Protein 5L2P (pdb70)

Sequence (1218 aa):
MPLDPEVRNFLQVYYKANIIDFTKYQFQEIRQKVNELLAKAVPKDPVGETRDMKIKLEDYELPIRIYSPIKRTNNGLVMHFHGGAWILGSIETEDAISRILSNSCECTVISVDYRLAPEYKFPTAVYDCFNAIVWARDNAGELGIDKDKIATFGISAGGNLVAATSLLARDNKLKLTAQVPVVPFVYLDLASKSMNRYRKGYFLDINLPVDYGVKMYIRDEKDLYNPLFSPLIAEDLSNLPQAIVVTAEYDPLRDQGEAYAYRLMESGVPTLSFRVNGNVHAFLGSPRTSRQVTVMIGALLKDIFKMPLDPEVRNFLQVYYKANIIDFTKYQFQEIRQKVNELLAKAVPKDPVGETRDMKIKLEDYELPIRIYSPIKRTNNGLVMHFHGGAWILGSIETEDAISRILSNSCECTVISVDYRLAPEYKFPTAVYDCFNAIVWARDNAGELGIDKDKIATFGISAGGNLVAATSLLARDNKLKLTAQVPVVPFVYLDLASKSMNRYRKGYFLDINLPVDYGVKMYIRDEKDLYNPLFSPLIAEDLSNLPQAIVVTAEYDPLRDQGEAYAYRLMESGVPTLSFRVNGNVHAFLGSPRTSRQVTVMIGALLKDIFMPLDPEVRNFLQVYYKANIYQFQEIRQKVNELLAKAVPKDPVGETRDMKIKLEDYELPIRIYSPIKRTNNGLVMHFHGGAWILGSIETEDAISRILSNSCECTVISVDYRLAPEYKFPTAVYDCFNAIVWARDNAGELGIDKDKIATFGISAGGNLVAATSLLARDNKLKLTAQVPVVPFVYLDLASKSMNRYRKGYFLDINLPVDYGVKMYIRDEKDLYNPLFSPLIAEDLSNLPQAIVVTAEYDPLRDQGEAYAYRLMESGVPTLSFRVNGNVHAFLGSPRTSRQVTVMIGALLKDIFKMPLDPEVRNFLQVYYKANIIDFTKYQFQEIRQKVNELLAKAVPKDPVGETRDMKIKLEDYELPIRIYSPIKRTNNGLVMHFHGGAWILGSIETEDAISRILSNSCECTVISVDYRLAPEYKFPTAVYDCFNAIVWARDNAGELGIDKDKIATFGISAGGNLVAATSLLARDNKLKLTAQVPVVPFVYLDLASKSMNRYRKGYFLDINLPVDYGVKMYIRDEKDLYNPLFSPLIAEDLSNLPQAIVVTAEYDPLRDQGEAYAYRLMESGVPTLSFRVNGNVHAFLGSPRTSRQVTVMIGALLKDIFK

Structure (mmCIF, N/CA/C/O backbone):
data_5L2P
#
_entry.id   5L2P
#
_cell.length_a   73.913
_cell.length_b   109.309
_cell.length_c   90.044
_cell.angle_alpha   90.000
_cell.angle_beta   109.370
_cell.angle_gamma   90.000
#
_symmetry.space_group_name_H-M   'P 1 21 1'
#
loop_
_atom_site.group_PDB
_atom_site.id
_atom_site.type_symbol
_atom_site.label_atom_id
_atom_site.label_alt_id
_atom_site.label_comp_id
_atom_site.label_asym_id
_atom_site.label_entity_id
_atom_site.label_seq_id
_atom_site.pdbx_PDB_ins_code
_atom_site.Cartn_x
_atom_site.Cartn_y
_atom_site.Cartn_z
_atom_site.occupancy
_atom_site.B_iso_or_equiv
_atom_site.auth_seq_id
_atom_site.auth_comp_id
_atom_site.auth_asym_id
_atom_site.auth_atom_id
_atom_site.pdbx_PDB_model_num
ATOM 1 N N . MET A 1 1 ? 48.550 3.880 88.428 1.00 75.35 1 MET A N 1
ATOM 2 C CA . MET A 1 1 ? 47.353 3.866 89.348 1.00 76.54 1 MET A CA 1
ATOM 3 C C . MET A 1 1 ? 46.430 2.690 89.046 1.00 75.99 1 MET A C 1
ATOM 4 O O . MET A 1 1 ? 46.530 2.084 87.970 1.00 75.93 1 MET A O 1
ATOM 9 N N . PRO A 1 2 ? 45.541 2.339 90.007 1.00 76.60 2 PRO A N 1
ATOM 10 C CA . PRO A 1 2 ? 44.679 1.176 89.838 1.00 73.80 2 PRO A CA 1
ATOM 11 C C . PRO A 1 2 ? 43.424 1.484 89.008 1.00 70.44 2 PRO A C 1
ATOM 12 O O . PRO A 1 2 ? 42.337 1.626 89.545 1.00 68.76 2 PRO A O 1
ATOM 16 N N . LEU A 1 3 ? 43.601 1.569 87.692 1.00 65.75 3 LEU A N 1
ATOM 17 C CA . LEU A 1 3 ? 42.494 1.730 86.774 1.00 62.99 3 LEU A CA 1
ATOM 18 C C . LEU A 1 3 ? 42.076 0.385 86.194 1.00 62.27 3 LEU A C 1
ATOM 19 O O . LEU A 1 3 ? 42.766 -0.616 86.319 1.00 60.51 3 LEU A O 1
ATOM 24 N N . ASP A 1 4 ? 40.923 0.389 85.562 1.00 63.22 4 ASP A N 1
ATOM 25 C CA . ASP A 1 4 ? 40.544 -0.677 84.653 1.00 68.61 4 ASP A CA 1
ATOM 26 C C . ASP A 1 4 ? 41.619 -0.815 83.523 1.00 64.25 4 ASP A C 1
ATOM 27 O O . ASP A 1 4 ? 41.994 0.155 82.905 1.00 61.85 4 ASP A O 1
ATOM 32 N N . PRO A 1 5 ? 42.127 -2.022 83.297 1.00 65.58 5 PRO A N 1
ATOM 33 C CA . PRO A 1 5 ? 43.146 -2.228 82.241 1.00 67.12 5 PRO A CA 1
ATOM 34 C C . PRO A 1 5 ? 42.791 -1.683 80.848 1.00 63.98 5 PRO A C 1
ATOM 35 O O . PRO A 1 5 ? 43.650 -1.160 80.177 1.00 59.08 5 PRO A O 1
ATOM 39 N N . GLU A 1 6 ? 41.537 -1.819 80.428 1.00 64.94 6 GLU A N 1
ATOM 40 C CA . GLU A 1 6 ? 41.084 -1.249 79.148 1.00 64.05 6 GLU A CA 1
ATOM 41 C C . GLU A 1 6 ? 41.199 0.267 79.151 1.00 59.38 6 GLU A C 1
ATOM 42 O O . GLU A 1 6 ? 41.530 0.869 78.140 1.00 56.60 6 GLU A O 1
ATOM 48 N N . VAL A 1 7 ? 40.924 0.889 80.290 1.00 58.89 7 VAL A N 1
ATOM 49 C CA . VAL A 1 7 ? 41.034 2.345 80.413 1.00 56.19 7 VAL A CA 1
ATOM 50 C C . VAL A 1 7 ? 42.497 2.776 80.402 1.00 53.99 7 VAL A C 1
ATOM 51 O O . VAL A 1 7 ? 42.856 3.767 79.791 1.00 50.78 7 VAL A O 1
ATOM 55 N N . ARG A 1 8 ? 43.333 2.027 81.103 1.00 58.00 8 ARG A N 1
ATOM 56 C CA . ARG A 1 8 ? 44.765 2.304 81.143 1.00 62.92 8 ARG A CA 1
ATOM 57 C C . ARG A 1 8 ? 45.384 2.220 79.713 1.00 64.55 8 ARG A C 1
ATOM 58 O O . ARG A 1 8 ? 46.174 3.060 79.326 1.00 63.05 8 ARG A O 1
ATOM 66 N N . ASN A 1 9 ? 45.015 1.188 78.965 1.00 63.52 9 ASN A N 1
ATOM 67 C CA . ASN A 1 9 ? 45.455 1.013 77.610 1.00 65.99 9 ASN A CA 1
ATOM 68 C C . ASN A 1 9 ? 44.988 2.178 76.699 1.00 63.43 9 ASN A C 1
ATOM 69 O O . ASN A 1 9 ? 45.755 2.676 75.852 1.00 60.38 9 ASN A O 1
ATOM 74 N N . PHE A 1 10 ? 43.751 2.620 76.902 1.00 59.01 10 PHE A N 1
ATOM 75 C CA . PHE A 1 10 ? 43.226 3.766 76.182 1.00 59.69 10 PHE A CA 1
ATOM 76 C C . PHE A 1 10 ? 44.076 5.026 76.412 1.00 59.70 10 PHE A C 1
ATOM 77 O O . PHE A 1 10 ? 44.346 5.791 75.474 1.00 66.09 10 PHE A O 1
ATOM 85 N N . LEU A 1 11 ? 44.482 5.254 77.657 1.00 58.24 11 LEU A N 1
ATOM 86 C CA . LEU A 1 11 ? 45.247 6.452 78.020 1.00 54.48 11 LEU A CA 1
ATOM 87 C C . LEU A 1 11 ? 46.603 6.436 77.353 1.00 54.25 11 LEU A C 1
ATOM 88 O O . LEU A 1 11 ? 47.055 7.454 76.880 1.00 54.53 11 LEU A O 1
ATOM 93 N N . GLN A 1 12 ? 47.245 5.278 77.307 1.00 57.71 12 GLN A N 1
ATOM 94 C CA . GLN A 1 12 ? 48.531 5.116 76.603 1.00 62.68 12 GLN A CA 1
ATOM 95 C C . GLN A 1 12 ? 48.417 5.502 75.126 1.00 60.70 12 GLN A C 1
ATOM 96 O O . GLN A 1 12 ? 49.256 6.244 74.608 1.00 60.45 12 GLN A O 1
ATOM 102 N N . VAL A 1 13 ? 47.385 5.015 74.463 1.00 57.68 13 VAL A N 1
ATOM 103 C CA . VAL A 1 13 ? 47.165 5.300 73.053 1.00 59.62 13 VAL A CA 1
ATOM 104 C C . VAL A 1 13 ? 46.795 6.780 72.866 1.00 61.06 13 VAL A C 1
ATOM 105 O O . VAL A 1 13 ? 47.247 7.420 71.905 1.00 64.57 13 VAL A O 1
ATOM 109 N N . TYR A 1 14 ? 45.983 7.310 73.773 1.00 59.02 14 TYR A N 1
ATOM 110 C CA . TYR A 1 14 ? 45.499 8.684 73.628 1.00 59.05 14 TYR A CA 1
ATOM 111 C C . TYR A 1 14 ? 46.628 9.709 73.650 1.00 60.19 14 TYR A C 1
ATOM 112 O O . TYR A 1 14 ? 46.669 10.637 72.839 1.00 57.11 14 TYR A O 1
ATOM 121 N N . TYR A 1 15 ? 47.543 9.561 74.601 1.00 61.71 15 TYR A N 1
ATOM 122 C CA . TYR A 1 15 ? 48.629 10.528 74.775 1.00 61.73 15 TYR A CA 1
ATOM 123 C C . TYR A 1 15 ? 49.693 10.365 73.685 1.00 64.63 15 TYR A C 1
ATOM 124 O O . TYR A 1 15 ? 50.309 11.359 73.276 1.00 65.42 15 TYR A O 1
ATOM 133 N N . LYS A 1 16 ? 49.901 9.119 73.235 1.00 66.36 16 LYS A N 1
ATOM 134 C CA . LYS A 1 16 ? 50.822 8.826 72.111 1.00 67.28 16 LYS A CA 1
ATOM 135 C C . LYS A 1 16 ? 50.321 9.426 70.807 1.00 65.31 16 LYS A C 1
ATOM 136 O O . LYS A 1 16 ? 51.105 9.831 69.988 1.00 69.57 16 LYS A O 1
ATOM 142 N N . ALA A 1 17 ? 49.002 9.480 70.635 1.00 62.84 17 ALA A N 1
ATOM 143 C CA . ALA A 1 17 ? 48.359 10.030 69.444 1.00 62.49 17 ALA A CA 1
ATOM 144 C C . ALA A 1 17 ? 48.607 11.519 69.268 1.00 64.90 17 ALA A C 1
ATOM 145 O O . ALA A 1 17 ? 48.723 11.989 68.148 1.00 69.06 17 ALA A O 1
ATOM 147 N N . ASN A 1 18 ? 48.685 12.259 70.363 1.00 65.39 18 ASN A N 1
ATOM 148 C CA . ASN A 1 18 ? 48.974 13.690 70.327 1.00 68.03 18 ASN A CA 1
ATOM 149 C C . ASN A 1 18 ? 47.963 14.477 69.481 1.00 71.64 18 ASN A C 1
ATOM 150 O O . ASN A 1 18 ? 48.311 15.112 68.487 1.00 74.22 18 ASN A O 1
ATOM 155 N N . ILE A 1 19 ? 46.700 14.434 69.896 1.00 72.06 19 ILE A N 1
ATOM 156 C CA . ILE A 1 19 ? 45.603 15.066 69.174 1.00 74.67 19 ILE A CA 1
ATOM 157 C C . ILE A 1 19 ? 45.608 16.571 69.464 1.00 77.27 19 ILE A C 1
ATOM 158 O O . ILE A 1 19 ? 45.515 17.378 68.533 1.00 82.40 19 ILE A O 1
ATOM 163 N N . ILE A 1 20 ? 45.701 16.936 70.753 1.00 74.63 20 ILE A N 1
ATOM 164 C CA . ILE A 1 20 ? 45.625 18.328 71.179 1.00 77.90 20 ILE A CA 1
ATOM 165 C C . ILE A 1 20 ? 47.014 18.963 71.205 1.00 84.91 20 ILE A C 1
ATOM 166 O O . ILE A 1 20 ? 47.755 18.784 72.163 1.00 84.67 20 ILE A O 1
ATOM 171 N N . ASP A 1 21 ? 47.371 19.689 70.142 1.00 86.08 21 ASP A N 1
ATOM 172 C CA . ASP A 1 21 ? 48.494 20.599 70.226 1.00 90.26 21 ASP A CA 1
ATOM 173 C C . ASP A 1 21 ? 48.328 21.691 69.208 1.00 89.95 21 ASP A C 1
ATOM 174 O O . ASP A 1 21 ? 48.041 21.441 68.042 1.00 86.09 21 ASP A O 1
ATOM 179 N N . PHE A 1 22 ? 48.511 22.916 69.682 1.00 90.78 22 PHE A N 1
ATOM 180 C CA . PHE A 1 22 ? 48.304 24.105 68.885 1.00 90.35 22 PHE A CA 1
ATOM 181 C C . PHE A 1 22 ? 49.550 24.474 68.051 1.00 93.25 22 PHE A C 1
ATOM 182 O O . PHE A 1 22 ? 49.503 25.399 67.255 1.00 89.00 22 PHE A O 1
ATOM 190 N N . THR A 1 23 ? 50.649 23.731 68.225 1.00 97.73 23 THR A N 1
ATOM 191 C CA . THR A 1 23 ? 51.828 23.825 67.348 1.00 102.64 23 THR A CA 1
ATOM 192 C C . THR A 1 23 ? 51.521 23.390 65.909 1.00 105.37 23 THR A C 1
ATOM 193 O O . THR A 1 23 ? 51.948 24.035 64.954 1.00 106.71 23 THR A O 1
ATOM 197 N N . LYS A 1 24 ? 50.787 22.289 65.764 1.00 105.87 24 LYS A N 1
ATOM 198 C CA . LYS A 1 24 ? 50.518 21.690 64.467 1.00 104.38 24 LYS A CA 1
ATOM 199 C C . LYS A 1 24 ? 49.147 22.104 63.953 1.00 100.14 24 LYS A C 1
ATOM 200 O O . LYS A 1 24 ? 49.019 22.582 62.842 1.00 107.07 24 LYS A O 1
ATOM 206 N N . TYR A 1 25 ? 48.127 21.937 64.777 1.00 97.73 25 TYR A N 1
ATOM 207 C CA . TYR A 1 25 ? 46.743 22.076 64.343 1.00 95.08 25 TYR A CA 1
ATOM 208 C C . TYR A 1 25 ? 46.116 23.385 64.813 1.00 91.82 25 TYR A C 1
ATOM 209 O O . TYR A 1 25 ? 46.483 23.930 65.843 1.00 95.92 25 TYR A O 1
ATOM 218 N N . GLN A 1 26 ? 45.145 23.870 64.053 1.00 90.64 26 GLN A N 1
ATOM 219 C CA . GLN A 1 26 ? 44.339 25.040 64.427 1.00 88.77 26 GLN A CA 1
ATOM 220 C C . GLN A 1 26 ? 43.210 24.541 65.314 1.00 85.29 26 GLN A C 1
ATOM 221 O O . GLN A 1 26 ? 42.946 23.319 65.372 1.00 80.35 26 GLN A O 1
ATOM 227 N N . PHE A 1 27 ? 42.516 25.473 65.971 1.00 83.12 27 PHE A N 1
ATOM 228 C CA . PHE A 1 27 ? 41.481 25.106 66.932 1.00 78.83 27 PHE A CA 1
ATOM 229 C C . PHE A 1 27 ? 40.351 24.292 66.301 1.00 77.18 27 PHE A C 1
ATOM 230 O O . PHE A 1 27 ? 39.896 23.291 66.871 1.00 79.61 27 PHE A O 1
ATOM 238 N N . GLN A 1 28 ? 39.897 24.718 65.138 1.00 76.15 28 GLN A N 1
ATOM 239 C CA . GLN A 1 28 ? 38.805 24.025 64.459 1.00 77.48 28 GLN A CA 1
ATOM 240 C C . GLN A 1 28 ? 39.130 22.564 64.129 1.00 75.33 28 GLN A C 1
ATOM 241 O O . GLN A 1 28 ? 38.257 21.696 64.227 1.00 72.87 28 GLN A O 1
ATOM 247 N N . GLU A 1 29 ? 40.372 22.298 63.732 1.00 75.85 29 GLU A N 1
ATOM 248 C CA . GLU A 1 29 ? 40.790 20.926 63.461 1.00 78.11 29 GLU A CA 1
ATOM 249 C C . GLU A 1 29 ? 40.883 20.082 64.742 1.00 72.90 29 GLU A C 1
ATOM 250 O O . GLU A 1 29 ? 40.566 18.905 64.717 1.00 68.39 29 GLU A O 1
ATOM 256 N N . ILE A 1 30 ? 41.293 20.698 65.850 1.00 69.49 30 ILE A N 1
ATOM 257 C CA . ILE A 1 30 ? 41.301 20.023 67.159 1.00 67.36 30 ILE A CA 1
ATOM 258 C C . ILE A 1 30 ? 39.880 19.687 67.614 1.00 65.31 30 ILE A C 1
ATOM 259 O O . ILE A 1 30 ? 39.621 18.580 68.092 1.00 64.25 30 ILE A O 1
ATOM 264 N N . ARG A 1 31 ? 38.970 20.638 67.433 1.00 64.94 31 ARG A N 1
ATOM 265 C CA . ARG A 1 31 ? 37.551 20.422 67.731 1.00 64.70 31 ARG A CA 1
ATOM 266 C C . ARG A 1 31 ? 37.041 19.191 66.982 1.00 66.05 31 ARG A C 1
ATOM 267 O O . ARG A 1 31 ? 36.474 18.275 67.567 1.00 67.92 31 ARG A O 1
ATOM 275 N N . GLN A 1 32 ? 37.271 19.172 65.682 1.00 68.82 32 GLN A N 1
ATOM 276 C CA . GLN A 1 32 ? 36.836 18.073 64.825 1.00 68.60 32 GLN A CA 1
ATOM 277 C C . GLN A 1 32 ? 37.522 16.762 65.187 1.00 65.69 32 GLN A C 1
ATOM 278 O O . GLN A 1 32 ? 36.864 15.721 65.214 1.00 63.72 32 GLN A O 1
ATOM 284 N N . LYS A 1 33 ? 38.824 16.787 65.460 1.00 64.21 33 LYS A N 1
ATOM 285 C CA . LYS A 1 33 ? 39.539 15.548 65.755 1.00 67.87 33 LYS A CA 1
ATOM 286 C C . LYS A 1 33 ? 39.061 14.907 67.077 1.00 69.76 33 LYS A C 1
ATOM 287 O O . LYS A 1 33 ? 38.979 13.683 67.169 1.00 70.99 33 LYS A O 1
ATOM 293 N N . VAL A 1 34 ? 38.752 15.731 68.092 1.00 65.01 34 VAL A N 1
ATOM 294 C CA . VAL A 1 34 ? 38.217 15.235 69.327 1.00 63.19 34 VAL A CA 1
ATOM 295 C C . VAL A 1 34 ? 36.773 14.749 69.136 1.00 61.85 34 VAL A C 1
ATOM 296 O O . VAL A 1 34 ? 36.370 13.730 69.702 1.00 61.22 34 VAL A O 1
ATOM 300 N N . ASN A 1 35 ? 35.977 15.475 68.357 1.00 59.19 35 ASN A N 1
ATOM 301 C CA . ASN A 1 35 ? 34.602 15.056 68.076 1.00 57.20 35 ASN A CA 1
ATOM 302 C C . ASN A 1 35 ? 34.536 13.670 67.444 1.00 61.72 35 ASN A C 1
ATOM 303 O O . ASN A 1 35 ? 33.662 12.890 67.798 1.00 61.50 35 ASN A O 1
ATOM 308 N N . GLU A 1 36 ? 35.465 13.373 66.524 1.00 69.04 36 GLU A N 1
ATOM 309 C CA . GLU A 1 36 ? 35.549 12.071 65.845 1.00 71.25 36 GLU A CA 1
ATOM 310 C C . GLU A 1 36 ? 35.899 10.988 66.868 1.00 70.59 36 GLU A C 1
ATOM 311 O O . GLU A 1 36 ? 35.371 9.868 66.793 1.00 69.01 36 GLU A O 1
ATOM 317 N N . LEU A 1 37 ? 36.798 11.312 67.805 1.00 71.55 37 LEU A N 1
ATOM 318 C CA . LEU A 1 37 ? 37.159 10.401 68.933 1.00 74.29 37 LEU A CA 1
ATOM 319 C C . LEU A 1 37 ? 35.956 10.057 69.805 1.00 69.45 37 LEU A C 1
ATOM 320 O O . LEU A 1 37 ? 35.744 8.895 70.143 1.00 76.73 37 LEU A O 1
ATOM 325 N N . LEU A 1 38 ? 35.185 11.069 70.165 1.00 64.09 38 LEU A N 1
ATOM 326 C CA . LEU A 1 38 ? 34.055 10.895 71.082 1.00 60.96 38 LEU A CA 1
ATOM 327 C C . LEU A 1 38 ? 32.912 10.140 70.391 1.00 60.15 38 LEU A C 1
ATOM 328 O O . LEU A 1 38 ? 32.218 9.327 71.022 1.00 60.12 38 LEU A O 1
ATOM 333 N N . ALA A 1 39 ? 32.718 10.420 69.107 1.00 57.93 39 ALA A N 1
ATOM 334 C CA . ALA A 1 39 ? 31.614 9.849 68.360 1.00 58.13 39 ALA A CA 1
ATOM 335 C C . ALA A 1 39 ? 31.829 8.346 68.095 1.00 60.37 39 ALA A C 1
ATOM 336 O O . ALA A 1 39 ? 30.877 7.612 67.922 1.00 60.07 39 ALA A O 1
ATOM 338 N N . LYS A 1 40 ? 33.075 7.889 68.059 1.00 63.87 40 LYS A N 1
ATOM 339 C CA . LYS A 1 40 ? 33.374 6.472 67.837 1.00 69.34 40 LYS A CA 1
ATOM 340 C C . LYS A 1 40 ? 33.465 5.654 69.142 1.00 69.50 40 LYS A C 1
ATOM 341 O O . LYS A 1 40 ? 33.676 4.464 69.095 1.00 70.01 40 LYS A O 1
ATOM 347 N N . ALA A 1 41 ? 33.297 6.302 70.289 1.00 71.36 41 ALA A N 1
ATOM 348 C CA . ALA A 1 41 ? 33.662 5.728 71.596 1.00 71.62 41 ALA A CA 1
ATOM 349 C C . ALA A 1 41 ? 32.740 4.583 72.021 1.00 72.39 41 ALA A C 1
ATOM 350 O O . ALA A 1 41 ? 33.227 3.542 72.465 1.00 73.58 41 ALA A O 1
ATOM 352 N N . VAL A 1 42 ? 31.429 4.776 71.872 1.00 70.48 42 VAL A N 1
ATOM 353 C CA . VAL A 1 42 ? 30.441 3.747 72.201 1.00 70.42 42 VAL A CA 1
ATOM 354 C C . VAL A 1 42 ? 29.708 3.320 70.928 1.00 69.65 42 VAL A C 1
ATOM 355 O O . VAL A 1 42 ? 29.404 4.154 70.086 1.00 71.20 42 VAL A O 1
ATOM 359 N N . PRO A 1 43 ? 29.425 2.016 70.769 1.00 70.24 43 PRO A N 1
ATOM 360 C CA . PRO A 1 43 ? 28.656 1.561 69.599 1.00 70.90 43 PRO A CA 1
ATOM 361 C C . PRO A 1 43 ? 27.186 1.978 69.632 1.00 68.04 43 PRO A C 1
ATOM 362 O O . PRO A 1 43 ? 26.606 2.052 70.704 1.00 72.77 43 PRO A O 1
ATOM 366 N N . LYS A 1 44 ? 26.598 2.233 68.459 1.00 66.87 44 LYS A N 1
ATOM 367 C CA . LYS A 1 44 ? 25.221 2.706 68.340 1.00 64.94 44 LYS A CA 1
ATOM 368 C C . LYS A 1 44 ? 24.197 1.583 68.317 1.00 66.88 44 LYS A C 1
ATOM 369 O O . LYS A 1 44 ? 24.216 0.723 67.431 1.00 66.94 44 LYS A O 1
ATOM 375 N N . ASP A 1 45 ? 23.297 1.592 69.300 1.00 67.41 45 ASP A N 1
ATOM 376 C CA . ASP A 1 45 ? 22.177 0.661 69.307 1.00 67.40 45 ASP A CA 1
ATOM 377 C C . ASP A 1 45 ? 21.059 1.187 68.394 1.00 68.31 45 ASP A C 1
ATOM 378 O O . ASP A 1 45 ? 20.881 2.389 68.241 1.00 71.63 45 ASP A O 1
ATOM 383 N N . PRO A 1 46 ? 20.293 0.285 67.786 1.00 66.73 46 PRO A N 1
ATOM 384 C CA . PRO A 1 46 ? 19.136 0.740 67.044 1.00 65.26 46 PRO A CA 1
ATOM 385 C C . PRO A 1 46 ? 18.013 1.269 67.957 1.00 64.42 46 PRO A C 1
ATOM 386 O O . PRO A 1 46 ? 17.809 0.767 69.047 1.00 67.09 46 PRO A O 1
ATOM 390 N N . VAL A 1 47 ? 17.282 2.258 67.464 1.00 63.05 47 VAL A N 1
ATOM 391 C CA . VAL A 1 47 ? 16.095 2.796 68.111 1.00 60.97 47 VAL A CA 1
ATOM 392 C C . VAL A 1 47 ? 14.884 2.738 67.176 1.00 62.49 47 VAL A C 1
ATOM 393 O O . VAL A 1 47 ? 14.976 2.256 66.059 1.00 62.16 47 VAL A O 1
ATOM 397 N N . GLY A 1 48 ? 13.741 3.214 67.656 1.00 63.41 48 GLY A N 1
ATOM 398 C CA . GLY A 1 48 ? 12.499 3.174 66.906 1.00 63.76 48 GLY A CA 1
ATOM 399 C C . GLY A 1 48 ? 12.564 4.155 65.740 1.00 64.25 48 GLY A C 1
ATOM 400 O O . GLY A 1 48 ? 12.258 3.819 64.628 1.00 68.67 48 GLY A O 1
ATOM 401 N N . GLU A 1 49 ? 12.965 5.386 66.008 1.00 66.21 49 GLU A N 1
ATOM 402 C CA . GLU A 1 49 ? 13.006 6.424 65.006 1.00 64.44 49 GLU A CA 1
ATOM 403 C C . GLU A 1 49 ? 13.935 7.571 65.434 1.00 63.69 49 GLU A C 1
ATOM 404 O O . GLU A 1 49 ? 14.219 7.768 66.594 1.00 59.68 49 GLU A O 1
ATOM 410 N N . THR A 1 50 ? 14.402 8.341 64.456 1.00 66.40 50 THR A N 1
ATOM 411 C CA . THR A 1 50 ? 15.282 9.485 64.650 1.00 64.47 50 THR A CA 1
ATOM 412 C C . THR A 1 50 ? 14.816 10.588 63.729 1.00 65.28 50 THR A C 1
ATOM 413 O O . THR A 1 50 ? 14.600 10.356 62.545 1.00 72.49 50 THR A O 1
ATOM 417 N N . ARG A 1 51 ? 14.678 11.794 64.257 1.00 63.87 51 ARG A N 1
ATOM 418 C CA . ARG A 1 51 ? 14.178 12.918 63.481 1.00 64.96 51 ARG A CA 1
ATOM 419 C C . ARG A 1 51 ? 14.980 14.158 63.846 1.00 64.34 51 ARG A C 1
ATOM 420 O O . ARG A 1 51 ? 15.040 14.537 65.013 1.00 60.67 51 ARG A O 1
ATOM 428 N N . ASP A 1 52 ? 15.632 14.755 62.844 1.00 66.58 52 ASP A N 1
ATOM 429 C CA . ASP A 1 52 ? 16.368 16.004 63.031 1.00 64.44 52 ASP A CA 1
ATOM 430 C C . ASP A 1 52 ? 15.466 17.157 62.702 1.00 62.60 52 ASP A C 1
ATOM 431 O O . ASP A 1 52 ? 14.657 17.046 61.804 1.00 60.29 52 ASP A O 1
ATOM 436 N N . MET A 1 53 ? 15.594 18.248 63.445 1.00 61.68 53 MET A N 1
ATOM 437 C CA . MET A 1 53 ? 14.827 19.474 63.180 1.00 63.91 53 MET A CA 1
ATOM 438 C C . MET A 1 53 ? 15.466 20.674 63.865 1.00 60.82 53 MET A C 1
ATOM 439 O O . MET A 1 53 ? 16.480 20.518 64.520 1.00 62.42 53 MET A O 1
ATOM 444 N N . LYS A 1 54 ? 14.894 21.854 63.685 1.00 61.06 54 LYS A N 1
ATOM 445 C CA . LYS A 1 54 ? 15.429 23.068 64.281 1.00 61.87 54 LYS A CA 1
ATOM 446 C C . LYS A 1 54 ? 14.355 23.866 65.007 1.00 61.96 54 LYS A C 1
ATOM 447 O O . LYS A 1 54 ? 13.277 24.056 64.492 1.00 59.49 54 LYS A O 1
ATOM 453 N N . ILE A 1 55 ? 14.662 24.288 66.228 1.00 63.51 55 ILE A N 1
ATOM 454 C CA . ILE A 1 55 ? 13.786 25.153 67.004 1.00 63.63 55 ILE A CA 1
ATOM 455 C C . ILE A 1 55 ? 14.132 26.584 66.612 1.00 64.87 55 ILE A C 1
ATOM 456 O O . ILE A 1 55 ? 15.318 26.961 66.560 1.00 67.04 55 ILE A O 1
ATOM 461 N N . LYS A 1 56 ? 13.108 27.375 66.340 1.00 67.71 56 LYS A N 1
ATOM 462 C CA . LYS A 1 56 ? 13.292 28.746 65.866 1.00 71.80 56 LYS A CA 1
ATOM 463 C C . LYS A 1 56 ? 13.405 29.710 67.042 1.00 77.60 56 LYS A C 1
ATOM 464 O O . LYS A 1 56 ? 12.410 29.982 67.716 1.00 82.31 56 LYS A O 1
ATOM 470 N N . LEU A 1 57 ? 14.617 30.198 67.319 1.00 81.59 57 LEU A N 1
ATOM 471 C CA . LEU A 1 57 ? 14.821 31.257 68.317 1.00 84.39 57 LEU A CA 1
ATOM 472 C C . LEU A 1 57 ? 14.913 32.593 67.572 1.00 88.01 57 LEU A C 1
ATOM 473 O O . LEU A 1 57 ? 15.060 32.610 66.345 1.00 87.97 57 LEU A O 1
ATOM 478 N N . GLU A 1 58 ? 14.810 33.709 68.292 1.00 91.23 58 GLU A N 1
ATOM 479 C CA . GLU A 1 58 ? 14.765 35.028 67.630 1.00 94.29 58 GLU A CA 1
ATOM 480 C C . GLU A 1 58 ? 16.077 35.393 66.896 1.00 92.82 58 GLU A C 1
ATOM 481 O O . GLU A 1 58 ? 16.042 36.109 65.893 1.00 95.47 58 GLU A O 1
ATOM 487 N N . ASP A 1 59 ? 17.210 34.860 67.345 1.00 89.65 59 ASP A N 1
ATOM 488 C CA . ASP A 1 59 ? 18.508 35.152 66.727 1.00 90.36 59 ASP A CA 1
ATOM 489 C C . ASP A 1 59 ? 19.219 33.911 66.141 1.00 81.82 59 ASP A C 1
ATOM 490 O O . ASP A 1 59 ? 20.364 34.008 65.684 1.00 76.99 59 ASP A O 1
ATOM 495 N N . TYR A 1 60 ? 18.555 32.759 66.161 1.00 75.28 60 TYR A N 1
ATOM 496 C CA . TYR A 1 60 ? 19.223 31.484 65.859 1.00 71.77 60 TYR A CA 1
ATOM 497 C C . TYR A 1 60 ? 18.221 30.353 65.631 1.00 67.93 60 TYR A C 1
ATOM 498 O O . TYR A 1 60 ? 17.066 30.388 66.094 1.00 65.19 60 TYR A O 1
ATOM 507 N N . GLU A 1 61 ? 18.675 29.338 64.907 1.00 67.63 61 GLU A N 1
ATOM 508 C CA . GLU A 1 61 ? 17.884 28.112 64.670 1.00 65.94 61 GLU A CA 1
ATOM 509 C C . GLU A 1 61 ? 18.601 27.012 65.418 1.00 62.30 61 GLU A C 1
ATOM 510 O O . GLU A 1 61 ? 19.689 26.604 65.023 1.00 65.17 61 GLU A O 1
ATOM 516 N N . LEU A 1 62 ? 18.011 26.534 66.507 1.00 58.84 62 LEU A N 1
ATOM 517 C CA . LEU A 1 62 ? 18.699 25.569 67.382 1.00 54.79 62 LEU A CA 1
ATOM 518 C C . LEU A 1 62 ? 18.429 24.130 66.949 1.00 52.20 62 LEU A C 1
ATOM 519 O O . LEU A 1 62 ? 17.301 23.668 67.048 1.00 51.63 62 LEU A O 1
ATOM 524 N N . PRO A 1 63 ? 19.460 23.423 66.457 1.00 50.60 63 PRO A N 1
ATOM 525 C CA . PRO A 1 63 ? 19.202 22.063 65.969 1.00 50.08 63 PRO A CA 1
ATOM 526 C C . PRO A 1 63 ? 18.949 21.077 67.128 1.00 48.99 63 PRO A C 1
ATOM 527 O O . PRO A 1 63 ? 19.607 21.150 68.147 1.00 47.06 63 PRO A O 1
ATOM 531 N N . ILE A 1 64 ? 18.001 20.171 66.937 1.00 49.63 64 ILE A N 1
ATOM 532 C CA . ILE A 1 64 ? 17.760 19.091 67.857 1.00 50.14 64 ILE A CA 1
ATOM 533 C C . ILE A 1 64 ? 17.577 17.774 67.122 1.00 50.24 64 ILE A C 1
ATOM 534 O O . ILE A 1 64 ? 17.326 17.759 65.933 1.00 48.45 64 ILE A O 1
ATOM 539 N N . ARG A 1 65 ? 17.733 16.668 67.856 1.00 50.66 65 ARG A N 1
ATOM 540 C CA . ARG A 1 65 ? 17.415 15.352 67.330 1.00 49.40 65 ARG A CA 1
ATOM 541 C C . ARG A 1 65 ? 16.461 14.679 68.326 1.00 49.98 65 ARG A C 1
ATOM 542 O O . ARG A 1 65 ? 16.739 14.603 69.511 1.00 48.03 65 ARG A O 1
ATOM 550 N N . ILE A 1 66 ? 15.331 14.198 67.826 1.00 50.66 66 ILE A N 1
ATOM 551 C CA . ILE A 1 66 ? 14.355 13.478 68.622 1.00 50.34 66 ILE A CA 1
ATOM 552 C C . ILE A 1 66 ? 14.535 11.975 68.423 1.00 50.43 66 ILE A C 1
ATOM 553 O O . ILE A 1 66 ? 14.459 11.490 67.271 1.00 47.17 66 ILE A O 1
ATOM 558 N N . TYR A 1 67 ? 14.748 11.252 69.545 1.00 51.00 67 TYR A N 1
ATOM 559 C CA . TYR A 1 67 ? 14.883 9.793 69.509 1.00 51.78 67 TYR A CA 1
ATOM 560 C C . TYR A 1 67 ? 13.628 9.132 70.011 1.00 51.90 67 TYR A C 1
ATOM 561 O O . TYR A 1 67 ? 13.174 9.451 71.082 1.00 53.51 67 TYR A O 1
ATOM 570 N N . SER A 1 68 ? 13.081 8.198 69.238 1.00 52.67 68 SER A N 1
ATOM 571 C CA . SER A 1 68 ? 11.982 7.376 69.695 1.00 53.55 68 SER A CA 1
ATOM 572 C C . SER A 1 68 ? 12.504 5.990 69.982 1.00 54.04 68 SER A C 1
ATOM 573 O O . SER A 1 68 ? 13.218 5.450 69.161 1.00 52.59 68 SER A O 1
ATOM 576 N N . PRO A 1 69 ? 12.150 5.412 71.154 1.00 54.06 69 PRO A N 1
ATOM 577 C CA . PRO A 1 69 ? 12.714 4.125 71.546 1.00 54.98 69 PRO A CA 1
ATOM 578 C C . PRO A 1 69 ? 12.182 2.964 70.721 1.00 58.09 69 PRO A C 1
ATOM 579 O O . PRO A 1 69 ? 11.183 3.099 70.047 1.00 60.88 69 PRO A O 1
ATOM 583 N N . ILE A 1 70 ? 12.872 1.834 70.774 1.00 60.48 70 ILE A N 1
ATOM 584 C CA . ILE A 1 70 ? 12.418 0.598 70.151 1.00 63.04 70 ILE A CA 1
ATOM 585 C C . ILE A 1 70 ? 11.052 0.220 70.691 1.00 64.29 70 ILE A C 1
ATOM 586 O O . ILE A 1 70 ? 10.170 -0.155 69.937 1.00 62.99 70 ILE A O 1
ATOM 591 N N . LYS A 1 71 ? 10.903 0.297 72.012 1.00 68.35 71 LYS A N 1
ATOM 592 C CA . LYS A 1 71 ? 9.629 0.031 72.690 1.00 71.14 71 LYS A CA 1
ATOM 593 C C . LYS A 1 71 ? 9.333 1.223 73.591 1.00 71.93 71 LYS A C 1
ATOM 594 O O . LYS A 1 71 ? 10.099 1.509 74.525 1.00 76.47 71 LYS A O 1
ATOM 600 N N . ARG A 1 72 ? 8.216 1.899 73.335 1.00 69.66 72 ARG A N 1
ATOM 601 C CA . ARG A 1 72 ? 7.805 3.041 74.135 1.00 68.22 72 ARG A CA 1
ATOM 602 C C . ARG A 1 72 ? 6.731 2.628 75.139 1.00 68.68 72 ARG A C 1
ATOM 603 O O . ARG A 1 72 ? 5.654 2.253 74.741 1.00 71.21 72 ARG A O 1
ATOM 611 N N . THR A 1 73 ? 7.031 2.706 76.432 1.00 62.75 73 THR A N 1
ATOM 612 C CA . THR A 1 73 ? 6.106 2.257 77.471 1.00 62.08 73 THR A CA 1
ATOM 613 C C . THR A 1 73 ? 5.722 3.359 78.471 1.00 65.25 73 THR A C 1
ATOM 614 O O . THR A 1 73 ? 4.991 3.073 79.434 1.00 63.43 73 THR A O 1
ATOM 618 N N . ASN A 1 74 ? 6.207 4.589 78.273 1.00 64.37 74 ASN A N 1
ATOM 619 C CA . ASN A 1 74 ? 5.744 5.704 79.090 1.00 62.17 74 ASN A CA 1
ATOM 620 C C . ASN A 1 74 ? 5.781 7.030 78.332 1.00 60.36 74 ASN A C 1
ATOM 621 O O . ASN A 1 74 ? 6.375 7.129 77.249 1.00 57.91 74 ASN A O 1
ATOM 626 N N . ASN A 1 75 ? 5.141 8.042 78.922 1.00 60.98 75 ASN A N 1
ATOM 627 C CA . ASN A 1 75 ? 5.050 9.358 78.309 1.00 59.72 75 ASN A CA 1
ATOM 628 C C . ASN A 1 75 ? 6.044 10.365 78.899 1.00 56.21 75 ASN A C 1
ATOM 629 O O . ASN A 1 75 ? 5.803 11.553 78.857 1.00 55.67 75 ASN A O 1
ATOM 634 N N . GLY A 1 76 ? 7.173 9.878 79.393 1.00 53.89 76 GLY A N 1
ATOM 635 C CA . GLY A 1 76 ? 8.233 10.737 79.848 1.00 53.85 76 GLY A CA 1
ATOM 636 C C . GLY A 1 76 ? 9.125 11.273 78.764 1.00 53.72 76 GLY A C 1
ATOM 637 O O . GLY A 1 76 ? 9.091 10.802 77.639 1.00 55.34 76 GLY A O 1
ATOM 638 N N . LEU A 1 77 ? 9.897 12.300 79.115 1.00 53.26 77 LEU A N 1
ATOM 639 C CA . LEU A 1 77 ? 10.803 12.954 78.197 1.00 52.25 77 LEU A CA 1
ATOM 640 C C . LEU A 1 77 ? 12.113 13.267 78.877 1.00 51.14 77 LEU A C 1
ATOM 641 O O . LEU A 1 77 ? 12.129 13.771 79.978 1.00 54.22 77 LEU A O 1
ATOM 646 N N . VAL A 1 78 ? 13.220 12.976 78.192 1.00 51.00 78 VAL A N 1
ATOM 647 C CA . VAL A 1 78 ? 14.549 13.262 78.689 1.00 49.65 78 VAL A CA 1
ATOM 648 C C . VAL A 1 78 ? 15.268 14.217 77.761 1.00 50.38 78 VAL A C 1
ATOM 649 O O . VAL A 1 78 ? 15.487 13.896 76.604 1.00 49.76 78 VAL A O 1
ATOM 653 N N . MET A 1 79 ? 15.603 15.407 78.267 1.00 52.77 79 MET A N 1
ATOM 654 C CA . MET A 1 79 ? 16.397 16.369 77.520 1.00 53.88 79 MET A CA 1
ATOM 655 C C . MET A 1 79 ? 17.861 16.040 77.733 1.00 56.57 79 MET A C 1
ATOM 656 O O . MET A 1 79 ? 18.325 15.958 78.881 1.00 55.84 79 MET A O 1
ATOM 661 N N . HIS A 1 80 ? 18.592 15.883 76.628 1.00 54.81 80 HIS A N 1
ATOM 662 C CA . HIS A 1 80 ? 19.976 15.468 76.703 1.00 56.12 80 HIS A CA 1
ATOM 663 C C . HIS A 1 80 ? 20.888 16.585 76.192 1.00 53.36 80 HIS A C 1
ATOM 664 O O . HIS A 1 80 ? 20.784 16.997 75.050 1.00 54.37 80 HIS A O 1
ATOM 671 N N . PHE A 1 81 ? 21.773 17.066 77.059 1.00 51.44 81 PHE A N 1
ATOM 672 C CA . PHE A 1 81 ? 22.753 18.058 76.699 1.00 48.94 81 PHE A CA 1
ATOM 673 C C . PHE A 1 81 ? 24.124 17.393 76.674 1.00 48.96 81 PHE A C 1
ATOM 674 O O . PHE A 1 81 ? 24.549 16.819 77.700 1.00 48.66 81 PHE A O 1
ATOM 682 N N . HIS A 1 82 ? 24.809 17.430 75.519 1.00 45.91 82 HIS A N 1
ATOM 683 C CA . HIS A 1 82 ? 26.133 16.805 75.397 1.00 44.69 82 HIS A CA 1
ATOM 684 C C . HIS A 1 82 ? 27.207 17.562 76.156 1.00 45.33 82 HIS A C 1
ATOM 685 O O . HIS A 1 82 ? 27.028 18.718 76.492 1.00 48.35 82 HIS A O 1
ATOM 692 N N . GLY A 1 83 ? 28.323 16.900 76.417 1.00 45.85 83 GLY A N 1
ATOM 693 C CA . GLY A 1 83 ? 29.498 17.529 77.019 1.00 49.43 83 GLY A CA 1
ATOM 694 C C . GLY A 1 83 ? 30.505 18.006 75.959 1.00 54.65 83 GLY A C 1
ATOM 695 O O . GLY A 1 83 ? 30.177 18.104 74.772 1.00 54.64 83 GLY A O 1
ATOM 696 N N . GLY A 1 84 ? 31.730 18.277 76.393 1.00 56.08 84 GLY A N 1
ATOM 697 C CA . GLY A 1 84 ? 32.761 18.820 75.534 1.00 53.99 84 GLY A CA 1
ATOM 698 C C . GLY A 1 84 ? 33.286 20.183 75.971 1.00 55.52 84 GLY A C 1
ATOM 699 O O . GLY A 1 84 ? 33.714 20.996 75.125 1.00 55.69 84 GLY A O 1
ATOM 700 N N . ALA A 1 85 ? 33.261 20.448 77.284 1.00 52.55 85 ALA A N 1
ATOM 701 C CA . ALA A 1 85 ? 33.898 21.627 77.848 1.00 50.06 85 ALA A CA 1
ATOM 702 C C . ALA A 1 85 ? 33.432 22.947 77.245 1.00 49.70 85 ALA A C 1
ATOM 703 O O . ALA A 1 85 ? 34.205 23.915 77.140 1.00 48.59 85 ALA A O 1
ATOM 705 N N . TRP A 1 86 ? 32.150 22.998 76.890 1.00 49.93 86 TRP A N 1
ATOM 706 C CA . TRP A 1 86 ? 31.528 24.194 76.320 1.00 50.55 86 TRP A CA 1
ATOM 707 C C . TRP A 1 86 ? 32.123 24.639 74.960 1.00 50.83 86 TRP A C 1
ATOM 708 O O . TRP A 1 86 ? 31.626 25.614 74.403 1.00 50.29 86 TRP A O 1
ATOM 719 N N . ILE A 1 87 ? 33.138 23.926 74.444 1.00 49.92 87 ILE A N 1
ATOM 720 C CA . ILE A 1 87 ? 33.846 24.339 73.235 1.00 51.58 87 ILE A CA 1
ATOM 721 C C . ILE A 1 87 ? 33.833 23.315 72.097 1.00 54.54 87 ILE A C 1
ATOM 722 O O . ILE A 1 87 ? 34.222 23.628 70.974 1.00 55.18 87 ILE A O 1
ATOM 727 N N . LEU A 1 88 ? 33.411 22.084 72.388 1.00 56.80 88 LEU A N 1
ATOM 728 C CA . LEU A 1 88 ? 33.265 21.066 71.366 1.00 58.41 88 LEU A CA 1
ATOM 729 C C . LEU A 1 88 ? 32.183 20.062 71.734 1.00 58.06 88 LEU A C 1
ATOM 730 O O . LEU A 1 88 ? 31.477 20.242 72.690 1.00 54.26 88 LEU A O 1
ATOM 735 N N . GLY A 1 89 ? 32.022 19.029 70.909 1.00 61.27 89 GLY A N 1
ATOM 736 C CA . GLY A 1 89 ? 30.957 18.053 71.053 1.00 54.38 89 GLY A CA 1
ATOM 737 C C . GLY A 1 89 ? 29.704 18.471 70.305 1.00 52.97 89 GLY A C 1
ATOM 738 O O . GLY A 1 89 ? 29.569 19.612 69.841 1.00 50.97 89 GLY A O 1
ATOM 739 N N . SER A 1 90 ? 28.765 17.542 70.218 1.00 51.04 90 SER A N 1
ATOM 740 C CA . SER A 1 90 ? 27.518 17.792 69.506 1.00 53.89 90 SER A CA 1
ATOM 741 C C . SER A 1 90 ? 26.521 16.668 69.788 1.00 54.75 90 SER A C 1
ATOM 742 O O . SER A 1 90 ? 26.802 15.757 70.578 1.00 58.44 90 SER A O 1
ATOM 745 N N . ILE A 1 91 ? 25.376 16.723 69.112 1.00 53.53 91 ILE A N 1
ATOM 746 C CA . ILE A 1 91 ? 24.444 15.620 69.053 1.00 54.84 91 ILE A CA 1
ATOM 747 C C . ILE A 1 91 ? 25.087 14.337 68.508 1.00 59.89 91 ILE A C 1
ATOM 748 O O . ILE A 1 91 ? 24.798 13.254 68.996 1.00 63.46 91 ILE A O 1
ATOM 753 N N . GLU A 1 92 ? 25.972 14.459 67.521 1.00 62.85 92 GLU A N 1
ATOM 754 C CA . GLU A 1 92 ? 26.620 13.278 66.948 1.00 64.90 92 GLU A CA 1
ATOM 755 C C . GLU A 1 92 ? 27.580 12.598 67.928 1.00 62.05 92 GLU A C 1
ATOM 756 O O . GLU A 1 92 ? 27.724 11.381 67.953 1.00 59.89 92 GLU A O 1
ATOM 762 N N . THR A 1 93 ? 28.267 13.404 68.718 1.00 63.52 93 THR A N 1
ATOM 763 C CA . THR A 1 93 ? 29.298 12.872 69.626 1.00 65.49 93 THR A CA 1
ATOM 764 C C . THR A 1 93 ? 28.720 12.040 70.778 1.00 64.68 93 THR A C 1
ATOM 765 O O . THR A 1 93 ? 29.378 11.115 71.241 1.00 70.58 93 THR A O 1
ATOM 769 N N . GLU A 1 94 ? 27.512 12.376 71.215 1.00 61.70 94 GLU A N 1
ATOM 770 C CA . GLU A 1 94 ? 26.819 11.603 72.212 1.00 62.63 94 GLU A CA 1
ATOM 771 C C . GLU A 1 94 ? 25.546 10.933 71.675 1.00 59.13 94 GLU A C 1
ATOM 772 O O . GLU A 1 94 ? 24.626 10.599 72.430 1.00 63.06 94 GLU A O 1
ATOM 778 N N . ASP A 1 95 ? 25.504 10.696 70.369 1.00 56.84 95 ASP A N 1
ATOM 779 C CA . ASP A 1 95 ? 24.370 10.005 69.727 1.00 51.12 95 ASP A CA 1
ATOM 780 C C . ASP A 1 95 ? 24.152 8.606 70.304 1.00 49.01 95 ASP A C 1
ATOM 781 O O . ASP A 1 95 ? 23.028 8.201 70.565 1.00 47.59 95 ASP A O 1
ATOM 786 N N . ALA A 1 96 ? 25.240 7.872 70.484 1.00 50.10 96 ALA A N 1
ATOM 787 C CA . ALA A 1 96 ? 25.203 6.497 71.022 1.00 51.20 96 ALA A CA 1
ATOM 788 C C . ALA A 1 96 ? 24.649 6.448 72.457 1.00 48.99 96 ALA A C 1
ATOM 789 O O . ALA A 1 96 ? 23.937 5.490 72.809 1.00 47.25 96 ALA A O 1
ATOM 791 N N . ILE A 1 97 ? 24.958 7.480 73.247 1.00 47.81 97 ILE A N 1
ATOM 792 C CA . ILE A 1 97 ? 24.394 7.599 74.587 1.00 48.48 97 ILE A CA 1
ATOM 793 C C . ILE A 1 97 ? 22.887 7.823 74.541 1.00 48.40 97 ILE A C 1
ATOM 794 O O . ILE A 1 97 ? 22.142 7.188 75.312 1.00 47.63 97 ILE A O 1
ATOM 799 N N . SER A 1 98 ? 22.450 8.716 73.642 1.00 47.97 98 SER A N 1
ATOM 800 C CA . SER A 1 98 ? 21.038 9.047 73.531 1.00 46.55 98 SER A CA 1
ATOM 801 C C . SER A 1 98 ? 20.213 7.839 73.164 1.00 47.10 98 SER A C 1
ATOM 802 O O . SER A 1 98 ? 19.104 7.689 73.650 1.00 48.48 98 SER A O 1
ATOM 805 N N . ARG A 1 99 ? 20.753 7.001 72.278 1.00 48.68 99 ARG A N 1
ATOM 806 C CA . ARG A 1 99 ? 20.074 5.783 71.821 1.00 48.44 99 ARG A CA 1
ATOM 807 C C . ARG A 1 99 ? 19.906 4.771 72.947 1.00 48.09 99 ARG A C 1
ATOM 808 O O . ARG A 1 99 ? 18.823 4.235 73.137 1.00 48.50 99 ARG A O 1
ATOM 816 N N . ILE A 1 100 ? 20.991 4.485 73.666 1.00 48.95 100 ILE A N 1
ATOM 817 C CA . ILE A 1 100 ? 20.926 3.577 74.811 1.00 50.20 100 ILE A CA 1
ATOM 818 C C . ILE A 1 100 ? 19.994 4.142 75.889 1.00 51.70 100 ILE A C 1
ATOM 819 O O . ILE A 1 100 ? 19.237 3.393 76.522 1.00 55.04 100 ILE A O 1
ATOM 824 N N . LEU A 1 101 ? 20.027 5.459 76.090 1.00 51.70 101 LEU A N 1
ATOM 825 C CA . LEU A 1 101 ? 19.235 6.081 77.141 1.00 53.35 101 LEU A CA 1
ATOM 826 C C . LEU A 1 101 ? 17.751 5.982 76.849 1.00 53.09 101 LEU A C 1
ATOM 827 O O . LEU A 1 101 ? 16.936 5.641 77.741 1.00 55.95 101 LEU A O 1
ATOM 832 N N . SER A 1 102 ? 17.417 6.272 75.605 1.00 51.90 102 SER A N 1
ATOM 833 C CA . SER A 1 102 ? 16.045 6.172 75.105 1.00 53.16 102 SER A CA 1
ATOM 834 C C . SER A 1 102 ? 15.472 4.760 75.268 1.00 53.12 102 SER A C 1
ATOM 835 O O . SER A 1 102 ? 14.351 4.588 75.707 1.00 54.67 102 SER A O 1
ATOM 838 N N . ASN A 1 103 ? 16.250 3.755 74.891 1.00 53.29 103 ASN A N 1
ATOM 839 C CA . ASN A 1 103 ? 15.797 2.369 74.959 1.00 54.20 103 ASN A CA 1
ATOM 840 C C . ASN A 1 103 ? 15.641 1.891 76.386 1.00 55.25 103 ASN A C 1
ATOM 841 O O . ASN A 1 103 ? 14.733 1.145 76.683 1.00 52.52 103 ASN A O 1
ATOM 846 N N . SER A 1 104 ? 16.540 2.335 77.269 1.00 59.32 104 SER A N 1
ATOM 847 C CA . SER A 1 104 ? 16.515 1.953 78.681 1.00 58.99 104 SER A CA 1
ATOM 848 C C . SER A 1 104 ? 15.355 2.630 79.395 1.00 62.36 104 SER A C 1
ATOM 849 O O . SER A 1 104 ? 14.651 2.005 80.175 1.00 60.33 104 SER A O 1
ATOM 852 N N . CYS A 1 105 ? 15.181 3.926 79.135 1.00 64.98 105 CYS A N 1
ATOM 853 C CA . CYS A 1 105 ? 14.043 4.684 79.660 1.00 66.12 105 CYS A CA 1
ATOM 854 C C . CYS A 1 105 ? 12.716 4.239 79.063 1.00 64.46 105 CYS A C 1
ATOM 855 O O . CYS A 1 105 ? 11.672 4.391 79.700 1.00 64.36 105 CYS A O 1
ATOM 858 N N . GLU A 1 106 ? 12.764 3.743 77.824 1.00 61.09 106 GLU A N 1
ATOM 859 C CA . GLU A 1 106 ? 11.588 3.399 77.036 1.00 58.61 106 GLU A CA 1
ATOM 860 C C . GLU A 1 106 ? 10.722 4.629 76.843 1.00 57.54 106 GLU A C 1
ATOM 861 O O . GLU A 1 106 ? 9.479 4.596 76.992 1.00 58.05 106 GLU A O 1
ATOM 867 N N . CYS A 1 107 ? 11.402 5.731 76.518 1.00 54.17 107 CYS A N 1
ATOM 868 C CA . CYS A 1 107 ? 10.741 7.000 76.336 1.00 53.87 107 CYS A CA 1
ATOM 869 C C . CYS A 1 107 ? 11.497 7.858 75.358 1.00 52.62 107 CYS A C 1
ATOM 870 O O . CYS A 1 107 ? 12.599 7.558 74.971 1.00 51.89 107 CYS A O 1
ATOM 873 N N . THR A 1 108 ? 10.887 8.968 74.994 1.00 53.92 108 THR A N 1
ATOM 874 C CA . THR A 1 108 ? 11.443 9.898 74.026 1.00 53.39 108 THR A CA 1
ATOM 875 C C . THR A 1 108 ? 12.622 10.685 74.596 1.00 52.99 108 THR A C 1
ATOM 876 O O . THR A 1 108 ? 12.598 11.117 75.746 1.00 52.38 108 THR A O 1
ATOM 880 N N . VAL A 1 109 ? 13.656 10.859 73.794 1.00 53.79 109 VAL A N 1
ATOM 881 C CA . VAL A 1 109 ? 14.844 11.608 74.192 1.00 54.04 109 VAL A CA 1
ATOM 882 C C . VAL A 1 109 ? 15.109 12.692 73.147 1.00 55.34 109 VAL A C 1
ATOM 883 O O . VAL A 1 109 ? 15.017 12.430 71.941 1.00 58.77 109 VAL A O 1
ATOM 887 N N . ILE A 1 110 ? 15.405 13.900 73.607 1.00 54.27 110 ILE A N 1
ATOM 888 C CA . ILE A 1 110 ? 15.714 15.014 72.709 1.00 55.17 110 ILE A CA 1
ATOM 889 C C . ILE A 1 110 ? 17.103 15.563 73.025 1.00 54.75 110 ILE A C 1
ATOM 890 O O . ILE A 1 110 ? 17.352 16.090 74.125 1.00 54.68 110 ILE A O 1
ATOM 895 N N . SER A 1 111 ? 18.003 15.439 72.052 1.00 53.49 111 SER A N 1
ATOM 896 C CA . SER A 1 111 ? 19.372 15.894 72.206 1.00 50.54 111 SER A CA 1
ATOM 897 C C . SER A 1 111 ? 19.474 17.304 71.609 1.00 50.79 111 SER A C 1
ATOM 898 O O . SER A 1 111 ? 18.906 17.563 70.535 1.00 52.26 111 SER A O 1
ATOM 901 N N . VAL A 1 112 ? 20.174 18.211 72.294 1.00 49.19 112 VAL A N 1
ATOM 902 C CA . VAL A 1 112 ? 20.258 19.603 71.863 1.00 52.23 112 VAL A CA 1
ATOM 903 C C . VAL A 1 112 ? 21.674 20.002 71.390 1.00 53.05 112 VAL A C 1
ATOM 904 O O . VAL A 1 112 ? 22.673 19.705 72.074 1.00 57.80 112 VAL A O 1
ATOM 908 N N . ASP A 1 113 ? 21.759 20.648 70.233 1.00 54.11 113 ASP A N 1
ATOM 909 C CA . ASP A 1 113 ? 23.012 21.278 69.763 1.00 57.82 113 ASP A CA 1
ATOM 910 C C . ASP A 1 113 ? 23.126 22.736 70.179 1.00 57.22 113 ASP A C 1
ATOM 911 O O . ASP A 1 113 ? 23.011 23.621 69.345 1.00 59.91 113 ASP A O 1
ATOM 916 N N . TYR A 1 114 ? 23.347 22.973 71.466 1.00 56.56 114 TYR A N 1
ATOM 917 C CA . TYR A 1 114 ? 23.479 24.334 71.990 1.00 52.66 114 TYR A CA 1
ATOM 918 C C . TYR A 1 114 ? 24.720 24.983 71.423 1.00 51.08 114 TYR A C 1
ATOM 919 O O . TYR A 1 114 ? 25.682 24.317 71.061 1.00 47.92 114 TYR A O 1
ATOM 928 N N . ARG A 1 115 ? 24.703 26.307 71.376 1.00 54.18 115 ARG A N 1
ATOM 929 C CA . ARG A 1 115 ? 25.850 27.061 70.847 1.00 56.27 115 ARG A CA 1
ATOM 930 C C . ARG A 1 115 ? 27.049 27.009 71.773 1.00 57.24 115 ARG A C 1
ATOM 931 O O . ARG A 1 115 ? 26.899 27.076 72.998 1.00 60.16 115 ARG A O 1
ATOM 939 N N . LEU A 1 116 ? 28.227 26.944 71.158 1.00 57.50 116 LEU A N 1
ATOM 940 C CA . LEU A 1 116 ? 29.484 26.690 71.840 1.00 59.02 116 LEU A CA 1
ATOM 941 C C . LEU A 1 116 ? 30.419 27.902 71.879 1.00 64.58 116 LEU A C 1
ATOM 942 O O . LEU A 1 116 ? 30.344 28.799 71.014 1.00 64.81 116 LEU A O 1
ATOM 947 N N . ALA A 1 117 ? 31.300 27.922 72.888 1.00 63.08 117 ALA A N 1
ATOM 948 C CA . ALA A 1 117 ? 32.400 28.886 72.946 1.00 63.18 117 ALA A CA 1
ATOM 949 C C . ALA A 1 117 ? 33.561 28.388 72.079 1.00 65.94 117 ALA A C 1
ATOM 950 O O . ALA A 1 117 ? 33.596 27.208 71.726 1.00 65.35 117 ALA A O 1
ATOM 952 N N . PRO A 1 118 ? 34.504 29.273 71.703 1.00 69.52 118 PRO A N 1
ATOM 953 C CA . PRO A 1 118 ? 34.585 30.707 71.966 1.00 70.52 118 PRO A CA 1
ATOM 954 C C . PRO A 1 118 ? 33.646 31.614 71.137 1.00 68.65 118 PRO A C 1
ATOM 955 O O . PRO A 1 118 ? 33.597 32.812 71.387 1.00 66.62 118 PRO A O 1
ATOM 959 N N . GLU A 1 119 ? 32.907 31.059 70.189 1.00 70.00 119 GLU A N 1
ATOM 960 C CA . GLU A 1 119 ? 32.029 31.870 69.346 1.00 71.37 119 GLU A CA 1
ATOM 961 C C . GLU A 1 119 ? 30.937 32.497 70.213 1.00 71.64 119 GLU A C 1
ATOM 962 O O . GLU A 1 119 ? 30.679 33.676 70.124 1.00 78.34 119 GLU A O 1
ATOM 968 N N . TYR A 1 120 ? 30.291 31.693 71.040 1.00 69.41 120 TYR A N 1
ATOM 969 C CA . TYR A 1 120 ? 29.220 32.159 71.908 1.00 67.66 120 TYR A CA 1
ATOM 970 C C . TYR A 1 120 ? 29.575 31.853 73.355 1.00 65.17 120 TYR A C 1
ATOM 971 O O . TYR A 1 120 ? 29.686 30.686 73.761 1.00 61.23 120 TYR A O 1
ATOM 980 N N . LYS A 1 121 ? 29.781 32.913 74.119 1.00 62.72 121 LYS A N 1
ATOM 981 C CA . LYS A 1 121 ? 30.259 32.791 75.466 1.00 62.00 121 LYS A CA 1
ATOM 982 C C . LYS A 1 121 ? 29.091 32.573 76.415 1.00 61.70 121 LYS A C 1
ATOM 983 O O . LYS A 1 121 ? 27.926 32.747 76.034 1.00 58.04 121 LYS A O 1
ATOM 989 N N . PHE A 1 122 ? 29.422 32.176 77.650 1.00 58.27 122 PHE A N 1
ATOM 990 C CA . PHE A 1 122 ? 28.475 32.172 78.736 1.00 57.01 122 PHE A CA 1
ATOM 991 C C . PHE A 1 122 ? 27.708 33.507 78.768 1.00 55.55 122 PHE A C 1
ATOM 992 O O . PHE A 1 122 ? 28.313 34.563 78.615 1.00 56.15 122 PHE A O 1
ATOM 1000 N N . PRO A 1 123 ? 26.388 33.469 78.989 1.00 54.40 123 PRO A N 1
ATOM 1001 C CA . PRO A 1 123 ? 25.535 32.316 79.315 1.00 53.55 123 PRO A CA 1
ATOM 1002 C C . PRO A 1 123 ? 24.737 31.702 78.130 1.00 51.21 123 PRO A C 1
ATOM 1003 O O . PRO A 1 123 ? 23.705 31.092 78.363 1.00 49.48 123 PRO A O 1
ATOM 1007 N N . THR A 1 124 ? 25.225 31.835 76.901 1.00 51.17 124 THR A N 1
ATOM 1008 C CA . THR A 1 124 ? 24.470 31.431 75.711 1.00 50.14 124 THR A CA 1
ATOM 1009 C C . THR A 1 124 ? 24.055 29.973 75.747 1.00 48.51 124 THR A C 1
ATOM 1010 O O . THR A 1 124 ? 22.879 29.662 75.595 1.00 47.01 124 THR A O 1
ATOM 1014 N N . ALA A 1 125 ? 25.010 29.076 75.993 1.00 50.10 125 ALA A N 1
ATOM 1015 C CA . ALA A 1 125 ? 24.715 27.621 76.135 1.00 51.55 125 ALA A CA 1
ATOM 1016 C C . ALA A 1 125 ? 23.627 27.308 77.159 1.00 54.13 125 ALA A C 1
ATOM 1017 O O . ALA A 1 125 ? 22.776 26.441 76.925 1.00 53.74 125 ALA A O 1
ATOM 1019 N N . VAL A 1 126 ? 23.635 28.023 78.289 1.00 56.15 126 VAL A N 1
ATOM 1020 C CA . VAL A 1 126 ? 22.662 27.753 79.349 1.00 58.21 126 VAL A CA 1
ATOM 1021 C C . VAL A 1 126 ? 21.262 28.115 78.888 1.00 57.67 126 VAL A C 1
ATOM 1022 O O . VAL A 1 126 ? 20.296 27.365 79.106 1.00 58.62 126 VAL A O 1
ATOM 1026 N N . TYR A 1 127 ? 21.149 29.275 78.258 1.00 58.54 127 TYR A N 1
ATOM 1027 C CA . TYR A 1 127 ? 19.849 29.712 77.733 1.00 62.11 127 TYR A CA 1
ATOM 1028 C C . TYR A 1 127 ? 19.372 28.928 76.511 1.00 61.82 127 TYR A C 1
ATOM 1029 O O . TYR A 1 127 ? 18.157 28.742 76.361 1.00 67.85 127 TYR A O 1
ATOM 1038 N N . ASP A 1 128 ? 20.299 28.459 75.674 1.00 58.24 128 ASP A N 1
ATOM 1039 C CA . ASP A 1 128 ? 19.915 27.598 74.554 1.00 60.33 128 ASP A CA 1
ATOM 1040 C C . ASP A 1 128 ? 19.286 26.312 75.058 1.00 57.78 128 ASP A C 1
ATOM 1041 O O . ASP A 1 128 ? 18.281 25.850 74.503 1.00 57.25 128 ASP A O 1
ATOM 1046 N N . CYS A 1 129 ? 19.893 25.727 76.102 1.00 56.11 129 CYS A N 1
ATOM 1047 C CA . CYS A 1 129 ? 19.391 24.480 76.648 1.00 53.51 129 CYS A CA 1
ATOM 1048 C C . CYS A 1 129 ? 18.063 24.713 77.344 1.00 52.38 129 CYS A C 1
ATOM 1049 O O . CYS A 1 129 ? 17.163 23.880 77.241 1.00 53.31 129 CYS A O 1
ATOM 1052 N N . PHE A 1 130 ? 17.917 25.850 78.020 1.00 53.66 130 PHE A N 1
ATOM 1053 C CA . PHE A 1 130 ? 16.690 26.119 78.772 1.00 56.01 130 PHE A CA 1
ATOM 1054 C C . PHE A 1 130 ? 15.544 26.376 77.819 1.00 56.23 130 PHE A C 1
ATOM 1055 O O . PHE A 1 130 ? 14.449 25.851 78.029 1.00 57.79 130 PHE A O 1
ATOM 1063 N N . ASN A 1 131 ? 15.782 27.170 76.774 1.00 58.84 131 ASN A N 1
ATOM 1064 C CA . ASN A 1 131 ? 14.771 27.396 75.703 1.00 59.82 131 ASN A CA 1
ATOM 1065 C C . ASN A 1 131 ? 14.331 26.120 75.004 1.00 58.78 131 ASN A C 1
ATOM 1066 O O . ASN A 1 131 ? 13.175 25.999 74.616 1.00 58.52 131 ASN A O 1
ATOM 1071 N N . ALA A 1 132 ? 15.245 25.168 74.837 1.00 57.61 132 ALA A N 1
ATOM 1072 C CA . ALA A 1 132 ? 14.877 23.847 74.292 1.00 56.78 132 ALA A CA 1
ATOM 1073 C C . ALA A 1 132 ? 13.918 23.072 75.245 1.00 56.20 132 ALA A C 1
ATOM 1074 O O . ALA A 1 132 ? 13.024 22.383 74.782 1.00 55.42 132 ALA A O 1
ATOM 1076 N N . ILE A 1 133 ? 14.091 23.208 76.556 1.00 54.31 133 ILE A N 1
ATOM 1077 C CA . ILE A 1 133 ? 13.161 22.590 77.535 1.00 54.27 133 ILE A CA 1
ATOM 1078 C C . ILE A 1 133 ? 11.786 23.247 77.467 1.00 53.42 133 ILE A C 1
ATOM 1079 O O . ILE A 1 133 ? 10.766 22.559 77.467 1.00 49.52 133 ILE A O 1
ATOM 1084 N N . VAL A 1 134 ? 11.775 24.578 77.415 1.00 53.09 134 VAL A N 1
ATOM 1085 C CA . VAL A 1 134 ? 10.529 25.324 77.267 1.00 54.15 134 VAL A CA 1
ATOM 1086 C C . VAL A 1 134 ? 9.818 24.953 75.961 1.00 53.87 134 VAL A C 1
ATOM 1087 O O . VAL A 1 134 ? 8.618 24.756 75.955 1.00 58.19 134 VAL A O 1
ATOM 1091 N N . TRP A 1 135 ? 10.570 24.820 74.867 1.00 54.09 135 TRP A N 1
ATOM 1092 C CA . TRP A 1 135 ? 9.994 24.365 73.567 1.00 52.47 135 TRP A CA 1
ATOM 1093 C C . TRP A 1 135 ? 9.360 22.995 73.683 1.00 51.50 135 TRP A C 1
ATOM 1094 O O . TRP A 1 135 ? 8.269 22.795 73.213 1.00 53.08 135 TRP A O 1
ATOM 1105 N N . ALA A 1 136 ? 10.046 22.051 74.309 1.00 51.33 136 ALA A N 1
ATOM 1106 C CA . ALA A 1 136 ? 9.515 20.687 74.495 1.00 54.06 136 ALA A CA 1
ATOM 1107 C C . ALA A 1 136 ? 8.227 20.678 75.310 1.00 58.40 136 ALA A C 1
ATOM 1108 O O . ALA A 1 136 ? 7.283 19.922 75.003 1.00 58.16 136 ALA A O 1
ATOM 1110 N N . ARG A 1 137 ? 8.189 21.499 76.364 1.00 61.88 137 ARG A N 1
ATOM 1111 C CA . ARG A 1 137 ? 6.985 21.595 77.200 1.00 64.56 137 ARG A CA 1
ATOM 1112 C C . ARG A 1 137 ? 5.831 22.206 76.417 1.00 64.21 137 ARG A C 1
ATOM 1113 O O . ARG A 1 137 ? 4.713 21.720 76.495 1.00 65.26 137 ARG A O 1
ATOM 1121 N N . ASP A 1 138 ? 6.109 23.275 75.670 1.00 64.98 138 ASP A N 1
ATOM 1122 C CA . ASP A 1 138 ? 5.126 23.894 74.775 1.00 68.58 138 ASP A CA 1
ATOM 1123 C C . ASP A 1 138 ? 4.609 22.966 73.673 1.00 68.63 138 ASP A C 1
ATOM 1124 O O . ASP A 1 138 ? 3.479 23.108 73.255 1.00 72.70 138 ASP A O 1
ATOM 1129 N N . ASN A 1 139 ? 5.431 22.035 73.204 1.00 67.04 139 ASN A N 1
ATOM 1130 C CA . ASN A 1 139 ? 5.016 21.031 72.206 1.00 66.61 139 ASN A CA 1
ATOM 1131 C C . ASN A 1 139 ? 4.730 19.635 72.773 1.00 66.09 139 ASN A C 1
ATOM 1132 O O . ASN A 1 139 ? 4.854 18.651 72.058 1.00 64.25 139 ASN A O 1
ATOM 1137 N N . ALA A 1 140 ? 4.399 19.565 74.054 1.00 67.63 140 ALA A N 1
ATOM 1138 C CA . ALA A 1 140 ? 4.228 18.285 74.775 1.00 68.54 140 ALA A CA 1
ATOM 1139 C C . ALA A 1 140 ? 3.191 17.364 74.153 1.00 69.94 140 ALA A C 1
ATOM 1140 O O . ALA A 1 140 ? 3.382 16.150 74.069 1.00 70.68 140 ALA A O 1
ATOM 1142 N N . GLY A 1 141 ? 2.075 17.950 73.738 1.00 73.09 141 GLY A N 1
ATOM 1143 C CA . GLY A 1 141 ? 0.992 17.202 73.087 1.00 75.33 141 GLY A CA 1
ATOM 1144 C C . GLY A 1 141 ? 1.427 16.625 71.754 1.00 76.75 141 GLY A C 1
ATOM 1145 O O . GLY A 1 141 ? 1.098 15.485 71.436 1.00 78.16 141 GLY A O 1
ATOM 1146 N N . GLU A 1 142 ? 2.183 17.417 70.986 1.00 83.42 142 GLU A N 1
ATOM 1147 C CA . GLU A 1 142 ? 2.700 17.023 69.670 1.00 81.32 142 GLU A CA 1
ATOM 1148 C C . GLU A 1 142 ? 3.685 15.865 69.826 1.00 77.21 142 GLU A C 1
ATOM 1149 O O . GLU A 1 142 ? 3.707 14.946 69.005 1.00 77.48 142 GLU A O 1
ATOM 1155 N N . LEU A 1 143 ? 4.477 15.907 70.898 1.00 71.02 143 LEU A N 1
ATOM 1156 C CA . LEU A 1 143 ? 5.481 14.879 71.165 1.00 67.73 143 LEU A CA 1
ATOM 1157 C C . LEU A 1 143 ? 4.895 13.633 71.860 1.00 64.87 143 LEU A C 1
ATOM 1158 O O . LEU A 1 143 ? 5.545 12.627 71.985 1.00 62.12 143 LEU A O 1
ATOM 1163 N N . GLY A 1 144 ? 3.658 13.714 72.312 1.00 65.43 144 GLY A N 1
ATOM 1164 C CA . GLY A 1 144 ? 3.040 12.647 73.088 1.00 65.84 144 GLY A CA 1
ATOM 1165 C C . GLY A 1 144 ? 3.664 12.446 74.475 1.00 65.54 144 GLY A C 1
ATOM 1166 O O . GLY A 1 144 ? 3.819 11.310 74.942 1.00 62.49 144 GLY A O 1
ATOM 1167 N N . ILE A 1 145 ? 4.017 13.542 75.133 1.00 66.02 145 ILE A N 1
ATOM 1168 C CA . ILE A 1 145 ? 4.637 13.443 76.440 1.00 68.29 145 ILE A CA 1
ATOM 1169 C C . ILE A 1 145 ? 3.851 14.225 77.483 1.00 68.02 145 ILE A C 1
ATOM 1170 O O . ILE A 1 145 ? 3.151 15.199 77.164 1.00 66.88 145 ILE A O 1
ATOM 1175 N N . ASP A 1 146 ? 4.000 13.787 78.733 1.00 69.12 146 ASP A N 1
ATOM 1176 C CA . ASP A 1 146 ? 3.425 14.460 79.890 1.00 69.68 146 ASP A CA 1
ATOM 1177 C C . ASP A 1 146 ? 4.299 15.658 80.262 1.00 64.90 146 ASP A C 1
ATOM 1178 O O . ASP A 1 146 ? 5.498 15.535 80.386 1.00 61.88 146 ASP A O 1
ATOM 1183 N N . LYS A 1 147 ? 3.684 16.828 80.420 1.00 66.86 147 LYS A N 1
ATOM 1184 C CA . LYS A 1 147 ? 4.390 18.014 80.864 1.00 67.43 147 LYS A CA 1
ATOM 1185 C C . LYS A 1 147 ? 5.037 17.878 82.243 1.00 66.18 147 LYS A C 1
ATOM 1186 O O . LYS A 1 147 ? 6.047 18.526 82.495 1.00 64.22 147 LYS A O 1
ATOM 1192 N N . ASP A 1 148 ? 4.491 17.057 83.132 1.00 71.35 148 ASP A N 1
ATOM 1193 C CA . ASP A 1 148 ? 5.120 16.901 84.464 1.00 77.73 148 ASP A CA 1
ATOM 1194 C C . ASP A 1 148 ? 6.093 15.708 84.532 1.00 72.90 148 ASP A C 1
ATOM 1195 O O . ASP A 1 148 ? 6.511 15.304 85.643 1.00 75.09 148 ASP A O 1
ATOM 1200 N N . LYS A 1 149 ? 6.462 15.156 83.365 1.00 63.86 149 LYS A N 1
ATOM 1201 C CA . LYS A 1 149 ? 7.449 14.070 83.301 1.00 60.13 149 LYS A CA 1
ATOM 1202 C C . LYS A 1 149 ? 8.640 14.408 82.400 1.00 57.00 149 LYS A C 1
ATOM 1203 O O . LYS A 1 149 ? 9.109 13.584 81.636 1.00 57.05 149 LYS A O 1
ATOM 1209 N N . ILE A 1 150 ? 9.146 15.626 82.526 1.00 55.83 150 ILE A N 1
ATOM 1210 C CA . ILE A 1 150 ? 10.315 16.088 81.798 1.00 51.97 150 ILE A CA 1
ATOM 1211 C C . ILE A 1 150 ? 11.567 16.022 82.681 1.00 51.48 150 ILE A C 1
ATOM 1212 O O . ILE A 1 150 ? 11.632 16.683 83.725 1.00 51.91 150 ILE A O 1
ATOM 1217 N N . ALA A 1 151 ? 12.573 15.250 82.251 1.00 50.25 151 ALA A N 1
ATOM 1218 C CA . ALA A 1 151 ? 13.838 15.159 82.976 1.00 48.34 151 ALA A CA 1
ATOM 1219 C C . ALA A 1 151 ? 14.989 15.703 82.125 1.00 49.42 151 ALA A C 1
ATOM 1220 O O . ALA A 1 151 ? 14.890 15.742 80.885 1.00 49.76 151 ALA A O 1
ATOM 1222 N N . THR A 1 152 ? 16.087 16.105 82.784 1.00 46.42 152 THR A N 1
ATOM 1223 C CA . THR A 1 152 ? 17.279 16.518 82.116 1.00 46.84 152 THR A CA 1
ATOM 1224 C C . THR A 1 152 ? 18.462 15.588 82.387 1.00 47.60 152 THR A C 1
ATOM 1225 O O . THR A 1 152 ? 18.577 15.001 83.456 1.00 50.50 152 THR A O 1
ATOM 1229 N N . PHE A 1 153 ? 19.352 15.453 81.397 1.00 48.20 153 PHE A N 1
ATOM 1230 C CA . PHE A 1 153 ? 20.491 14.551 81.465 1.00 44.62 153 PHE A CA 1
ATOM 1231 C C . PHE A 1 153 ? 21.676 15.186 80.738 1.00 44.47 153 PHE A C 1
ATOM 1232 O O . PHE A 1 153 ? 21.501 15.876 79.741 1.00 46.76 153 PHE A O 1
ATOM 1240 N N . GLY A 1 154 ? 22.884 14.993 81.244 1.00 43.33 154 GLY A N 1
ATOM 1241 C CA . GLY A 1 154 ? 24.030 15.642 80.691 1.00 44.27 154 GLY A CA 1
ATOM 1242 C C . GLY A 1 154 ? 25.323 15.152 81.275 1.00 46.58 154 GLY A C 1
ATOM 1243 O O . GLY A 1 154 ? 25.372 14.797 82.431 1.00 46.94 154 GLY A O 1
ATOM 1244 N N . ILE A 1 155 ? 26.378 15.129 80.437 1.00 52.78 155 ILE A N 1
ATOM 1245 C CA . ILE A 1 155 ? 27.704 14.630 80.811 1.00 51.98 155 ILE A CA 1
ATOM 1246 C C . ILE A 1 155 ? 28.731 15.759 80.785 1.00 53.37 155 ILE A C 1
ATOM 1247 O O . ILE A 1 155 ? 28.822 16.483 79.835 1.00 55.62 155 ILE A O 1
ATOM 1252 N N . SER A 1 156 ? 29.462 15.932 81.875 1.00 56.12 156 SER A N 1
ATOM 1253 C CA . SER A 1 156 ? 30.586 16.882 81.938 1.00 58.87 156 SER A CA 1
ATOM 1254 C C . SER A 1 156 ? 30.151 18.389 81.875 1.00 57.83 156 SER A C 1
ATOM 1255 O O . SER A 1 156 ? 29.575 18.914 82.799 1.00 64.00 156 SER A O 1
ATOM 1258 N N . ALA A 1 157 ? 30.413 19.084 80.794 1.00 57.88 157 ALA A N 1
ATOM 1259 C CA . ALA A 1 157 ? 29.800 20.393 80.548 1.00 52.66 157 ALA A CA 1
ATOM 1260 C C . ALA A 1 157 ? 28.298 20.235 80.438 1.00 50.20 157 ALA A C 1
ATOM 1261 O O . ALA A 1 157 ? 27.556 21.155 80.743 1.00 49.55 157 ALA A O 1
ATOM 1263 N N . GLY A 1 158 ? 27.841 19.097 79.922 1.00 50.03 158 GLY A N 1
ATOM 1264 C CA . GLY A 1 158 ? 26.417 18.792 79.852 1.00 49.63 158 GLY A CA 1
ATOM 1265 C C . GLY A 1 158 ? 25.827 18.695 81.258 1.00 48.33 158 GLY A C 1
ATOM 1266 O O . GLY A 1 158 ? 24.695 19.098 81.481 1.00 46.71 158 GLY A O 1
ATOM 1267 N N . GLY A 1 159 ? 26.593 18.125 82.182 1.00 47.71 159 GLY A N 1
ATOM 1268 C CA . GLY A 1 159 ? 26.191 18.058 83.571 1.00 47.30 159 GLY A CA 1
ATOM 1269 C C . GLY A 1 159 ? 26.124 19.429 84.223 1.00 47.18 159 GLY A C 1
ATOM 1270 O O . GLY A 1 159 ? 25.252 19.695 85.049 1.00 45.42 159 GLY A O 1
ATOM 1271 N N . ASN A 1 160 ? 27.066 20.302 83.859 1.00 47.11 160 ASN A N 1
ATOM 1272 C CA . ASN A 1 160 ? 27.002 21.718 84.242 1.00 48.82 160 ASN A CA 1
ATOM 1273 C C . ASN A 1 160 ? 25.689 22.364 83.818 1.00 53.32 160 ASN A C 1
ATOM 1274 O O . ASN A 1 160 ? 25.059 23.091 84.608 1.00 54.13 160 ASN A O 1
ATOM 1279 N N . LEU A 1 161 ? 25.301 22.096 82.551 1.00 55.29 161 LEU A N 1
ATOM 1280 C CA . LEU A 1 161 ? 24.091 22.676 81.942 1.00 52.36 161 LEU A CA 1
ATOM 1281 C C . LEU A 1 161 ? 22.806 22.131 82.572 1.00 51.56 161 LEU A C 1
ATOM 1282 O O . LEU A 1 161 ? 21.830 22.855 82.712 1.00 50.82 161 LEU A O 1
ATOM 1287 N N . VAL A 1 162 ? 22.843 20.871 83.005 1.00 51.26 162 VAL A N 1
ATOM 1288 C CA . VAL A 1 162 ? 21.761 20.278 83.786 1.00 49.86 162 VAL A CA 1
ATOM 1289 C C . VAL A 1 162 ? 21.560 21.020 85.132 1.00 48.43 162 VAL A C 1
ATOM 1290 O O . VAL A 1 162 ? 20.443 21.377 85.504 1.00 45.02 162 VAL A O 1
ATOM 1294 N N . ALA A 1 163 ? 22.649 21.282 85.827 1.00 49.01 163 ALA A N 1
ATOM 1295 C CA . ALA A 1 163 ? 22.561 21.971 87.138 1.00 50.91 163 ALA A CA 1
ATOM 1296 C C . ALA A 1 163 ? 22.124 23.415 86.945 1.00 53.83 163 ALA A C 1
ATOM 1297 O O . ALA A 1 163 ? 21.246 23.916 87.678 1.00 56.99 163 ALA A O 1
ATOM 1299 N N . ALA A 1 164 ? 22.685 24.074 85.918 1.00 56.91 164 ALA A N 1
ATOM 1300 C CA . ALA A 1 164 ? 22.363 25.490 85.637 1.00 57.25 164 ALA A CA 1
ATOM 1301 C C . ALA A 1 164 ? 20.896 25.663 85.223 1.00 57.88 164 ALA A C 1
ATOM 1302 O O . ALA A 1 164 ? 20.232 26.581 85.649 1.00 59.43 164 ALA A O 1
ATOM 1304 N N . THR A 1 165 ? 20.429 24.773 84.363 1.00 58.25 165 THR A N 1
ATOM 1305 C CA . THR A 1 165 ? 19.055 24.711 83.911 1.00 57.30 165 THR A CA 1
ATOM 1306 C C . THR A 1 165 ? 18.056 24.545 85.017 1.00 53.68 165 THR A C 1
ATOM 1307 O O . THR A 1 165 ? 16.944 25.039 84.923 1.00 53.59 165 THR A O 1
ATOM 1311 N N . SER A 1 166 ? 18.413 23.740 86.002 1.00 52.98 166 SER A N 1
ATOM 1312 C CA . SER A 1 166 ? 17.529 23.473 87.141 1.00 53.22 166 SER A CA 1
ATOM 1313 C C . SER A 1 166 ? 17.295 24.743 87.957 1.00 53.46 166 SER A C 1
ATOM 1314 O O . SER A 1 166 ? 16.212 24.945 88.486 1.00 51.63 166 SER A O 1
ATOM 1317 N N . LEU A 1 167 ? 18.315 25.590 88.047 1.00 52.18 167 LEU A N 1
ATOM 1318 C CA . LEU A 1 167 ? 18.182 26.871 88.726 1.00 54.08 167 LEU A CA 1
ATOM 1319 C C . LEU A 1 167 ? 17.289 27.844 87.982 1.00 58.36 167 LEU A C 1
ATOM 1320 O O . LEU A 1 167 ? 16.489 28.563 88.612 1.00 60.25 167 LEU A O 1
ATOM 1325 N N . LEU A 1 168 ? 17.425 27.887 86.648 1.00 58.41 168 LEU A N 1
ATOM 1326 C CA . LEU A 1 168 ? 16.534 28.673 85.806 1.00 58.02 168 LEU A CA 1
ATOM 1327 C C . LEU A 1 168 ? 15.120 28.124 85.863 1.00 58.22 168 LEU A C 1
ATOM 1328 O O . LEU A 1 168 ? 14.150 28.889 85.823 1.00 60.75 168 LEU A O 1
ATOM 1333 N N . ALA A 1 169 ? 15.001 26.804 85.930 1.00 55.95 169 ALA A N 1
ATOM 1334 C CA . ALA A 1 169 ? 13.687 26.167 85.950 1.00 57.09 169 ALA A CA 1
ATOM 1335 C C . ALA A 1 169 ? 12.946 26.575 87.208 1.00 58.43 169 ALA A C 1
ATOM 1336 O O . ALA A 1 169 ? 11.754 26.853 87.176 1.00 58.42 169 ALA A O 1
ATOM 1338 N N . ARG A 1 170 ? 13.683 26.642 88.315 1.00 59.88 170 ARG A N 1
ATOM 1339 C CA . ARG A 1 170 ? 13.127 27.050 89.591 1.00 61.01 170 ARG A CA 1
ATOM 1340 C C . ARG A 1 170 ? 12.753 28.529 89.602 1.00 63.06 170 ARG A C 1
ATOM 1341 O O . ARG A 1 170 ? 11.685 28.885 90.068 1.00 60.36 170 ARG A O 1
ATOM 1349 N N . ASP A 1 171 ? 13.631 29.390 89.092 1.00 66.49 171 ASP A N 1
ATOM 1350 C CA . ASP A 1 171 ? 13.329 30.830 88.944 1.00 68.55 171 ASP A CA 1
ATOM 1351 C C . ASP A 1 171 ? 12.039 31.082 88.186 1.00 67.61 171 ASP A C 1
ATOM 1352 O O . ASP A 1 171 ? 11.243 31.936 88.555 1.00 68.85 171 ASP A O 1
ATOM 1357 N N . ASN A 1 172 ? 11.850 30.346 87.100 1.00 67.83 172 ASN A N 1
ATOM 1358 C CA . ASN A 1 172 ? 10.713 30.540 86.205 1.00 68.85 172 ASN A CA 1
ATOM 1359 C C . ASN A 1 172 ? 9.539 29.630 86.518 1.00 70.55 172 ASN A C 1
ATOM 1360 O O . ASN A 1 172 ? 8.594 29.574 85.745 1.00 72.21 172 ASN A O 1
ATOM 1365 N N . LYS A 1 173 ? 9.613 28.917 87.639 1.00 70.92 173 LYS A N 1
ATOM 1366 C CA . LYS A 1 173 ? 8.562 27.998 88.074 1.00 74.20 173 LYS A CA 1
ATOM 1367 C C . LYS A 1 173 ? 8.199 26.944 87.012 1.00 72.45 173 LYS A C 1
ATOM 1368 O O . LYS A 1 173 ? 7.043 26.536 86.885 1.00 73.77 173 LYS A O 1
ATOM 1374 N N . LEU A 1 174 ? 9.205 26.502 86.268 1.00 69.95 174 LEU A N 1
ATOM 1375 C CA . LEU A 1 174 ? 9.051 25.408 85.324 1.00 68.18 174 LEU A CA 1
ATOM 1376 C C . LEU A 1 174 ? 9.395 24.108 86.064 1.00 65.91 174 LEU A C 1
ATOM 1377 O O . LEU A 1 174 ? 10.487 23.968 86.623 1.00 64.00 174 LEU A O 1
ATOM 1382 N N . LYS A 1 175 ? 8.472 23.166 86.074 1.00 68.04 175 LYS A N 1
ATOM 1383 C CA . LYS A 1 175 ? 8.692 21.922 86.801 1.00 71.39 175 LYS A CA 1
ATOM 1384 C C . LYS A 1 175 ? 9.441 20.906 85.956 1.00 69.69 175 LYS A C 1
ATOM 1385 O O . LYS A 1 175 ? 9.109 20.669 84.796 1.00 73.06 175 LYS A O 1
ATOM 1391 N N . LEU A 1 176 ? 10.464 20.312 86.559 1.00 65.48 176 LEU A N 1
ATOM 1392 C CA . LEU A 1 176 ? 11.186 19.196 85.983 1.00 62.46 176 LEU A CA 1
ATOM 1393 C C . LEU A 1 176 ? 11.043 18.077 86.965 1.00 60.93 176 LEU A C 1
ATOM 1394 O O . LEU A 1 176 ? 11.132 18.293 88.142 1.00 62.80 176 LEU A O 1
ATOM 1399 N N . THR A 1 177 ? 10.835 16.871 86.470 1.00 62.33 177 THR A N 1
ATOM 1400 C CA . THR A 1 177 ? 10.644 15.745 87.363 1.00 61.81 177 THR A CA 1
ATOM 1401 C C . THR A 1 177 ? 11.959 15.230 87.919 1.00 56.59 177 THR A C 1
ATOM 1402 O O . THR A 1 177 ? 11.989 14.714 89.036 1.00 59.03 177 THR A O 1
ATOM 1406 N N . ALA A 1 178 ? 13.035 15.365 87.153 1.00 52.74 178 ALA A N 1
ATOM 1407 C CA . ALA A 1 178 ? 14.342 14.851 87.545 1.00 48.69 178 ALA A CA 1
ATOM 1408 C C . ALA A 1 178 ? 15.500 15.538 86.828 1.00 50.33 178 ALA A C 1
ATOM 1409 O O . ALA A 1 178 ? 15.327 16.186 85.813 1.00 46.77 178 ALA A O 1
ATOM 1411 N N . GLN A 1 179 ? 16.694 15.408 87.409 1.00 56.15 179 GLN A N 1
ATOM 1412 C CA . GLN A 1 179 ? 17.930 15.905 86.797 1.00 53.89 179 GLN A CA 1
ATOM 1413 C C . GLN A 1 179 ? 19.032 14.867 86.977 1.00 51.78 179 GLN A C 1
ATOM 1414 O O . GLN A 1 179 ? 19.195 14.285 88.062 1.00 48.45 179 GLN A O 1
ATOM 1420 N N . VAL A 1 180 ? 19.798 14.647 85.912 1.00 49.87 180 VAL A N 1
ATOM 1421 C CA . VAL A 1 180 ? 20.842 13.654 85.931 1.00 48.77 180 VAL A CA 1
ATOM 1422 C C . VAL A 1 180 ? 22.159 14.221 85.418 1.00 50.65 180 VAL A C 1
ATOM 1423 O O . VAL A 1 180 ? 22.531 13.983 84.280 1.00 49.92 180 VAL A O 1
ATOM 1427 N N . PRO A 1 181 ? 22.879 14.968 86.283 1.00 51.33 181 PRO A N 1
ATOM 1428 C CA . PRO A 1 181 ? 24.226 15.397 85.932 1.00 49.67 181 PRO A CA 1
ATOM 1429 C C . PRO A 1 181 ? 25.227 14.279 86.138 1.00 49.96 181 PRO A C 1
ATOM 1430 O O . PRO A 1 181 ? 25.415 13.788 87.260 1.00 50.86 181 PRO A O 1
ATOM 1434 N N . VAL A 1 182 ? 25.869 13.878 85.049 1.00 50.17 182 VAL A N 1
ATOM 1435 C CA . VAL A 1 182 ? 26.894 12.861 85.091 1.00 47.60 182 VAL A CA 1
ATOM 1436 C C . VAL A 1 182 ? 28.250 13.564 84.972 1.00 49.82 182 VAL A C 1
ATOM 1437 O O . VAL A 1 182 ? 28.475 14.411 84.100 1.00 52.08 182 VAL A O 1
ATOM 1441 N N . VAL A 1 183 ? 29.161 13.190 85.854 1.00 50.14 183 VAL A N 1
ATOM 1442 C CA . VAL A 1 183 ? 30.459 13.833 85.967 1.00 50.08 183 VAL A CA 1
ATOM 1443 C C . VAL A 1 183 ? 30.446 15.356 85.694 1.00 48.37 183 VAL A C 1
ATOM 1444 O O . VAL A 1 183 ? 31.314 15.870 85.008 1.00 49.04 183 VAL A O 1
ATOM 1448 N N . PRO A 1 184 ? 29.541 16.080 86.337 1.00 47.23 184 PRO A N 1
ATOM 1449 C CA . PRO A 1 184 ? 29.411 17.491 86.086 1.00 47.80 184 PRO A CA 1
ATOM 1450 C C . PRO A 1 184 ? 30.542 18.410 86.556 1.00 48.29 184 PRO A C 1
ATOM 1451 O O . PRO A 1 184 ? 31.231 18.133 87.557 1.00 52.51 184 PRO A O 1
ATOM 1455 N N . PHE A 1 185 ? 30.679 19.531 85.853 1.00 45.99 185 PHE A N 1
ATOM 1456 C CA . PHE A 1 185 ? 31.381 20.715 86.366 1.00 43.72 185 PHE A CA 1
ATOM 1457 C C . PHE A 1 185 ? 30.369 21.615 87.071 1.00 44.70 185 PHE A C 1
ATOM 1458 O O . PHE A 1 185 ? 29.392 22.054 86.463 1.00 42.63 185 PHE A O 1
ATOM 1466 N N . VAL A 1 186 ? 30.624 21.922 88.346 1.00 45.14 186 VAL A N 1
ATOM 1467 C CA . VAL A 1 186 ? 29.721 22.780 89.138 1.00 45.24 186 VAL A CA 1
ATOM 1468 C C . VAL A 1 186 ? 30.410 23.926 89.868 1.00 47.34 186 VAL A C 1
ATOM 1469 O O . VAL A 1 186 ? 29.739 24.744 90.493 1.00 52.04 186 VAL A O 1
ATOM 1473 N N . TYR A 1 187 ? 31.732 24.013 89.778 1.00 47.38 187 TYR A N 1
ATOM 1474 C CA . TYR A 1 187 ? 32.491 24.975 90.576 1.00 47.52 187 TYR A CA 1
ATOM 1475 C C . TYR A 1 187 ? 33.948 25.075 90.105 1.00 46.74 187 TYR A C 1
ATOM 1476 O O . TYR A 1 187 ? 34.492 24.121 89.534 1.00 46.92 187 TYR A O 1
ATOM 1485 N N . LEU A 1 188 ? 34.580 26.214 90.356 1.00 46.38 188 LEU A N 1
ATOM 1486 C CA . LEU A 1 188 ? 36.020 26.352 90.164 1.00 46.51 188 LEU A CA 1
ATOM 1487 C C . LEU A 1 188 ? 36.740 25.771 91.369 1.00 47.79 188 LEU A C 1
ATOM 1488 O O . LEU A 1 188 ? 37.158 26.474 92.284 1.00 49.30 188 LEU A O 1
ATOM 1493 N N . ASP A 1 189 ? 36.873 24.465 91.377 1.00 49.32 189 ASP A N 1
ATOM 1494 C CA . ASP A 1 189 ? 37.504 23.755 92.476 1.00 49.23 189 ASP A CA 1
ATOM 1495 C C . ASP A 1 189 ? 39.007 23.738 92.375 1.00 49.61 189 ASP A C 1
ATOM 1496 O O . ASP A 1 189 ? 39.549 23.103 91.508 1.00 54.54 189 ASP A O 1
ATOM 1501 N N . LEU A 1 190 ? 39.691 24.419 93.289 1.00 50.41 190 LEU A N 1
ATOM 1502 C CA . LEU A 1 190 ? 41.150 24.380 93.363 1.00 49.42 190 LEU A CA 1
ATOM 1503 C C . LEU A 1 190 ? 41.699 23.555 94.534 1.00 46.57 190 LEU A C 1
ATOM 1504 O O . LEU A 1 190 ? 42.889 23.230 94.568 1.00 44.94 190 LEU A O 1
ATOM 1509 N N . ALA A 1 191 ? 40.832 23.185 95.468 1.00 47.69 191 ALA A N 1
ATOM 1510 C CA . ALA A 1 191 ? 41.288 22.677 96.758 1.00 47.86 191 ALA A CA 1
ATOM 1511 C C . ALA A 1 191 ? 41.138 21.170 96.948 1.00 45.78 191 ALA A C 1
ATOM 1512 O O . ALA A 1 191 ? 41.852 20.597 97.758 1.00 47.02 191 ALA A O 1
ATOM 1514 N N . SER A 1 192 ? 40.259 20.520 96.197 1.00 44.14 192 SER A N 1
ATOM 1515 C CA . SER A 1 192 ? 39.970 19.111 96.435 1.00 43.74 192 SER A CA 1
ATOM 1516 C C . SER A 1 192 ? 41.105 18.167 96.057 1.00 43.72 192 SER A C 1
ATOM 1517 O O . SER A 1 192 ? 41.984 18.500 95.302 1.00 42.14 192 SER A O 1
ATOM 1520 N N . LYS A 1 193 ? 41.074 16.980 96.639 1.00 45.49 193 LYS A N 1
ATOM 1521 C CA . LYS A 1 193 ? 42.069 15.973 96.368 1.00 45.93 193 LYS A CA 1
ATOM 1522 C C . LYS A 1 193 ? 41.973 15.456 94.919 1.00 48.52 193 LYS A C 1
ATOM 1523 O O . LYS A 1 193 ? 43.005 15.265 94.238 1.00 47.91 193 LYS A O 1
ATOM 1529 N N . SER A 1 194 ? 40.744 15.189 94.478 1.00 44.94 194 SER A N 1
ATOM 1530 C CA . SER A 1 194 ? 40.533 14.669 93.133 1.00 44.92 194 SER A CA 1
ATOM 1531 C C . SER A 1 194 ? 41.118 15.639 92.086 1.00 44.65 194 SER A C 1
ATOM 1532 O O . SER A 1 194 ? 41.788 15.189 91.185 1.00 49.75 194 SER A O 1
ATOM 1535 N N . MET A 1 195 ? 40.896 16.939 92.261 1.00 43.47 195 MET A N 1
ATOM 1536 C CA . MET A 1 195 ? 41.360 17.941 91.344 1.00 45.66 195 MET A CA 1
ATOM 1537 C C . MET A 1 195 ? 42.888 17.964 91.238 1.00 49.08 195 MET A C 1
ATOM 1538 O O . MET A 1 195 ? 43.457 17.887 90.129 1.00 53.54 195 MET A O 1
ATOM 1543 N N . ASN A 1 196 ? 43.540 17.985 92.396 1.00 50.73 196 ASN A N 1
ATOM 1544 C CA . ASN A 1 196 ? 44.986 18.115 92.426 1.00 48.66 196 ASN A CA 1
ATOM 1545 C C . ASN A 1 196 ? 45.711 16.846 91.992 1.00 49.31 196 ASN A C 1
ATOM 1546 O O . ASN A 1 196 ? 46.788 16.917 91.444 1.00 51.79 196 ASN A O 1
ATOM 1551 N N . ARG A 1 197 ? 45.106 15.695 92.231 1.00 50.34 197 ARG A N 1
ATOM 1552 C CA . ARG A 1 197 ? 45.732 14.420 91.940 1.00 49.14 197 ARG A CA 1
ATOM 1553 C C . ARG A 1 197 ? 45.489 13.944 90.542 1.00 47.71 197 ARG A C 1
ATOM 1554 O O . ARG A 1 197 ? 46.365 13.305 89.944 1.00 49.11 197 ARG A O 1
ATOM 1562 N N . TYR A 1 198 ? 44.315 14.217 89.996 1.00 47.99 198 TYR A N 1
ATOM 1563 C CA . TYR A 1 198 ? 43.972 13.653 88.673 1.00 50.27 198 TYR A CA 1
ATOM 1564 C C . TYR A 1 198 ? 43.742 14.727 87.623 1.00 50.49 198 TYR A C 1
ATOM 1565 O O . TYR A 1 198 ? 43.013 14.496 86.659 1.00 49.99 198 TYR A O 1
ATOM 1574 N N . ARG A 1 199 ? 44.369 15.888 87.798 1.00 50.30 199 ARG A N 1
ATOM 1575 C CA . ARG A 1 199 ? 44.255 16.962 86.824 1.00 50.74 199 ARG A CA 1
ATOM 1576 C C . ARG A 1 199 ? 45.291 16.810 85.709 1.00 53.14 199 ARG A C 1
ATOM 1577 O O . ARG A 1 199 ? 45.595 17.766 85.031 1.00 54.11 199 ARG A O 1
ATOM 1585 N N . LYS A 1 200 ? 45.922 15.645 85.586 1.00 55.62 200 LYS A N 1
ATOM 1586 C CA . LYS A 1 200 ? 46.950 15.476 84.571 1.00 57.10 200 LYS A CA 1
ATOM 1587 C C . LYS A 1 200 ? 47.327 14.023 84.401 1.00 57.03 200 LYS A C 1
ATOM 1588 O O . LYS A 1 200 ? 47.869 13.437 85.317 1.00 59.46 200 LYS A O 1
ATOM 1594 N N . GLY A 1 201 ? 47.048 13.454 83.231 1.00 56.23 201 GLY A N 1
ATOM 1595 C CA . GLY A 1 201 ? 47.361 12.048 82.945 1.00 58.00 201 GLY A CA 1
ATOM 1596 C C . GLY A 1 201 ? 46.159 11.113 83.055 1.00 58.51 201 GLY A C 1
ATOM 1597 O O . GLY A 1 201 ? 46.292 9.932 83.283 1.00 62.38 201 GLY A O 1
ATOM 1598 N N . TYR A 1 202 ? 44.967 11.672 82.921 1.00 56.52 202 TYR A N 1
ATOM 1599 C CA . TYR A 1 202 ? 43.731 10.944 83.009 1.00 52.52 202 TYR A CA 1
ATOM 1600 C C . TYR A 1 202 ? 42.709 11.595 82.090 1.00 53.95 202 TYR A C 1
ATOM 1601 O O . TYR A 1 202 ? 41.577 11.854 82.496 1.00 49.71 202 TYR A O 1
ATOM 1610 N N . PHE A 1 203 ? 43.141 11.802 80.830 1.00 59.19 203 PHE A N 1
ATOM 1611 C CA . PHE A 1 203 ? 42.344 12.340 79.740 1.00 60.57 203 PHE A CA 1
ATOM 1612 C C . PHE A 1 203 ? 41.939 13.788 79.942 1.00 62.53 203 PHE A C 1
ATOM 1613 O O . PHE A 1 203 ? 42.357 14.652 79.163 1.00 70.07 203 PHE A O 1
ATOM 1621 N N . LEU A 1 204 ? 41.113 14.051 80.949 1.00 61.08 204 LEU A N 1
ATOM 1622 C CA . LEU A 1 204 ? 40.661 15.410 81.257 1.00 60.61 204 LEU A CA 1
ATOM 1623 C C . LEU A 1 204 ? 41.777 16.233 81.883 1.00 63.80 204 LEU A C 1
ATOM 1624 O O . LEU A 1 204 ? 41.867 16.299 83.130 1.00 71.45 204 LEU A O 1
ATOM 1629 N N . ASP A 1 205 ? 42.613 16.836 81.041 1.00 60.02 205 ASP A N 1
ATOM 1630 C CA . ASP A 1 205 ? 43.734 17.602 81.522 1.00 60.33 205 ASP A CA 1
ATOM 1631 C C . ASP A 1 205 ? 43.378 19.052 81.816 1.00 58.60 205 ASP A C 1
ATOM 1632 O O . ASP A 1 205 ? 43.074 19.787 80.928 1.00 59.19 205 ASP A O 1
ATOM 1637 N N . ILE A 1 206 ? 43.507 19.453 83.082 1.00 56.02 206 ILE A N 1
ATOM 1638 C CA . ILE A 1 206 ? 43.106 20.768 83.580 1.00 54.73 206 ILE A CA 1
ATOM 1639 C C . ILE A 1 206 ? 44.293 21.542 84.154 1.00 55.73 206 ILE A C 1
ATOM 1640 O O . ILE A 1 206 ? 45.042 21.029 84.945 1.00 58.73 206 ILE A O 1
ATOM 1645 N N . ASN A 1 207 ? 44.485 22.783 83.726 1.00 57.37 207 ASN A N 1
ATOM 1646 C CA . ASN A 1 207 ? 45.484 23.680 84.316 1.00 57.48 207 ASN A CA 1
ATOM 1647 C C . ASN A 1 207 ? 44.843 24.549 85.373 1.00 54.87 207 ASN A C 1
ATOM 1648 O O . 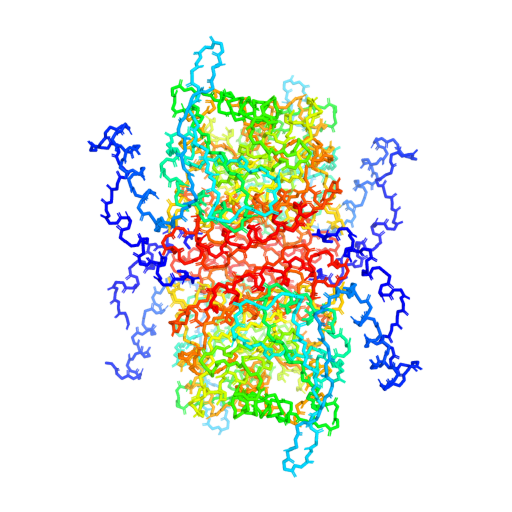ASN A 1 207 ? 43.649 24.860 85.293 1.00 52.71 207 ASN A O 1
ATOM 1653 N N . LEU A 1 208 ? 45.640 24.947 86.367 1.00 54.66 208 LEU A N 1
ATOM 1654 C CA . LEU A 1 208 ? 45.160 25.785 87.484 1.00 53.60 208 LEU A CA 1
ATOM 1655 C C . LEU A 1 208 ? 45.886 27.122 87.480 1.00 53.70 208 LEU A C 1
ATOM 1656 O O . LEU A 1 208 ? 47.037 27.182 87.092 1.00 55.17 208 LEU A O 1
ATOM 1661 N N . PRO A 1 209 ? 45.247 28.195 87.940 1.00 54.44 209 PRO A N 1
ATOM 1662 C CA . PRO A 1 209 ? 43.928 28.252 88.578 1.00 56.13 209 PRO A CA 1
ATOM 1663 C C . PRO A 1 209 ? 42.732 28.211 87.622 1.00 56.58 209 PRO A C 1
ATOM 1664 O O . PRO A 1 209 ? 41.685 27.656 87.981 1.00 58.25 209 PRO A O 1
ATOM 1668 N N . VAL A 1 210 ? 42.863 28.798 86.438 1.00 57.26 210 VAL A N 1
ATOM 1669 C CA . VAL A 1 210 ? 41.733 28.827 85.496 1.00 56.95 210 VAL A CA 1
ATOM 1670 C C . VAL A 1 210 ? 42.136 28.078 84.215 1.00 61.44 210 VAL A C 1
ATOM 1671 O O . VAL A 1 210 ? 43.034 28.511 83.498 1.00 63.42 210 VAL A O 1
ATOM 1675 N N . ASP A 1 211 ? 41.472 26.967 83.898 1.00 64.57 211 ASP A N 1
ATOM 1676 C CA . ASP A 1 211 ? 41.860 26.196 82.723 1.00 67.39 211 ASP A CA 1
ATOM 1677 C C . ASP A 1 211 ? 41.324 26.807 81.421 1.00 71.24 211 ASP A C 1
ATOM 1678 O O . ASP A 1 211 ? 40.515 27.754 81.419 1.00 65.38 211 ASP A O 1
ATOM 1683 N N . TYR A 1 212 ? 41.835 26.244 80.323 1.00 73.37 212 TYR A N 1
ATOM 1684 C CA . TYR A 1 212 ? 41.601 26.737 78.981 1.00 75.78 212 TYR A CA 1
ATOM 1685 C C . TYR A 1 212 ? 40.122 26.769 78.638 1.00 71.07 212 TYR A C 1
ATOM 1686 O O . TYR A 1 212 ? 39.655 27.743 78.039 1.00 73.24 212 TYR A O 1
ATOM 1695 N N . GLY A 1 213 ? 39.394 25.716 79.002 1.00 67.25 213 GLY A N 1
ATOM 1696 C CA . GLY A 1 213 ? 37.993 25.623 78.636 1.00 62.95 213 GLY A CA 1
ATOM 1697 C C . GLY A 1 213 ? 37.138 26.685 79.285 1.00 61.20 213 GLY A C 1
ATOM 1698 O O . GLY A 1 213 ? 36.261 27.240 78.654 1.00 58.85 213 GLY A O 1
ATOM 1699 N N . VAL A 1 214 ? 37.398 26.964 80.564 1.00 61.59 214 VAL A N 1
ATOM 1700 C CA . VAL A 1 214 ? 36.675 27.993 81.308 1.00 56.96 214 VAL A CA 1
ATOM 1701 C C . VAL A 1 214 ? 36.979 29.383 80.737 1.00 56.05 214 VAL A C 1
ATOM 1702 O O . VAL A 1 214 ? 36.081 30.149 80.535 1.00 53.70 214 VAL A O 1
ATOM 1706 N N . LYS A 1 215 ? 38.241 29.698 80.482 1.00 59.69 215 LYS A N 1
ATOM 1707 C CA . LYS A 1 215 ? 38.630 30.994 79.902 1.00 63.99 215 LYS A CA 1
ATOM 1708 C C . LYS A 1 215 ? 37.932 31.285 78.572 1.00 64.35 215 LYS A C 1
ATOM 1709 O O . LYS A 1 215 ? 37.615 32.433 78.270 1.00 63.15 215 LYS A O 1
ATOM 1715 N N . MET A 1 216 ? 37.712 30.242 77.778 1.00 65.33 216 MET A N 1
ATOM 1716 C CA . MET A 1 216 ? 37.045 30.372 76.479 1.00 66.68 216 MET A CA 1
ATOM 1717 C C . MET A 1 216 ? 35.544 30.582 76.626 1.00 63.28 216 MET A C 1
ATOM 1718 O O . MET A 1 216 ? 34.941 31.287 75.840 1.00 65.27 216 MET A O 1
ATOM 1723 N N . TYR A 1 217 ? 34.960 29.981 77.658 1.00 62.17 217 TYR A N 1
ATOM 1724 C CA . TYR A 1 217 ? 33.516 30.009 77.894 1.00 58.23 217 TYR A CA 1
ATOM 1725 C C . TYR A 1 217 ? 33.073 31.270 78.612 1.00 58.40 217 TYR A C 1
ATOM 1726 O O . TYR A 1 217 ? 32.095 31.892 78.189 1.00 56.78 217 TYR A O 1
ATOM 1735 N N . ILE A 1 218 ? 33.795 31.670 79.665 1.00 59.26 218 ILE A N 1
ATOM 1736 C CA . ILE A 1 218 ? 33.402 32.857 80.452 1.00 63.78 218 ILE A CA 1
ATOM 1737 C C . ILE A 1 218 ? 33.849 34.169 79.814 1.00 64.99 218 ILE A C 1
ATOM 1738 O O . ILE A 1 218 ? 34.797 34.195 79.028 1.00 71.79 218 ILE A O 1
ATOM 1743 N N . ARG A 1 219 ? 33.142 35.248 80.146 1.00 63.43 219 ARG A N 1
ATOM 1744 C CA . ARG A 1 219 ? 33.430 36.577 79.597 1.00 63.82 219 ARG A CA 1
ATOM 1745 C C . ARG A 1 219 ? 34.570 37.237 80.356 1.00 65.00 219 ARG A C 1
ATOM 1746 O O . ARG A 1 219 ? 35.462 37.824 79.775 1.00 64.43 219 ARG A O 1
ATOM 1754 N N . ASP A 1 220 ? 34.489 37.181 81.677 1.00 68.59 220 ASP A N 1
ATOM 1755 C CA . ASP A 1 220 ? 35.520 37.706 82.557 1.00 70.78 220 ASP A CA 1
ATOM 1756 C C . ASP A 1 220 ? 35.433 37.020 83.921 1.00 70.87 220 ASP A C 1
ATOM 1757 O O . ASP A 1 220 ? 34.561 36.154 84.136 1.00 68.18 220 ASP A O 1
ATOM 1762 N N . GLU A 1 221 ? 36.311 37.429 84.842 1.00 72.77 221 GLU A N 1
ATOM 1763 C CA . GLU A 1 221 ? 36.431 36.785 86.142 1.00 72.50 221 GLU A CA 1
ATOM 1764 C C . GLU A 1 221 ? 35.172 36.895 87.038 1.00 74.84 221 GLU A C 1
ATOM 1765 O O . GLU A 1 221 ? 34.990 36.079 87.943 1.00 77.28 221 GLU A O 1
ATOM 1771 N N . LYS A 1 222 ? 34.308 37.879 86.788 1.00 73.85 222 LYS A N 1
ATOM 1772 C CA . LYS A 1 222 ? 33.076 38.049 87.571 1.00 69.93 222 LYS A CA 1
ATOM 1773 C C . LYS A 1 222 ? 32.097 36.898 87.383 1.00 66.02 222 LYS A C 1
ATOM 1774 O O . LYS A 1 222 ? 31.261 36.655 88.256 1.00 62.66 222 LYS A O 1
ATOM 1780 N N . ASP A 1 223 ? 32.169 36.234 86.217 1.00 62.33 223 ASP A N 1
ATOM 1781 C CA . ASP A 1 223 ? 31.331 35.056 85.914 1.00 60.45 223 ASP A CA 1
ATOM 1782 C C . ASP A 1 223 ? 31.678 33.843 86.762 1.00 56.89 223 ASP A C 1
ATOM 1783 O O . ASP A 1 223 ? 30.842 32.959 86.911 1.00 55.61 223 ASP A O 1
ATOM 1788 N N . LEU A 1 224 ? 32.905 33.788 87.280 1.00 56.68 224 LEU A N 1
ATOM 1789 C CA . LEU A 1 224 ? 33.329 32.672 88.133 1.00 55.79 224 LEU A CA 1
ATOM 1790 C C . LEU A 1 224 ? 32.405 32.427 89.335 1.00 53.50 224 LEU A C 1
ATOM 1791 O O . LEU A 1 224 ? 32.206 31.291 89.709 1.00 52.77 224 LEU A O 1
ATOM 1796 N N . TYR A 1 225 ? 31.816 33.470 89.894 1.00 54.85 225 TYR A N 1
ATOM 1797 C CA . TYR A 1 225 ? 30.905 33.297 91.040 1.00 57.21 225 TYR A CA 1
ATOM 1798 C C . TYR A 1 225 ? 29.446 33.414 90.659 1.00 58.62 225 TYR A C 1
ATOM 1799 O O . TYR A 1 225 ? 28.561 33.478 91.521 1.00 62.56 225 TYR A O 1
ATOM 1808 N N . ASN A 1 226 ? 29.178 33.392 89.362 1.00 59.23 226 ASN A N 1
ATOM 1809 C CA . ASN A 1 226 ? 27.805 33.366 88.871 1.00 57.41 226 ASN A CA 1
ATOM 1810 C C . ASN A 1 226 ? 27.242 31.965 89.091 1.00 59.28 226 ASN A C 1
ATOM 1811 O O . ASN A 1 226 ? 27.870 30.983 88.699 1.00 59.04 226 ASN A O 1
ATOM 1816 N N . PRO A 1 227 ? 26.068 31.858 89.732 1.00 62.94 227 PRO A N 1
ATOM 1817 C CA . PRO A 1 227 ? 25.529 30.515 89.983 1.00 61.74 227 PRO A CA 1
ATOM 1818 C C . PRO A 1 227 ? 25.139 29.734 88.709 1.00 61.57 227 PRO A C 1
ATOM 1819 O O . PRO A 1 227 ? 25.163 28.516 88.737 1.00 61.93 227 PRO A O 1
ATOM 1823 N N . LEU A 1 228 ? 24.806 30.413 87.612 1.00 60.35 228 LEU A N 1
ATOM 1824 C CA . LEU A 1 228 ? 24.543 29.710 86.349 1.00 61.98 228 LEU A CA 1
ATOM 1825 C C . LEU A 1 228 ? 25.811 29.109 85.734 1.00 58.67 228 LEU A C 1
ATOM 1826 O O . LEU A 1 228 ? 25.714 28.190 84.925 1.00 63.74 228 LEU A O 1
ATOM 1831 N N . PHE A 1 229 ? 26.977 29.629 86.098 1.00 53.27 229 PHE A N 1
ATOM 1832 C CA . PHE A 1 229 ? 28.226 29.024 85.719 1.00 51.07 229 PHE A CA 1
ATOM 1833 C C . PHE A 1 229 ? 28.680 28.003 86.762 1.00 53.48 229 PHE A C 1
ATOM 1834 O O . PHE A 1 229 ? 29.084 26.875 86.409 1.00 55.40 229 PHE A O 1
ATOM 1842 N N . SER A 1 230 ? 28.634 28.418 88.038 1.00 55.19 230 SER A N 1
ATOM 1843 C CA . SER A 1 230 ? 29.033 27.592 89.185 1.00 53.61 230 SER A CA 1
ATOM 1844 C C . SER A 1 230 ? 27.884 27.395 90.117 1.00 52.79 230 SER A C 1
ATOM 1845 O O . SER A 1 230 ? 27.778 28.093 91.129 1.00 54.47 230 SER A O 1
ATOM 1848 N N . PRO A 1 231 ? 27.013 26.439 89.805 1.00 51.45 231 PRO A N 1
ATOM 1849 C CA . PRO A 1 231 ? 25.830 26.220 90.645 1.00 54.04 231 PRO A CA 1
ATOM 1850 C C . PRO A 1 231 ? 26.126 25.846 92.113 1.00 53.11 231 PRO A C 1
ATOM 1851 O O . PRO A 1 231 ? 25.263 26.002 92.968 1.00 54.97 231 PRO A O 1
ATOM 1855 N N . LEU A 1 232 ? 27.325 25.353 92.391 1.00 50.79 232 LEU A N 1
ATOM 1856 C CA . LEU A 1 232 ? 27.685 25.004 93.750 1.00 52.94 232 LEU A CA 1
ATOM 1857 C C . LEU A 1 232 ? 27.713 26.259 94.668 1.00 55.73 232 LEU A C 1
ATOM 1858 O O . LEU A 1 232 ? 27.496 26.146 95.860 1.00 56.51 232 LEU A O 1
ATOM 1863 N N . ILE A 1 233 ? 27.968 27.435 94.082 1.00 55.40 233 ILE A N 1
ATOM 1864 C CA . ILE A 1 233 ? 28.071 28.663 94.840 1.00 54.85 233 ILE A CA 1
ATOM 1865 C C . ILE A 1 233 ? 26.722 29.283 95.074 1.00 55.49 233 ILE A C 1
ATOM 1866 O O . ILE A 1 233 ? 26.614 30.329 95.707 1.00 58.74 233 ILE A O 1
ATOM 1871 N N . ALA A 1 234 ? 25.674 28.652 94.579 1.00 55.42 234 ALA A N 1
ATOM 1872 C CA . ALA A 1 234 ? 24.318 29.163 94.801 1.00 57.79 234 ALA A CA 1
ATOM 1873 C C . ALA A 1 234 ? 23.996 29.234 96.284 1.00 62.51 234 ALA A C 1
ATOM 1874 O O . ALA A 1 234 ? 24.295 28.318 97.039 1.00 65.19 234 ALA A O 1
ATOM 1876 N N . GLU A 1 235 ? 23.364 30.319 96.714 1.00 67.67 235 GLU A N 1
ATOM 1877 C CA . GLU A 1 235 ? 22.879 30.438 98.106 1.00 67.85 235 GLU A CA 1
ATOM 1878 C C . GLU A 1 235 ? 21.866 29.379 98.444 1.00 64.02 235 GLU A C 1
ATOM 1879 O O . GLU A 1 235 ? 21.952 28.763 99.478 1.00 66.21 235 GLU A O 1
ATOM 1885 N N . ASP A 1 236 ? 20.933 29.131 97.547 1.00 63.80 236 ASP A N 1
ATOM 1886 C CA . ASP A 1 236 ? 19.845 28.171 97.795 1.00 62.12 236 ASP A CA 1
ATOM 1887 C C . ASP A 1 236 ? 19.829 27.039 96.737 1.00 59.93 236 ASP A C 1
ATOM 1888 O O . ASP A 1 236 ? 19.710 27.301 95.544 1.00 61.46 236 ASP A O 1
ATOM 1893 N N . LEU A 1 237 ? 19.933 25.792 97.174 1.00 57.80 237 LEU A N 1
ATOM 1894 C CA . LEU A 1 237 ? 19.795 24.641 96.296 1.00 56.68 237 LEU A CA 1
ATOM 1895 C C . LEU A 1 237 ? 18.595 23.750 96.635 1.00 57.40 237 LEU A C 1
ATOM 1896 O O . LEU A 1 237 ? 18.587 22.570 96.264 1.00 54.75 237 LEU A O 1
ATOM 1901 N N . SER A 1 238 ? 17.590 24.305 97.335 1.00 59.48 238 SER A N 1
ATOM 1902 C CA . SER A 1 238 ? 16.356 23.560 97.644 1.00 57.91 238 SER A CA 1
ATOM 1903 C C . SER A 1 238 ? 15.333 23.743 96.523 1.00 56.31 238 SER A C 1
ATOM 1904 O O . SER A 1 238 ? 15.492 24.612 95.679 1.00 56.32 238 SER A O 1
ATOM 1907 N N . ASN A 1 239 ? 14.259 22.949 96.563 1.00 57.86 239 ASN A N 1
ATOM 1908 C CA . ASN A 1 239 ? 13.187 22.995 95.567 1.00 59.51 239 ASN A CA 1
ATOM 1909 C C . ASN A 1 239 ? 13.703 22.793 94.147 1.00 59.19 239 ASN A C 1
ATOM 1910 O O . ASN A 1 239 ? 13.218 23.386 93.197 1.00 62.14 239 ASN A O 1
ATOM 1915 N N . LEU A 1 240 ? 14.713 21.955 94.029 1.00 56.86 240 LEU A N 1
ATOM 1916 C CA . LEU A 1 240 ? 15.242 21.567 92.774 1.00 57.19 240 LEU A CA 1
ATOM 1917 C C . LEU A 1 240 ? 14.778 20.148 92.530 1.00 56.33 240 LEU A C 1
ATOM 1918 O O . LEU A 1 240 ? 14.365 19.460 93.465 1.00 56.77 240 LEU A O 1
ATOM 1923 N N . PRO A 1 241 ? 14.872 19.692 91.262 1.00 56.10 241 PRO A N 1
ATOM 1924 C CA . PRO A 1 241 ? 14.345 18.376 90.960 1.00 54.50 241 PRO A CA 1
ATOM 1925 C C . PRO A 1 241 ? 15.144 17.255 91.632 1.00 50.84 241 PRO A C 1
ATOM 1926 O O . PRO A 1 241 ? 16.339 17.379 91.864 1.00 48.45 241 PRO A O 1
ATOM 1930 N N . GLN A 1 242 ? 14.457 16.175 91.919 1.00 50.99 242 GLN A N 1
ATOM 1931 C CA . GLN A 1 242 ? 15.092 14.941 92.333 1.00 54.31 242 GLN A CA 1
ATOM 1932 C C . GLN A 1 242 ? 16.319 14.630 91.436 1.00 54.08 242 GLN A C 1
ATOM 1933 O O . GLN A 1 242 ? 16.215 14.635 90.171 1.00 59.08 242 GLN A O 1
ATOM 1939 N N . ALA A 1 243 ? 17.456 14.334 92.066 1.00 50.96 243 ALA A N 1
ATOM 1940 C CA . ALA A 1 243 ? 18.725 14.217 91.351 1.00 51.30 243 ALA A CA 1
ATOM 1941 C C . ALA A 1 243 ? 19.374 12.837 91.354 1.00 50.76 243 ALA A C 1
ATOM 1942 O O . ALA A 1 243 ? 19.343 12.137 92.344 1.00 50.11 243 ALA A O 1
ATOM 1944 N N . ILE A 1 244 ? 19.982 12.477 90.238 1.00 51.74 244 ILE A N 1
ATOM 1945 C CA . ILE A 1 244 ? 20.890 11.349 90.177 1.00 50.50 244 ILE A CA 1
ATOM 1946 C C . ILE A 1 244 ? 22.247 11.898 89.738 1.00 50.57 244 ILE A C 1
ATOM 1947 O O . ILE A 1 244 ? 22.448 12.168 88.571 1.00 50.77 244 ILE A O 1
ATOM 1952 N N . VAL A 1 245 ? 23.175 12.061 90.683 1.00 49.91 245 VAL A N 1
ATOM 1953 C CA . VAL A 1 245 ? 24.545 12.534 90.401 1.00 47.14 245 VAL A CA 1
ATOM 1954 C C . VAL A 1 245 ? 25.539 11.381 90.351 1.00 47.04 245 VAL A C 1
ATOM 1955 O O . VAL A 1 245 ? 25.635 10.584 91.258 1.00 45.51 245 VAL A O 1
ATOM 1959 N N . VAL A 1 246 ? 26.274 11.306 89.242 1.00 46.42 246 VAL A N 1
ATOM 1960 C CA . VAL A 1 246 ? 27.197 10.211 89.016 1.00 45.24 246 VAL A CA 1
ATOM 1961 C C . VAL A 1 246 ? 28.594 10.790 88.870 1.00 44.66 246 VAL A C 1
ATOM 1962 O O . VAL A 1 246 ? 28.772 11.783 88.175 1.00 47.91 246 VAL A O 1
ATOM 1966 N N . THR A 1 247 ? 29.562 10.212 89.585 1.00 42.34 247 THR A N 1
ATOM 1967 C CA . THR A 1 247 ? 30.924 10.638 89.515 1.00 39.98 247 THR A CA 1
ATOM 1968 C C . THR A 1 247 ? 31.839 9.453 89.149 1.00 40.99 247 THR A C 1
ATOM 1969 O O . THR A 1 247 ? 31.428 8.284 89.209 1.00 41.11 247 THR A O 1
ATOM 1973 N N . ALA A 1 248 ? 33.089 9.771 88.796 1.00 39.33 248 ALA A N 1
ATOM 1974 C CA . ALA A 1 248 ? 34.099 8.779 88.567 1.00 38.87 248 ALA A CA 1
ATOM 1975 C C . ALA A 1 248 ? 35.279 8.966 89.530 1.00 37.82 248 ALA A C 1
ATOM 1976 O O . ALA A 1 248 ? 35.686 10.094 89.818 1.00 37.01 248 ALA A O 1
ATOM 1978 N N . GLU A 1 249 ? 35.882 7.859 89.962 1.00 38.43 249 GLU A N 1
ATOM 1979 C CA . GLU A 1 249 ? 36.946 7.899 90.967 1.00 39.66 249 GLU A CA 1
ATOM 1980 C C . GLU A 1 249 ? 38.192 8.678 90.565 1.00 39.28 249 GLU A C 1
ATOM 1981 O O . GLU A 1 249 ? 38.741 9.464 91.364 1.00 44.65 249 GLU A O 1
ATOM 1987 N N . TYR A 1 250 ? 38.667 8.479 89.350 1.00 41.55 250 TYR A N 1
ATOM 1988 C CA . TYR A 1 250 ? 39.924 9.136 88.914 1.00 43.16 250 TYR A CA 1
ATOM 1989 C C . TYR A 1 250 ? 39.641 10.271 87.927 1.00 43.29 250 TYR A C 1
ATOM 1990 O O . TYR A 1 250 ? 40.255 10.385 86.877 1.00 45.85 250 TYR A O 1
ATOM 1999 N N . ASP A 1 251 ? 38.679 11.099 88.315 1.00 41.68 251 ASP A N 1
ATOM 2000 C CA . ASP A 1 251 ? 38.211 12.241 87.594 1.00 40.61 251 ASP A CA 1
ATOM 2001 C C . ASP A 1 251 ? 38.529 13.445 88.451 1.00 41.88 251 ASP A C 1
ATOM 2002 O O . ASP A 1 251 ? 38.241 13.447 89.642 1.00 43.24 251 ASP A O 1
ATOM 2007 N N . PRO A 1 252 ? 39.141 14.476 87.865 1.00 43.52 252 PRO A N 1
ATOM 2008 C CA . PRO A 1 252 ? 39.422 15.656 88.697 1.00 44.52 252 PRO A CA 1
ATOM 2009 C C . PRO A 1 252 ? 38.160 16.346 89.230 1.00 42.64 252 PRO A C 1
ATOM 2010 O O . PRO A 1 252 ? 38.216 17.015 90.231 1.00 51.96 252 PRO A O 1
ATOM 2014 N N . LEU A 1 253 ? 37.040 16.176 88.568 1.00 42.30 253 LEU A N 1
ATOM 2015 C CA . LEU A 1 253 ? 35.794 16.833 88.927 1.00 43.60 253 LEU A CA 1
ATOM 2016 C C . LEU A 1 253 ? 35.000 15.993 89.918 1.00 41.53 253 LEU A C 1
ATOM 2017 O O . LEU A 1 253 ? 33.861 16.371 90.257 1.00 39.60 253 LEU A O 1
ATOM 2022 N N . ARG A 1 254 ? 35.559 14.851 90.343 1.00 40.74 254 ARG A N 1
ATOM 2023 C CA . ARG A 1 254 ? 34.854 13.941 91.257 1.00 40.05 254 ARG A CA 1
ATOM 2024 C C . ARG A 1 254 ? 34.334 14.622 92.506 1.00 41.03 254 ARG A C 1
ATOM 2025 O O . ARG A 1 254 ? 33.168 14.496 92.844 1.00 42.57 254 ARG A O 1
ATOM 2033 N N . ASP A 1 255 ? 35.201 15.344 93.205 1.00 42.74 255 ASP A N 1
ATOM 2034 C CA . ASP A 1 255 ? 34.835 15.875 94.538 1.00 40.67 255 ASP A CA 1
ATOM 2035 C C . ASP A 1 255 ? 33.794 16.986 94.480 1.00 44.56 255 ASP A C 1
ATOM 2036 O O . ASP A 1 255 ? 32.882 17.021 95.324 1.00 52.80 255 ASP A O 1
ATOM 2041 N N . GLN A 1 256 ? 33.857 17.866 93.485 1.00 45.09 256 GLN A N 1
ATOM 2042 C CA . GLN A 1 256 ? 32.831 18.911 93.304 1.00 44.84 256 GLN A CA 1
ATOM 2043 C C . GLN A 1 256 ? 31.466 18.335 92.976 1.00 46.21 256 GLN A C 1
ATOM 2044 O O . GLN A 1 256 ? 30.452 18.842 93.470 1.00 47.64 256 GLN A O 1
ATOM 2050 N N . GLY A 1 257 ? 31.417 17.286 92.146 1.00 44.22 257 GLY A N 1
ATOM 2051 C CA . GLY A 1 257 ? 30.164 16.585 91.877 1.00 43.16 257 GLY A CA 1
ATOM 2052 C C . GLY A 1 257 ? 29.561 15.963 93.143 1.00 42.36 257 GLY A C 1
ATOM 2053 O O . GLY A 1 257 ? 28.387 16.083 93.396 1.00 43.01 257 GLY A O 1
ATOM 2054 N N . GLU A 1 258 ? 30.361 15.262 93.919 1.00 41.42 258 GLU A N 1
ATOM 2055 C CA . GLU A 1 258 ? 29.889 14.673 95.180 1.00 42.80 258 GLU A CA 1
ATOM 2056 C C . GLU A 1 258 ? 29.468 15.739 96.204 1.00 40.87 258 GLU A C 1
ATOM 2057 O O . GLU A 1 258 ? 28.492 15.564 96.872 1.00 39.53 258 GLU A O 1
ATOM 2063 N N . ALA A 1 259 ? 30.157 16.876 96.209 1.00 40.54 259 ALA A N 1
ATOM 2064 C CA . ALA A 1 259 ? 29.740 18.050 96.963 1.00 41.24 259 ALA A CA 1
ATOM 2065 C C . ALA A 1 259 ? 28.386 18.614 96.584 1.00 45.12 259 ALA A C 1
ATOM 2066 O O . ALA A 1 259 ? 27.602 18.995 97.442 1.00 51.54 259 ALA A O 1
ATOM 2068 N N . TYR A 1 260 ? 28.114 18.701 95.283 1.00 48.21 260 TYR A N 1
ATOM 2069 C CA . TYR A 1 260 ? 26.832 19.182 94.759 1.00 46.64 260 TYR A CA 1
ATOM 2070 C C . TYR A 1 260 ? 25.699 18.268 95.198 1.00 46.55 260 TYR A C 1
ATOM 2071 O O . TYR A 1 260 ? 24.657 18.725 95.622 1.00 47.97 260 TYR A O 1
ATOM 2080 N N . ALA A 1 261 ? 25.938 16.968 95.121 1.00 45.47 261 ALA A N 1
ATOM 2081 C CA . ALA A 1 261 ? 24.963 15.981 95.522 1.00 45.39 261 ALA A CA 1
ATOM 2082 C C . ALA A 1 261 ? 24.697 16.063 97.024 1.00 48.48 261 ALA A C 1
ATOM 2083 O O . ALA A 1 261 ? 23.558 15.981 97.448 1.00 46.86 261 ALA A O 1
ATOM 2085 N N . TYR A 1 262 ? 25.726 16.265 97.839 1.00 50.63 262 TYR A N 1
ATOM 2086 C CA . TYR A 1 262 ? 25.477 16.451 99.274 1.00 55.59 262 TYR A CA 1
ATOM 2087 C C . TYR A 1 262 ? 24.704 17.734 99.563 1.00 54.27 262 TYR A C 1
ATOM 2088 O O . TYR A 1 262 ? 23.800 17.728 100.388 1.00 55.85 262 TYR A O 1
ATOM 2097 N N . ARG A 1 263 ? 25.050 18.817 98.883 1.00 51.63 263 ARG A N 1
ATOM 2098 C CA . ARG A 1 263 ? 24.335 20.069 99.046 1.00 53.03 263 ARG A CA 1
ATOM 2099 C C . ARG A 1 263 ? 22.836 19.960 98.740 1.00 51.30 263 ARG A C 1
ATOM 2100 O O . ARG A 1 263 ? 22.004 20.596 99.420 1.00 49.36 263 ARG A O 1
ATOM 2108 N N . LEU A 1 264 ? 22.500 19.194 97.709 1.00 48.34 264 LEU A N 1
ATOM 2109 C CA . LEU A 1 264 ? 21.107 18.911 97.392 1.00 46.80 264 LEU A CA 1
ATOM 2110 C C . LEU A 1 264 ? 20.442 18.117 98.529 1.00 49.06 264 LEU A C 1
ATOM 2111 O O . LEU A 1 264 ? 19.347 18.437 98.914 1.00 49.52 264 LEU A O 1
ATOM 2116 N N . MET A 1 265 ? 21.104 17.077 99.046 1.00 51.00 265 MET A N 1
ATOM 2117 C CA . MET A 1 265 ? 20.563 16.271 100.125 1.00 53.36 265 MET A CA 1
ATOM 2118 C C . MET A 1 265 ? 20.291 17.110 101.357 1.00 55.47 265 MET A C 1
ATOM 2119 O O . MET A 1 265 ? 19.239 16.979 101.992 1.00 55.45 265 MET A O 1
ATOM 2124 N N . GLU A 1 266 ? 21.246 17.963 101.687 1.00 55.84 266 GLU A N 1
ATOM 2125 C CA . GLU A 1 266 ? 21.115 18.861 102.801 1.00 61.45 266 GLU A CA 1
ATOM 2126 C C . GLU A 1 266 ? 19.989 19.871 102.617 1.00 60.50 266 GLU A C 1
ATOM 2127 O O . GLU A 1 266 ? 19.381 20.289 103.614 1.00 67.02 266 GLU A O 1
ATOM 2133 N N . SER A 1 267 ? 19.684 20.229 101.362 1.00 55.90 267 SER A N 1
ATOM 2134 C CA . SER A 1 267 ? 18.624 21.190 101.047 1.00 53.64 267 SER A CA 1
ATOM 2135 C C . SER A 1 267 ? 17.271 20.537 100.948 1.00 51.50 267 SER A C 1
ATOM 2136 O O . SER A 1 267 ? 16.309 21.201 100.667 1.00 55.85 267 SER A O 1
ATOM 2139 N N . GLY A 1 268 ? 17.190 19.238 101.142 1.00 49.99 268 GLY A N 1
ATOM 2140 C CA . GLY A 1 268 ? 15.910 18.545 101.128 1.00 49.93 268 GLY A CA 1
ATOM 2141 C C . GLY A 1 268 ? 15.522 17.850 99.895 1.00 48.97 268 GLY A C 1
ATOM 2142 O O . GLY A 1 268 ? 14.492 17.211 99.872 1.00 51.38 268 GLY A O 1
ATOM 2143 N N . VAL A 1 269 ? 16.356 17.916 98.869 1.00 49.69 269 VAL A N 1
ATOM 2144 C CA . VAL A 1 269 ? 16.050 17.286 97.575 1.00 48.01 269 VAL A CA 1
ATOM 2145 C C . VAL A 1 269 ? 16.417 15.802 97.595 1.00 47.22 269 VAL A C 1
ATOM 2146 O O . VAL A 1 269 ? 17.560 15.456 97.861 1.00 45.30 269 VAL A O 1
ATOM 2150 N N . PRO A 1 270 ? 15.459 14.910 97.327 1.00 49.01 270 PRO A N 1
ATOM 2151 C CA . PRO A 1 270 ? 15.816 13.474 97.231 1.00 51.12 270 PRO A CA 1
ATOM 2152 C C . PRO A 1 270 ? 16.840 13.187 96.078 1.00 52.89 270 PRO A C 1
ATOM 2153 O O . PRO A 1 270 ? 16.631 13.550 94.917 1.00 51.09 270 PRO A O 1
ATOM 2157 N N . THR A 1 271 ? 17.942 12.543 96.450 1.00 57.60 271 THR A N 1
ATOM 2158 C CA . THR A 1 271 ? 19.148 12.456 95.656 1.00 55.20 271 THR A CA 1
ATOM 2159 C C . THR A 1 271 ? 19.786 11.095 95.834 1.00 52.15 271 THR A C 1
ATOM 2160 O O . THR A 1 271 ? 19.935 10.587 96.917 1.00 53.93 271 THR A O 1
ATOM 2164 N N . LEU A 1 272 ? 20.171 10.513 94.710 1.00 51.14 272 LEU A N 1
ATOM 2165 C CA . LEU A 1 272 ? 21.076 9.388 94.649 1.00 48.39 272 LEU A CA 1
ATOM 2166 C C . LEU A 1 272 ? 22.376 9.908 94.074 1.00 48.14 272 LEU A C 1
ATOM 2167 O O . LEU A 1 272 ? 22.414 10.704 93.194 1.00 53.00 272 LEU A O 1
ATOM 2172 N N . SER A 1 273 ? 23.470 9.477 94.634 1.00 49.51 273 SER A N 1
ATOM 2173 C CA . SER A 1 273 ? 24.790 9.891 94.257 1.00 47.28 273 SER A CA 1
ATOM 2174 C C . SER A 1 273 ? 25.668 8.672 94.362 1.00 45.90 273 SER A C 1
ATOM 2175 O O . SER A 1 273 ? 25.782 8.038 95.407 1.00 47.15 273 SER A O 1
ATOM 2178 N N . PHE A 1 274 ? 26.288 8.296 93.269 1.00 46.11 274 PHE A N 1
ATOM 2179 C CA . PHE A 1 274 ? 27.219 7.176 93.347 1.00 46.15 274 PHE A CA 1
ATOM 2180 C C . PHE A 1 274 ? 28.448 7.485 92.560 1.00 44.08 274 PHE A C 1
ATOM 2181 O O . PHE A 1 274 ? 28.409 8.309 91.679 1.00 46.42 274 PHE A O 1
ATOM 2189 N N . ARG A 1 275 ? 29.549 6.857 92.949 1.00 43.96 275 ARG A N 1
ATOM 2190 C CA . ARG A 1 275 ? 30.848 7.042 92.340 1.00 42.48 275 ARG A CA 1
ATOM 2191 C C . ARG A 1 275 ? 31.246 5.740 91.631 1.00 43.79 275 ARG A C 1
ATOM 2192 O O . ARG A 1 275 ? 31.227 4.673 92.247 1.00 40.57 275 ARG A O 1
ATOM 2200 N N . VAL A 1 276 ? 31.574 5.838 90.332 1.00 45.29 276 VAL A N 1
ATOM 2201 C CA . VAL A 1 276 ? 32.041 4.673 89.571 1.00 47.37 276 VAL A CA 1
ATOM 2202 C C . VAL A 1 276 ? 33.559 4.522 89.766 1.00 47.31 276 VAL A C 1
ATOM 2203 O O . VAL A 1 276 ? 34.343 5.408 89.375 1.00 46.53 276 VAL A O 1
ATOM 2207 N N . ASN A 1 277 ? 33.973 3.417 90.375 1.00 44.97 277 ASN A N 1
ATOM 2208 C CA . ASN A 1 277 ? 35.379 3.220 90.639 1.00 46.17 277 ASN A CA 1
ATOM 2209 C C . ASN A 1 277 ? 36.179 2.711 89.410 1.00 46.10 277 ASN A C 1
ATOM 2210 O O . ASN A 1 277 ? 35.639 2.117 88.503 1.00 46.14 277 ASN A O 1
ATOM 2215 N N . GLY A 1 278 ? 37.488 2.963 89.419 1.00 47.07 278 GLY A N 1
ATOM 2216 C CA . GLY A 1 278 ? 38.411 2.471 88.418 1.00 46.21 278 GLY A CA 1
ATOM 2217 C C . GLY A 1 278 ? 38.235 3.087 87.046 1.00 46.61 278 GLY A C 1
ATOM 2218 O O . GLY A 1 278 ? 38.726 2.557 86.047 1.00 48.32 278 GLY A O 1
ATOM 2219 N N . ASN A 1 279 ? 37.581 4.244 87.021 1.00 46.40 279 ASN A N 1
ATOM 2220 C CA . ASN A 1 279 ? 37.251 4.941 85.810 1.00 46.71 279 ASN A CA 1
ATOM 2221 C C . ASN A 1 279 ? 37.610 6.378 85.851 1.00 45.97 279 ASN A C 1
ATOM 2222 O O . ASN A 1 279 ? 37.675 6.973 86.913 1.00 45.32 279 ASN A O 1
ATOM 2227 N N . VAL A 1 280 ? 37.913 6.899 84.663 1.00 45.92 280 VAL A N 1
ATOM 2228 C CA . VAL A 1 280 ? 38.301 8.281 84.511 1.00 45.03 280 VAL A CA 1
ATOM 2229 C C . VAL A 1 280 ? 37.082 9.067 84.073 1.00 43.59 280 VAL A C 1
ATOM 2230 O O . VAL A 1 280 ? 35.996 8.533 83.975 1.00 41.37 280 VAL A O 1
ATOM 2234 N N . HIS A 1 281 ? 37.266 10.350 83.852 1.00 46.62 281 HIS A N 1
ATOM 2235 C CA . HIS A 1 281 ? 36.172 11.232 83.482 1.00 49.18 281 HIS A CA 1
ATOM 2236 C C . HIS A 1 281 ? 35.378 10.709 82.289 1.00 51.67 281 HIS A C 1
ATOM 2237 O O . HIS A 1 281 ? 35.939 10.332 81.258 1.00 53.86 281 HIS A O 1
ATOM 2244 N N . ALA A 1 282 ? 34.063 10.679 82.466 1.00 55.58 282 ALA A N 1
ATOM 2245 C CA . ALA A 1 282 ? 33.115 10.258 81.400 1.00 53.43 282 ALA A CA 1
ATOM 2246 C C . ALA A 1 282 ? 33.237 8.779 80.984 1.00 50.78 282 ALA A C 1
ATOM 2247 O O . ALA A 1 282 ? 32.656 8.376 80.025 1.00 54.07 282 ALA A O 1
ATOM 2249 N N . PHE A 1 283 ? 33.969 7.987 81.752 1.00 49.22 283 PHE A N 1
ATOM 2250 C CA . PHE A 1 283 ? 34.124 6.553 81.516 1.00 48.40 283 PHE A CA 1
ATOM 2251 C C . PHE A 1 283 ? 34.809 6.252 80.186 1.00 48.71 283 PHE A C 1
ATOM 2252 O O . PHE A 1 283 ? 34.592 5.228 79.579 1.00 46.53 283 PHE A O 1
ATOM 2260 N N . LEU A 1 284 ? 35.692 7.155 79.772 1.00 48.99 284 LEU A N 1
ATOM 2261 C CA . LEU A 1 284 ? 36.450 7.008 78.549 1.00 48.94 284 LEU A CA 1
ATOM 2262 C C . LEU A 1 284 ? 37.416 5.848 78.611 1.00 49.89 284 LEU A C 1
ATOM 2263 O O . LEU A 1 284 ? 38.066 5.618 79.635 1.00 48.56 284 LEU A O 1
ATOM 2268 N N . GLY A 1 285 ? 37.533 5.140 77.486 1.00 51.87 285 GLY A N 1
ATOM 2269 C CA . GLY A 1 285 ? 38.343 3.931 77.418 1.00 54.38 285 GLY A CA 1
ATOM 2270 C C . GLY A 1 285 ? 37.628 2.679 77.927 1.00 55.12 285 GLY A C 1
ATOM 2271 O O . GLY A 1 285 ? 38.248 1.607 77.980 1.00 57.71 285 GLY A O 1
ATOM 2272 N N . SER A 1 286 ? 36.360 2.822 78.323 1.00 53.60 286 SER A N 1
ATOM 2273 C CA . SER A 1 286 ? 35.554 1.710 78.763 1.00 54.01 286 SER A CA 1
ATOM 2274 C C . SER A 1 286 ? 34.113 1.809 78.281 1.00 52.57 286 SER A C 1
ATOM 2275 O O . SER A 1 286 ? 33.240 2.260 79.009 1.00 51.12 286 SER A O 1
ATOM 2278 N N . PRO A 1 287 ? 33.865 1.421 77.022 1.00 53.63 287 PRO A N 1
ATOM 2279 C CA . PRO A 1 287 ? 32.511 1.464 76.509 1.00 52.83 287 PRO A CA 1
ATOM 2280 C C . PRO A 1 287 ? 31.541 0.577 77.290 1.00 50.94 287 PRO A C 1
ATOM 2281 O O . PRO A 1 287 ? 30.361 0.899 77.342 1.00 50.34 287 PRO A O 1
ATOM 2285 N N . ARG A 1 288 ? 32.024 -0.521 77.857 1.00 51.68 288 ARG A N 1
ATOM 2286 C CA . ARG A 1 288 ? 31.192 -1.391 78.713 1.00 53.16 288 ARG A CA 1
ATOM 2287 C C . ARG A 1 288 ? 30.641 -0.617 79.930 1.00 50.42 288 ARG A C 1
ATOM 2288 O O . ARG A 1 288 ? 29.449 -0.645 80.197 1.00 47.14 288 ARG A O 1
ATOM 2296 N N . THR A 1 289 ? 31.518 0.075 80.651 1.00 48.88 289 THR A N 1
ATOM 2297 C CA . THR A 1 289 ? 31.087 0.905 81.791 1.00 49.25 289 THR A CA 1
ATOM 2298 C C . THR A 1 289 ? 30.148 2.038 81.388 1.00 50.59 289 THR A C 1
ATOM 2299 O O . THR A 1 289 ? 29.157 2.334 82.070 1.00 49.93 289 THR A O 1
ATOM 2303 N N . SER A 1 290 ? 30.451 2.667 80.256 1.00 53.37 290 SER A N 1
ATOM 2304 C CA . SER A 1 290 ? 29.643 3.767 79.743 1.00 52.43 290 SER A CA 1
ATOM 2305 C C . SER A 1 290 ? 28.216 3.303 79.450 1.00 50.04 290 SER A C 1
ATOM 2306 O O . SER A 1 290 ? 27.240 3.989 79.722 1.00 50.34 290 SER A O 1
ATOM 2309 N N . ARG A 1 291 ? 28.115 2.107 78.917 1.00 49.04 291 ARG A N 1
ATOM 2310 C CA . ARG A 1 291 ? 26.819 1.530 78.630 1.00 49.76 291 ARG A CA 1
ATOM 2311 C C . ARG A 1 291 ? 26.041 1.206 79.918 1.00 47.88 291 ARG A C 1
ATOM 2312 O O . ARG A 1 291 ? 24.856 1.529 80.053 1.00 47.41 291 ARG A O 1
ATOM 2320 N N . GLN A 1 292 ? 26.721 0.545 80.842 1.00 46.91 292 GLN A N 1
ATOM 2321 C CA . GLN A 1 292 ? 26.131 0.122 82.118 1.00 45.82 292 GLN A CA 1
ATOM 2322 C C . GLN A 1 292 ? 25.601 1.279 82.925 1.00 43.24 292 GLN A C 1
ATOM 2323 O O . GLN A 1 292 ? 24.481 1.197 83.456 1.00 45.18 292 GLN A O 1
ATOM 2329 N N . VAL A 1 293 ? 26.357 2.364 82.978 1.00 40.54 293 VAL A N 1
ATOM 2330 C CA . VAL A 1 293 ? 25.892 3.575 83.674 1.00 40.58 293 VAL A CA 1
ATOM 2331 C C . VAL A 1 293 ? 24.633 4.127 83.055 1.00 42.68 293 VAL A C 1
ATOM 2332 O O . VAL A 1 293 ? 23.693 4.507 83.785 1.00 44.73 293 VAL A O 1
ATOM 2336 N N . THR A 1 294 ? 24.608 4.201 81.707 1.00 45.09 294 THR A N 1
ATOM 2337 C CA . THR A 1 294 ? 23.426 4.731 80.963 1.00 44.56 294 THR A CA 1
ATOM 2338 C C . THR A 1 294 ? 22.188 3.856 81.199 1.00 45.22 294 THR A C 1
ATOM 2339 O O . THR A 1 294 ? 21.085 4.363 81.357 1.00 43.43 294 THR A O 1
ATOM 2343 N N . VAL A 1 295 ? 22.395 2.539 81.197 1.00 47.32 295 VAL A N 1
ATOM 2344 C CA . VAL A 1 295 ? 21.306 1.593 81.455 1.00 49.73 295 VAL A CA 1
ATOM 2345 C C . VAL A 1 295 ? 20.763 1.701 82.892 1.00 49.22 295 VAL A C 1
ATOM 2346 O O . VAL A 1 295 ? 19.547 1.658 83.092 1.00 47.10 295 VAL A O 1
ATOM 2350 N N . MET A 1 296 ? 21.669 1.829 83.858 1.00 50.74 296 MET A N 1
ATOM 2351 C CA . MET A 1 296 ? 21.256 2.056 85.278 1.00 53.94 296 MET A CA 1
ATOM 2352 C C . MET A 1 296 ? 20.397 3.320 85.430 1.00 51.04 296 MET A C 1
ATOM 2353 O O . MET A 1 296 ? 19.330 3.319 86.077 1.00 49.00 296 MET A O 1
ATOM 2358 N N . ILE A 1 297 ? 20.884 4.404 84.830 1.00 49.99 297 ILE A N 1
ATOM 2359 C CA . ILE A 1 297 ? 20.185 5.667 84.889 1.00 50.24 297 ILE A CA 1
ATOM 2360 C C . ILE A 1 297 ? 18.820 5.532 84.255 1.00 51.04 297 ILE A C 1
ATOM 2361 O O . ILE A 1 297 ? 17.854 6.058 84.788 1.00 53.04 297 ILE A O 1
ATOM 2366 N N . GLY A 1 298 ? 18.743 4.868 83.094 1.00 53.30 298 GLY A N 1
ATOM 2367 C CA . GLY A 1 298 ? 17.474 4.651 82.394 1.00 52.58 298 GLY A CA 1
ATOM 2368 C C . GLY A 1 298 ? 16.452 3.889 83.227 1.00 52.37 298 GLY A C 1
ATOM 2369 O O . GLY A 1 298 ? 15.274 4.236 83.246 1.00 53.26 298 GLY A O 1
ATOM 2370 N N . ALA A 1 299 ? 16.912 2.854 83.913 1.00 50.39 299 ALA A N 1
ATOM 2371 C CA . ALA A 1 299 ? 16.054 2.081 84.801 1.00 50.67 299 ALA A CA 1
ATOM 2372 C C . ALA A 1 299 ? 15.439 2.949 85.928 1.00 52.00 299 ALA A C 1
ATOM 2373 O O . ALA A 1 299 ? 14.276 2.785 86.276 1.00 51.94 299 ALA A O 1
ATOM 2375 N N . LEU A 1 300 ? 16.230 3.858 86.480 1.00 50.98 300 LEU A N 1
ATOM 2376 C CA . LEU A 1 300 ? 15.761 4.769 87.513 1.00 51.86 300 LEU A CA 1
ATOM 2377 C C . LEU A 1 300 ? 14.817 5.815 86.992 1.00 52.10 300 LEU A C 1
ATOM 2378 O O . LEU A 1 300 ? 13.812 6.099 87.624 1.00 51.39 300 LEU A O 1
ATOM 2383 N N . LEU A 1 301 ? 15.127 6.394 85.836 1.00 54.38 301 LEU A N 1
ATOM 2384 C CA . LEU A 1 301 ? 14.197 7.338 85.174 1.00 53.56 301 LEU A CA 1
ATOM 2385 C C . LEU A 1 301 ? 12.881 6.695 84.786 1.00 52.17 301 LEU A C 1
ATOM 2386 O O . LEU A 1 301 ? 11.801 7.264 84.998 1.00 51.84 301 LEU A O 1
ATOM 2391 N N . LYS A 1 302 ? 12.978 5.506 84.217 1.00 53.09 302 LYS A N 1
ATOM 2392 C CA . LYS A 1 302 ? 11.782 4.719 83.860 1.00 54.85 302 LYS A CA 1
ATOM 2393 C C . LYS A 1 302 ? 10.905 4.514 85.096 1.00 54.49 302 LYS A C 1
ATOM 2394 O O . LYS A 1 302 ? 9.704 4.623 85.046 1.00 56.96 302 LYS A O 1
ATOM 2400 N N . ASP A 1 303 ? 11.540 4.247 86.220 1.00 54.83 303 ASP A N 1
ATOM 2401 C CA . ASP A 1 303 ? 10.848 4.082 87.485 1.00 56.14 303 ASP A CA 1
ATOM 2402 C C . ASP A 1 303 ? 10.217 5.362 88.003 1.00 56.31 303 ASP A C 1
ATOM 2403 O O . ASP A 1 303 ? 9.148 5.332 88.577 1.00 60.24 303 ASP A O 1
ATOM 2408 N N . ILE A 1 304 ? 10.872 6.488 87.806 1.00 53.90 304 ILE A N 1
ATOM 2409 C CA . ILE A 1 304 ? 10.249 7.776 88.122 1.00 54.30 304 ILE A CA 1
ATOM 2410 C C . ILE A 1 304 ? 9.093 8.108 87.169 1.00 57.00 304 ILE A C 1
ATOM 2411 O O . ILE A 1 304 ? 8.131 8.713 87.575 1.00 61.07 304 ILE A O 1
ATOM 2416 N N . PHE A 1 305 ? 9.196 7.734 85.896 1.00 60.48 305 PHE A N 1
ATOM 2417 C CA . PHE A 1 305 ? 8.138 7.979 84.912 1.00 60.56 305 PHE A CA 1
ATOM 2418 C C . PHE A 1 305 ? 6.910 7.109 85.082 1.00 62.58 305 PHE A C 1
ATOM 2419 O O . PHE A 1 305 ? 5.814 7.569 84.759 1.00 67.31 305 PHE A O 1
ATOM 2427 N N . LYS A 1 306 ? 7.034 5.888 85.592 1.00 64.14 306 LYS A N 1
ATOM 2428 C CA . LYS A 1 306 ? 5.823 5.148 86.130 1.00 67.33 306 LYS A CA 1
ATOM 2429 C C . LYS A 1 306 ? 4.844 6.083 86.881 1.00 66.14 306 LYS A C 1
ATOM 2430 O O . LYS A 1 306 ? 3.617 5.953 86.784 1.00 72.81 306 LYS A O 1
ATOM 2432 N N . MET B 1 1 ? 28.615 14.172 110.584 1.00 77.60 1 MET B N 1
ATOM 2433 C CA . MET B 1 1 ? 28.950 13.780 109.171 1.00 77.10 1 MET B CA 1
ATOM 2434 C C . MET B 1 1 ? 27.856 14.125 108.180 1.00 72.43 1 MET B C 1
ATOM 2435 O O . MET B 1 1 ? 26.691 14.224 108.564 1.00 70.07 1 MET B O 1
ATOM 2440 N N . PRO B 1 2 ? 28.228 14.276 106.889 1.00 72.89 2 PRO B N 1
ATOM 2441 C CA . PRO B 1 2 ? 27.299 14.623 105.847 1.00 70.71 2 PRO B CA 1
ATOM 2442 C C . PRO B 1 2 ? 26.623 13.378 105.276 1.00 67.13 2 PRO B C 1
ATOM 2443 O O . PRO B 1 2 ? 26.862 12.969 104.154 1.00 70.58 2 PRO B O 1
ATOM 2447 N N . LEU B 1 3 ? 25.760 12.803 106.080 1.00 65.62 3 LEU B N 1
ATOM 2448 C CA . LEU B 1 3 ? 24.897 11.732 105.662 1.00 65.80 3 LEU B CA 1
ATOM 2449 C C . LEU B 1 3 ? 23.638 12.294 105.025 1.00 65.32 3 LEU B C 1
ATOM 2450 O O . LEU B 1 3 ? 23.348 13.483 105.118 1.00 68.23 3 LEU B O 1
ATOM 2455 N N . ASP B 1 4 ? 22.906 11.419 104.354 1.00 63.63 4 ASP B N 1
ATOM 2456 C CA . ASP B 1 4 ? 21.549 11.707 103.971 1.00 63.49 4 ASP B CA 1
ATOM 2457 C C . ASP B 1 4 ? 20.728 11.976 105.263 1.00 62.03 4 ASP B C 1
ATOM 2458 O O . ASP B 1 4 ? 20.820 11.229 106.240 1.00 56.75 4 ASP B O 1
ATOM 2463 N N . PRO B 1 5 ? 19.933 13.055 105.269 1.00 63.13 5 PRO B N 1
ATOM 2464 C CA . PRO B 1 5 ? 19.190 13.417 106.466 1.00 63.50 5 PRO B CA 1
ATOM 2465 C C . PRO B 1 5 ? 18.306 12.301 107.031 1.00 63.54 5 PRO B C 1
ATOM 2466 O O . PRO B 1 5 ? 18.183 12.163 108.248 1.00 62.96 5 PRO B O 1
ATOM 2470 N N . GLU B 1 6 ? 17.708 11.520 106.146 1.00 63.30 6 GLU B N 1
ATOM 2471 C CA . GLU B 1 6 ? 16.871 10.408 106.549 1.00 66.13 6 GLU B CA 1
ATOM 2472 C C . GLU B 1 6 ? 17.701 9.336 107.239 1.00 63.71 6 GLU B C 1
ATOM 2473 O O . GLU B 1 6 ? 17.247 8.675 108.168 1.00 65.93 6 GLU B O 1
ATOM 2479 N N . VAL B 1 7 ? 18.922 9.155 106.775 1.00 60.62 7 VAL B N 1
ATOM 2480 C CA . VAL B 1 7 ? 19.812 8.165 107.370 1.00 62.00 7 VAL B CA 1
ATOM 2481 C C . VAL B 1 7 ? 20.311 8.633 108.742 1.00 62.13 7 VAL B C 1
ATOM 2482 O O . VAL B 1 7 ? 20.422 7.839 109.683 1.00 59.41 7 VAL B O 1
ATOM 2486 N N . ARG B 1 8 ? 20.621 9.927 108.845 1.00 72.09 8 ARG B N 1
ATOM 2487 C CA . ARG B 1 8 ? 21.034 10.517 110.111 1.00 71.97 8 ARG B CA 1
ATOM 2488 C C . ARG B 1 8 ? 19.949 10.347 111.167 1.00 71.24 8 ARG B C 1
ATOM 2489 O O . ARG B 1 8 ? 20.234 9.977 112.305 1.00 69.05 8 ARG B O 1
ATOM 2497 N N . ASN B 1 9 ? 18.706 10.590 110.779 1.00 71.19 9 ASN B N 1
ATOM 2498 C CA . ASN B 1 9 ? 17.573 10.389 111.660 1.00 72.79 9 ASN B CA 1
ATOM 2499 C C . ASN B 1 9 ? 17.410 8.944 112.098 1.00 67.06 9 ASN B C 1
ATO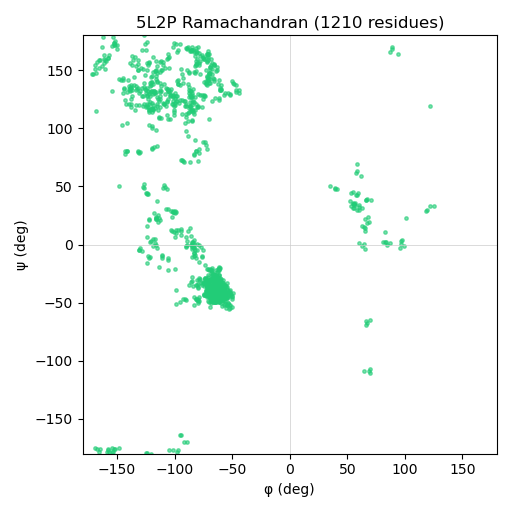M 2500 O O . ASN B 1 9 ? 17.121 8.662 113.263 1.00 67.85 9 ASN B O 1
ATOM 2505 N N . PHE B 1 10 ? 17.601 8.020 111.173 1.00 60.97 10 PHE B N 1
ATOM 2506 C CA . PHE B 1 10 ? 17.563 6.595 111.501 1.00 55.73 10 PHE B CA 1
ATOM 2507 C C . PHE B 1 10 ? 18.606 6.198 112.563 1.00 55.12 10 PHE B C 1
ATOM 2508 O O . PHE B 1 10 ? 18.332 5.406 113.473 1.00 57.80 10 PHE B O 1
ATOM 2516 N N . LEU B 1 11 ? 19.802 6.754 112.456 1.00 56.01 11 LEU B N 1
ATOM 2517 C CA . LEU B 1 11 ? 20.859 6.452 113.414 1.00 57.15 11 LEU B CA 1
ATOM 2518 C C . LEU B 1 11 ? 20.516 6.972 114.829 1.00 59.37 11 LEU B C 1
ATOM 2519 O O . LEU B 1 11 ? 20.769 6.299 115.816 1.00 59.64 11 LEU B O 1
ATOM 2524 N N . GLN B 1 12 ? 19.934 8.158 114.915 1.00 61.66 12 GLN B N 1
ATOM 2525 C CA . GLN B 1 12 ? 19.498 8.703 116.189 1.00 66.10 12 GLN B CA 1
ATOM 2526 C C . GLN B 1 12 ? 18.487 7.782 116.866 1.00 67.46 12 GLN B C 1
ATOM 2527 O O . GLN B 1 12 ? 18.589 7.509 118.071 1.00 65.96 12 GLN B O 1
ATOM 2533 N N . VAL B 1 13 ? 17.526 7.308 116.091 1.00 66.00 13 VAL B N 1
ATOM 2534 C CA . VAL B 1 13 ? 16.507 6.425 116.616 1.00 68.20 13 VAL B CA 1
ATOM 2535 C C . VAL B 1 13 ? 17.129 5.077 116.988 1.00 67.67 13 VAL B C 1
ATOM 2536 O O . VAL B 1 13 ? 16.769 4.466 117.992 1.00 71.59 13 VAL B O 1
ATOM 2540 N N . TYR B 1 14 ? 18.076 4.618 116.181 1.00 64.08 14 TYR B N 1
ATOM 2541 C CA . TYR B 1 14 ? 18.627 3.298 116.367 1.00 59.81 14 TYR B CA 1
ATOM 2542 C C . TYR B 1 14 ? 19.398 3.190 117.679 1.00 61.09 14 TYR B C 1
ATOM 2543 O O . TYR B 1 14 ? 19.267 2.202 118.409 1.00 62.04 14 TYR B O 1
ATOM 2552 N N . TYR B 1 15 ? 20.219 4.196 117.971 1.00 61.87 15 TYR B N 1
ATOM 2553 C CA . TYR B 1 15 ? 21.054 4.177 119.185 1.00 61.37 15 TYR B CA 1
ATOM 2554 C C . TYR B 1 15 ? 20.235 4.470 120.454 1.00 64.23 15 TYR B C 1
ATOM 2555 O O . TYR B 1 15 ? 20.537 3.931 121.511 1.00 68.43 15 TYR B O 1
ATOM 2564 N N . LYS B 1 16 ? 19.192 5.289 120.344 1.00 65.69 16 LYS B N 1
ATOM 2565 C CA . LYS B 1 16 ? 18.258 5.520 121.435 1.00 68.42 16 LYS B CA 1
ATOM 2566 C C . LYS B 1 16 ? 17.488 4.245 121.787 1.00 69.95 16 LYS B C 1
ATOM 2567 O O . LYS B 1 16 ? 17.171 4.018 122.961 1.00 72.70 16 LYS B O 1
ATOM 2573 N N . ALA B 1 17 ? 17.209 3.408 120.790 1.00 68.96 17 ALA B N 1
ATOM 2574 C CA . ALA B 1 17 ? 16.500 2.140 121.001 1.00 70.49 17 ALA B CA 1
ATOM 2575 C C . ALA B 1 17 ? 17.295 1.136 121.865 1.00 73.83 17 ALA B C 1
ATOM 2576 O O . ALA B 1 17 ? 16.708 0.417 122.667 1.00 77.67 17 ALA B O 1
ATOM 2578 N N . ASN B 1 18 ? 18.611 1.086 121.687 1.00 76.01 18 ASN B N 1
ATOM 2579 C CA . ASN B 1 18 ? 19.491 0.195 122.466 1.00 81.68 18 ASN B CA 1
ATOM 2580 C C . ASN B 1 18 ? 19.102 -1.290 122.324 1.00 86.25 18 ASN B C 1
ATOM 2581 O O . ASN B 1 18 ? 18.734 -1.959 123.291 1.00 95.68 18 ASN B O 1
ATOM 2586 N N . ILE B 1 19 ? 19.206 -1.795 121.111 1.00 88.22 19 ILE B N 1
ATOM 2587 C CA . ILE B 1 19 ? 18.767 -3.147 120.777 1.00 92.12 19 ILE B CA 1
ATOM 2588 C C . ILE B 1 19 ? 19.811 -4.173 121.216 1.00 92.92 19 ILE B C 1
ATOM 2589 O O . ILE B 1 19 ? 19.465 -5.172 121.853 1.00 95.75 19 ILE B O 1
ATOM 2594 N N . ILE B 1 20 ? 21.072 -3.916 120.863 1.00 89.81 20 ILE B N 1
ATOM 2595 C CA . ILE B 1 20 ? 22.192 -4.812 121.181 1.00 91.49 20 ILE B CA 1
ATOM 2596 C C . ILE B 1 20 ? 22.778 -4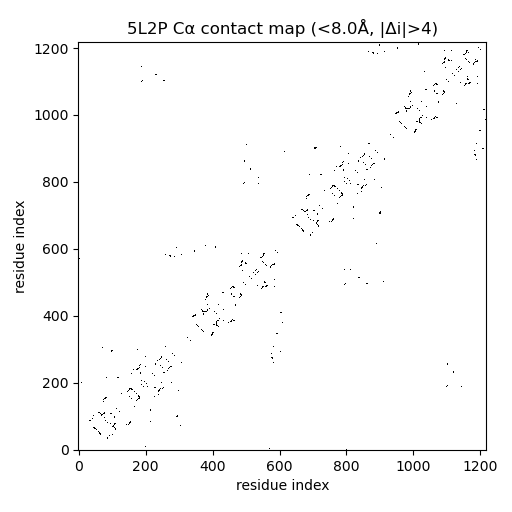.458 122.553 1.00 92.51 20 ILE B C 1
ATOM 2597 O O . ILE B 1 20 ? 23.644 -3.586 122.658 1.00 88.82 20 ILE B O 1
ATOM 2602 N N . ASP B 1 21 ? 22.287 -5.133 123.591 1.00 87.58 21 ASP B N 1
ATOM 2603 C CA . ASP B 1 21 ? 22.705 -4.903 124.997 1.00 90.58 21 ASP B CA 1
ATOM 2604 C C . ASP B 1 21 ? 22.675 -6.257 125.710 1.00 88.82 21 ASP B C 1
ATOM 2605 O O . ASP B 1 21 ? 21.596 -6.769 126.068 1.00 84.62 21 ASP B O 1
ATOM 2610 N N . PHE B 1 22 ? 23.863 -6.833 125.896 1.00 88.79 22 PHE B N 1
ATOM 2611 C CA . PHE B 1 22 ? 24.001 -8.172 126.481 1.00 89.93 22 PHE B CA 1
ATOM 2612 C C . PHE B 1 22 ? 23.794 -8.189 127.991 1.00 91.97 22 PHE B C 1
ATOM 2613 O O . PHE B 1 22 ? 23.710 -9.257 128.582 1.00 97.97 22 PHE B O 1
ATOM 2621 N N . THR B 1 23 ? 23.729 -7.021 128.628 1.00 93.35 23 THR B N 1
ATOM 2622 C CA . THR B 1 23 ? 23.319 -6.939 130.042 1.00 94.32 23 THR B CA 1
ATOM 2623 C C . THR B 1 23 ? 21.851 -7.310 130.189 1.00 93.66 23 THR B C 1
ATOM 2624 O O . THR B 1 23 ? 21.489 -8.001 131.116 1.00 102.68 23 THR B O 1
ATOM 2628 N N . LYS B 1 24 ? 21.021 -6.867 129.250 1.00 91.73 24 LYS B N 1
ATOM 2629 C CA . LYS B 1 24 ? 19.550 -6.931 129.373 1.00 92.17 24 LYS B CA 1
ATOM 2630 C C . LYS B 1 24 ? 18.935 -8.106 128.633 1.00 87.97 24 LYS B C 1
ATOM 2631 O O . LYS B 1 24 ? 17.986 -8.719 129.099 1.00 84.28 24 LYS B O 1
ATOM 2637 N N . TYR B 1 25 ? 19.478 -8.399 127.459 1.00 88.44 25 TYR B N 1
ATOM 2638 C CA . TYR B 1 25 ? 18.896 -9.364 126.562 1.00 84.79 25 TYR B CA 1
ATOM 2639 C C . TYR B 1 25 ? 19.847 -10.522 126.307 1.00 81.15 25 TYR B C 1
ATOM 2640 O O . TYR B 1 25 ? 21.066 -10.363 126.310 1.00 80.32 25 TYR B O 1
ATOM 2649 N N . GLN B 1 26 ? 19.264 -11.694 126.086 1.00 79.79 26 GLN B N 1
ATOM 2650 C CA . GLN B 1 26 ? 20.009 -12.878 125.709 1.00 81.32 26 GLN B CA 1
ATOM 2651 C C . GLN B 1 26 ? 20.242 -12.849 124.200 1.00 80.66 26 GLN B C 1
ATOM 2652 O O . GLN B 1 26 ? 19.604 -12.068 123.489 1.00 79.80 26 GLN B O 1
ATOM 2658 N N . PHE B 1 27 ? 21.144 -13.695 123.709 1.00 81.23 27 PHE B N 1
ATOM 2659 C CA . PHE B 1 27 ? 21.556 -13.631 122.301 1.00 81.18 27 PHE B CA 1
ATOM 2660 C C . PHE B 1 27 ? 20.382 -13.901 121.340 1.00 77.20 27 PHE B C 1
ATOM 2661 O O . PHE B 1 27 ? 20.217 -13.187 120.363 1.00 80.93 27 PHE B O 1
ATOM 2669 N N . GLN B 1 28 ? 19.557 -14.899 121.630 1.00 75.82 28 GLN B N 1
ATOM 2670 C CA . GLN B 1 28 ? 18.410 -15.233 120.774 1.00 75.71 28 GLN B CA 1
ATOM 2671 C C . GLN B 1 28 ? 17.412 -14.079 120.641 1.00 73.77 28 GLN B C 1
ATOM 2672 O O . GLN B 1 28 ? 16.813 -13.869 119.586 1.00 68.85 28 GLN B O 1
ATOM 2678 N N . GLU B 1 29 ? 17.214 -13.353 121.725 1.00 76.31 29 GLU B N 1
ATOM 2679 C CA . GLU B 1 29 ? 16.333 -12.197 121.724 1.00 76.11 29 GLU B CA 1
ATOM 2680 C C . GLU B 1 29 ? 16.906 -11.068 120.852 1.00 68.61 29 GLU B C 1
ATOM 2681 O O . GLU B 1 29 ? 16.158 -10.363 120.182 1.00 64.85 29 GLU B O 1
ATOM 2687 N N . ILE B 1 30 ? 18.223 -10.880 120.915 1.00 65.00 30 ILE B N 1
ATOM 2688 C CA . ILE B 1 30 ? 18.891 -9.861 120.139 1.00 64.33 30 ILE B CA 1
ATOM 2689 C C . ILE B 1 30 ? 18.830 -10.234 118.632 1.00 60.87 30 ILE B C 1
ATOM 2690 O O . ILE B 1 30 ? 18.589 -9.376 117.780 1.00 56.62 30 ILE B O 1
ATOM 2695 N N . ARG B 1 31 ? 19.048 -11.510 118.330 1.00 58.30 31 ARG B N 1
ATOM 2696 C CA . ARG B 1 31 ? 18.905 -12.017 116.992 1.00 58.68 31 ARG B CA 1
ATOM 2697 C C . ARG B 1 31 ? 17.550 -11.645 116.397 1.00 59.77 31 ARG B C 1
ATOM 2698 O O . ARG B 1 31 ? 17.482 -11.077 115.303 1.00 59.85 31 ARG B O 1
ATOM 2706 N N . GLN B 1 32 ? 16.474 -11.946 117.110 1.00 64.50 32 GLN B N 1
ATOM 2707 C CA . GLN B 1 32 ? 15.134 -11.653 116.615 1.00 67.08 32 GLN B CA 1
ATOM 2708 C C . GLN B 1 32 ? 14.804 -10.164 116.629 1.00 66.36 32 GLN B C 1
ATOM 2709 O O . GLN B 1 32 ? 14.037 -9.710 115.798 1.00 71.75 32 GLN B O 1
ATOM 2715 N N . LYS B 1 33 ? 15.386 -9.409 117.551 1.00 64.29 33 LYS B N 1
ATOM 2716 C CA . LYS B 1 33 ? 15.221 -7.957 117.590 1.00 63.57 33 LYS B CA 1
ATOM 2717 C C . LYS B 1 33 ? 15.810 -7.303 116.336 1.00 62.67 33 LYS B C 1
ATOM 2718 O O . LYS B 1 33 ? 15.218 -6.425 115.748 1.00 62.96 33 LYS B O 1
ATOM 2724 N N . VAL B 1 34 ? 17.002 -7.725 115.951 1.00 60.83 34 VAL B N 1
ATOM 2725 C CA . VAL B 1 34 ? 17.659 -7.203 114.771 1.00 60.07 34 VAL B CA 1
ATOM 2726 C C . VAL B 1 34 ? 17.001 -7.722 113.457 1.00 59.52 34 VAL B C 1
ATOM 2727 O O . VAL B 1 34 ? 16.827 -6.946 112.480 1.00 53.94 34 VAL B O 1
ATOM 2731 N N . ASN B 1 35 ? 16.608 -9.005 113.450 1.00 56.25 35 ASN B N 1
ATOM 2732 C CA . ASN B 1 35 ? 15.865 -9.540 112.315 1.00 55.40 35 ASN B CA 1
ATOM 2733 C C . ASN B 1 35 ? 14.590 -8.735 112.012 1.00 57.01 35 ASN B C 1
ATOM 2734 O O . ASN B 1 35 ? 14.271 -8.518 110.876 1.00 60.56 35 ASN B O 1
ATOM 2739 N N . GLU B 1 36 ? 13.851 -8.338 113.045 1.00 61.20 36 GLU B N 1
ATOM 2740 C CA . GLU B 1 36 ? 12.633 -7.554 112.883 1.00 62.20 36 GLU B CA 1
ATOM 2741 C C . GLU B 1 36 ? 12.954 -6.193 112.285 1.00 59.56 36 GLU B C 1
ATOM 2742 O O . GLU B 1 36 ? 12.207 -5.674 111.461 1.00 60.04 36 GLU B O 1
ATOM 2748 N N . LEU B 1 37 ? 14.033 -5.596 112.764 1.00 57.68 37 LEU B N 1
ATOM 2749 C CA . LEU B 1 37 ? 14.474 -4.308 112.270 1.00 57.76 37 LEU B CA 1
ATOM 2750 C C . LEU B 1 37 ? 14.867 -4.400 110.766 1.00 56.33 37 LEU B C 1
ATOM 2751 O O . LEU B 1 37 ? 14.508 -3.517 109.985 1.00 56.01 37 LEU B O 1
ATOM 2756 N N . LEU B 1 38 ? 15.595 -5.456 110.388 1.00 52.34 38 LEU B N 1
ATOM 2757 C CA . LEU B 1 38 ? 15.996 -5.654 109.003 1.00 52.95 38 LEU B CA 1
ATOM 2758 C C . LEU B 1 38 ? 14.824 -5.978 108.065 1.00 54.92 38 LEU B C 1
ATOM 2759 O O . LEU B 1 38 ? 14.765 -5.491 106.950 1.00 53.41 38 LEU B O 1
ATOM 2764 N N . ALA B 1 39 ? 13.907 -6.809 108.546 1.00 56.36 39 ALA B N 1
ATOM 2765 C CA . ALA B 1 39 ? 12.735 -7.221 107.770 1.00 56.80 39 ALA B CA 1
ATOM 2766 C C . ALA B 1 39 ? 11.778 -6.062 107.416 1.00 57.76 39 ALA B C 1
ATOM 2767 O O . ALA B 1 39 ? 11.120 -6.107 106.394 1.00 62.39 39 ALA B O 1
ATOM 2769 N N . LYS B 1 40 ? 11.702 -5.040 108.257 1.00 58.89 40 LYS B N 1
ATOM 2770 C CA . LYS B 1 40 ? 10.754 -3.945 108.070 1.00 59.18 40 LYS B CA 1
ATOM 2771 C C . LYS B 1 40 ? 11.414 -2.723 107.448 1.00 55.41 40 LYS B C 1
ATOM 2772 O O . LYS B 1 40 ? 10.817 -1.669 107.348 1.00 54.80 40 LYS B O 1
ATOM 2778 N N . ALA B 1 41 ? 12.661 -2.862 107.055 1.00 54.39 41 ALA B N 1
ATOM 2779 C CA . ALA B 1 41 ? 13.454 -1.726 106.599 1.00 53.93 41 ALA B CA 1
ATOM 2780 C C . ALA B 1 41 ? 12.973 -1.163 105.261 1.00 55.15 41 ALA B C 1
ATOM 2781 O O . ALA B 1 41 ? 12.848 0.047 105.104 1.00 54.94 41 ALA B O 1
ATOM 2783 N N . VAL B 1 42 ? 12.701 -2.053 104.299 1.00 55.53 42 VAL B N 1
ATOM 2784 C CA . VAL B 1 42 ? 12.209 -1.682 102.957 1.00 53.27 42 VAL B CA 1
ATOM 2785 C C . VAL B 1 42 ? 10.801 -2.223 102.754 1.00 52.25 42 VAL B C 1
ATOM 2786 O O . VAL B 1 42 ? 10.512 -3.333 103.176 1.00 56.43 42 VAL B O 1
ATOM 2790 N N . PRO B 1 43 ? 9.913 -1.447 102.118 1.00 53.23 43 PRO B N 1
ATOM 2791 C CA . PRO B 1 43 ? 8.570 -1.956 101.786 1.00 54.96 43 PRO B CA 1
ATOM 2792 C C . PRO B 1 43 ? 8.560 -3.071 100.717 1.00 57.35 43 PRO B C 1
ATOM 2793 O O . PRO B 1 43 ? 9.414 -3.067 99.814 1.00 57.11 43 PRO B O 1
ATOM 2797 N N . LYS B 1 44 ? 7.610 -4.008 100.832 1.00 57.87 44 LYS B N 1
ATOM 2798 C CA . LYS B 1 44 ? 7.589 -5.166 99.969 1.00 58.23 44 LYS B CA 1
ATOM 2799 C C . LYS B 1 44 ? 6.835 -4.829 98.701 1.00 59.26 44 LYS B C 1
ATOM 2800 O O . LYS B 1 44 ? 5.670 -4.483 98.754 1.00 58.76 44 LYS B O 1
ATOM 2806 N N . ASP B 1 45 ? 7.513 -4.928 97.554 1.00 60.17 45 ASP B N 1
ATOM 2807 C CA . ASP B 1 45 ? 6.854 -4.753 96.267 1.00 59.13 45 ASP B CA 1
ATOM 2808 C C . ASP B 1 45 ? 6.177 -6.058 95.883 1.00 56.79 45 ASP B C 1
ATOM 2809 O O . ASP B 1 45 ? 6.640 -7.136 96.230 1.00 54.44 45 ASP B O 1
ATOM 2814 N N . PRO B 1 46 ? 5.057 -5.956 95.184 1.00 56.20 46 PRO B N 1
ATOM 2815 C CA . PRO B 1 46 ? 4.396 -7.162 94.739 1.00 57.72 46 PRO B CA 1
ATOM 2816 C C . PRO B 1 46 ? 5.162 -7.865 93.595 1.00 58.91 46 PRO B C 1
ATOM 2817 O O . PRO B 1 46 ? 5.771 -7.209 92.762 1.00 55.55 46 PRO B O 1
ATOM 2821 N N . VAL B 1 47 ? 5.132 -9.197 93.616 1.00 57.60 47 VAL B N 1
ATOM 2822 C CA . VAL B 1 47 ? 5.732 -10.021 92.596 1.00 55.23 47 VAL B CA 1
ATOM 2823 C C . VAL B 1 47 ? 4.694 -10.918 91.939 1.00 55.35 47 VAL B C 1
ATOM 2824 O O . VAL B 1 47 ? 3.527 -10.887 92.288 1.00 56.15 47 VAL B O 1
ATOM 2828 N N . GLY B 1 48 ? 5.127 -11.728 90.984 1.00 54.38 48 GLY B N 1
ATOM 2829 C CA . GLY B 1 48 ? 4.248 -12.657 90.315 1.00 55.86 48 GLY B CA 1
ATOM 2830 C C . GLY B 1 48 ? 3.774 -13.779 91.230 1.00 56.12 48 GLY B C 1
ATOM 2831 O O . GLY B 1 48 ? 2.601 -14.071 91.308 1.00 54.58 48 GLY B O 1
ATOM 2832 N N . GLU B 1 49 ? 4.709 -14.415 91.913 1.00 57.66 49 GLU B N 1
ATOM 2833 C CA . GLU B 1 49 ? 4.405 -15.600 92.712 1.00 59.28 49 GLU B CA 1
ATOM 2834 C C . GLU B 1 49 ? 5.509 -15.878 93.734 1.00 56.93 49 GLU B C 1
ATOM 2835 O O . GLU B 1 49 ? 6.629 -15.455 93.563 1.00 57.04 49 GLU B O 1
ATOM 2841 N N . THR B 1 50 ? 5.179 -16.643 94.771 1.00 58.27 50 THR B N 1
ATOM 2842 C CA . THR B 1 50 ? 6.119 -17.009 95.818 1.00 59.07 50 THR B CA 1
ATOM 2843 C C . THR B 1 50 ? 5.919 -18.451 96.175 1.00 57.35 50 THR B C 1
ATOM 2844 O O . THR B 1 50 ? 4.802 -18.850 96.369 1.00 66.00 50 THR B O 1
ATOM 2848 N N . ARG B 1 51 ? 6.991 -19.229 96.275 1.00 54.46 51 ARG B N 1
ATOM 2849 C CA . ARG B 1 51 ? 6.894 -20.634 96.642 1.00 55.11 51 ARG B CA 1
ATOM 2850 C C . ARG B 1 51 ? 7.991 -20.981 97.650 1.00 55.82 51 ARG B C 1
ATOM 2851 O O . ARG B 1 51 ? 9.166 -20.727 97.390 1.00 56.72 51 ARG B O 1
ATOM 2859 N N . ASP B 1 52 ? 7.629 -21.578 98.787 1.00 56.76 52 ASP B N 1
ATOM 2860 C CA . ASP B 1 52 ? 8.619 -22.075 99.751 1.00 56.52 52 ASP B CA 1
ATOM 2861 C C . ASP B 1 52 ? 8.837 -23.556 99.569 1.00 55.61 52 ASP B C 1
ATOM 2862 O O . ASP B 1 52 ? 7.902 -24.279 99.356 1.00 54.92 52 ASP B O 1
ATOM 2867 N N . MET B 1 53 ? 10.075 -24.023 99.686 1.00 55.76 53 MET B N 1
ATOM 2868 C CA . MET B 1 53 ? 10.370 -25.481 99.691 1.00 56.68 53 MET B CA 1
ATOM 2869 C C . MET B 1 53 ? 11.709 -25.741 100.367 1.00 56.41 53 MET B C 1
ATOM 2870 O O . MET B 1 53 ? 12.329 -24.826 100.859 1.00 55.78 53 MET B O 1
ATOM 2875 N N . LYS B 1 54 ? 12.163 -26.984 100.378 1.00 59.69 54 LYS B N 1
ATOM 2876 C CA . LYS B 1 54 ? 13.422 -27.363 101.031 1.00 62.92 54 LYS B CA 1
ATOM 2877 C C . LYS B 1 54 ? 14.278 -28.242 100.105 1.00 64.86 54 LYS B C 1
ATOM 2878 O O . LYS B 1 54 ? 13.774 -29.137 99.485 1.00 69.29 54 LYS B O 1
ATOM 2884 N N . ILE B 1 55 ? 15.563 -27.956 99.998 1.00 65.73 55 ILE B N 1
ATOM 2885 C CA . ILE B 1 55 ? 16.508 -28.786 99.273 1.00 66.14 55 ILE B CA 1
ATOM 2886 C C . ILE B 1 55 ? 17.026 -29.854 100.231 1.00 68.86 55 ILE B C 1
ATOM 2887 O O . ILE B 1 55 ? 17.422 -29.561 101.355 1.00 70.69 55 ILE B O 1
ATOM 2892 N N . LYS B 1 56 ? 17.032 -31.093 99.781 1.00 72.99 56 LYS B N 1
ATOM 2893 C CA . LYS B 1 56 ? 17.431 -32.227 100.619 1.00 76.68 56 LYS B CA 1
ATOM 2894 C C . LYS B 1 56 ? 18.938 -32.494 100.477 1.00 78.35 56 LYS B C 1
ATOM 2895 O O . LYS B 1 56 ? 19.394 -33.001 99.458 1.00 81.08 56 LYS B O 1
ATOM 2901 N N . LEU B 1 57 ? 19.713 -32.104 101.482 1.00 80.14 57 LEU B N 1
ATOM 2902 C CA . LEU B 1 57 ? 21.153 -32.365 101.494 1.00 83.66 57 LEU B CA 1
ATOM 2903 C C . LEU B 1 57 ? 21.428 -33.648 102.278 1.00 84.22 57 LEU B C 1
ATOM 2904 O O . LEU B 1 57 ? 20.529 -34.204 102.875 1.00 85.44 57 LEU B O 1
ATOM 2909 N N . GLU B 1 58 ? 22.669 -34.113 102.253 1.00 86.38 58 GLU B N 1
ATOM 2910 C CA . GLU B 1 58 ? 23.118 -35.276 103.031 1.00 92.01 58 GLU B CA 1
ATOM 2911 C C . GLU B 1 58 ? 22.741 -35.195 104.520 1.00 92.88 58 GLU B C 1
ATOM 2912 O O . GLU B 1 58 ? 22.264 -36.185 105.085 1.00 96.39 58 GLU B O 1
ATOM 2918 N N . ASP B 1 59 ? 22.991 -34.050 105.150 1.00 90.69 59 ASP B N 1
ATOM 2919 C CA . ASP B 1 59 ? 22.875 -33.942 106.604 1.00 89.79 59 ASP B CA 1
ATOM 2920 C C . ASP B 1 59 ? 21.807 -32.954 107.044 1.00 87.25 59 ASP B C 1
ATOM 2921 O O . ASP B 1 59 ? 21.663 -32.688 108.247 1.00 85.16 59 ASP B O 1
ATOM 2926 N N . TYR B 1 60 ? 21.067 -32.403 106.078 1.00 84.76 60 TYR B N 1
ATOM 2927 C CA . TYR B 1 60 ? 20.200 -31.257 106.357 1.00 85.30 60 TYR B CA 1
ATOM 2928 C C . TYR B 1 60 ? 19.198 -31.024 105.244 1.00 80.23 60 TYR B C 1
ATOM 2929 O O . TYR B 1 60 ? 19.396 -31.454 104.122 1.00 77.26 60 TYR B O 1
ATOM 2938 N N . GLU B 1 61 ? 18.118 -30.330 105.583 1.00 77.47 61 GLU B N 1
ATOM 2939 C CA . GLU B 1 61 ? 17.110 -29.882 104.646 1.00 73.73 61 GLU B CA 1
ATOM 2940 C C . GLU B 1 61 ? 17.182 -28.370 104.607 1.00 72.18 61 GLU B C 1
ATOM 2941 O O . GLU B 1 61 ? 16.809 -27.672 105.563 1.00 71.04 61 GLU B O 1
ATOM 2947 N N . LEU B 1 62 ? 17.658 -27.855 103.472 1.00 69.22 62 LEU B N 1
ATOM 2948 C CA . LEU B 1 62 ? 17.947 -26.438 103.314 1.00 64.63 62 LEU B CA 1
ATOM 2949 C C . LEU B 1 62 ? 16.748 -25.658 102.788 1.00 61.81 62 LEU B C 1
ATOM 2950 O O . LEU B 1 62 ? 16.387 -25.838 101.647 1.00 65.52 62 LEU B O 1
ATOM 2955 N N . PRO B 1 63 ? 16.127 -24.803 103.623 1.00 58.64 63 PRO B N 1
ATOM 2956 C CA . PRO B 1 63 ? 14.944 -24.055 103.156 1.00 55.71 63 PRO B CA 1
ATOM 2957 C C . PRO B 1 63 ? 15.271 -22.997 102.112 1.00 52.32 63 PRO B C 1
ATOM 2958 O O . PRO B 1 63 ? 16.273 -22.288 102.260 1.00 50.65 63 PRO B O 1
ATOM 2962 N N . ILE B 1 64 ? 14.427 -22.889 101.092 1.00 52.32 64 ILE B N 1
ATOM 2963 C CA . ILE B 1 64 ? 14.554 -21.850 100.087 1.00 52.75 64 ILE B CA 1
ATOM 2964 C C . ILE B 1 64 ? 13.201 -21.207 99.753 1.00 52.68 64 ILE B C 1
ATOM 2965 O O . ILE B 1 64 ? 12.162 -21.796 100.002 1.00 53.56 64 ILE B O 1
ATOM 2970 N N . ARG B 1 65 ? 13.221 -19.994 99.205 1.00 52.87 65 ARG B N 1
ATOM 2971 C CA . ARG B 1 65 ? 12.002 -19.352 98.698 1.00 53.33 65 ARG B CA 1
ATOM 2972 C C . ARG B 1 65 ? 12.234 -18.982 97.239 1.00 51.71 65 ARG B C 1
ATOM 2973 O O . ARG B 1 65 ? 13.220 -18.327 96.934 1.00 53.81 65 ARG B O 1
ATOM 2981 N N . ILE B 1 66 ? 11.325 -19.388 96.360 1.00 51.93 66 ILE B N 1
ATOM 2982 C CA . ILE B 1 66 ? 11.419 -19.048 94.925 1.00 52.48 66 ILE B CA 1
ATOM 2983 C C . ILE B 1 66 ? 10.515 -17.872 94.591 1.00 51.71 66 ILE B C 1
ATOM 2984 O O . ILE B 1 66 ? 9.334 -17.942 94.822 1.00 51.36 66 ILE B O 1
ATOM 2989 N N . TYR B 1 67 ? 11.087 -16.795 94.062 1.00 52.45 67 TYR B N 1
ATOM 2990 C CA . TYR B 1 67 ? 10.303 -15.618 93.646 1.00 54.24 67 TYR B CA 1
ATOM 2991 C C . TYR B 1 67 ? 10.137 -15.581 92.140 1.00 54.18 67 TYR B C 1
ATOM 2992 O O . TYR B 1 67 ? 11.119 -15.701 91.428 1.00 57.70 67 TYR B O 1
ATOM 3001 N N . SER B 1 68 ? 8.906 -15.439 91.667 1.00 53.45 68 SER B N 1
ATOM 3002 C CA . SER B 1 68 ? 8.612 -15.243 90.258 1.00 54.61 68 SER B CA 1
ATOM 3003 C C . SER B 1 68 ? 8.218 -13.799 90.046 1.00 55.89 68 SER B C 1
ATOM 3004 O O . SER B 1 68 ? 7.389 -13.282 90.768 1.00 52.65 68 SER B O 1
ATOM 3007 N N . PRO B 1 69 ? 8.811 -13.147 89.038 1.00 59.55 69 PRO B N 1
ATOM 3008 C CA . PRO B 1 69 ? 8.585 -11.719 88.841 1.00 61.23 69 PRO B CA 1
ATOM 3009 C C . PRO B 1 69 ? 7.187 -11.416 88.321 1.00 65.22 69 PRO B C 1
ATOM 3010 O O . PRO B 1 69 ? 6.498 -12.316 87.841 1.00 69.05 69 PRO B O 1
ATOM 3014 N N . ILE B 1 70 ? 6.766 -10.155 88.425 1.00 67.00 70 ILE B N 1
ATOM 3015 C CA . ILE B 1 70 ? 5.493 -9.706 87.831 1.00 67.09 70 ILE B CA 1
ATOM 3016 C C . ILE B 1 70 ? 5.525 -9.983 86.324 1.00 64.10 70 ILE B C 1
ATOM 3017 O O . ILE B 1 70 ? 4.578 -10.480 85.771 1.00 61.63 70 ILE B O 1
ATOM 3022 N N . LYS B 1 71 ? 6.641 -9.639 85.683 1.00 64.44 71 LYS B N 1
ATOM 3023 C CA . LYS B 1 71 ? 6.860 -9.887 84.261 1.00 61.76 71 LYS B CA 1
ATOM 3024 C C . LYS B 1 71 ? 8.147 -10.635 84.061 1.00 58.01 71 LYS B C 1
ATOM 3025 O O . LYS B 1 71 ? 9.207 -10.151 84.454 1.00 57.74 71 LYS B O 1
ATOM 3031 N N . ARG B 1 72 ? 8.059 -11.816 83.450 1.00 57.15 72 ARG B N 1
ATOM 3032 C CA . ARG B 1 72 ? 9.232 -12.681 83.287 1.00 57.09 72 ARG B CA 1
ATOM 3033 C C . ARG B 1 72 ? 9.675 -12.635 81.827 1.00 57.76 72 ARG B C 1
ATOM 3034 O O . ARG B 1 72 ? 8.972 -13.151 80.994 1.00 58.66 72 ARG B O 1
ATOM 3042 N N . THR B 1 73 ? 10.830 -12.038 81.539 1.00 54.97 73 THR B N 1
ATOM 3043 C CA . THR B 1 73 ? 11.292 -11.847 80.157 1.00 57.94 73 THR B CA 1
ATOM 3044 C C . THR B 1 73 ? 12.582 -12.570 79.792 1.00 57.03 73 THR B C 1
ATOM 3045 O O . THR B 1 73 ? 13.051 -12.450 78.688 1.00 55.54 73 THR B O 1
ATOM 3049 N N . ASN B 1 74 ? 13.152 -13.307 80.726 1.00 57.48 74 ASN B N 1
ATOM 3050 C CA . ASN B 1 74 ? 14.357 -14.094 80.433 1.00 57.60 74 ASN B CA 1
ATOM 3051 C C . ASN B 1 74 ? 14.462 -15.320 81.339 1.00 53.98 74 ASN B C 1
ATOM 3052 O O . ASN B 1 74 ? 13.631 -15.475 82.240 1.00 55.65 74 ASN B O 1
ATOM 3057 N N . ASN B 1 75 ? 15.436 -16.187 81.088 1.00 52.87 75 ASN B N 1
ATOM 3058 C CA . ASN B 1 75 ? 15.519 -17.435 81.836 1.00 54.92 75 ASN B CA 1
ATOM 3059 C C . ASN B 1 75 ? 16.772 -17.460 82.668 1.00 54.63 75 ASN B C 1
ATOM 3060 O O . ASN B 1 75 ? 17.390 -18.508 82.892 1.00 56.48 75 ASN B O 1
ATOM 3065 N N . GLY B 1 76 ? 17.090 -16.282 83.193 1.00 52.08 76 GLY B N 1
ATOM 3066 C CA . GLY B 1 76 ? 18.152 -16.153 84.147 1.00 51.85 76 GLY B CA 1
ATOM 3067 C C . GLY B 1 76 ? 17.690 -16.585 85.539 1.00 51.48 76 GLY B C 1
ATOM 3068 O O . GLY B 1 76 ? 16.505 -16.689 85.817 1.00 52.03 76 GLY B O 1
ATOM 3069 N N . LEU B 1 77 ? 18.656 -16.810 86.414 1.00 50.69 77 LEU B N 1
ATOM 3070 C CA . LEU B 1 77 ? 18.413 -17.164 87.793 1.00 48.46 77 LEU B CA 1
ATOM 3071 C C . LEU B 1 77 ? 19.397 -16.396 88.666 1.00 47.63 77 LEU B C 1
ATOM 3072 O O . LEU B 1 77 ? 20.597 -16.296 88.343 1.00 51.42 77 LEU B O 1
ATOM 3077 N N . VAL B 1 78 ? 18.892 -15.827 89.747 1.00 44.86 78 VAL B N 1
ATOM 3078 C CA . VAL B 1 78 ? 19.727 -15.136 90.696 1.00 46.55 78 VAL B CA 1
ATOM 3079 C C . VAL B 1 78 ? 19.594 -15.823 92.069 1.00 45.58 78 VAL B C 1
ATOM 3080 O O . VAL B 1 78 ? 18.508 -15.883 92.628 1.00 42.73 78 VAL B O 1
ATOM 3084 N N . MET B 1 79 ? 20.688 -16.382 92.566 1.00 46.82 79 MET B N 1
ATOM 3085 C CA . MET B 1 79 ? 20.708 -16.978 93.911 1.00 49.41 79 MET B CA 1
ATOM 3086 C C . MET B 1 79 ? 20.983 -15.833 94.905 1.00 48.38 79 MET B C 1
ATOM 3087 O O . MET B 1 79 ? 21.954 -15.086 94.770 1.00 47.09 79 MET B O 1
ATOM 3092 N N . HIS B 1 80 ? 20.125 -15.715 95.899 1.00 46.97 80 HIS B N 1
ATOM 3093 C CA . HIS B 1 80 ? 20.242 -14.632 96.839 1.00 49.74 80 HIS B CA 1
ATOM 3094 C C . HIS B 1 80 ? 20.617 -15.161 98.238 1.00 48.86 80 HIS B C 1
ATOM 3095 O O . HIS B 1 80 ? 19.876 -15.959 98.822 1.00 49.39 80 HIS B O 1
ATOM 3102 N N . PHE B 1 81 ? 21.777 -14.735 98.737 1.00 49.92 81 PHE B N 1
ATOM 3103 C CA . PHE B 1 81 ? 22.218 -15.063 100.089 1.00 49.06 81 PHE B CA 1
ATOM 3104 C C . PHE B 1 81 ? 22.088 -13.836 100.979 1.00 46.48 81 PHE B C 1
ATOM 3105 O O . PHE B 1 81 ? 22.661 -12.784 100.693 1.00 44.10 81 PHE B O 1
ATOM 3113 N N . HIS B 1 82 ? 21.324 -13.981 102.058 1.00 45.16 82 HIS B N 1
ATOM 3114 C CA . HIS B 1 82 ? 21.101 -12.861 102.985 1.00 42.72 82 HIS B CA 1
ATOM 3115 C C . HIS B 1 82 ? 22.306 -12.522 103.819 1.00 40.99 82 HIS B C 1
ATOM 3116 O O . HIS B 1 82 ? 23.189 -13.347 103.989 1.00 39.42 82 HIS B O 1
ATOM 3123 N N . GLY B 1 83 ? 22.328 -11.288 104.325 1.00 41.37 83 GLY B N 1
ATOM 3124 C CA . GLY B 1 83 ? 23.331 -10.833 105.272 1.00 42.50 83 GLY B CA 1
ATOM 3125 C C . GLY B 1 83 ? 22.964 -11.078 106.719 1.00 44.08 83 GLY B C 1
ATOM 3126 O O . GLY B 1 83 ? 21.986 -11.813 107.027 1.00 41.88 83 GLY B O 1
ATOM 3127 N N . GLY B 1 84 ? 23.766 -10.484 107.602 1.00 46.33 84 GLY B N 1
ATOM 3128 C CA . GLY B 1 84 ? 23.559 -10.658 109.058 1.00 48.43 84 GLY B CA 1
ATOM 3129 C C . GLY B 1 84 ? 24.743 -11.233 109.826 1.00 49.02 84 GLY B C 1
ATOM 3130 O O . GLY B 1 84 ? 24.558 -11.946 110.809 1.00 53.48 84 GLY B O 1
ATOM 3131 N N . ALA B 1 85 ? 25.951 -10.912 109.393 1.00 47.48 85 ALA B N 1
ATOM 3132 C CA . ALA B 1 85 ? 27.164 -11.230 110.123 1.00 47.41 85 ALA B CA 1
ATOM 3133 C C . ALA B 1 85 ? 27.353 -12.712 110.469 1.00 47.66 85 ALA B C 1
ATOM 3134 O O . ALA B 1 85 ? 27.909 -13.040 111.492 1.00 50.10 85 ALA B O 1
ATOM 3136 N N . TRP B 1 86 ? 26.862 -13.597 109.621 1.00 48.81 86 TRP B N 1
ATOM 3137 C CA . TRP B 1 86 ? 26.930 -15.061 109.814 1.00 48.29 86 TRP B CA 1
ATOM 3138 C C . TRP B 1 86 ? 26.156 -15.592 111.023 1.00 50.86 86 TRP B C 1
ATOM 3139 O O . TRP B 1 86 ? 26.113 -16.795 111.230 1.00 50.29 86 TRP B O 1
ATOM 3150 N N . ILE B 1 87 ? 25.500 -14.716 111.782 1.00 52.61 87 ILE B N 1
ATOM 3151 C CA . ILE B 1 87 ? 24.861 -15.112 113.026 1.00 56.62 87 ILE B CA 1
ATOM 3152 C C . ILE B 1 87 ? 23.364 -14.808 113.107 1.00 59.42 87 ILE B C 1
ATOM 3153 O O . ILE B 1 87 ? 22.698 -15.235 114.066 1.00 61.64 87 ILE B O 1
ATOM 3158 N N . LEU B 1 88 ? 22.844 -14.043 112.145 1.00 58.57 88 LEU B N 1
ATOM 3159 C CA . LEU B 1 88 ? 21.418 -13.701 112.119 1.00 58.86 88 LEU B CA 1
ATOM 3160 C C . LEU B 1 88 ? 21.000 -13.395 110.675 1.00 58.57 88 LEU B C 1
ATOM 3161 O O . LEU B 1 88 ? 21.786 -13.553 109.764 1.00 57.62 88 LEU B O 1
ATOM 3166 N N . GLY B 1 89 ? 19.753 -12.962 110.497 1.00 58.65 89 GLY B N 1
ATOM 3167 C CA . GLY B 1 89 ? 19.156 -12.779 109.218 1.00 55.18 89 GLY B CA 1
ATOM 3168 C C . GLY B 1 89 ? 18.512 -14.057 108.681 1.00 56.93 89 GLY B C 1
ATOM 3169 O O . GLY B 1 89 ? 18.752 -15.155 109.170 1.00 58.82 89 GLY B O 1
ATOM 3170 N N . SER B 1 90 ? 17.689 -13.906 107.646 1.00 57.89 90 SER B N 1
ATOM 3171 C CA . SER B 1 90 ? 16.997 -15.026 107.011 1.00 56.18 90 SER B CA 1
ATOM 3172 C C . SER B 1 90 ? 16.442 -14.604 105.634 1.00 55.13 90 SER B C 1
ATOM 3173 O O . SER B 1 90 ? 16.673 -13.483 105.164 1.00 55.29 90 SER B O 1
ATOM 3176 N N . ILE B 1 91 ? 15.721 -15.510 104.997 1.00 52.45 91 ILE B N 1
ATOM 3177 C CA . ILE B 1 91 ? 14.959 -15.185 103.804 1.00 51.76 91 ILE B CA 1
ATOM 3178 C C . ILE B 1 91 ? 13.945 -14.063 104.084 1.00 55.81 91 ILE B C 1
ATOM 3179 O O . ILE B 1 91 ? 13.659 -13.229 103.229 1.00 60.72 91 ILE B O 1
ATOM 3184 N N . GLU B 1 92 ? 13.408 -14.035 105.306 1.00 61.78 92 GLU B N 1
ATOM 3185 C CA . GLU B 1 92 ? 12.415 -13.035 105.690 1.00 60.62 92 GLU B CA 1
ATOM 3186 C C . GLU B 1 92 ? 13.001 -11.647 105.798 1.00 55.77 92 GLU B C 1
ATOM 3187 O O . GLU B 1 92 ? 12.352 -10.674 105.437 1.00 54.50 92 GLU B O 1
ATOM 3193 N N . THR B 1 93 ? 14.222 -11.565 106.309 1.00 54.43 93 THR B N 1
ATOM 3194 C CA . THR B 1 93 ? 14.857 -10.267 106.550 1.00 57.17 93 THR B CA 1
ATOM 3195 C C . THR B 1 93 ? 15.186 -9.544 105.275 1.00 60.52 93 THR B C 1
ATOM 3196 O O . THR B 1 93 ? 15.176 -8.323 105.271 1.00 64.99 93 THR B O 1
ATOM 3200 N N . GLU B 1 94 ? 15.484 -10.297 104.204 1.00 62.66 94 GLU B N 1
ATOM 3201 C CA . GLU B 1 94 ? 15.787 -9.733 102.920 1.00 63.13 94 GLU B CA 1
ATOM 3202 C C . GLU B 1 94 ? 14.744 -10.039 101.848 1.00 61.97 94 GLU B C 1
ATOM 3203 O O . GLU B 1 94 ? 15.022 -9.949 100.637 1.00 63.03 94 GLU B O 1
ATOM 3209 N N . ASP B 1 95 ? 13.546 -10.372 102.295 1.00 55.97 95 ASP B N 1
ATOM 3210 C CA . ASP B 1 95 ? 12.455 -10.680 101.384 1.00 57.14 95 ASP B CA 1
ATOM 3211 C C . ASP B 1 95 ? 12.120 -9.495 100.460 1.00 56.88 95 ASP B C 1
ATOM 3212 O O . ASP B 1 95 ? 11.864 -9.688 99.284 1.00 58.30 95 ASP B O 1
ATOM 3217 N N . ALA B 1 96 ? 12.087 -8.288 101.014 1.00 56.07 96 ALA B N 1
ATOM 3218 C CA . ALA B 1 96 ? 11.756 -7.081 100.262 1.00 52.80 96 ALA B CA 1
ATOM 3219 C C . ALA B 1 96 ? 12.769 -6.821 99.147 1.00 53.48 96 ALA B C 1
ATOM 3220 O O . ALA B 1 96 ? 12.416 -6.300 98.061 1.00 51.88 96 ALA B O 1
ATOM 3222 N N . ILE B 1 97 ? 14.025 -7.166 99.405 1.00 54.19 97 ILE B N 1
ATOM 3223 C CA . ILE B 1 97 ? 15.073 -6.994 98.401 1.00 54.28 97 ILE B CA 1
ATOM 3224 C C . ILE B 1 97 ? 14.905 -8.020 97.266 1.00 53.13 97 ILE B C 1
ATOM 3225 O O . ILE B 1 97 ? 15.074 -7.668 96.100 1.00 54.07 97 ILE B O 1
ATOM 3230 N N . SER B 1 98 ? 14.562 -9.262 97.631 1.00 50.38 98 SER B N 1
ATOM 3231 C CA . SER B 1 98 ? 14.357 -10.329 96.677 1.00 50.54 98 SER B CA 1
ATOM 3232 C C . SER B 1 98 ? 13.261 -9.968 95.696 1.00 52.04 98 SER B C 1
ATOM 3233 O O . SER B 1 98 ? 13.356 -10.255 94.510 1.00 53.67 98 SER B O 1
ATOM 3236 N N . ARG B 1 99 ? 12.210 -9.354 96.222 1.00 53.33 99 ARG B N 1
ATOM 3237 C CA . ARG B 1 99 ? 11.064 -8.934 95.410 1.00 51.84 99 ARG B CA 1
ATOM 3238 C C . ARG B 1 99 ? 11.451 -7.859 94.394 1.00 50.34 99 ARG B C 1
ATOM 3239 O O . ARG B 1 99 ? 11.110 -7.970 93.232 1.00 50.15 99 ARG B O 1
ATOM 3247 N N . ILE B 1 100 ? 12.142 -6.822 94.861 1.00 48.63 100 ILE B N 1
ATOM 3248 C CA . ILE B 1 100 ? 12.531 -5.760 93.987 1.00 48.87 100 ILE B CA 1
ATOM 3249 C C . ILE B 1 100 ? 13.551 -6.274 92.916 1.00 51.04 100 ILE B C 1
ATOM 3250 O O . ILE B 1 100 ? 13.528 -5.887 91.732 1.00 47.00 100 ILE B O 1
ATOM 3255 N N . LEU B 1 101 ? 14.423 -7.174 93.358 1.00 53.16 101 LEU B N 1
ATOM 3256 C CA . LEU B 1 101 ? 15.444 -7.701 92.499 1.00 55.51 101 LEU B CA 1
ATOM 3257 C C . LEU B 1 101 ? 14.813 -8.544 91.376 1.00 57.28 101 LEU B C 1
ATOM 3258 O O . LEU B 1 101 ? 15.187 -8.414 90.195 1.00 57.67 101 LEU B O 1
ATOM 3263 N N . SER B 1 102 ? 13.863 -9.406 91.758 1.00 53.61 102 SER B N 1
ATOM 3264 C CA . SER B 1 102 ? 13.194 -10.279 90.828 1.00 52.02 102 SER B CA 1
ATOM 3265 C C . SER B 1 102 ? 12.449 -9.474 89.748 1.00 55.27 102 SER B C 1
ATOM 3266 O O . SER B 1 102 ? 12.562 -9.787 88.533 1.00 56.86 102 SER B O 1
ATOM 3269 N N . ASN B 1 103 ? 11.695 -8.456 90.186 1.00 54.26 103 ASN B N 1
ATOM 3270 C CA . ASN B 1 103 ? 10.985 -7.585 89.257 1.00 54.44 103 ASN B CA 1
ATOM 3271 C C . ASN B 1 103 ? 11.894 -6.809 88.277 1.00 55.06 103 ASN B C 1
ATOM 3272 O O . ASN B 1 103 ? 11.554 -6.646 87.116 1.00 54.66 103 ASN B O 1
ATOM 3277 N N . SER B 1 104 ? 13.011 -6.319 88.799 1.00 55.45 104 SER B N 1
ATOM 3278 C CA . SER B 1 104 ? 13.940 -5.544 88.025 1.00 56.28 104 SER B CA 1
ATOM 3279 C C . SER B 1 104 ? 14.709 -6.409 87.068 1.00 58.93 104 SER B C 1
ATOM 3280 O O . SER B 1 104 ? 14.895 -6.028 85.917 1.00 57.15 104 SER B O 1
ATOM 3283 N N . CYS B 1 105 ? 15.158 -7.568 87.542 1.00 61.59 105 CYS B N 1
ATOM 3284 C CA . CYS B 1 105 ? 15.804 -8.573 86.666 1.00 62.10 105 CYS B CA 1
ATOM 3285 C C . CYS B 1 105 ? 14.843 -9.156 85.642 1.00 59.76 105 CYS B C 1
ATOM 3286 O O . CYS B 1 105 ? 15.275 -9.615 84.602 1.00 61.14 105 CYS B O 1
ATOM 3289 N N . GLU B 1 106 ? 13.554 -9.190 85.983 1.00 59.02 106 GLU B N 1
ATOM 3290 C CA . GLU B 1 106 ? 12.536 -9.872 85.212 1.00 59.40 106 GLU B CA 1
ATOM 3291 C C . GLU B 1 106 ? 12.893 -11.348 85.071 1.00 59.80 106 GLU B C 1
ATOM 3292 O O . GLU B 1 106 ? 12.769 -11.939 83.992 1.00 61.27 106 GLU B O 1
ATOM 3298 N N . CYS B 1 107 ? 13.353 -11.935 86.172 1.00 61.41 107 CYS B N 1
ATOM 3299 C CA . CYS B 1 107 ? 13.718 -13.345 86.201 1.00 60.98 107 CYS B CA 1
ATOM 3300 C C . CYS B 1 107 ? 13.538 -13.937 87.610 1.00 59.53 107 CYS B C 1
ATOM 3301 O O . CYS B 1 107 ? 13.217 -13.246 88.556 1.00 56.44 107 CYS B O 1
ATOM 3304 N N . THR B 1 108 ? 13.747 -15.246 87.694 1.00 58.47 108 THR B N 1
ATOM 3305 C CA . THR B 1 108 ? 13.534 -16.001 88.913 1.00 56.28 108 THR B CA 1
ATOM 3306 C C . THR B 1 108 ? 14.614 -15.717 89.950 1.00 53.25 108 THR B C 1
ATOM 3307 O O . THR B 1 108 ? 15.777 -15.607 89.641 1.00 50.45 108 THR B O 1
ATOM 3311 N N . VAL B 1 109 ? 14.199 -15.594 91.199 1.00 50.78 109 VAL B N 1
ATOM 3312 C CA . VAL B 1 109 ? 15.128 -15.375 92.296 1.00 49.97 109 VAL B CA 1
ATOM 3313 C C . VAL B 1 109 ? 14.894 -16.438 93.353 1.00 48.33 109 VAL B C 1
ATOM 3314 O O . VAL B 1 109 ? 13.759 -16.720 93.670 1.00 52.08 109 VAL B O 1
ATOM 3318 N N . ILE B 1 110 ? 15.968 -17.045 93.843 1.00 47.38 110 ILE B N 1
ATOM 3319 C CA . ILE B 1 110 ? 15.898 -18.027 94.915 1.00 48.46 110 ILE B CA 1
ATOM 3320 C C . ILE B 1 110 ? 16.706 -17.552 96.130 1.00 48.30 110 ILE B C 1
ATOM 3321 O O . ILE B 1 110 ? 17.954 -17.422 96.042 1.00 46.66 110 ILE B O 1
ATOM 3326 N N . SER B 1 111 ? 16.007 -17.279 97.243 1.00 49.17 111 SER B N 1
ATOM 3327 C CA . SER B 1 111 ? 16.674 -16.936 98.539 1.00 48.53 111 SER B CA 1
ATOM 3328 C C . SER B 1 111 ? 16.977 -18.185 99.329 1.00 46.02 111 SER B C 1
ATOM 3329 O O . SER B 1 111 ? 16.134 -19.073 99.396 1.00 42.78 111 SER B O 1
ATOM 3332 N N . VAL B 1 112 ? 18.157 -18.243 99.932 1.00 45.38 112 VAL B N 1
ATOM 3333 C CA . VAL B 1 112 ? 18.592 -19.405 100.685 1.00 47.81 112 VAL B CA 1
ATOM 3334 C C . VAL B 1 112 ? 18.702 -19.110 102.202 1.00 50.84 112 VAL B C 1
ATOM 3335 O O . VAL B 1 112 ? 19.283 -18.101 102.612 1.00 49.78 112 VAL B O 1
ATOM 3339 N N . ASP B 1 113 ? 18.153 -20.014 103.010 1.00 51.98 113 ASP B N 1
ATOM 3340 C CA . ASP B 1 113 ? 18.351 -19.994 104.455 1.00 54.73 113 ASP B CA 1
ATOM 3341 C C . ASP B 1 113 ? 19.515 -20.912 104.840 1.00 54.32 113 ASP B C 1
ATOM 3342 O O . ASP B 1 113 ? 19.305 -21.979 105.391 1.00 61.08 113 ASP B O 1
ATOM 3347 N N . TYR B 1 114 ? 20.738 -20.495 104.555 1.00 52.25 114 TYR B N 1
ATOM 3348 C CA . TYR B 1 114 ? 21.930 -21.211 105.020 1.00 51.98 114 TYR B CA 1
ATOM 3349 C C . TYR B 1 114 ? 22.015 -21.222 106.562 1.00 54.50 114 TYR B C 1
ATOM 3350 O O . TYR B 1 114 ? 21.509 -20.297 107.257 1.00 50.43 114 TYR B O 1
ATOM 3359 N N . ARG B 1 115 ? 22.679 -22.262 107.076 1.00 54.03 115 ARG B N 1
ATOM 3360 C CA . ARG B 1 115 ? 22.869 -22.415 108.509 1.00 54.67 115 ARG B CA 1
ATOM 3361 C C . ARG B 1 115 ? 23.815 -21.365 109.068 1.00 53.81 115 ARG B C 1
ATOM 3362 O O . ARG B 1 115 ? 24.826 -21.035 108.447 1.00 59.65 115 ARG B O 1
ATOM 3370 N N . LEU B 1 116 ? 23.508 -20.895 110.273 1.00 54.10 116 LEU B N 1
ATOM 3371 C CA . LEU B 1 116 ? 24.206 -19.772 110.895 1.00 55.21 116 LEU B CA 1
ATOM 3372 C C . LEU B 1 116 ? 25.074 -20.173 112.098 1.00 57.52 116 LEU B C 1
ATOM 3373 O O . LEU B 1 116 ? 24.843 -21.214 112.748 1.00 58.94 116 LEU B O 1
ATOM 3378 N N . ALA B 1 117 ? 26.070 -19.337 112.388 1.00 56.68 117 ALA B N 1
ATOM 3379 C CA . ALA B 1 117 ? 26.800 -19.423 113.657 1.00 56.46 117 ALA B CA 1
ATOM 3380 C C . ALA B 1 117 ? 25.996 -18.809 114.802 1.00 53.14 117 ALA B C 1
ATOM 3381 O O . ALA B 1 117 ? 25.132 -17.999 114.561 1.00 52.07 117 ALA B O 1
ATOM 3383 N N . PRO B 1 118 ? 26.292 -19.187 116.060 1.00 54.78 118 PRO B N 1
ATOM 3384 C CA . PRO B 1 118 ? 27.344 -20.081 116.523 1.00 54.35 118 PRO B CA 1
ATOM 3385 C C . PRO B 1 118 ? 27.010 -21.561 116.438 1.00 55.75 118 PRO B C 1
ATOM 3386 O O . PRO B 1 118 ? 27.873 -22.366 116.716 1.00 58.26 118 PRO B O 1
ATOM 3390 N N . GLU B 1 119 ? 25.787 -21.911 116.051 1.00 56.80 119 GLU B N 1
ATOM 3391 C CA . GLU B 1 119 ? 25.369 -23.311 116.004 1.00 58.13 119 GLU B CA 1
ATOM 3392 C C . GLU B 1 119 ? 26.191 -24.073 114.977 1.00 58.82 119 GLU B C 1
ATOM 3393 O O . GLU B 1 119 ? 26.626 -25.210 115.230 1.00 58.17 119 GLU B O 1
ATOM 3399 N N . TYR B 1 120 ? 26.392 -23.456 113.803 1.00 57.16 120 TYR B N 1
ATOM 3400 C CA . TYR B 1 120 ? 27.205 -24.062 112.762 1.00 55.86 120 TYR B CA 1
ATOM 3401 C C . TYR B 1 120 ? 28.299 -23.089 112.380 1.00 54.37 120 TYR B C 1
ATOM 3402 O O . TYR B 1 120 ? 28.031 -21.967 111.924 1.00 59.31 120 TYR B O 1
ATOM 3411 N N . LYS B 1 121 ? 29.537 -23.507 112.582 1.00 51.81 121 LYS B N 1
ATOM 3412 C CA . LYS B 1 121 ? 30.665 -22.644 112.366 1.00 50.27 121 LYS B CA 1
ATOM 3413 C C . LYS B 1 121 ? 31.068 -22.653 110.873 1.00 51.65 121 LYS B C 1
ATOM 3414 O O . LYS B 1 121 ? 30.614 -23.502 110.085 1.00 47.89 121 LYS B O 1
ATOM 3420 N N . PHE B 1 122 ? 31.922 -21.701 110.510 1.00 51.67 122 PHE B N 1
ATOM 3421 C CA . PHE B 1 122 ? 32.622 -21.735 109.242 1.00 52.35 122 PHE B CA 1
ATOM 3422 C C . PHE B 1 122 ? 33.251 -23.132 109.070 1.00 52.06 122 PHE B C 1
ATOM 3423 O O . PHE B 1 122 ? 33.810 -23.686 110.032 1.00 52.75 122 PHE B O 1
ATOM 3431 N N . PRO B 1 123 ? 33.201 -23.708 107.851 1.00 51.64 123 PRO B N 1
ATOM 3432 C CA . PRO B 1 123 ? 32.682 -23.178 106.584 1.00 53.94 123 PRO B CA 1
ATOM 3433 C C . PRO B 1 123 ? 31.267 -23.638 106.199 1.00 54.16 123 PRO B C 1
ATOM 3434 O O . PRO B 1 123 ? 30.943 -23.660 105.021 1.00 63.35 123 PRO B O 1
ATOM 3438 N N . THR B 1 124 ? 30.412 -23.956 107.164 1.00 53.03 124 THR B N 1
ATOM 3439 C CA . THR B 1 124 ? 29.075 -24.502 106.886 1.00 49.92 124 THR B CA 1
ATOM 3440 C C . THR B 1 124 ? 28.268 -23.600 105.960 1.00 49.41 124 THR B C 1
ATOM 3441 O O . THR B 1 124 ? 27.786 -24.051 104.929 1.00 51.71 124 THR B O 1
ATOM 3445 N N . ALA B 1 125 ? 28.105 -22.330 106.319 1.00 47.38 125 ALA B N 1
ATOM 3446 C CA . ALA B 1 125 ? 27.316 -21.395 105.508 1.00 45.99 125 ALA B CA 1
ATOM 3447 C C . ALA B 1 125 ? 27.785 -21.372 104.036 1.00 46.66 125 ALA B C 1
ATOM 3448 O O . ALA B 1 125 ? 26.976 -21.296 103.132 1.00 44.84 125 ALA B O 1
ATOM 3450 N N . VAL B 1 126 ? 29.097 -21.376 103.822 1.00 47.90 126 VAL B N 1
ATOM 3451 C CA . VAL B 1 126 ? 29.669 -21.312 102.504 1.00 48.65 126 VAL B CA 1
ATOM 3452 C C . VAL B 1 126 ? 29.240 -22.543 101.694 1.00 52.33 126 VAL B C 1
ATOM 3453 O O . VAL B 1 126 ? 28.875 -22.417 100.521 1.00 53.05 126 VAL B O 1
ATOM 3457 N N . TYR B 1 127 ? 29.268 -23.720 102.322 1.00 55.52 127 TYR B N 1
ATOM 3458 C CA . TYR B 1 127 ? 28.889 -24.959 101.633 1.00 55.45 127 TYR B CA 1
ATOM 3459 C C . TYR B 1 127 ? 27.383 -25.077 101.409 1.00 54.28 127 TYR B C 1
ATOM 3460 O O . TYR B 1 127 ? 26.956 -25.650 100.427 1.00 56.92 127 TYR B O 1
ATOM 3469 N N . ASP B 1 128 ? 26.580 -24.563 102.334 1.00 55.70 128 ASP B N 1
ATOM 3470 C CA . ASP B 1 128 ? 25.126 -24.576 102.179 1.00 55.93 128 ASP B CA 1
ATOM 3471 C C . ASP B 1 128 ? 24.753 -23.726 100.954 1.00 56.31 128 ASP B C 1
ATOM 3472 O O . ASP B 1 128 ? 23.870 -24.086 100.167 1.00 58.28 128 ASP B O 1
ATOM 3477 N N . CYS B 1 129 ? 25.399 -22.576 100.812 1.00 53.75 129 CYS B N 1
ATOM 3478 C CA . CYS B 1 129 ? 25.132 -21.687 99.704 1.00 55.77 129 CYS B CA 1
ATOM 3479 C C . CYS B 1 129 ? 25.615 -22.303 98.382 1.00 55.24 129 CYS B C 1
ATOM 3480 O O . CYS B 1 129 ? 24.927 -22.210 97.382 1.00 53.18 129 CYS B O 1
ATOM 3483 N N . PHE B 1 130 ? 26.771 -22.956 98.410 1.00 54.94 130 PHE B N 1
ATOM 3484 C CA . PHE B 1 130 ? 27.319 -23.568 97.223 1.00 59.38 130 PHE B CA 1
ATOM 3485 C C . PHE B 1 130 ? 26.459 -24.731 96.763 1.00 60.33 130 PHE B C 1
ATOM 3486 O O . PHE B 1 130 ? 26.183 -24.869 95.577 1.00 63.52 130 PHE B O 1
ATOM 3494 N N . ASN B 1 131 ? 26.036 -25.569 97.695 1.00 61.88 131 ASN B N 1
ATOM 3495 C CA . ASN B 1 131 ? 25.154 -26.704 97.361 1.00 62.53 131 ASN B CA 1
ATOM 3496 C C . ASN B 1 131 ? 23.796 -26.271 96.834 1.00 59.68 131 ASN B C 1
ATOM 3497 O O . ASN B 1 131 ? 23.199 -26.992 96.027 1.00 60.76 131 ASN B O 1
ATOM 3502 N N . ALA B 1 132 ? 23.307 -25.116 97.289 1.00 54.84 132 ALA B N 1
ATOM 3503 C CA . ALA B 1 132 ? 22.071 -24.553 96.737 1.00 54.54 132 ALA B CA 1
ATOM 3504 C C . ALA B 1 132 ? 22.248 -24.185 95.265 1.00 57.93 132 ALA B C 1
ATOM 3505 O O . ALA B 1 132 ? 21.316 -24.350 94.468 1.00 58.75 132 ALA B O 1
ATOM 3507 N N . ILE B 1 133 ? 23.438 -23.662 94.910 1.00 57.54 133 ILE B N 1
ATOM 3508 C CA . ILE B 1 133 ? 23.730 -23.302 93.541 1.00 53.53 133 ILE B CA 1
ATOM 3509 C C . ILE B 1 133 ? 23.781 -24.562 92.686 1.00 52.27 133 ILE B C 1
ATOM 3510 O O . ILE B 1 133 ? 23.263 -24.581 91.575 1.00 54.93 133 ILE B O 1
ATOM 3515 N N . VAL B 1 134 ? 24.425 -25.601 93.205 1.00 50.85 134 VAL B N 1
ATOM 3516 C CA . VAL B 1 134 ? 24.527 -26.878 92.508 1.00 51.54 134 VAL B CA 1
ATOM 3517 C C . VAL B 1 134 ? 23.148 -27.487 92.292 1.00 52.70 134 VAL B C 1
ATOM 3518 O O . VAL B 1 134 ? 22.848 -27.996 91.210 1.00 54.93 134 VAL B O 1
ATOM 3522 N N . TRP B 1 135 ? 22.305 -27.434 93.321 1.00 52.00 135 TRP B N 1
ATOM 3523 C CA . TRP B 1 135 ? 20.921 -27.908 93.199 1.00 50.61 135 TRP B CA 1
ATOM 3524 C C . TRP B 1 135 ? 20.169 -27.172 92.084 1.00 50.12 135 TRP B C 1
ATOM 3525 O O . TRP B 1 135 ? 19.459 -27.782 91.310 1.00 50.36 135 TRP B O 1
ATOM 3536 N N . ALA B 1 136 ? 20.302 -25.845 92.048 1.00 50.54 136 ALA B N 1
ATOM 3537 C CA . ALA B 1 136 ? 19.603 -25.029 91.073 1.00 52.80 136 ALA B CA 1
ATOM 3538 C C . ALA B 1 136 ? 20.048 -25.362 89.628 1.00 53.78 136 ALA B C 1
ATOM 3539 O O . ALA B 1 136 ? 19.222 -25.366 88.718 1.00 54.15 136 ALA B O 1
ATOM 3541 N N . ARG B 1 137 ? 21.342 -25.610 89.454 1.00 52.93 137 ARG B N 1
ATOM 3542 C CA . ARG B 1 137 ? 21.878 -25.998 88.189 1.00 56.74 137 ARG B CA 1
ATOM 3543 C C . ARG B 1 137 ? 21.317 -27.376 87.763 1.00 58.34 137 ARG B C 1
ATOM 3544 O O . ARG B 1 137 ? 20.905 -27.574 86.602 1.00 57.23 137 ARG B O 1
ATOM 3552 N N . ASP B 1 138 ? 21.334 -28.329 88.687 1.00 60.24 138 ASP B N 1
ATOM 3553 C CA . ASP B 1 138 ? 20.835 -29.683 88.414 1.00 63.55 138 ASP B CA 1
ATOM 3554 C C . ASP B 1 138 ? 19.330 -29.677 88.074 1.00 62.74 138 ASP B C 1
ATOM 3555 O O . ASP B 1 138 ? 18.872 -30.471 87.277 1.00 67.66 138 ASP B O 1
ATOM 3560 N N . ASN B 1 139 ? 18.575 -28.778 88.691 1.00 60.81 139 ASN B N 1
ATOM 3561 C CA . ASN B 1 139 ? 17.130 -28.653 88.457 1.00 59.70 139 ASN B CA 1
ATOM 3562 C C . ASN B 1 139 ? 16.763 -27.486 87.533 1.00 56.17 139 ASN B C 1
ATOM 3563 O O . ASN B 1 139 ? 15.668 -26.922 87.632 1.00 53.37 139 ASN B O 1
ATOM 3568 N N . ALA B 1 140 ? 17.676 -27.122 86.644 1.00 55.79 140 ALA B N 1
ATOM 3569 C CA . ALA B 1 140 ? 17.492 -25.960 85.771 1.00 56.28 140 ALA B CA 1
ATOM 3570 C C . ALA B 1 140 ? 16.268 -26.098 84.849 1.00 57.46 140 ALA B C 1
ATOM 3571 O O . ALA B 1 140 ? 15.524 -25.128 84.636 1.00 57.19 140 ALA B O 1
ATOM 3573 N N . GLY B 1 141 ? 16.071 -27.302 84.300 1.00 57.06 141 GLY B N 1
ATOM 3574 C CA . GLY B 1 141 ? 14.898 -27.580 83.510 1.00 60.40 141 GLY B CA 1
ATOM 3575 C C . GLY B 1 141 ? 13.573 -27.462 84.264 1.00 63.71 141 GLY B C 1
ATOM 3576 O O . GLY B 1 141 ? 12.613 -26.874 83.755 1.00 63.92 141 GLY B O 1
ATOM 3577 N N . GLU B 1 142 ? 13.529 -28.033 85.472 1.00 73.36 142 GLU B N 1
ATOM 3578 C CA . GLU B 1 142 ? 12.362 -27.926 86.363 1.00 75.78 142 GLU B CA 1
ATOM 3579 C C . GLU B 1 142 ? 12.037 -26.448 86.662 1.00 72.46 142 GLU B C 1
ATOM 3580 O O . GLU B 1 142 ? 10.872 -26.061 86.712 1.00 73.39 142 GLU B O 1
ATOM 3586 N N . LEU B 1 143 ? 13.071 -25.636 86.862 1.00 68.53 143 LEU B N 1
ATOM 3587 C CA . LEU B 1 143 ? 12.896 -24.216 87.190 1.00 65.88 143 LEU B CA 1
ATOM 3588 C C . LEU B 1 143 ? 12.705 -23.318 85.975 1.00 65.48 143 LEU B C 1
ATOM 3589 O O . LEU B 1 143 ? 12.378 -22.117 86.129 1.00 65.93 143 LEU B O 1
ATOM 3594 N N . GLY B 1 144 ? 12.937 -23.873 84.777 1.00 64.07 144 GLY B N 1
ATOM 3595 C CA . GLY B 1 144 ? 12.805 -23.104 83.540 1.00 62.13 144 GLY B CA 1
ATOM 3596 C C . GLY B 1 144 ? 13.899 -22.066 83.385 1.00 59.91 144 GLY B C 1
ATOM 3597 O O . GLY B 1 144 ? 13.658 -20.970 82.910 1.00 56.37 144 GLY B O 1
ATOM 3598 N N . ILE B 1 145 ? 15.112 -22.419 83.789 1.00 60.17 145 ILE B N 1
ATOM 3599 C CA . ILE B 1 145 ? 16.238 -21.491 83.704 1.00 61.44 145 ILE B CA 1
ATOM 3600 C C . ILE B 1 145 ? 17.388 -22.094 82.907 1.00 61.73 145 ILE B C 1
ATOM 3601 O O . ILE B 1 145 ? 17.513 -23.292 82.804 1.00 61.17 145 ILE B O 1
ATOM 3606 N N . ASP B 1 146 ? 18.226 -21.236 82.356 1.00 64.49 146 ASP B N 1
ATOM 3607 C CA . ASP B 1 146 ? 19.367 -21.651 81.571 1.00 69.25 146 ASP B CA 1
ATOM 3608 C C . ASP B 1 146 ? 20.522 -21.864 82.531 1.00 70.48 146 ASP B C 1
ATOM 3609 O O . ASP B 1 146 ? 20.772 -21.031 83.426 1.00 72.35 146 ASP B O 1
ATOM 3614 N N . LYS B 1 147 ? 21.252 -22.961 82.344 1.00 70.01 147 LYS B N 1
ATOM 3615 C CA . LYS B 1 147 ? 22.382 -23.268 83.216 1.00 69.11 147 LYS B CA 1
ATOM 3616 C C . LYS B 1 147 ? 23.510 -22.248 83.098 1.00 68.66 147 LYS B C 1
ATOM 3617 O O . LYS B 1 147 ? 24.246 -22.033 84.070 1.00 63.85 147 LYS B O 1
ATOM 3623 N N . ASP B 1 148 ? 23.624 -21.627 81.921 1.00 70.05 148 ASP B N 1
ATOM 3624 C CA . ASP B 1 148 ? 24.653 -20.619 81.663 1.00 74.07 148 ASP B CA 1
ATOM 3625 C C . ASP B 1 148 ? 24.248 -19.221 82.150 1.00 70.28 148 ASP B C 1
ATOM 3626 O O . ASP B 1 148 ? 24.978 -18.260 81.896 1.00 72.61 148 ASP B O 1
ATOM 3631 N N . LYS B 1 149 ? 23.070 -19.082 82.765 1.00 65.84 149 LYS B N 1
ATOM 3632 C CA . LYS B 1 149 ? 22.615 -17.777 83.217 1.00 62.10 149 LYS B CA 1
ATOM 3633 C C . LYS B 1 149 ? 22.297 -17.760 84.711 1.00 59.30 149 LYS B C 1
ATOM 3634 O O . LYS B 1 149 ? 21.279 -17.194 85.122 1.00 62.59 149 LYS B O 1
ATOM 3640 N N . ILE B 1 150 ? 23.175 -18.353 85.520 1.00 55.81 150 ILE B N 1
ATOM 3641 C CA . ILE B 1 150 ? 23.019 -18.330 86.976 1.00 52.93 150 ILE B CA 1
ATOM 3642 C C . ILE B 1 150 ? 23.927 -17.275 87.608 1.00 51.03 150 ILE B C 1
ATOM 3643 O O . ILE B 1 150 ? 25.158 -17.337 87.461 1.00 50.45 150 ILE B O 1
ATOM 3648 N N . ALA B 1 151 ? 23.319 -16.303 88.296 1.00 47.64 151 ALA B N 1
ATOM 3649 C CA . ALA B 1 151 ? 24.084 -15.301 89.018 1.00 46.37 151 ALA B CA 1
ATOM 3650 C C . ALA B 1 151 ? 23.912 -15.447 90.546 1.00 46.07 151 ALA B C 1
ATOM 3651 O O . ALA B 1 151 ? 22.934 -16.037 91.017 1.00 48.29 151 ALA B O 1
ATOM 3653 N N . THR B 1 152 ? 24.857 -14.919 91.315 1.00 44.97 152 THR B N 1
ATOM 3654 C CA . THR B 1 152 ? 24.733 -14.849 92.777 1.00 44.27 152 THR B CA 1
ATOM 3655 C C . THR B 1 152 ? 24.689 -13.403 93.263 1.00 44.65 152 THR B C 1
ATOM 3656 O O . THR B 1 152 ? 25.289 -12.487 92.680 1.00 45.10 152 THR B O 1
ATOM 3660 N N . PHE B 1 153 ? 23.975 -13.203 94.363 1.00 45.27 153 PHE B N 1
ATOM 3661 C CA . PHE B 1 153 ? 23.756 -11.904 94.916 1.00 45.64 153 PHE B CA 1
ATOM 3662 C C . PHE B 1 153 ? 23.726 -12.020 96.431 1.00 46.65 153 PHE B C 1
ATOM 3663 O O . PHE B 1 153 ? 23.212 -12.987 96.973 1.00 45.14 153 PHE B O 1
ATOM 3671 N N . GLY B 1 154 ? 24.306 -11.033 97.102 1.00 47.63 154 GLY B N 1
ATOM 3672 C CA . GLY B 1 154 ? 24.382 -11.068 98.544 1.00 48.70 154 GLY B CA 1
ATOM 3673 C C . GLY B 1 154 ? 24.801 -9.776 99.164 1.00 47.88 154 GLY B C 1
ATOM 3674 O O . GLY B 1 154 ? 25.562 -9.033 98.585 1.00 46.61 154 GLY B O 1
ATOM 3675 N N . ILE B 1 155 ? 24.279 -9.530 100.361 1.00 53.47 155 ILE B N 1
ATOM 3676 C CA . ILE B 1 155 ? 24.531 -8.272 101.099 1.00 54.83 155 ILE B CA 1
ATOM 3677 C C . ILE B 1 155 ? 25.306 -8.548 102.356 1.00 52.65 155 ILE B C 1
ATOM 3678 O O . ILE B 1 155 ? 24.920 -9.409 103.116 1.00 54.21 155 ILE B O 1
ATOM 3683 N N . SER B 1 156 ? 26.428 -7.867 102.522 1.00 53.92 156 SER B N 1
ATOM 3684 C CA . SER B 1 156 ? 27.171 -7.913 103.802 1.00 60.14 156 SER B CA 1
ATOM 3685 C C . SER B 1 156 ? 27.840 -9.295 104.069 1.00 57.26 156 SER B C 1
ATOM 3686 O O . SER B 1 156 ? 28.815 -9.641 103.389 1.00 59.13 156 SER B O 1
ATOM 3689 N N . ALA B 1 157 ? 27.363 -10.067 105.048 1.00 52.09 157 ALA B N 1
ATOM 3690 C CA . ALA B 1 157 ? 27.814 -11.459 105.158 1.00 51.17 157 ALA B CA 1
ATOM 3691 C C . ALA B 1 157 ? 27.379 -12.245 103.910 1.00 50.84 157 ALA B C 1
ATOM 3692 O O . ALA B 1 157 ? 28.016 -13.233 103.518 1.00 46.90 157 ALA B O 1
ATOM 3694 N N . GLY B 1 158 ? 26.279 -11.810 103.293 1.00 51.96 158 GLY B N 1
ATOM 3695 C CA . GLY B 1 158 ? 25.820 -12.392 102.018 1.00 53.48 158 GLY B CA 1
ATOM 3696 C C . GLY B 1 158 ? 26.822 -12.114 100.905 1.00 51.74 158 GLY B C 1
ATOM 3697 O O . GLY B 1 158 ? 27.060 -12.950 100.049 1.00 50.09 158 GLY B O 1
ATOM 3698 N N . GLY B 1 159 ? 27.394 -10.927 100.942 1.00 50.75 159 GLY B N 1
ATOM 3699 C CA . GLY B 1 159 ? 28.419 -10.540 99.997 1.00 52.79 159 GLY B CA 1
ATOM 3700 C C . GLY B 1 159 ? 29.684 -11.361 100.172 1.00 52.99 159 GLY B C 1
ATOM 3701 O O . GLY B 1 159 ? 30.384 -11.677 99.156 1.00 55.02 159 GLY B O 1
ATOM 3702 N N . ASN B 1 160 ? 29.993 -11.692 101.437 1.00 46.60 160 ASN B N 1
ATOM 3703 C CA . ASN B 1 160 ? 31.108 -12.583 101.761 1.00 43.42 160 ASN B CA 1
ATOM 3704 C C . ASN B 1 160 ? 30.912 -13.936 101.109 1.00 43.20 160 ASN B C 1
ATOM 3705 O O . ASN B 1 160 ? 31.863 -14.516 100.552 1.00 44.89 160 ASN B O 1
ATOM 3710 N N . LEU B 1 161 ? 29.682 -14.426 101.209 1.00 43.38 161 LEU B N 1
ATOM 3711 C CA . LEU B 1 161 ? 29.312 -15.750 100.721 1.00 45.25 161 LEU B CA 1
ATOM 3712 C C . LEU B 1 161 ? 29.272 -15.811 99.202 1.00 46.11 161 LEU B C 1
ATOM 3713 O O . LEU B 1 161 ? 29.586 -16.854 98.637 1.00 47.28 161 LEU B O 1
ATOM 3718 N N . VAL B 1 162 ? 28.913 -14.698 98.554 1.00 47.42 162 VAL B N 1
ATOM 3719 C CA . VAL B 1 162 ? 28.995 -14.582 97.128 1.00 49.23 162 VAL B CA 1
ATOM 3720 C C . VAL B 1 162 ? 30.442 -14.740 96.671 1.00 52.18 162 VAL B C 1
ATOM 3721 O O . VAL B 1 162 ? 30.716 -15.483 95.725 1.00 56.95 162 VAL B O 1
ATOM 3725 N N . ALA B 1 163 ? 31.365 -14.023 97.313 1.00 49.74 163 ALA B N 1
ATOM 3726 C CA . ALA B 1 163 ? 32.775 -14.083 96.885 1.00 46.84 163 ALA B CA 1
ATOM 3727 C C . ALA B 1 163 ? 33.327 -15.485 97.140 1.00 46.84 163 ALA B C 1
ATOM 3728 O O . ALA B 1 163 ? 34.057 -16.023 96.280 1.00 44.95 163 ALA B O 1
ATOM 3730 N N . ALA B 1 164 ? 32.979 -16.070 98.314 1.00 44.19 164 ALA B N 1
ATOM 3731 C CA . ALA B 1 164 ? 33.490 -17.381 98.709 1.00 43.67 164 ALA B CA 1
ATOM 3732 C C . ALA B 1 164 ? 32.993 -18.481 97.782 1.00 43.58 164 ALA B C 1
ATOM 3733 O O . ALA B 1 164 ? 33.749 -19.354 97.403 1.00 42.76 164 ALA B O 1
ATOM 3735 N N . THR B 1 165 ? 31.700 -18.469 97.470 1.00 44.57 165 THR B N 1
ATOM 3736 C CA . THR B 1 165 ? 31.118 -19.485 96.616 1.00 46.26 165 THR B CA 1
ATOM 3737 C C . THR B 1 165 ? 31.662 -19.361 95.161 1.00 46.54 165 THR B C 1
ATOM 3738 O O . THR B 1 165 ? 31.705 -20.330 94.450 1.00 46.31 165 THR B O 1
ATOM 3742 N N . SER B 1 166 ? 32.077 -18.182 94.745 1.00 48.29 166 SER B N 1
ATOM 3743 C CA . SER B 1 166 ? 32.651 -18.034 93.407 1.00 53.61 166 SER B CA 1
ATOM 3744 C C . SER B 1 166 ? 34.049 -18.725 93.324 1.00 51.39 166 SER B C 1
ATOM 3745 O O . SER B 1 166 ? 34.425 -19.255 92.269 1.00 53.26 166 SER B O 1
ATOM 3748 N N . LEU B 1 167 ? 34.779 -18.736 94.430 1.00 47.54 167 LEU B N 1
ATOM 3749 C CA . LEU B 1 167 ? 36.035 -19.508 94.521 1.00 48.26 167 LEU B CA 1
ATOM 3750 C C . LEU B 1 167 ? 35.818 -21.025 94.494 1.00 49.29 167 LEU B C 1
ATOM 3751 O O . LEU B 1 167 ? 36.567 -21.765 93.860 1.00 52.28 167 LEU B O 1
ATOM 3756 N N . LEU B 1 168 ? 34.785 -21.490 95.180 1.00 50.13 168 LEU B N 1
ATOM 3757 C CA . LEU B 1 168 ? 34.401 -22.894 95.110 1.00 50.88 168 LEU B CA 1
ATOM 3758 C C . LEU B 1 168 ? 33.883 -23.266 93.738 1.00 52.12 168 LEU B C 1
ATOM 3759 O O . LEU B 1 168 ? 34.105 -24.367 93.259 1.00 52.75 168 LEU B O 1
ATOM 3764 N N . ALA B 1 169 ? 33.149 -22.340 93.119 1.00 52.91 169 ALA B N 1
ATOM 3765 C CA . ALA B 1 169 ? 32.588 -22.556 91.797 1.00 52.28 169 ALA B CA 1
ATOM 3766 C C . ALA B 1 169 ? 33.723 -22.733 90.802 1.00 55.92 169 ALA B C 1
ATOM 3767 O O . ALA B 1 169 ? 33.652 -23.612 89.950 1.00 59.83 169 ALA B O 1
ATOM 3769 N N . ARG B 1 170 ? 34.774 -21.920 90.946 1.00 55.12 170 ARG B N 1
ATOM 3770 C CA . ARG B 1 170 ? 35.966 -22.027 90.116 1.00 55.76 170 ARG B CA 1
ATOM 3771 C C . ARG B 1 170 ? 36.697 -23.364 90.338 1.00 58.39 170 ARG B C 1
ATOM 3772 O O . ARG B 1 170 ? 37.050 -24.036 89.371 1.00 54.11 170 ARG B O 1
ATOM 3780 N N . ASP B 1 171 ? 36.930 -23.717 91.610 1.00 61.09 171 ASP B N 1
ATOM 3781 C CA . ASP B 1 171 ? 37.544 -25.007 91.967 1.00 64.37 171 ASP B CA 1
ATOM 3782 C C . ASP B 1 171 ? 36.823 -26.198 91.320 1.00 65.87 171 ASP B C 1
ATOM 3783 O O . ASP B 1 171 ? 37.474 -27.102 90.810 1.00 66.45 171 ASP B O 1
ATOM 3788 N N . ASN B 1 172 ? 35.490 -26.185 91.362 1.00 63.39 172 ASN B N 1
ATOM 3789 C CA . ASN B 1 172 ? 34.677 -27.285 90.864 1.00 62.37 172 ASN B CA 1
ATOM 3790 C C . ASN B 1 172 ? 34.191 -27.113 89.419 1.00 63.20 172 ASN B C 1
ATOM 3791 O O . ASN B 1 172 ? 33.319 -27.859 88.981 1.00 61.89 172 ASN B O 1
ATOM 3796 N N . LYS B 1 173 ? 34.741 -26.130 88.699 1.00 62.70 173 LYS B N 1
ATOM 3797 C CA . LYS B 1 173 ? 34.368 -25.856 87.306 1.00 63.54 173 LYS B CA 1
ATOM 3798 C C . LYS B 1 173 ? 32.863 -25.626 87.124 1.00 61.48 173 LYS B C 1
ATOM 3799 O O . LYS B 1 173 ? 32.273 -26.021 86.109 1.00 62.14 173 LYS B O 1
ATOM 3805 N N . LEU B 1 174 ? 32.231 -25.003 88.106 1.00 61.45 174 LEU B N 1
ATOM 3806 C CA . LEU B 1 174 ? 30.816 -24.640 88.001 1.00 61.56 174 LEU B CA 1
ATOM 3807 C C . LEU B 1 174 ? 30.740 -23.205 87.474 1.00 61.04 174 LEU B C 1
ATOM 3808 O O . LEU B 1 174 ? 31.320 -22.299 88.067 1.00 62.82 174 LEU B O 1
ATOM 3813 N N . LYS B 1 175 ? 30.019 -23.012 86.376 1.00 62.17 175 LYS B N 1
ATOM 3814 C CA . LYS B 1 175 ? 29.957 -21.734 85.689 1.00 63.80 175 LYS B CA 1
ATOM 3815 C C . LYS B 1 175 ? 28.868 -20.852 86.283 1.00 61.87 175 LYS B C 1
ATOM 3816 O O . LYS B 1 175 ? 27.724 -21.271 86.448 1.00 61.63 175 LYS B O 1
ATOM 3822 N N . LEU B 1 176 ? 29.244 -19.630 86.620 1.00 59.17 176 LEU B N 1
ATOM 3823 C CA . LEU B 1 176 ? 28.308 -18.601 87.012 1.00 54.82 176 LEU B CA 1
ATOM 3824 C C . LEU B 1 176 ? 28.489 -17.476 86.007 1.00 51.58 176 LEU B C 1
ATOM 3825 O O . LEU B 1 176 ? 29.595 -17.159 85.622 1.00 47.89 176 LEU B O 1
ATOM 3830 N N . THR B 1 177 ? 27.397 -16.873 85.582 1.00 51.29 177 THR B N 1
ATOM 3831 C CA . THR B 1 177 ? 27.456 -15.764 84.671 1.00 50.97 177 THR B CA 1
ATOM 3832 C C . THR B 1 177 ? 27.815 -14.463 85.364 1.00 52.06 177 THR B C 1
ATOM 3833 O O . THR B 1 177 ? 28.432 -13.626 84.743 1.00 56.23 177 THR B O 1
ATOM 3837 N N . ALA B 1 178 ? 27.475 -14.301 86.653 1.00 53.96 178 ALA B N 1
ATOM 3838 C CA . ALA B 1 178 ? 27.787 -13.068 87.376 1.00 50.20 178 ALA B CA 1
ATOM 3839 C C . ALA B 1 178 ? 27.751 -13.227 88.890 1.00 49.90 178 ALA B C 1
ATOM 3840 O O . ALA B 1 178 ? 27.185 -14.174 89.417 1.00 50.47 178 ALA B O 1
ATOM 3842 N N . GLN B 1 179 ? 28.357 -12.259 89.578 1.00 47.72 179 GLN B N 1
ATOM 3843 C CA . GLN B 1 179 ? 28.380 -12.215 91.014 1.00 46.85 179 GLN B CA 1
ATOM 3844 C C . GLN B 1 179 ? 28.179 -10.794 91.450 1.00 46.77 179 GLN B C 1
ATOM 3845 O O . GLN B 1 179 ? 28.782 -9.855 90.889 1.00 42.67 179 GLN B O 1
ATOM 3851 N N . VAL B 1 180 ? 27.327 -10.634 92.471 1.00 47.85 180 VAL B N 1
ATOM 3852 C CA . VAL B 1 180 ? 26.973 -9.299 92.932 1.00 48.48 180 VAL B CA 1
ATOM 3853 C C . VAL B 1 180 ? 27.093 -9.209 94.446 1.00 47.94 180 VAL B C 1
ATOM 3854 O O . VAL B 1 180 ? 26.087 -9.298 95.164 1.00 51.34 180 VAL B O 1
ATOM 3858 N N . PRO B 1 181 ? 28.311 -9.032 94.938 1.00 46.33 181 PRO B N 1
ATOM 3859 C CA . PRO B 1 181 ? 28.483 -8.706 96.342 1.00 46.81 181 PRO B CA 1
ATOM 3860 C C . PRO B 1 181 ? 28.150 -7.250 96.616 1.00 45.91 181 PRO B C 1
ATOM 3861 O O . PRO B 1 181 ? 28.799 -6.348 96.110 1.00 42.30 181 PRO B O 1
ATOM 3865 N N . VAL B 1 182 ? 27.144 -7.052 97.461 1.00 49.47 182 VAL B N 1
ATOM 3866 C CA . VAL B 1 182 ? 26.797 -5.734 97.984 1.00 49.55 182 VAL B CA 1
ATOM 3867 C C . VAL B 1 182 ? 27.380 -5.552 99.373 1.00 47.20 182 VAL B C 1
ATOM 3868 O O . VAL B 1 182 ? 27.201 -6.381 100.218 1.00 51.90 182 VAL B O 1
ATOM 3872 N N . VAL B 1 183 ? 28.090 -4.464 99.567 1.00 48.25 183 VAL B N 1
ATOM 3873 C CA . VAL B 1 183 ? 28.754 -4.128 100.821 1.00 52.20 183 VAL B CA 1
ATOM 3874 C C . VAL B 1 183 ? 29.383 -5.342 101.509 1.00 53.98 183 VAL B C 1
ATOM 3875 O O . VAL B 1 183 ? 29.175 -5.532 102.717 1.00 49.37 183 VAL B O 1
ATOM 3879 N N . PRO B 1 184 ? 30.164 -6.154 100.737 1.00 48.81 184 PRO B N 1
ATOM 3880 C CA . PRO B 1 184 ? 30.706 -7.389 101.267 1.00 46.75 184 PRO B CA 1
ATOM 3881 C C . PRO B 1 184 ? 31.772 -7.257 102.339 1.00 45.63 184 PRO B C 1
ATOM 3882 O O . PRO B 1 184 ? 32.492 -6.251 102.404 1.00 46.21 184 PRO B O 1
ATOM 3886 N N . PHE B 1 185 ? 31.857 -8.301 103.164 1.00 45.77 185 PHE B N 1
ATOM 3887 C CA . PHE B 1 185 ? 33.018 -8.528 104.038 1.00 45.38 185 PHE B CA 1
ATOM 3888 C C . PHE B 1 185 ? 33.920 -9.501 103.251 1.00 45.78 185 PHE B C 1
ATOM 3889 O O . PHE B 1 185 ? 33.462 -10.590 102.877 1.00 45.27 185 PHE B O 1
ATOM 3897 N N . VAL B 1 186 ? 35.180 -9.117 103.025 1.00 45.39 186 VAL B N 1
ATOM 3898 C CA . VAL B 1 186 ? 36.134 -9.942 102.283 1.00 43.45 186 VAL B CA 1
ATOM 3899 C C . VAL B 1 186 ? 37.485 -10.130 102.965 1.00 45.23 186 VAL B C 1
ATOM 3900 O O . VAL B 1 186 ? 38.341 -10.889 102.461 1.00 45.24 186 VAL B O 1
ATOM 3904 N N . TYR B 1 187 ? 37.695 -9.461 104.094 1.00 44.18 187 TYR B N 1
ATOM 3905 C CA . TYR B 1 187 ? 38.990 -9.487 104.741 1.00 43.67 187 TYR B CA 1
ATOM 3906 C C . TYR B 1 187 ? 38.906 -9.021 106.196 1.00 43.01 187 TYR B C 1
ATOM 3907 O O . TYR B 1 187 ? 38.028 -8.219 106.554 1.00 43.50 187 TYR B O 1
ATOM 3916 N N . LEU B 1 188 ? 39.840 -9.488 107.014 1.00 42.88 188 LEU B N 1
ATOM 3917 C CA . LEU B 1 188 ? 40.064 -8.878 108.328 1.00 43.12 188 LEU B CA 1
ATOM 3918 C C . LEU B 1 188 ? 40.884 -7.586 108.175 1.00 40.67 188 LEU B C 1
ATOM 3919 O O . LEU B 1 188 ? 42.118 -7.550 108.391 1.00 36.27 188 LEU B O 1
ATOM 3924 N N . ASP B 1 189 ? 40.172 -6.524 107.833 1.00 40.26 189 ASP B N 1
ATOM 3925 C CA . ASP B 1 189 ? 40.777 -5.235 107.590 1.00 42.83 189 ASP B CA 1
ATOM 3926 C C . ASP B 1 189 ? 40.906 -4.423 108.858 1.00 44.72 189 ASP B C 1
ATOM 3927 O O . ASP B 1 189 ? 39.921 -4.018 109.427 1.00 50.19 189 ASP B O 1
ATOM 3932 N N . LEU B 1 190 ? 42.128 -4.163 109.287 1.00 48.19 190 LEU B N 1
ATOM 3933 C CA . LEU B 1 190 ? 42.411 -3.268 110.414 1.00 50.62 190 LEU B CA 1
ATOM 3934 C C . LEU B 1 190 ? 43.092 -1.980 110.007 1.00 50.34 190 LEU B C 1
ATOM 3935 O O . LEU B 1 190 ? 43.207 -1.078 110.835 1.00 56.91 190 LEU B O 1
ATOM 3940 N N . ALA B 1 191 ? 43.535 -1.877 108.750 1.00 47.27 191 ALA B N 1
ATOM 3941 C CA . ALA B 1 191 ? 44.369 -0.756 108.347 1.00 46.62 191 ALA B CA 1
ATOM 3942 C C . ALA B 1 191 ? 43.653 0.368 107.628 1.00 46.44 191 ALA B C 1
ATOM 3943 O O . ALA B 1 191 ? 44.138 1.489 107.643 1.00 51.08 191 ALA B O 1
ATOM 3945 N N . SER B 1 192 ? 42.498 0.105 107.044 1.00 47.19 192 SER B N 1
ATOM 3946 C CA . SER B 1 192 ? 41.906 1.066 106.102 1.00 46.36 192 SER B CA 1
ATOM 3947 C C . SER B 1 192 ? 41.289 2.257 106.810 1.00 45.29 192 SER B C 1
ATOM 3948 O O . SER B 1 192 ? 40.968 2.168 108.002 1.00 50.12 192 SER B O 1
ATOM 3951 N N . LYS B 1 193 ? 41.099 3.351 106.082 1.00 41.14 193 LYS B N 1
ATOM 3952 C CA . LYS B 1 193 ? 40.473 4.530 106.628 1.00 40.31 193 LYS B CA 1
ATOM 3953 C C . LYS B 1 193 ? 39.034 4.294 106.976 1.00 42.77 193 LYS B C 1
ATOM 3954 O O . LYS B 1 193 ? 38.549 4.780 108.010 1.00 46.72 193 LYS B O 1
ATOM 3960 N N . SER B 1 194 ? 38.313 3.601 106.108 1.00 43.15 194 SER B N 1
ATOM 3961 C CA . SER B 1 194 ? 36.892 3.443 106.288 1.00 41.54 194 SER B CA 1
ATOM 3962 C C . SER B 1 194 ? 36.643 2.661 107.566 1.00 41.31 194 SER B C 1
ATOM 3963 O O . SER B 1 194 ? 35.718 2.999 108.307 1.00 44.57 194 SER B O 1
ATOM 3966 N N . MET B 1 195 ? 37.442 1.623 107.803 1.00 40.01 195 MET B N 1
ATOM 3967 C CA . MET B 1 195 ? 37.281 0.777 108.953 1.00 42.83 195 MET B CA 1
ATOM 3968 C C . MET B 1 195 ? 37.499 1.589 110.263 1.00 45.40 195 MET B C 1
ATOM 3969 O O . MET B 1 195 ? 36.686 1.538 111.172 1.00 43.58 195 MET B O 1
ATOM 3974 N N . ASN B 1 196 ? 38.587 2.348 110.313 1.00 46.87 196 ASN B N 1
ATOM 3975 C CA . ASN B 1 196 ? 38.947 3.064 111.498 1.00 48.14 196 ASN B CA 1
ATOM 3976 C C . ASN B 1 196 ? 38.047 4.278 111.751 1.00 51.01 196 ASN B C 1
ATOM 3977 O O . ASN B 1 196 ? 37.780 4.603 112.917 1.00 50.83 196 ASN B O 1
ATOM 3982 N N . ARG B 1 197 ? 37.515 4.889 110.692 1.00 48.01 197 ARG B N 1
ATOM 3983 C CA . ARG B 1 197 ? 36.679 6.082 110.841 1.00 45.77 197 ARG B CA 1
ATOM 3984 C C . ARG B 1 197 ? 35.216 5.793 111.126 1.00 43.87 197 ARG B C 1
ATOM 3985 O O . ARG B 1 197 ? 34.566 6.566 111.799 1.00 46.38 197 ARG B O 1
ATOM 3993 N N . TYR B 1 198 ? 34.696 4.694 110.610 1.00 42.36 198 TYR B N 1
ATOM 3994 C CA . TYR B 1 198 ? 33.266 4.453 110.624 1.00 43.05 198 TYR B CA 1
ATOM 3995 C C . TYR B 1 198 ? 32.861 3.133 111.285 1.00 42.44 198 TYR B C 1
ATOM 3996 O O . TYR B 1 198 ? 31.742 2.668 111.103 1.00 40.86 198 TYR B O 1
ATOM 4005 N N . ARG B 1 199 ? 33.752 2.511 112.039 1.00 42.94 199 ARG B N 1
ATOM 4006 C CA . ARG B 1 199 ? 33.384 1.310 112.772 1.00 45.48 199 ARG B CA 1
ATOM 4007 C C . ARG B 1 199 ? 32.551 1.567 114.044 1.00 47.48 199 ARG B C 1
ATOM 4008 O O . ARG B 1 199 ? 32.043 0.610 114.596 1.00 47.84 199 ARG B O 1
ATOM 4016 N N . LYS B 1 200 ? 32.417 2.810 114.486 1.00 49.16 200 LYS B N 1
ATOM 4017 C CA . LYS B 1 200 ? 31.463 3.125 115.590 1.00 52.37 200 LYS B CA 1
ATOM 4018 C C . LYS B 1 200 ? 30.548 4.315 115.277 1.00 49.52 200 LYS B C 1
ATOM 4019 O O . LYS B 1 200 ? 30.998 5.372 114.871 1.00 50.32 200 LYS B O 1
ATOM 4025 N N . GLY B 1 201 ? 29.259 4.134 115.476 1.00 48.86 201 GLY B N 1
ATOM 4026 C CA . GLY B 1 201 ? 28.302 5.206 115.294 1.00 49.52 201 GLY B CA 1
ATOM 4027 C C . GLY B 1 201 ? 27.593 5.213 113.949 1.00 48.48 201 GLY B C 1
ATOM 4028 O O . GLY B 1 201 ? 26.798 6.107 113.684 1.00 46.75 201 GLY B O 1
ATOM 4029 N N . TYR B 1 202 ? 27.851 4.207 113.124 1.00 48.35 202 TYR B N 1
ATOM 4030 C CA . TYR B 1 202 ? 27.212 4.115 111.812 1.00 49.48 202 TYR B CA 1
ATOM 4031 C C . TYR B 1 202 ? 26.532 2.776 111.601 1.00 50.49 202 TYR B C 1
ATOM 4032 O O . TYR B 1 202 ? 26.689 2.140 110.564 1.00 52.71 202 TYR B O 1
ATOM 4041 N N . PHE B 1 203 ? 25.745 2.391 112.595 1.00 53.22 203 PHE B N 1
ATOM 4042 C CA . PHE B 1 203 ? 24.991 1.147 112.615 1.00 55.65 203 PHE B CA 1
ATOM 4043 C C . PHE B 1 203 ? 25.870 -0.084 112.754 1.00 56.39 203 PHE B C 1
ATOM 4044 O O . PHE B 1 203 ? 25.812 -0.777 113.756 1.00 68.39 203 PHE B O 1
ATOM 4052 N N . LEU B 1 204 ? 26.691 -0.351 111.777 1.00 56.49 204 LEU B N 1
ATOM 4053 C CA . LEU B 1 204 ? 27.578 -1.492 111.811 1.00 57.39 204 LEU B CA 1
ATOM 4054 C C . LEU B 1 204 ? 28.729 -1.280 112.758 1.00 59.34 204 LEU B C 1
ATOM 4055 O O . LEU B 1 204 ? 29.783 -0.810 112.347 1.00 68.23 204 LEU B O 1
ATOM 4060 N N . ASP B 1 205 ? 28.541 -1.636 114.029 1.00 61.26 205 ASP B N 1
ATOM 4061 C CA . ASP B 1 205 ? 29.545 -1.363 115.060 1.00 59.80 205 ASP B CA 1
ATOM 4062 C C . ASP B 1 205 ? 30.515 -2.521 115.194 1.00 57.01 205 ASP B C 1
ATOM 4063 O O . ASP B 1 205 ? 30.112 -3.613 115.547 1.00 56.98 205 ASP B O 1
ATOM 4068 N N . ILE B 1 206 ? 31.800 -2.260 114.951 1.00 55.69 206 ILE B N 1
ATOM 4069 C CA . ILE B 1 206 ? 32.814 -3.294 114.866 1.00 52.62 206 ILE B CA 1
ATOM 4070 C C . ILE B 1 206 ? 33.917 -3.040 115.877 1.00 52.70 206 ILE B C 1
ATOM 4071 O O . ILE B 1 206 ? 34.456 -1.922 115.925 1.00 54.78 206 ILE B O 1
ATOM 4076 N N . ASN B 1 207 ? 34.270 -4.060 116.663 1.00 52.79 207 ASN B N 1
ATOM 4077 C CA . ASN B 1 207 ? 35.430 -3.993 117.523 1.00 56.80 207 ASN B CA 1
ATOM 4078 C C . ASN B 1 207 ? 36.660 -4.556 116.872 1.00 59.61 207 ASN B C 1
ATOM 4079 O O . ASN B 1 207 ? 36.569 -5.463 116.067 1.00 69.34 207 ASN B O 1
ATOM 4084 N N . LEU B 1 208 ? 37.810 -3.981 117.205 1.00 59.35 208 LEU B N 1
ATOM 4085 C CA . LEU B 1 208 ? 39.083 -4.399 116.685 1.00 54.62 208 LEU B CA 1
ATOM 4086 C C . LEU B 1 208 ? 39.902 -5.019 117.816 1.00 57.73 208 LEU B C 1
ATOM 4087 O O . LEU B 1 208 ? 39.742 -4.641 118.994 1.00 58.13 208 LEU B O 1
ATOM 4092 N N . PRO B 1 209 ? 40.780 -5.968 117.485 1.00 57.21 209 PRO B N 1
ATOM 4093 C CA . PRO B 1 209 ? 41.127 -6.479 116.156 1.00 55.13 209 PRO B CA 1
ATOM 4094 C C . PRO B 1 209 ? 40.147 -7.501 115.547 1.00 55.17 209 PRO B C 1
ATOM 4095 O O . PRO B 1 209 ? 39.910 -7.473 114.354 1.00 53.46 209 PRO B O 1
ATOM 4099 N N . VAL B 1 210 ? 39.562 -8.375 116.357 1.00 57.23 210 VAL B N 1
ATOM 4100 C CA . VAL B 1 210 ? 38.625 -9.394 115.870 1.00 55.43 210 VAL B CA 1
ATOM 4101 C C . VAL B 1 210 ? 37.233 -9.154 116.479 1.00 58.14 210 VAL B C 1
ATOM 4102 O O . VAL B 1 210 ? 37.050 -9.207 117.683 1.00 58.11 210 VAL B O 1
ATOM 4106 N N . ASP B 1 211 ? 36.264 -8.883 115.624 1.00 66.16 211 ASP B N 1
ATOM 4107 C CA . ASP B 1 211 ? 34.917 -8.539 116.055 1.00 73.40 211 ASP B CA 1
ATOM 4108 C C . ASP B 1 211 ? 34.150 -9.765 116.570 1.00 71.45 211 ASP B C 1
ATOM 4109 O O . ASP B 1 211 ? 34.499 -10.904 116.281 1.00 69.11 211 ASP B O 1
ATOM 4114 N N . TYR B 1 212 ? 33.117 -9.493 117.349 1.00 68.90 212 TYR B N 1
ATOM 4115 C CA . TYR B 1 212 ? 32.211 -10.485 117.872 1.00 70.60 212 TYR B CA 1
ATOM 4116 C C . TYR B 1 212 ? 31.660 -11.444 116.844 1.00 64.23 212 TYR B C 1
ATOM 4117 O O . TYR B 1 212 ? 31.554 -12.644 117.097 1.00 63.88 212 TYR B O 1
ATOM 4126 N N . GLY B 1 213 ? 31.256 -10.905 115.708 1.00 62.08 213 GLY B N 1
ATOM 4127 C CA . GLY B 1 213 ? 30.626 -11.720 114.664 1.00 59.36 213 GLY B CA 1
ATOM 4128 C C . GLY B 1 213 ? 31.607 -12.717 114.062 1.00 56.40 213 GLY B C 1
ATOM 4129 O O . GLY B 1 213 ? 31.255 -13.857 113.777 1.00 56.02 213 GLY B O 1
ATOM 4130 N N . VAL B 1 214 ? 32.851 -12.297 113.892 1.00 53.75 214 VAL B N 1
ATOM 4131 C CA . VAL B 1 214 ? 33.886 -13.164 113.379 1.00 50.64 214 VAL B CA 1
ATOM 4132 C C . VAL B 1 214 ? 34.243 -14.285 114.372 1.00 51.78 214 VAL B C 1
ATOM 4133 O O . VAL B 1 214 ? 34.350 -15.447 113.977 1.00 50.26 214 VAL B O 1
ATOM 4137 N N . LYS B 1 215 ? 34.414 -13.925 115.648 1.00 52.92 215 LYS B N 1
ATOM 4138 C CA . LYS B 1 215 ? 34.691 -14.903 116.709 1.00 55.20 215 LYS B CA 1
ATOM 4139 C C . LYS B 1 215 ? 33.661 -16.014 116.794 1.00 53.68 215 LYS B C 1
ATOM 4140 O O . LYS B 1 215 ? 34.016 -17.155 117.066 1.00 55.10 215 LYS B O 1
ATOM 4146 N N . MET B 1 216 ? 32.401 -15.686 116.546 1.00 52.48 216 MET B N 1
ATOM 4147 C CA . MET B 1 216 ? 31.332 -16.664 116.578 1.00 54.94 216 MET B CA 1
ATOM 4148 C C . MET B 1 216 ? 31.288 -17.577 115.365 1.00 55.07 216 MET B C 1
ATOM 4149 O O . MET B 1 216 ? 30.981 -18.765 115.476 1.00 55.02 216 MET B O 1
ATOM 4154 N N . TYR B 1 217 ? 31.632 -17.024 114.210 1.00 56.87 217 TYR B N 1
ATOM 4155 C CA . TYR B 1 217 ? 31.583 -17.761 112.955 1.00 57.50 217 TYR B CA 1
ATOM 4156 C C . TYR B 1 217 ? 32.790 -18.672 112.762 1.00 57.02 217 TYR B C 1
ATOM 4157 O O . TYR B 1 217 ? 32.641 -19.786 112.272 1.00 57.68 217 TYR B O 1
ATOM 4166 N N . ILE B 1 218 ? 33.963 -18.212 113.182 1.00 56.18 218 ILE B N 1
ATOM 4167 C CA . ILE B 1 218 ? 35.235 -18.904 112.952 1.00 56.38 218 ILE B CA 1
ATOM 4168 C C . ILE B 1 218 ? 35.576 -19.949 114.042 1.00 58.03 218 ILE B C 1
ATOM 4169 O O . ILE B 1 218 ? 35.236 -19.783 115.206 1.00 58.69 218 ILE B O 1
ATOM 4174 N N . ARG B 1 219 ? 36.266 -21.012 113.650 1.00 56.70 219 ARG B N 1
ATOM 4175 C CA . ARG B 1 219 ? 36.584 -22.109 114.560 1.00 59.00 219 ARG B CA 1
ATOM 4176 C C . ARG B 1 219 ? 37.772 -21.719 115.429 1.00 62.47 219 ARG B C 1
ATOM 4177 O O . ARG B 1 219 ? 37.736 -21.859 116.653 1.00 63.20 219 ARG B O 1
ATOM 4185 N N . ASP B 1 220 ? 38.829 -21.245 114.781 1.00 63.94 220 ASP B N 1
ATOM 4186 C CA . ASP B 1 220 ? 40.003 -20.697 115.451 1.00 64.41 220 ASP B CA 1
ATOM 4187 C C . ASP B 1 220 ? 40.711 -19.687 114.548 1.00 59.72 220 ASP B C 1
ATOM 4188 O O . ASP B 1 220 ? 40.307 -19.453 113.417 1.00 55.00 220 ASP B O 1
ATOM 4193 N N . GLU B 1 221 ? 41.776 -19.101 115.058 1.00 60.32 221 GLU B N 1
ATOM 4194 C CA . GLU B 1 221 ? 42.452 -18.011 114.382 1.00 60.56 221 GLU B CA 1
ATOM 4195 C C . GLU B 1 221 ? 43.018 -18.381 113.013 1.00 59.67 221 GLU B C 1
ATOM 4196 O O . GLU B 1 221 ? 43.235 -17.499 112.192 1.00 56.59 221 GLU B O 1
ATOM 4202 N N . LYS B 1 222 ? 43.248 -19.680 112.777 1.00 60.93 222 LYS B N 1
ATOM 4203 C CA . LYS B 1 222 ? 43.804 -20.180 111.510 1.00 61.56 222 LYS B CA 1
ATOM 4204 C C . LYS B 1 222 ? 42.877 -19.930 110.331 1.00 57.64 222 LYS B C 1
ATOM 4205 O O . LYS B 1 222 ? 43.340 -19.826 109.202 1.00 60.40 222 LYS B O 1
ATOM 4211 N N . ASP B 1 223 ? 41.583 -19.837 110.606 1.00 54.49 223 ASP B N 1
ATOM 4212 C CA . ASP B 1 223 ? 40.601 -19.527 109.605 1.00 52.97 223 ASP B CA 1
ATOM 4213 C C . ASP B 1 223 ? 40.669 -18.094 109.077 1.00 52.02 223 ASP B C 1
ATOM 4214 O O . ASP B 1 223 ? 40.166 -17.822 107.966 1.00 49.03 223 ASP B O 1
ATOM 4219 N N . LEU B 1 224 ? 41.280 -17.178 109.838 1.00 53.79 224 LEU B N 1
ATOM 4220 C CA . LEU B 1 224 ? 41.385 -15.755 109.423 1.00 56.10 224 LEU B CA 1
ATOM 4221 C C . LEU B 1 224 ? 42.056 -15.592 108.071 1.00 55.06 224 LEU B C 1
ATOM 4222 O O . LEU B 1 224 ? 41.699 -14.700 107.337 1.00 58.90 224 LEU B O 1
ATOM 4227 N N . TYR B 1 225 ? 43.030 -16.432 107.757 1.00 55.79 225 TYR B N 1
ATOM 4228 C CA . TYR B 1 225 ? 43.703 -16.359 106.459 1.00 60.29 225 TYR B CA 1
ATOM 4229 C C . TYR B 1 225 ? 43.181 -17.416 105.453 1.00 59.80 225 TYR B C 1
ATOM 4230 O O . TYR B 1 225 ? 43.763 -17.624 104.385 1.00 62.24 225 TYR B O 1
ATOM 4239 N N . ASN B 1 226 ? 42.085 -18.077 105.785 1.00 55.64 226 ASN B N 1
ATOM 4240 C CA . ASN B 1 226 ? 41.442 -18.981 104.845 1.00 52.90 226 ASN B CA 1
ATOM 4241 C C . ASN B 1 226 ? 40.718 -18.182 103.771 1.00 49.83 226 ASN B C 1
ATOM 4242 O O . ASN B 1 226 ? 39.952 -17.266 104.083 1.00 44.82 226 ASN B O 1
ATOM 4247 N N . PRO B 1 227 ? 40.974 -18.503 102.480 1.00 52.69 227 PRO B N 1
ATOM 4248 C CA . PRO B 1 227 ? 40.340 -17.702 101.389 1.00 48.19 227 PRO B CA 1
ATOM 4249 C C . PRO B 1 227 ? 38.822 -17.813 101.336 1.00 46.69 227 PRO B C 1
ATOM 4250 O O . PRO B 1 227 ? 38.158 -16.876 100.905 1.00 41.01 227 PRO B O 1
ATOM 4254 N N . LEU B 1 228 ? 38.274 -18.937 101.812 1.00 48.78 228 LEU B N 1
ATOM 4255 C CA . LEU B 1 228 ? 36.801 -19.068 101.933 1.00 49.60 228 LEU B CA 1
ATOM 4256 C C . LEU B 1 228 ? 36.169 -18.163 102.987 1.00 45.76 228 LEU B C 1
ATOM 4257 O O . LEU B 1 228 ? 34.994 -17.863 102.919 1.00 47.66 228 LEU B O 1
ATOM 4262 N N . PHE B 1 229 ? 36.962 -17.719 103.938 1.00 44.98 229 PHE B N 1
ATOM 4263 C CA . PHE B 1 229 ? 36.525 -16.741 104.905 1.00 45.18 229 PHE B CA 1
ATOM 4264 C C . PHE B 1 229 ? 36.922 -15.336 104.456 1.00 45.46 229 PHE B C 1
ATOM 4265 O O . PHE B 1 229 ? 36.085 -14.409 104.496 1.00 49.68 229 PHE B O 1
ATOM 4273 N N . SER B 1 230 ? 38.196 -15.169 104.077 1.00 45.30 230 SER B N 1
ATOM 4274 C CA . SER B 1 230 ? 38.715 -13.893 103.554 1.00 46.17 230 SER B CA 1
ATOM 4275 C C . SER B 1 230 ? 39.162 -14.010 102.106 1.00 44.88 230 SER B C 1
ATOM 4276 O O . SER B 1 230 ? 40.327 -14.219 101.834 1.00 45.83 230 SER B O 1
ATOM 4279 N N . PRO B 1 231 ? 38.243 -13.866 101.171 1.00 43.09 231 PRO B N 1
ATOM 4280 C CA . PRO B 1 231 ? 38.597 -14.019 99.761 1.00 46.00 231 PRO B CA 1
ATOM 4281 C C . PRO B 1 231 ? 39.637 -13.041 99.221 1.00 47.61 231 PRO B C 1
ATOM 4282 O O . PRO B 1 231 ? 40.285 -13.320 98.204 1.00 47.45 231 PRO B O 1
ATOM 4286 N N . LEU B 1 232 ? 39.831 -11.917 99.917 1.00 47.68 232 LEU B N 1
ATOM 4287 C CA . LEU B 1 232 ? 40.808 -10.912 99.507 1.00 44.85 232 LEU B CA 1
ATOM 4288 C C . LEU B 1 232 ? 42.225 -11.427 99.665 1.00 44.67 232 LEU B C 1
ATOM 4289 O O . LEU B 1 232 ? 43.129 -10.978 98.999 1.00 45.83 232 LEU B O 1
ATOM 4294 N N . ILE B 1 233 ? 42.429 -12.399 100.551 1.00 44.18 233 ILE B N 1
ATOM 4295 C CA . ILE B 1 233 ? 43.736 -13.023 100.742 1.00 43.17 233 ILE B CA 1
ATOM 4296 C C . ILE B 1 233 ? 44.038 -14.130 99.726 1.00 42.43 233 ILE B C 1
ATOM 4297 O O . ILE B 1 233 ? 45.102 -14.731 99.759 1.00 41.93 233 ILE B O 1
ATOM 4302 N N . ALA B 1 234 ? 43.108 -14.433 98.833 1.00 43.11 234 ALA B N 1
ATOM 4303 C CA . ALA B 1 234 ? 43.339 -15.456 97.798 1.00 45.54 234 ALA B CA 1
ATOM 4304 C C . ALA B 1 234 ? 44.509 -15.094 96.918 1.00 46.46 234 ALA B C 1
ATOM 4305 O O . ALA B 1 234 ? 44.666 -13.958 96.517 1.00 46.55 234 ALA B O 1
ATOM 4307 N N . GLU B 1 235 ? 45.375 -16.055 96.674 1.00 50.24 235 GLU B N 1
ATOM 4308 C CA . GLU B 1 235 ? 46.532 -15.864 95.782 1.00 55.90 235 GLU B CA 1
ATOM 4309 C C . GLU B 1 235 ? 45.998 -15.486 94.367 1.00 53.06 235 GLU B C 1
ATOM 4310 O O . GLU B 1 235 ? 46.473 -14.553 93.763 1.00 51.27 235 GLU B O 1
ATOM 4316 N N . ASP B 1 236 ? 44.958 -16.165 93.906 1.00 54.96 236 ASP B N 1
ATOM 4317 C CA . ASP B 1 236 ? 44.434 -15.960 92.582 1.00 54.40 236 ASP B CA 1
ATOM 4318 C C . ASP B 1 236 ? 42.959 -15.553 92.568 1.00 51.19 236 ASP B C 1
ATOM 4319 O O . ASP B 1 236 ? 42.130 -16.300 93.003 1.00 51.04 236 ASP B O 1
ATOM 4324 N N . LEU B 1 237 ? 42.662 -14.385 92.003 1.00 49.79 237 LEU B N 1
ATOM 4325 C CA . LEU B 1 237 ? 41.317 -13.946 91.786 1.00 48.17 237 LEU B CA 1
ATOM 4326 C C . LEU B 1 237 ? 40.901 -13.820 90.321 1.00 48.87 237 LEU B C 1
ATOM 4327 O O . LEU B 1 237 ? 39.928 -13.120 90.024 1.00 48.65 237 LEU B O 1
ATOM 4332 N N . SER B 1 238 ? 41.579 -14.533 89.417 1.00 50.89 238 SER B N 1
ATOM 4333 C CA . SER B 1 238 ? 41.201 -14.575 88.014 1.00 51.73 238 SER B CA 1
ATOM 4334 C C . SER B 1 238 ? 40.235 -15.698 87.712 1.00 52.06 238 SER B C 1
ATOM 4335 O O . SER B 1 238 ? 40.024 -16.564 88.534 1.00 51.75 238 SER B O 1
ATOM 4338 N N . ASN B 1 239 ? 39.653 -15.675 86.504 1.00 54.49 239 ASN B N 1
ATOM 4339 C CA . ASN B 1 239 ? 38.633 -16.655 86.076 1.00 52.71 239 ASN B CA 1
ATOM 4340 C C . ASN B 1 239 ? 37.457 -16.791 87.052 1.00 52.72 239 ASN B C 1
ATOM 4341 O O . ASN B 1 239 ? 36.917 -17.863 87.296 1.00 53.94 239 ASN B O 1
ATOM 4346 N N . LEU B 1 240 ? 37.066 -15.669 87.608 1.00 51.52 240 LEU B N 1
ATOM 4347 C CA . LEU B 1 240 ? 35.875 -15.602 88.423 1.00 50.12 240 LEU B CA 1
ATOM 4348 C C . LEU B 1 240 ? 34.843 -14.889 87.574 1.00 49.86 240 LEU B C 1
ATOM 4349 O O . LEU B 1 240 ? 35.196 -14.182 86.647 1.00 51.89 240 LEU B O 1
ATOM 4354 N N . PRO B 1 241 ? 33.563 -15.038 87.915 1.00 49.88 241 PRO B N 1
ATOM 4355 C CA . PRO B 1 241 ? 32.518 -14.442 87.112 1.00 47.76 241 PRO B CA 1
ATOM 4356 C C . PRO B 1 241 ? 32.529 -12.916 87.104 1.00 47.05 241 PRO B C 1
ATOM 4357 O O . PRO B 1 241 ? 32.975 -12.286 88.028 1.00 48.88 241 PRO B O 1
ATOM 4361 N N . GLN B 1 242 ? 31.998 -12.349 86.047 1.00 48.02 242 GLN B N 1
ATOM 4362 C CA . GLN B 1 242 ? 31.782 -10.928 85.905 1.00 48.14 242 GLN B CA 1
ATOM 4363 C C . GLN B 1 242 ? 31.124 -10.365 87.173 1.00 49.92 242 GLN B C 1
ATOM 4364 O O . GLN B 1 242 ? 30.120 -10.917 87.667 1.00 53.11 242 GLN B O 1
ATOM 4370 N N . ALA B 1 243 ? 31.672 -9.269 87.701 1.00 48.45 243 ALA B N 1
ATOM 4371 C CA . ALA B 1 243 ? 31.267 -8.794 89.002 1.00 47.79 243 ALA B CA 1
ATOM 4372 C C . ALA B 1 243 ? 30.601 -7.424 88.996 1.00 50.41 243 ALA B C 1
ATOM 4373 O O . ALA B 1 243 ? 30.971 -6.527 88.218 1.00 52.29 243 ALA B O 1
ATOM 4375 N N . ILE B 1 244 ? 29.627 -7.265 89.886 1.00 50.88 244 ILE B N 1
ATOM 4376 C CA . ILE B 1 244 ? 29.120 -5.941 90.229 1.00 50.85 244 ILE B CA 1
ATOM 4377 C C . ILE B 1 244 ? 29.292 -5.755 91.749 1.00 51.66 244 ILE B C 1
ATOM 4378 O O . ILE B 1 244 ? 28.500 -6.274 92.540 1.00 48.13 244 ILE B O 1
ATOM 4383 N N . VAL B 1 245 ? 30.314 -4.996 92.141 1.00 49.92 245 VAL B N 1
ATOM 4384 C CA . VAL B 1 245 ? 30.549 -4.719 93.534 1.00 47.50 245 VAL B CA 1
ATOM 4385 C C . VAL B 1 245 ? 30.015 -3.351 93.916 1.00 51.99 245 VAL B C 1
ATOM 4386 O O . VAL B 1 245 ? 30.302 -2.348 93.248 1.00 51.42 245 VAL B O 1
ATOM 4390 N N . VAL B 1 246 ? 29.245 -3.315 95.015 1.00 54.33 246 VAL B N 1
ATOM 4391 C CA . VAL B 1 246 ? 28.596 -2.094 95.489 1.00 51.03 246 VAL B CA 1
ATOM 4392 C C . VAL B 1 246 ? 29.029 -1.828 96.934 1.00 48.70 246 VAL B C 1
ATOM 4393 O O . VAL B 1 246 ? 29.050 -2.720 97.750 1.00 47.13 246 VAL B O 1
ATOM 4397 N N . THR B 1 247 ? 29.425 -0.595 97.215 1.00 44.97 247 THR B N 1
ATOM 4398 C CA . THR B 1 247 ? 29.861 -0.187 98.524 1.00 41.45 247 THR B CA 1
ATOM 4399 C C . THR B 1 247 ? 29.097 1.066 98.965 1.00 39.33 247 THR B C 1
ATOM 4400 O O . THR B 1 247 ? 28.391 1.705 98.146 1.00 39.52 247 THR B O 1
ATOM 4404 N N . ALA B 1 248 ? 29.210 1.403 100.253 1.00 37.81 248 ALA B N 1
ATOM 4405 C CA . ALA B 1 248 ? 28.653 2.626 100.788 1.00 37.43 248 ALA B CA 1
ATOM 4406 C C . ALA B 1 248 ? 29.735 3.502 101.404 1.00 37.10 248 ALA B C 1
ATOM 4407 O O . ALA B 1 248 ? 30.673 2.988 101.993 1.00 35.49 248 ALA B O 1
ATOM 4409 N N . GLU B 1 249 ? 29.576 4.823 101.260 1.00 36.86 249 GLU B N 1
ATOM 4410 C CA . GLU B 1 249 ? 30.628 5.761 101.627 1.00 37.36 249 GLU B CA 1
ATOM 4411 C C . GLU B 1 249 ? 30.996 5.716 103.129 1.00 36.84 249 GLU B C 1
ATOM 4412 O O . GLU B 1 249 ? 32.178 5.786 103.502 1.00 35.87 249 GLU B O 1
ATOM 4418 N N . TYR B 1 250 ? 29.991 5.605 103.984 1.00 38.15 250 TYR B N 1
ATOM 4419 C CA . TYR B 1 250 ? 30.246 5.677 105.449 1.00 39.43 250 TYR B CA 1
ATOM 4420 C C . TYR B 1 250 ? 30.051 4.312 106.062 1.00 40.17 250 TYR B C 1
ATOM 4421 O O . TYR B 1 250 ? 29.300 4.151 107.028 1.00 44.44 250 TYR B O 1
ATOM 4430 N N . ASP B 1 251 ? 30.720 3.328 105.457 1.00 39.79 251 ASP B N 1
ATOM 4431 C CA . ASP B 1 251 ? 30.609 1.934 105.818 1.00 40.04 251 ASP B CA 1
ATOM 4432 C C . ASP B 1 251 ? 31.995 1.497 106.185 1.00 41.02 251 ASP B C 1
ATOM 4433 O O . ASP B 1 251 ? 32.939 1.790 105.454 1.00 40.76 251 ASP B O 1
ATOM 4438 N N . PRO B 1 252 ? 32.176 0.876 107.372 1.00 41.38 252 PRO B N 1
ATOM 4439 C CA . PRO B 1 252 ? 33.530 0.458 107.716 1.00 42.28 252 PRO B CA 1
ATOM 4440 C C . PRO B 1 252 ? 34.089 -0.572 106.729 1.00 41.43 252 PRO B C 1
ATOM 4441 O O . PRO B 1 252 ? 35.280 -0.662 106.572 1.00 42.83 252 PRO B O 1
ATOM 4445 N N . LEU B 1 253 ? 33.229 -1.349 106.095 1.00 43.89 253 LEU B N 1
ATOM 4446 C CA . LEU B 1 253 ? 33.656 -2.334 105.070 1.00 46.12 253 LEU B CA 1
ATOM 4447 C C . LEU B 1 253 ? 33.919 -1.736 103.680 1.00 43.78 253 LEU B C 1
ATOM 4448 O O . LEU B 1 253 ? 34.235 -2.473 102.766 1.00 47.24 253 LEU B O 1
ATOM 4453 N N . ARG B 1 254 ? 33.760 -0.432 103.523 1.00 42.91 254 ARG B N 1
ATOM 4454 C CA . ARG B 1 254 ? 33.856 0.214 102.225 1.00 42.64 254 ARG B CA 1
ATOM 4455 C C . ARG B 1 254 ? 35.153 -0.071 101.479 1.00 47.13 254 ARG B C 1
ATOM 4456 O O . ARG B 1 254 ? 35.138 -0.470 100.282 1.00 48.14 254 ARG B O 1
ATOM 4464 N N . ASP B 1 255 ? 36.279 0.159 102.153 1.00 49.74 255 ASP B N 1
ATOM 4465 C CA . ASP B 1 255 ? 37.570 0.029 101.491 1.00 46.91 255 ASP B CA 1
ATOM 4466 C C . ASP B 1 255 ? 37.895 -1.403 101.050 1.00 47.48 255 ASP B C 1
ATOM 4467 O O . ASP B 1 255 ? 38.468 -1.584 99.978 1.00 52.73 255 ASP B O 1
ATOM 4472 N N . GLN B 1 256 ? 37.529 -2.405 101.848 1.00 46.18 256 GLN B N 1
ATOM 4473 C CA . GLN B 1 256 ? 37.843 -3.777 101.503 1.00 46.19 256 GLN B CA 1
ATOM 4474 C C . GLN B 1 256 ? 37.054 -4.259 100.300 1.00 45.98 256 GLN B C 1
ATOM 4475 O O . GLN B 1 256 ? 37.567 -5.022 99.495 1.00 48.81 256 GLN B O 1
ATOM 4481 N N . GLY B 1 257 ? 35.817 -3.811 100.190 1.00 44.12 257 GLY B N 1
ATOM 4482 C CA . GLY B 1 257 ? 34.967 -4.097 99.056 1.00 42.82 257 GLY B CA 1
ATOM 4483 C C . GLY B 1 257 ? 35.532 -3.471 97.780 1.00 43.76 257 GLY B C 1
ATOM 4484 O O . GLY B 1 257 ? 35.592 -4.126 96.754 1.00 44.50 257 GLY B O 1
ATOM 4485 N N . GLU B 1 258 ? 35.961 -2.211 97.836 1.00 41.81 258 GLU B N 1
ATOM 4486 C CA . GLU B 1 258 ? 36.581 -1.560 96.699 1.00 40.70 258 GLU B CA 1
ATOM 4487 C C . GLU B 1 258 ? 37.906 -2.217 96.326 1.00 43.66 258 GLU B C 1
ATOM 4488 O O . GLU B 1 258 ? 38.246 -2.317 95.154 1.00 49.47 258 GLU B O 1
ATOM 4494 N N . ALA B 1 259 ? 38.634 -2.688 97.314 1.00 42.34 259 ALA B N 1
ATOM 4495 C CA . ALA B 1 259 ? 39.850 -3.414 97.079 1.00 42.01 259 ALA B CA 1
ATOM 4496 C C . ALA B 1 259 ? 39.614 -4.754 96.372 1.00 43.11 259 ALA B C 1
ATOM 4497 O O . ALA B 1 259 ? 40.406 -5.162 95.523 1.00 45.88 259 ALA B O 1
ATOM 4499 N N . TYR B 1 260 ? 38.558 -5.460 96.756 1.00 41.52 260 TYR B N 1
ATOM 4500 C CA . TYR B 1 260 ? 38.188 -6.714 96.129 1.00 42.52 260 TYR B CA 1
ATOM 4501 C C . TYR B 1 260 ? 37.866 -6.493 94.622 1.00 42.04 260 TYR B C 1
ATOM 4502 O O . TYR B 1 260 ? 38.310 -7.219 93.760 1.00 39.44 260 TYR B O 1
ATOM 4511 N N . ALA B 1 261 ? 37.105 -5.433 94.358 1.00 42.32 261 ALA B N 1
ATOM 4512 C CA . ALA B 1 261 ? 36.755 -5.028 93.044 1.00 42.47 261 ALA B CA 1
ATOM 4513 C C . ALA B 1 261 ? 37.989 -4.681 92.189 1.00 45.01 261 ALA B C 1
ATOM 4514 O O . ALA B 1 261 ? 38.064 -5.086 91.037 1.00 41.91 261 ALA B O 1
ATOM 4516 N N . TYR B 1 262 ? 38.948 -3.971 92.760 1.00 47.64 262 TYR B N 1
ATOM 4517 C CA . TYR B 1 262 ? 40.167 -3.661 92.011 1.00 54.04 262 TYR B CA 1
ATOM 4518 C C . TYR B 1 262 ? 40.979 -4.924 91.697 1.00 54.41 262 TYR B C 1
ATOM 4519 O O . TYR B 1 262 ? 41.514 -5.068 90.607 1.00 55.28 262 TYR B O 1
ATOM 4528 N N . ARG B 1 263 ? 41.070 -5.822 92.665 1.00 54.35 263 ARG B N 1
ATOM 4529 C CA . ARG B 1 263 ? 41.821 -7.056 92.498 1.00 52.87 263 ARG B CA 1
ATOM 4530 C C . ARG B 1 263 ? 41.232 -7.882 91.385 1.00 50.65 263 ARG B C 1
ATOM 4531 O O . ARG B 1 263 ? 41.962 -8.524 90.639 1.00 52.04 263 ARG B O 1
ATOM 4539 N N . LEU B 1 264 ? 39.903 -7.877 91.280 1.00 48.61 264 LEU B N 1
ATOM 4540 C CA . LEU B 1 264 ? 39.222 -8.550 90.178 1.00 48.19 264 LEU B CA 1
ATOM 4541 C C . LEU B 1 264 ? 39.601 -7.903 88.820 1.00 50.12 264 LEU B C 1
ATOM 4542 O O . LEU B 1 264 ? 39.929 -8.624 87.865 1.00 49.19 264 LEU B O 1
ATOM 4547 N N . MET B 1 265 ? 39.582 -6.569 88.739 1.00 48.63 265 MET B N 1
ATOM 4548 C CA . MET B 1 265 ? 39.991 -5.871 87.535 1.00 49.44 265 MET B CA 1
ATOM 4549 C C . MET B 1 265 ? 41.409 -6.201 87.105 1.00 51.51 265 MET B C 1
ATOM 4550 O O . MET B 1 265 ? 41.668 -6.439 85.910 1.00 49.98 265 MET B O 1
ATOM 4555 N N . GLU B 1 266 ? 42.326 -6.197 88.065 1.00 53.52 266 GLU B N 1
ATOM 4556 C CA . GLU B 1 266 ? 43.706 -6.580 87.768 1.00 57.92 266 GLU B CA 1
ATOM 4557 C C . GLU B 1 266 ? 43.853 -8.000 87.265 1.00 56.84 266 GLU B C 1
ATOM 4558 O O . GLU B 1 266 ? 44.778 -8.282 86.577 1.00 56.20 266 GLU B O 1
ATOM 4564 N N . SER B 1 267 ? 42.973 -8.891 87.714 1.00 58.68 267 SER B N 1
ATOM 4565 C CA . SER B 1 267 ? 43.039 -10.294 87.378 1.00 57.34 267 SER B CA 1
ATOM 4566 C C . SER B 1 267 ? 42.337 -10.588 86.061 1.00 55.09 267 SER B C 1
ATOM 4567 O O . SER B 1 267 ? 42.140 -11.759 85.730 1.00 56.89 267 SER B O 1
ATOM 4570 N N . GLY B 1 268 ? 41.910 -9.553 85.334 1.00 52.63 268 GLY B N 1
ATOM 4571 C CA . GLY B 1 268 ? 41.187 -9.735 84.077 1.00 51.42 268 GLY B CA 1
ATOM 4572 C C . GLY B 1 268 ? 39.704 -10.002 84.139 1.00 51.20 268 GLY B C 1
ATOM 4573 O O . GLY B 1 268 ? 39.118 -10.345 83.172 1.00 56.01 268 GLY B O 1
ATOM 4574 N N . VAL B 1 269 ? 39.075 -9.852 85.302 1.00 55.71 269 VAL B N 1
ATOM 4575 C CA . VAL B 1 269 ? 37.627 -10.101 85.423 1.00 52.01 269 VAL B CA 1
ATOM 4576 C C . VAL B 1 269 ? 36.886 -8.811 85.090 1.00 51.70 269 VAL B C 1
ATOM 4577 O O . VAL B 1 269 ? 37.205 -7.782 85.648 1.00 51.60 269 VAL B O 1
ATOM 4581 N N . PRO B 1 270 ? 35.921 -8.844 84.149 1.00 50.85 270 PRO B N 1
ATOM 4582 C CA . PRO B 1 270 ? 35.167 -7.617 83.869 1.00 49.32 270 PRO B CA 1
ATOM 4583 C C . PRO B 1 270 ? 34.310 -7.268 85.077 1.00 49.56 270 PRO B C 1
ATOM 4584 O O . PRO B 1 270 ? 33.503 -8.107 85.540 1.00 49.25 270 PRO B O 1
ATOM 4588 N N . THR B 1 271 ? 34.489 -6.055 85.596 1.00 49.90 271 THR B N 1
ATOM 4589 C CA . THR B 1 271 ? 33.775 -5.644 86.788 1.00 49.00 271 THR B CA 1
ATOM 4590 C C . THR B 1 271 ? 33.319 -4.203 86.727 1.00 45.97 271 THR B C 1
ATOM 4591 O O . THR B 1 271 ? 33.995 -3.327 86.211 1.00 43.87 271 THR B O 1
ATOM 4595 N N . LEU B 1 272 ? 32.131 -3.992 87.252 1.00 44.65 272 LEU B N 1
ATOM 4596 C CA . LEU B 1 272 ? 31.636 -2.667 87.584 1.00 43.97 272 LEU B CA 1
ATOM 4597 C C . LEU B 1 272 ? 31.645 -2.541 89.129 1.00 43.47 272 LEU B C 1
ATOM 4598 O O . LEU B 1 272 ? 31.279 -3.444 89.867 1.00 42.12 272 LEU B O 1
ATOM 4603 N N . SER B 1 273 ? 32.133 -1.415 89.602 1.00 42.94 273 SER B N 1
ATOM 4604 C CA . SER B 1 273 ? 32.282 -1.166 91.007 1.00 41.83 273 SER B CA 1
ATOM 4605 C C . SER B 1 273 ? 31.845 0.258 91.247 1.00 41.64 273 SER B C 1
ATOM 4606 O O . SER B 1 273 ? 32.402 1.187 90.690 1.00 39.13 273 SER B O 1
ATOM 4609 N N . PHE B 1 274 ? 30.805 0.422 92.054 1.00 43.67 274 PHE B N 1
ATOM 4610 C CA . PHE B 1 274 ? 30.403 1.763 92.429 1.00 44.82 274 PHE B CA 1
ATOM 4611 C C . PHE B 1 274 ? 30.127 1.925 93.930 1.00 45.29 274 PHE B C 1
ATOM 4612 O O . PHE B 1 274 ? 29.792 0.994 94.628 1.00 40.91 274 PHE B O 1
ATOM 4620 N N . ARG B 1 275 ? 30.295 3.156 94.403 1.00 45.34 275 ARG B N 1
ATOM 4621 C CA . ARG B 1 275 ? 30.147 3.518 95.775 1.00 43.50 275 ARG B CA 1
ATOM 4622 C C . ARG B 1 275 ? 28.954 4.449 95.933 1.00 44.73 275 ARG B C 1
ATOM 4623 O O . ARG B 1 275 ? 28.874 5.515 95.301 1.00 42.93 275 ARG B O 1
ATOM 4631 N N . VAL B 1 276 ? 28.012 4.057 96.780 1.00 46.11 276 VAL B N 1
ATOM 4632 C CA . VAL B 1 276 ? 26.828 4.891 97.020 1.00 47.95 276 VAL B CA 1
ATOM 4633 C C . VAL B 1 276 ? 27.164 5.916 98.103 1.00 47.60 276 VAL B C 1
ATOM 4634 O O . VAL B 1 276 ? 27.449 5.559 99.244 1.00 47.13 276 VAL B O 1
ATOM 4638 N N . ASN B 1 277 ? 27.168 7.188 97.737 1.00 48.62 277 ASN B N 1
ATOM 4639 C CA . ASN B 1 277 ? 27.540 8.245 98.650 1.00 49.87 277 ASN B CA 1
ATOM 4640 C C . ASN B 1 277 ? 26.428 8.658 99.656 1.00 50.60 277 ASN B C 1
ATOM 4641 O O . ASN B 1 277 ? 25.236 8.444 99.424 1.00 50.75 277 ASN B O 1
ATOM 4646 N N . GLY B 1 278 ? 26.853 9.237 100.775 1.00 48.58 278 GLY B N 1
ATOM 4647 C CA . GLY B 1 278 ? 25.939 9.692 101.827 1.00 49.33 278 GLY B CA 1
ATOM 4648 C C . GLY B 1 278 ? 25.150 8.621 102.543 1.00 47.94 278 GLY B C 1
ATOM 4649 O O . GLY B 1 278 ? 24.123 8.902 103.155 1.00 47.04 278 GLY B O 1
ATOM 4650 N N . ASN B 1 279 ? 25.648 7.392 102.490 1.00 46.95 279 ASN B N 1
ATOM 4651 C CA . ASN B 1 279 ? 24.925 6.257 103.028 1.00 48.33 279 ASN B CA 1
ATOM 4652 C C . ASN B 1 279 ? 25.790 5.396 103.898 1.00 46.02 279 ASN B C 1
ATOM 4653 O O . ASN B 1 279 ? 27.011 5.373 103.728 1.00 45.96 279 ASN B O 1
ATOM 4658 N N . VAL B 1 280 ? 25.138 4.678 104.813 1.00 43.81 280 VAL B N 1
ATOM 4659 C CA . VAL B 1 280 ? 25.849 3.788 105.722 1.00 43.64 280 VAL B CA 1
ATOM 4660 C C . VAL B 1 280 ? 25.701 2.359 105.218 1.00 44.74 280 VAL B C 1
ATOM 4661 O O . VAL B 1 280 ? 25.126 2.143 104.143 1.00 43.19 280 VAL B O 1
ATOM 4665 N N . HIS B 1 281 ? 26.244 1.398 105.976 1.00 45.77 281 HIS B N 1
ATOM 4666 C CA . HIS B 1 281 ? 26.228 -0.002 105.573 1.00 47.01 281 HIS B CA 1
ATOM 4667 C C . HIS B 1 281 ? 24.840 -0.506 105.232 1.00 48.64 281 HIS B C 1
ATOM 4668 O O . HIS B 1 281 ? 23.886 -0.294 105.991 1.00 50.99 281 HIS B O 1
ATOM 4675 N N . ALA B 1 282 ? 24.729 -1.152 104.070 1.00 47.52 282 ALA B N 1
ATOM 4676 C CA . ALA B 1 282 ? 23.456 -1.739 103.577 1.00 45.47 282 ALA B CA 1
ATOM 4677 C C . ALA B 1 282 ? 22.372 -0.739 103.264 1.00 45.44 282 ALA B C 1
ATOM 4678 O O . ALA B 1 282 ? 21.234 -1.111 103.105 1.00 48.92 282 ALA B O 1
ATOM 4680 N N . PHE B 1 283 ? 22.725 0.526 103.168 1.00 47.32 283 PHE B N 1
ATOM 4681 C CA . PHE B 1 283 ? 21.751 1.606 102.915 1.00 51.54 283 PHE B CA 1
ATOM 4682 C C . PHE B 1 283 ? 20.581 1.690 103.898 1.00 51.78 283 PHE B C 1
ATOM 4683 O O . PHE B 1 283 ? 19.507 2.163 103.571 1.00 52.24 283 PHE B O 1
ATOM 4691 N N . LEU B 1 284 ? 20.843 1.305 105.142 1.00 56.18 284 LEU B N 1
ATOM 4692 C CA . LEU B 1 284 ? 19.861 1.427 106.213 1.00 56.38 284 LEU B CA 1
ATOM 4693 C C . LEU B 1 284 ? 19.535 2.876 106.546 1.00 54.76 284 LEU B C 1
ATOM 4694 O O . LEU B 1 284 ? 20.426 3.755 106.561 1.00 55.50 284 LEU B O 1
ATOM 4699 N N . GLY B 1 285 ? 18.252 3.109 106.842 1.00 52.45 285 GLY B N 1
ATOM 4700 C CA . GLY B 1 285 ? 17.722 4.447 107.043 1.00 51.68 285 GLY B CA 1
ATOM 4701 C C . GLY B 1 285 ? 17.310 5.196 105.795 1.00 52.54 285 GLY B C 1
ATOM 4702 O O . GLY B 1 285 ? 16.843 6.332 105.870 1.00 53.18 285 GLY B O 1
ATOM 4703 N N . SER B 1 286 ? 17.488 4.555 104.641 1.00 52.18 286 SER B N 1
ATOM 4704 C CA . SER B 1 286 ? 17.090 5.119 103.363 1.00 52.71 286 SER B CA 1
ATOM 4705 C C . SER B 1 286 ? 16.510 4.047 102.474 1.00 51.43 286 SER B C 1
ATOM 4706 O O . SER B 1 286 ? 17.206 3.495 101.652 1.00 53.98 286 SER B O 1
ATOM 4709 N N . PRO B 1 287 ? 15.236 3.700 102.679 1.00 52.38 287 PRO B N 1
ATOM 4710 C CA . PRO B 1 287 ? 14.633 2.678 101.880 1.00 52.87 287 PRO B CA 1
ATOM 4711 C C . PRO B 1 287 ? 14.547 3.062 100.393 1.00 56.09 287 PRO B C 1
ATOM 4712 O O . PRO B 1 287 ? 14.582 2.189 99.536 1.00 58.80 287 PRO B O 1
ATOM 4716 N N . ARG B 1 288 ? 14.469 4.357 100.095 1.00 56.80 288 ARG B N 1
ATOM 4717 C CA . ARG B 1 288 ? 14.444 4.838 98.731 1.00 55.29 288 ARG B CA 1
ATOM 4718 C C . ARG B 1 288 ? 15.761 4.470 98.056 1.00 56.64 288 ARG B C 1
ATOM 4719 O O . ARG B 1 288 ? 15.759 3.993 96.906 1.00 58.82 288 ARG B O 1
ATOM 4727 N N . THR B 1 289 ? 16.886 4.713 98.733 1.00 55.32 289 THR B N 1
ATOM 4728 C CA . THR B 1 289 ? 18.190 4.396 98.154 1.00 53.23 289 THR B CA 1
ATOM 4729 C C . THR B 1 289 ? 18.374 2.908 97.976 1.00 54.83 289 THR B C 1
ATOM 4730 O O . THR B 1 289 ? 18.903 2.435 96.961 1.00 61.04 289 THR B O 1
ATOM 4734 N N . SER B 1 290 ? 17.937 2.164 98.973 1.00 54.87 290 SER B N 1
ATOM 4735 C CA . SER B 1 290 ? 18.077 0.703 98.952 1.00 52.63 290 SER B CA 1
ATOM 4736 C C . SER B 1 290 ? 17.324 0.125 97.741 1.00 50.91 290 SER B C 1
ATOM 4737 O O . SER B 1 290 ? 17.766 -0.815 97.108 1.00 46.59 290 SER B O 1
ATOM 4740 N N . ARG B 1 291 ? 16.164 0.699 97.466 1.00 50.89 291 ARG B N 1
ATOM 4741 C CA . ARG B 1 291 ? 15.349 0.287 96.355 1.00 53.42 291 ARG B CA 1
ATOM 4742 C C . ARG B 1 291 ? 16.016 0.638 95.016 1.00 53.00 291 ARG B C 1
ATOM 4743 O O . ARG B 1 291 ? 16.122 -0.232 94.138 1.00 52.36 291 ARG B O 1
ATOM 4751 N N . GLN B 1 292 ? 16.484 1.883 94.894 1.00 49.81 292 GLN B N 1
ATOM 4752 C CA . GLN B 1 292 ? 17.149 2.330 93.682 1.00 50.87 292 GLN B CA 1
ATOM 4753 C C . GLN B 1 292 ? 18.410 1.522 93.336 1.00 49.22 292 GLN B C 1
ATOM 4754 O O . GLN B 1 292 ? 18.645 1.204 92.163 1.00 47.26 292 GLN B O 1
ATOM 4760 N N . VAL B 1 293 ? 19.177 1.161 94.358 1.00 47.79 293 VAL B N 1
ATOM 4761 C CA . VAL B 1 293 ? 20.366 0.324 94.146 1.00 46.69 293 VAL B CA 1
ATOM 4762 C C . VAL B 1 293 ? 19.984 -1.048 93.603 1.00 46.68 293 VAL B C 1
ATOM 4763 O O . VAL B 1 293 ? 20.627 -1.590 92.721 1.00 47.07 293 VAL B O 1
ATOM 4767 N N . THR B 1 294 ? 18.921 -1.606 94.152 1.00 46.89 294 THR B N 1
ATOM 4768 C CA . THR B 1 294 ? 18.488 -2.941 93.756 1.00 48.67 294 THR B CA 1
ATOM 4769 C C . THR B 1 294 ? 17.911 -2.939 92.331 1.00 48.82 294 THR B C 1
ATOM 4770 O O . THR B 1 294 ? 18.061 -3.896 91.594 1.00 46.12 294 THR B O 1
ATOM 4774 N N . VAL B 1 295 ? 17.255 -1.840 91.971 1.00 49.72 295 VAL B N 1
ATOM 4775 C CA . VAL B 1 295 ? 16.736 -1.642 90.648 1.00 50.20 295 VAL B CA 1
ATOM 4776 C C . VAL B 1 295 ? 17.874 -1.527 89.636 1.00 51.02 295 VAL B C 1
ATOM 4777 O O . VAL B 1 295 ? 17.803 -2.109 88.554 1.00 50.21 295 VAL B O 1
ATOM 4781 N N . MET B 1 296 ? 18.910 -0.778 89.987 1.00 50.89 296 MET B N 1
ATOM 4782 C CA . MET B 1 296 ? 20.065 -0.642 89.119 1.00 50.88 296 MET B CA 1
ATOM 4783 C C . MET B 1 296 ? 20.756 -1.985 88.909 1.00 49.05 296 MET B C 1
ATOM 4784 O O . MET B 1 296 ? 21.098 -2.323 87.775 1.00 49.69 296 MET B O 1
ATOM 4789 N N . ILE B 1 297 ? 20.950 -2.731 89.987 1.00 44.72 297 ILE B N 1
ATOM 4790 C CA . ILE B 1 297 ? 21.536 -4.040 89.917 1.00 43.83 297 ILE B CA 1
ATOM 4791 C C . ILE B 1 297 ? 20.738 -4.966 88.986 1.00 45.43 297 ILE B C 1
ATOM 4792 O O . ILE B 1 297 ? 21.319 -5.701 88.153 1.00 47.36 297 ILE B O 1
ATOM 4797 N N . GLY B 1 298 ? 19.433 -4.933 89.127 1.00 44.60 298 GLY B N 1
ATOM 4798 C CA . GLY B 1 298 ? 18.567 -5.757 88.335 1.00 45.78 298 GLY B CA 1
ATOM 4799 C C . GLY B 1 298 ? 18.645 -5.406 86.845 1.00 48.85 298 GLY B C 1
ATOM 4800 O O . GLY B 1 298 ? 18.615 -6.303 85.980 1.00 49.76 298 GLY B O 1
ATOM 4801 N N . ALA B 1 299 ? 18.730 -4.110 86.546 1.00 48.89 299 ALA B N 1
ATOM 4802 C CA . ALA B 1 299 ? 18.832 -3.638 85.177 1.00 49.55 299 ALA B CA 1
ATOM 4803 C C . ALA B 1 299 ? 20.112 -4.140 84.517 1.00 50.52 299 ALA B C 1
ATOM 4804 O O . ALA B 1 299 ? 20.094 -4.482 83.329 1.00 52.60 299 ALA B O 1
ATOM 4806 N N . LEU B 1 300 ? 21.193 -4.220 85.297 1.00 49.42 300 LEU B N 1
ATOM 4807 C CA . LEU B 1 300 ? 22.464 -4.713 84.803 1.00 48.67 300 LEU B CA 1
ATOM 4808 C C . LEU B 1 300 ? 22.440 -6.203 84.584 1.00 49.89 300 LEU B C 1
ATOM 4809 O O . LEU B 1 300 ? 22.937 -6.684 83.566 1.00 54.51 300 LEU B O 1
ATOM 4814 N N . LEU B 1 301 ? 21.862 -6.942 85.517 1.00 51.35 301 LEU B N 1
ATOM 4815 C CA . LEU B 1 301 ? 21.749 -8.388 85.338 1.00 52.43 301 LEU B CA 1
ATOM 4816 C C . LEU B 1 301 ? 20.837 -8.745 84.142 1.00 51.68 301 LEU B C 1
ATOM 4817 O O . LEU B 1 301 ? 21.096 -9.663 83.402 1.00 47.66 301 LEU B O 1
ATOM 4822 N N . LYS B 1 302 ? 19.751 -8.013 84.011 1.00 54.14 302 LYS B N 1
ATOM 4823 C CA . LYS B 1 302 ? 18.800 -8.185 82.903 1.00 55.97 302 LYS B CA 1
ATOM 4824 C C . LYS B 1 302 ? 19.513 -8.011 81.582 1.00 58.66 302 LYS B C 1
ATOM 4825 O O . LYS B 1 302 ? 19.313 -8.762 80.639 1.00 57.70 302 LYS B O 1
ATOM 4831 N N . ASP B 1 303 ? 20.388 -7.024 81.546 1.00 60.79 303 ASP B N 1
ATOM 4832 C CA . ASP B 1 303 ? 21.185 -6.727 80.377 1.00 58.86 303 ASP B CA 1
ATOM 4833 C C . ASP B 1 303 ? 22.177 -7.853 80.082 1.00 57.74 303 ASP B C 1
ATOM 4834 O O . ASP B 1 303 ? 22.448 -8.152 78.923 1.00 60.42 303 ASP B O 1
ATOM 4839 N N . ILE B 1 304 ? 22.715 -8.479 81.128 1.00 55.17 304 ILE B N 1
ATOM 4840 C CA . ILE B 1 304 ? 23.578 -9.659 80.979 1.00 52.38 304 ILE B CA 1
ATOM 4841 C C . ILE B 1 304 ? 22.772 -10.876 80.528 1.00 53.24 304 ILE B C 1
ATOM 4842 O O . ILE B 1 304 ? 23.256 -11.652 79.747 1.00 58.37 304 ILE B O 1
ATOM 4847 N N . PHE B 1 305 ? 21.557 -11.050 81.047 1.00 56.28 305 PHE B N 1
ATOM 4848 C CA . PHE B 1 305 ? 20.703 -12.184 80.726 1.00 56.56 305 PHE B CA 1
ATOM 4849 C C . PHE B 1 305 ? 20.027 -11.959 79.349 1.00 59.57 305 PHE B C 1
ATOM 4850 O O . PHE B 1 305 ? 19.213 -12.784 78.896 1.00 56.47 305 PHE B O 1
ATOM 4858 N N . MET C 1 1 ? 50.946 10.571 91.520 1.00 87.09 1 MET C N 1
ATOM 4859 C CA . MET C 1 1 ? 51.549 11.600 90.581 1.00 87.08 1 MET C CA 1
ATOM 4860 C C . MET C 1 1 ? 51.947 12.990 91.138 1.00 79.52 1 MET C C 1
ATOM 4861 O O . MET C 1 1 ? 53.013 13.484 90.788 1.00 75.17 1 MET C O 1
ATOM 4866 N N . PRO C 1 2 ? 51.103 13.622 91.987 1.00 77.62 2 PRO C N 1
ATOM 4867 C CA . PRO C 1 2 ? 51.450 14.971 92.463 1.00 76.76 2 PRO C CA 1
ATOM 4868 C C . PRO C 1 2 ? 52.473 14.957 93.598 1.00 73.45 2 PRO C C 1
ATOM 4869 O O . PRO C 1 2 ? 52.148 15.229 94.753 1.00 72.61 2 PRO C O 1
ATOM 4873 N N . LEU C 1 3 ? 53.702 14.632 93.220 1.00 69.35 3 LEU C N 1
ATOM 4874 C CA . LEU C 1 3 ? 54.809 14.472 94.128 1.00 67.22 3 LEU C CA 1
ATOM 4875 C C . LEU C 1 3 ? 55.704 15.695 94.098 1.00 66.21 3 LEU C C 1
ATOM 4876 O O . LEU C 1 3 ? 55.564 16.572 93.251 1.00 67.55 3 LEU C O 1
ATOM 4881 N N . ASP C 1 4 ? 56.631 15.738 95.042 1.00 63.96 4 ASP C N 1
ATOM 4882 C CA . ASP C 1 4 ? 57.719 16.690 95.020 1.00 65.58 4 ASP C CA 1
ATOM 4883 C C . ASP C 1 4 ? 58.553 16.454 93.737 1.00 63.79 4 ASP C C 1
ATOM 4884 O O . ASP C 1 4 ? 58.878 15.311 93.415 1.00 60.70 4 ASP C O 1
ATOM 4889 N N . PRO C 1 5 ? 58.887 17.529 93.004 1.00 64.92 5 PRO C N 1
ATOM 4890 C CA . PRO C 1 5 ? 59.545 17.359 91.673 1.00 64.10 5 PRO C CA 1
ATOM 4891 C C . PRO C 1 5 ? 60.863 16.598 91.741 1.00 61.96 5 PRO C C 1
ATOM 4892 O O . PRO C 1 5 ? 61.167 15.813 90.852 1.00 58.08 5 PRO C O 1
ATOM 4896 N N . GLU C 1 6 ? 61.611 16.797 92.827 1.00 63.08 6 GLU C N 1
ATOM 4897 C CA . GLU C 1 6 ? 62.842 16.049 93.041 1.00 62.47 6 GLU C CA 1
ATOM 4898 C C . GLU C 1 6 ? 62.559 14.540 93.194 1.00 61.04 6 GLU C C 1
ATOM 4899 O O . GLU C 1 6 ? 63.349 13.717 92.721 1.00 56.78 6 GLU C O 1
ATOM 4905 N N . VAL C 1 7 ? 61.447 14.199 93.868 1.00 58.85 7 VAL C N 1
ATOM 4906 C CA . VAL C 1 7 ? 61.086 12.803 94.078 1.00 56.89 7 VAL C CA 1
ATOM 4907 C C . VAL C 1 7 ? 60.632 12.178 92.773 1.00 56.51 7 VAL C C 1
ATOM 4908 O O . VAL C 1 7 ? 60.955 11.021 92.488 1.00 52.96 7 VAL C O 1
ATOM 4912 N N . ARG C 1 8 ? 59.850 12.933 92.004 1.00 60.04 8 ARG C N 1
ATOM 4913 C CA . ARG C 1 8 ? 59.342 12.488 90.709 1.00 63.50 8 ARG C CA 1
ATOM 4914 C C . ARG C 1 8 ? 60.501 12.149 89.779 1.00 61.07 8 ARG C C 1
ATOM 4915 O O . ARG C 1 8 ? 60.504 11.111 89.135 1.00 59.84 8 ARG C O 1
ATOM 4923 N N . ASN C 1 9 ? 61.496 13.021 89.733 1.00 61.22 9 ASN C N 1
ATOM 4924 C CA . ASN C 1 9 ? 62.678 12.791 88.922 1.00 65.09 9 ASN C CA 1
ATOM 4925 C C . ASN C 1 9 ? 63.454 11.553 89.375 1.00 63.70 9 ASN C C 1
ATOM 4926 O O . ASN C 1 9 ? 63.937 10.789 88.557 1.00 70.40 9 ASN C O 1
ATOM 4931 N N . PHE C 1 10 ? 63.590 11.369 90.675 1.00 60.40 10 PHE C N 1
ATOM 4932 C CA . PHE C 1 10 ? 64.249 10.197 91.224 1.00 57.29 10 PHE C CA 1
ATOM 4933 C C . PHE C 1 10 ? 63.562 8.897 90.796 1.00 54.84 10 PHE C C 1
ATOM 4934 O O . PHE C 1 10 ? 64.212 7.940 90.476 1.00 56.50 10 PHE C O 1
ATOM 4942 N N . LEU C 1 11 ? 62.247 8.865 90.807 1.00 55.01 11 LEU C N 1
ATOM 4943 C CA . LEU C 1 11 ? 61.489 7.678 90.376 1.00 56.62 11 LEU C CA 1
ATOM 4944 C C . LEU C 1 11 ? 61.698 7.341 88.893 1.00 59.02 11 LEU C C 1
ATOM 4945 O O . LEU C 1 11 ? 61.854 6.170 88.538 1.00 58.87 11 LEU C O 1
ATOM 4950 N N . GLN C 1 12 ? 61.746 8.368 88.039 1.00 60.23 12 GLN C N 1
ATOM 4951 C CA . GLN C 1 12 ? 62.045 8.175 86.612 1.00 62.67 12 GLN C CA 1
ATOM 4952 C C . GLN C 1 12 ? 63.394 7.507 86.433 1.00 62.90 12 GLN C C 1
ATOM 4953 O O . GLN C 1 12 ? 63.554 6.544 85.646 1.00 65.96 12 GLN C O 1
ATOM 4959 N N . VAL C 1 13 ? 64.378 8.017 87.158 1.00 61.31 13 VAL C N 1
ATOM 4960 C CA . VAL C 1 13 ? 65.731 7.462 87.098 1.00 62.91 13 VAL C CA 1
ATOM 4961 C C . VAL C 1 13 ? 65.788 6.072 87.731 1.00 61.76 13 VAL C C 1
ATOM 4962 O O . VAL C 1 13 ? 66.445 5.189 87.207 1.00 64.76 13 VAL C O 1
ATOM 4966 N N . TYR C 1 14 ? 65.080 5.882 88.834 1.00 59.58 14 TYR C N 1
ATOM 4967 C CA . TYR C 1 14 ? 65.148 4.629 89.584 1.00 59.81 14 TYR C CA 1
ATOM 4968 C C . TYR C 1 14 ? 64.672 3.425 88.760 1.00 60.69 14 TYR C C 1
ATOM 4969 O O . TYR C 1 14 ? 65.309 2.375 88.740 1.00 59.22 14 TYR C O 1
ATOM 4978 N N . TYR C 1 15 ? 63.540 3.583 88.096 1.00 62.46 15 TYR C N 1
ATOM 4979 C CA . TYR C 1 15 ? 62.960 2.500 87.307 1.00 65.40 15 TYR C CA 1
ATOM 4980 C C . TYR C 1 15 ? 63.716 2.245 85.982 1.00 68.47 15 TYR C C 1
ATOM 4981 O O . TYR C 1 15 ? 63.820 1.096 85.543 1.00 69.36 15 TYR C O 1
ATOM 4990 N N . LYS C 1 16 ? 64.255 3.305 85.380 1.00 73.28 16 LYS C N 1
ATOM 4991 C CA . LYS C 1 16 ? 65.155 3.156 84.209 1.00 79.59 16 LYS C CA 1
ATOM 4992 C C . LYS C 1 16 ? 66.468 2.427 84.548 1.00 78.86 16 LYS C C 1
ATOM 4993 O O . LYS C 1 16 ? 67.021 1.718 83.716 1.00 84.66 16 LYS C O 1
ATOM 4999 N N . ALA C 1 17 ? 66.954 2.618 85.772 1.00 78.51 17 ALA C N 1
ATOM 5000 C CA . ALA C 1 17 ? 68.204 1.987 86.262 1.00 78.51 17 ALA C CA 1
ATOM 5001 C C . ALA C 1 17 ? 68.115 0.472 86.384 1.00 81.43 17 ALA C C 1
ATOM 5002 O O . ALA C 1 17 ? 69.097 -0.214 86.143 1.00 82.10 17 ALA C O 1
ATOM 5004 N N . ASN C 1 18 ? 66.938 -0.037 86.762 1.00 84.80 18 ASN C N 1
ATOM 5005 C CA . ASN C 1 18 ? 66.704 -1.478 86.853 1.00 87.49 18 ASN C CA 1
ATOM 5006 C C . ASN C 1 18 ? 67.644 -2.143 87.894 1.00 87.47 18 ASN C C 1
ATOM 5007 O O . ASN C 1 18 ? 68.441 -3.022 87.555 1.00 85.66 18 ASN C O 1
ATOM 5012 N N . ILE C 1 19 ? 67.553 -1.672 89.148 1.00 85.24 19 ILE C N 1
ATOM 5013 C CA . ILE C 1 19 ? 68.324 -2.218 90.282 1.00 84.61 19 ILE C CA 1
ATOM 5014 C C . ILE C 1 19 ? 67.808 -3.612 90.636 1.00 84.03 19 ILE C C 1
ATOM 5015 O O . ILE C 1 19 ? 68.591 -4.513 90.896 1.00 82.26 19 ILE C O 1
ATOM 5020 N N . TYR C 1 25 ? 71.593 -12.093 89.355 1.00 103.13 25 TYR C N 1
ATOM 5021 C CA . TYR C 1 25 ? 71.774 -11.785 90.772 1.00 103.78 25 TYR C CA 1
ATOM 5022 C C . TYR C 1 25 ? 71.138 -12.818 91.713 1.00 100.18 25 TYR C C 1
ATOM 5023 O O . TYR C 1 25 ? 69.933 -13.022 91.659 1.00 99.15 25 TYR C O 1
ATOM 5032 N N . GLN C 1 26 ? 71.942 -13.472 92.556 1.00 76.87 26 GLN C N 1
ATOM 5033 C CA . GLN C 1 26 ? 71.409 -14.244 93.710 1.00 73.56 26 GLN C CA 1
ATOM 5034 C C . GLN C 1 26 ? 71.110 -13.281 94.879 1.00 69.55 26 GLN C C 1
ATOM 5035 O O . GLN C 1 26 ? 71.483 -12.110 94.852 1.00 63.28 26 GLN C O 1
ATOM 5041 N N . PHE C 1 27 ? 70.419 -13.766 95.901 1.00 68.81 27 PHE C N 1
ATOM 5042 C CA . PHE C 1 27 ? 69.855 -12.858 96.908 1.00 63.09 27 PHE C CA 1
ATOM 5043 C C . PHE C 1 27 ? 70.915 -12.120 97.721 1.00 59.39 27 PHE C C 1
ATOM 5044 O O . PHE C 1 27 ? 70.852 -10.912 97.991 1.00 53.75 27 PHE C O 1
ATOM 5052 N N . GLN C 1 28 ? 71.908 -12.874 98.112 1.00 61.84 28 GLN C N 1
ATOM 5053 C CA . GLN C 1 28 ? 72.978 -12.379 98.938 1.00 62.36 28 GLN C CA 1
ATOM 5054 C C . GLN C 1 28 ? 73.709 -11.229 98.207 1.00 59.76 28 GLN C C 1
ATOM 5055 O O . GLN C 1 28 ? 74.176 -10.294 98.837 1.00 57.72 28 GLN C O 1
ATOM 5061 N N . GLU C 1 29 ? 73.790 -11.278 96.868 1.00 60.19 29 GLU C N 1
ATOM 5062 C CA . GLU C 1 29 ? 74.418 -10.193 96.122 1.00 58.41 29 GLU C CA 1
ATOM 5063 C C . GLU C 1 29 ? 73.515 -8.976 95.905 1.00 54.26 29 GLU C C 1
ATOM 5064 O O . GLU C 1 29 ? 74.003 -7.834 95.807 1.00 55.49 29 GLU C O 1
ATOM 5070 N N . ILE C 1 30 ? 72.215 -9.220 95.812 1.00 51.27 30 ILE C N 1
ATOM 5071 C CA . ILE C 1 30 ? 71.219 -8.144 95.758 1.00 52.38 30 ILE C CA 1
ATOM 5072 C C . ILE C 1 30 ? 71.270 -7.336 97.061 1.00 53.62 30 ILE C C 1
ATOM 5073 O O . ILE C 1 30 ? 71.185 -6.094 97.027 1.00 53.04 30 ILE C O 1
ATOM 5078 N N . ARG C 1 31 ? 71.413 -8.043 98.195 1.00 49.66 31 ARG C N 1
ATOM 5079 C CA . ARG C 1 31 ? 71.607 -7.381 99.468 1.00 48.22 31 ARG C CA 1
ATOM 5080 C C . ARG C 1 31 ? 72.750 -6.369 99.419 1.00 47.49 31 ARG C C 1
ATOM 5081 O O . ARG C 1 31 ? 72.574 -5.196 99.756 1.00 48.39 31 ARG C O 1
ATOM 5089 N N . GLN C 1 32 ? 73.923 -6.822 99.000 1.00 48.15 32 GLN C N 1
ATOM 5090 C CA . GLN C 1 32 ? 75.105 -5.951 98.955 1.00 48.27 32 GLN C CA 1
ATOM 5091 C C . GLN C 1 32 ? 74.887 -4.755 97.982 1.00 50.22 32 GLN C C 1
ATOM 5092 O O . GLN C 1 32 ? 75.220 -3.606 98.336 1.00 57.39 32 GLN C O 1
ATOM 5098 N N . LYS C 1 33 ? 74.311 -5.002 96.797 1.00 47.38 33 LYS C N 1
ATOM 5099 C CA . LYS C 1 33 ? 74.058 -3.923 95.843 1.00 48.99 33 LYS C CA 1
ATOM 5100 C C . LYS C 1 33 ? 73.158 -2.809 96.360 1.00 48.66 33 LYS C C 1
ATOM 5101 O O . LYS C 1 33 ? 73.417 -1.627 96.173 1.00 46.26 33 LYS C O 1
ATOM 5107 N N . VAL C 1 34 ? 72.060 -3.208 96.985 1.00 52.02 34 VAL C N 1
ATOM 5108 C CA . VAL C 1 34 ? 71.151 -2.260 97.625 1.00 52.54 34 VAL C CA 1
ATOM 5109 C C . VAL C 1 34 ? 71.807 -1.552 98.818 1.00 50.62 34 VAL C C 1
ATOM 5110 O O . VAL C 1 34 ? 71.604 -0.340 98.991 1.00 50.51 34 VAL C O 1
ATOM 5114 N N . ASN C 1 35 ? 72.578 -2.284 99.624 1.00 48.57 35 ASN C N 1
ATOM 5115 C CA . ASN C 1 35 ? 73.203 -1.661 100.828 1.00 49.45 35 ASN C CA 1
ATOM 5116 C C . ASN C 1 35 ? 74.145 -0.540 100.470 1.00 52.19 35 ASN C C 1
ATOM 5117 O O . ASN C 1 35 ? 74.190 0.487 101.139 1.00 55.49 35 ASN C O 1
ATOM 5122 N N . GLU C 1 36 ? 74.874 -0.730 99.375 1.00 55.60 36 GLU C N 1
ATOM 5123 C CA . GLU C 1 36 ? 75.776 0.318 98.863 1.00 56.38 36 GLU C CA 1
ATOM 5124 C C . GLU C 1 36 ? 75.032 1.545 98.344 1.00 54.58 36 GLU C C 1
ATOM 5125 O O . GLU C 1 36 ? 75.448 2.680 98.577 1.00 55.44 36 GLU C O 1
ATOM 5131 N N . LEU C 1 37 ? 73.901 1.311 97.707 1.00 52.73 37 LEU C N 1
ATOM 5132 C CA . LEU C 1 37 ? 73.085 2.423 97.236 1.00 54.47 37 LEU C CA 1
ATOM 5133 C C . LEU C 1 37 ? 72.438 3.181 98.413 1.00 56.60 37 LEU C C 1
ATOM 5134 O O . LEU C 1 37 ? 72.379 4.410 98.382 1.00 60.31 37 LEU C O 1
ATOM 5139 N N . LEU C 1 38 ? 72.025 2.476 99.477 1.00 55.85 38 LEU C N 1
ATOM 5140 C CA . LEU C 1 38 ? 71.374 3.131 100.629 1.00 55.41 38 LEU C CA 1
ATOM 5141 C C . LEU C 1 38 ? 72.357 3.936 101.459 1.00 57.32 38 LEU C C 1
ATOM 5142 O O . LEU C 1 38 ? 72.021 5.000 101.990 1.00 58.64 38 LEU C O 1
ATOM 5147 N N . ALA C 1 39 ? 73.574 3.424 101.558 1.00 56.89 39 ALA C N 1
ATOM 5148 C CA . ALA C 1 39 ? 74.613 4.071 102.366 1.00 56.57 39 ALA C CA 1
ATOM 5149 C C . ALA C 1 39 ? 75.076 5.410 101.783 1.00 59.89 39 ALA C C 1
ATOM 5150 O O . ALA C 1 39 ? 75.439 6.302 102.520 1.00 60.11 39 ALA C O 1
ATOM 5152 N N . LYS C 1 40 ? 75.029 5.578 100.464 1.00 64.73 40 LYS C N 1
ATOM 5153 C CA . LYS C 1 40 ? 75.454 6.859 99.836 1.00 67.91 40 LYS C CA 1
ATOM 5154 C C . LYS C 1 40 ? 74.304 7.891 99.702 1.00 68.69 40 LYS C C 1
ATOM 5155 O O . LYS C 1 40 ? 74.516 8.993 99.235 1.00 68.67 40 LYS C O 1
ATOM 5161 N N . ALA C 1 41 ? 73.100 7.532 100.144 1.00 70.70 41 ALA C N 1
ATOM 5162 C CA . ALA C 1 41 ? 71.890 8.340 99.918 1.00 73.45 41 ALA C CA 1
ATOM 5163 C C . ALA C 1 41 ? 71.870 9.700 100.636 1.00 80.37 41 ALA C C 1
ATOM 5164 O O . ALA C 1 41 ? 71.537 10.703 100.033 1.00 86.56 41 ALA C O 1
ATOM 5166 N N . VAL C 1 42 ? 72.206 9.732 101.921 1.00 84.81 42 VAL C N 1
ATOM 5167 C CA . VAL C 1 42 ? 72.257 10.998 102.667 1.00 81.61 42 VAL C CA 1
ATOM 5168 C C . VAL C 1 42 ? 73.720 11.283 103.005 1.00 77.92 42 VAL C C 1
ATOM 5169 O O . VAL C 1 42 ? 74.429 10.376 103.400 1.00 76.53 42 VAL C O 1
ATOM 5173 N N . PRO C 1 43 ? 74.186 12.535 102.835 1.00 76.93 43 PRO C N 1
ATOM 5174 C CA . PRO C 1 43 ? 75.557 12.874 103.274 1.00 74.11 43 PRO C CA 1
ATOM 5175 C C . PRO C 1 43 ? 75.721 12.873 104.817 1.00 70.05 43 PRO C C 1
ATOM 5176 O O . PRO C 1 43 ? 74.772 13.208 105.530 1.00 71.87 43 PRO C O 1
ATOM 5180 N N . LYS C 1 44 ? 76.908 12.511 105.305 1.00 67.63 44 LYS C N 1
ATOM 5181 C CA . LYS C 1 44 ? 77.154 12.323 106.749 1.00 67.31 44 LYS C CA 1
ATOM 5182 C C . LYS C 1 44 ? 77.546 13.601 107.499 1.00 65.49 44 LYS C C 1
ATOM 5183 O O . LYS C 1 44 ? 78.562 14.202 107.200 1.00 63.16 44 LYS C O 1
ATOM 5189 N N . ASP C 1 45 ? 76.750 14.008 108.480 1.00 64.09 45 ASP C N 1
ATOM 5190 C CA . ASP C 1 45 ? 77.155 15.124 109.344 1.00 63.71 45 ASP C CA 1
ATOM 5191 C C . ASP C 1 45 ? 78.174 14.665 110.374 1.00 58.71 45 ASP C C 1
ATOM 5192 O O . ASP C 1 45 ? 78.142 13.524 110.826 1.00 60.95 45 ASP C O 1
ATOM 5197 N N . PRO C 1 46 ? 79.095 15.539 110.738 1.00 58.69 46 PRO C N 1
ATOM 5198 C CA . PRO C 1 46 ? 80.041 15.192 111.778 1.00 60.00 46 PRO C CA 1
ATOM 5199 C C . PRO C 1 46 ? 79.401 15.114 113.174 1.00 59.68 46 PRO C C 1
ATOM 5200 O O . PRO C 1 46 ? 78.456 15.853 113.481 1.00 59.32 46 PRO C O 1
ATOM 5204 N N . VAL C 1 47 ? 79.907 14.188 113.983 1.00 60.26 47 VAL C N 1
ATOM 5205 C CA . VAL C 1 47 ? 79.437 14.017 115.374 1.00 60.74 47 VAL C CA 1
ATOM 5206 C C . VAL C 1 47 ? 80.605 14.109 116.364 1.00 59.48 47 VAL C C 1
ATOM 5207 O O . VAL C 1 47 ? 81.757 14.301 115.992 1.00 57.62 47 VAL C O 1
ATOM 5211 N N . GLY C 1 48 ? 80.298 13.962 117.640 1.00 59.26 48 GLY C N 1
ATOM 5212 C CA . GLY C 1 48 ? 81.305 14.041 118.695 1.00 59.23 48 GLY C CA 1
ATOM 5213 C C . GLY C 1 48 ? 82.242 12.864 118.712 1.00 57.30 48 GLY C C 1
ATOM 5214 O O . GLY C 1 48 ? 83.424 13.031 118.781 1.00 59.76 48 GLY C O 1
ATOM 5215 N N . GLU C 1 49 ? 81.705 11.660 118.661 1.00 54.74 49 GLU C N 1
ATOM 5216 C CA . GLU C 1 49 ? 82.527 10.461 118.570 1.00 55.02 49 GLU C CA 1
ATOM 5217 C C . GLU C 1 49 ? 81.685 9.269 118.109 1.00 49.91 49 GLU C C 1
ATOM 5218 O O . GLU C 1 49 ? 80.492 9.315 118.064 1.00 47.84 49 GLU C O 1
ATOM 5224 N N . THR C 1 50 ? 82.347 8.189 117.788 1.00 50.40 50 THR C N 1
ATOM 5225 C CA . THR C 1 50 ? 81.747 7.010 117.205 1.00 50.79 50 THR C CA 1
ATOM 5226 C C . THR C 1 50 ? 82.515 5.843 117.785 1.00 51.16 50 THR C C 1
ATOM 5227 O O . THR C 1 50 ? 83.731 5.831 117.756 1.00 52.98 50 THR C O 1
ATOM 5231 N N . ARG C 1 51 ? 81.806 4.854 118.304 1.00 50.59 51 ARG C N 1
ATOM 5232 C CA . ARG C 1 51 ? 82.446 3.703 118.907 1.00 53.90 51 ARG C CA 1
ATOM 5233 C C . ARG C 1 51 ? 81.726 2.430 118.482 1.00 53.06 51 ARG C C 1
ATOM 5234 O O . ARG C 1 51 ? 80.521 2.316 118.665 1.00 53.76 51 ARG C O 1
ATOM 5242 N N . ASP C 1 52 ? 82.463 1.475 117.919 1.00 54.78 52 ASP C N 1
ATOM 5243 C CA . ASP C 1 52 ? 81.908 0.186 117.544 1.00 55.51 52 ASP C CA 1
ATOM 5244 C C . ASP C 1 52 ? 82.180 -0.826 118.629 1.00 55.93 52 ASP C C 1
ATOM 5245 O O . ASP C 1 52 ? 83.261 -0.855 119.187 1.00 57.13 52 ASP C O 1
ATOM 5250 N N . MET C 1 53 ? 81.197 -1.655 118.944 1.00 54.88 53 MET C N 1
ATOM 5251 C CA . MET C 1 53 ? 81.413 -2.743 119.898 1.00 57.43 53 MET C CA 1
ATOM 5252 C C . MET C 1 53 ? 80.360 -3.824 119.695 1.00 53.34 53 MET C C 1
ATOM 5253 O O . MET C 1 53 ? 79.558 -3.741 118.781 1.00 50.97 53 MET C O 1
ATOM 5258 N N . LYS C 1 54 ? 80.404 -4.858 120.508 1.00 52.01 54 LYS C N 1
ATOM 5259 C CA . LYS C 1 54 ? 79.515 -5.977 120.337 1.00 54.23 54 LYS C CA 1
ATOM 5260 C C . LYS C 1 54 ? 78.863 -6.346 121.683 1.00 53.48 54 LYS C C 1
ATOM 5261 O O . LYS C 1 54 ? 79.519 -6.388 122.703 1.00 55.38 54 LYS C O 1
ATOM 5267 N N . ILE C 1 55 ? 77.562 -6.577 121.665 1.00 49.49 55 ILE C N 1
ATOM 5268 C CA . ILE C 1 55 ? 76.853 -7.075 122.795 1.00 48.57 55 ILE C CA 1
ATOM 5269 C C . ILE C 1 55 ? 76.912 -8.588 122.764 1.00 50.38 55 ILE C C 1
ATOM 5270 O O . ILE C 1 55 ? 76.620 -9.185 121.744 1.00 52.07 55 ILE C O 1
ATOM 5275 N N . LYS C 1 56 ? 77.277 -9.207 123.891 1.00 53.40 56 LYS C N 1
ATOM 5276 C CA . LYS C 1 56 ? 77.329 -10.672 124.001 1.00 55.09 56 LYS C CA 1
ATOM 5277 C C . LYS C 1 56 ? 75.977 -11.267 124.347 1.00 53.24 56 LYS C C 1
ATOM 5278 O O . LYS C 1 56 ? 75.539 -11.144 125.458 1.00 63.38 56 LYS C O 1
ATOM 5284 N N . LEU C 1 57 ? 75.312 -11.897 123.387 1.00 51.12 57 LEU C N 1
ATOM 5285 C CA . LEU C 1 57 ? 74.088 -12.653 123.610 1.00 51.48 57 LEU C CA 1
ATOM 5286 C C . LEU C 1 57 ? 74.426 -14.137 123.657 1.00 54.08 57 LEU C C 1
ATOM 5287 O O . LEU C 1 57 ? 75.552 -14.506 123.430 1.00 52.48 57 LEU C O 1
ATOM 5292 N N . GLU C 1 58 ? 73.454 -14.984 123.989 1.00 59.52 58 GLU C N 1
ATOM 5293 C CA . GLU C 1 58 ? 73.729 -16.399 124.316 1.00 63.47 58 GLU C CA 1
ATOM 5294 C C . GLU C 1 58 ? 74.301 -17.172 123.116 1.00 64.02 58 GLU C C 1
ATOM 5295 O O . GLU C 1 58 ? 75.132 -18.060 123.302 1.00 63.68 58 GLU C O 1
ATOM 5301 N N . ASP C 1 59 ? 73.858 -16.827 121.905 1.00 63.77 59 ASP C N 1
ATOM 5302 C CA . ASP C 1 59 ? 74.262 -17.524 120.689 1.00 63.62 59 ASP C CA 1
ATOM 5303 C C . ASP C 1 59 ? 74.948 -16.606 119.691 1.00 62.36 59 ASP C C 1
ATOM 5304 O O . ASP C 1 59 ? 75.264 -17.045 118.607 1.00 65.83 59 ASP C O 1
ATOM 5309 N N . TYR C 1 60 ? 75.162 -15.339 120.028 1.00 59.70 60 TYR C N 1
ATOM 5310 C CA . TYR C 1 60 ? 75.634 -14.374 119.060 1.00 59.43 60 TYR C CA 1
ATOM 5311 C C . TYR C 1 60 ? 76.252 -13.137 119.720 1.00 58.53 60 TYR C C 1
ATOM 5312 O O . TYR C 1 60 ? 75.857 -12.745 120.804 1.00 55.87 60 TYR C O 1
ATOM 5321 N N . GLU C 1 61 ? 77.204 -12.523 119.016 1.00 58.71 61 GLU C N 1
ATOM 5322 C CA . GLU C 1 61 ? 77.763 -11.248 119.402 1.00 55.29 61 GLU C CA 1
ATOM 5323 C C . GLU C 1 61 ? 77.201 -10.162 118.467 1.00 51.56 61 GLU C C 1
ATOM 5324 O O . GLU C 1 61 ? 77.553 -10.061 117.291 1.00 52.03 61 GLU C O 1
ATOM 5330 N N . LEU C 1 62 ? 76.315 -9.348 119.020 1.00 48.26 62 LEU C N 1
ATOM 5331 C CA . LEU C 1 62 ? 75.513 -8.410 118.264 1.00 47.85 62 LEU C CA 1
ATOM 5332 C C . LEU C 1 62 ? 76.223 -7.094 118.113 1.00 47.04 62 LEU C C 1
ATOM 5333 O O . LEU C 1 62 ? 76.395 -6.387 119.097 1.00 51.49 62 LEU C O 1
ATOM 5338 N N . PRO C 1 63 ? 76.613 -6.730 116.876 1.00 45.45 63 PRO C N 1
ATOM 5339 C CA . PRO C 1 63 ? 77.351 -5.458 116.691 1.00 42.93 63 PRO C CA 1
ATOM 5340 C C . PRO C 1 63 ? 76.466 -4.225 116.901 1.00 39.84 63 PRO C C 1
ATOM 5341 O O . PRO C 1 63 ? 75.301 -4.212 116.468 1.00 37.10 63 PRO C O 1
ATOM 5345 N N . ILE C 1 64 ? 77.039 -3.201 117.527 1.00 38.44 64 ILE C N 1
ATOM 5346 C CA . ILE C 1 64 ? 76.381 -1.927 117.689 1.00 38.56 64 ILE C CA 1
ATOM 5347 C C . ILE C 1 64 ? 77.361 -0.820 117.404 1.00 39.31 64 ILE C C 1
ATOM 5348 O O . ILE C 1 64 ? 78.559 -1.031 117.416 1.00 40.15 64 ILE C O 1
ATOM 5353 N N . ARG C 1 65 ? 76.845 0.376 117.144 1.00 40.79 65 ARG C N 1
ATOM 5354 C CA . ARG C 1 65 ? 77.670 1.563 117.028 1.00 42.57 65 ARG C CA 1
ATOM 5355 C C . ARG C 1 65 ? 77.073 2.616 117.931 1.00 40.42 65 ARG C C 1
ATOM 5356 O O . ARG C 1 65 ? 75.866 2.892 117.860 1.00 38.60 65 ARG C O 1
ATOM 5364 N N . ILE C 1 66 ? 77.899 3.185 118.798 1.00 41.14 66 ILE C N 1
ATOM 5365 C CA . ILE C 1 66 ? 77.445 4.227 119.721 1.00 43.00 66 ILE C CA 1
ATOM 5366 C C . ILE C 1 66 ? 77.866 5.590 119.187 1.00 42.64 66 ILE C C 1
ATOM 5367 O O . ILE C 1 66 ? 79.039 5.826 118.999 1.00 43.36 66 ILE C O 1
ATOM 5372 N N . TYR C 1 67 ? 76.904 6.470 118.953 1.00 41.83 67 TYR C N 1
ATOM 5373 C CA . TYR C 1 67 ? 77.191 7.798 118.494 1.00 43.92 67 TYR C CA 1
ATOM 5374 C C . TYR C 1 67 ? 77.034 8.806 119.611 1.00 45.47 67 TYR C C 1
ATOM 5375 O O . TYR C 1 67 ? 76.023 8.829 120.295 1.00 45.37 67 TYR C O 1
ATOM 5384 N N . SER C 1 68 ? 78.036 9.655 119.772 1.00 48.32 68 SER C N 1
ATOM 5385 C CA . SER C 1 68 ? 77.971 10.779 120.690 1.00 53.72 68 SER C CA 1
ATOM 5386 C C . SER C 1 68 ? 77.798 12.057 119.884 1.00 56.45 68 SER C C 1
ATOM 5387 O O . SER C 1 68 ? 78.521 12.247 118.900 1.00 59.43 68 SER C O 1
ATOM 5390 N N . PRO C 1 69 ? 76.874 12.938 120.295 1.00 55.07 69 PRO C N 1
ATOM 5391 C CA . PRO C 1 69 ? 76.599 14.147 119.539 1.00 55.61 69 PRO C CA 1
ATOM 5392 C C . PRO C 1 69 ? 77.741 15.155 119.611 1.00 59.26 69 PRO C C 1
ATOM 5393 O O . PRO C 1 69 ? 78.621 15.049 120.470 1.00 64.59 69 PRO C O 1
ATOM 5397 N N . ILE C 1 70 ? 77.748 16.130 118.709 1.00 60.47 70 ILE C N 1
ATOM 5398 C CA . ILE C 1 70 ? 78.721 17.238 118.773 1.00 63.22 70 ILE C CA 1
ATOM 5399 C C . ILE C 1 70 ? 78.545 17.968 120.103 1.00 65.58 70 ILE C C 1
ATOM 5400 O O . ILE C 1 70 ? 79.509 18.279 120.779 1.00 66.06 70 ILE C O 1
ATOM 5405 N N . LYS C 1 71 ? 77.292 18.240 120.456 1.00 66.21 71 LYS C N 1
ATOM 5406 C CA . LYS C 1 71 ? 76.956 18.830 121.739 1.00 69.62 71 LYS C CA 1
ATOM 5407 C C . LYS C 1 71 ? 75.952 17.948 122.477 1.00 68.33 71 LYS C C 1
ATOM 5408 O O . LYS C 1 71 ? 74.842 17.720 121.996 1.00 70.05 71 LYS C O 1
ATOM 5414 N N . ARG C 1 72 ? 76.354 17.469 123.652 1.00 68.39 72 ARG C N 1
ATOM 5415 C CA . ARG C 1 72 ? 75.524 16.626 124.485 1.00 68.30 72 ARG C CA 1
ATOM 5416 C C . ARG C 1 72 ? 74.899 17.446 125.618 1.00 67.97 72 ARG C C 1
ATOM 5417 O O . ARG C 1 72 ? 75.607 17.947 126.455 1.00 66.91 72 ARG C O 1
ATOM 5425 N N . THR C 1 73 ? 73.578 17.591 125.609 1.00 54.82 73 THR C N 1
ATOM 5426 C CA . THR C 1 73 ? 72.869 18.407 126.591 1.00 55.56 73 THR C CA 1
ATOM 5427 C C . THR C 1 73 ? 71.864 17.652 127.464 1.00 54.54 73 THR C C 1
ATOM 5428 O O . THR C 1 73 ? 71.226 18.246 128.312 1.00 53.61 73 THR C O 1
ATOM 5432 N N . ASN C 1 74 ? 71.708 16.358 127.254 1.00 54.43 74 ASN C N 1
ATOM 5433 C CA . ASN C 1 74 ? 70.873 15.542 128.136 1.00 53.46 74 ASN C CA 1
ATOM 5434 C C . ASN C 1 74 ? 71.370 14.097 128.210 1.00 52.49 74 ASN C C 1
ATOM 5435 O O . ASN C 1 74 ? 72.277 13.693 127.489 1.00 55.39 74 ASN C O 1
ATOM 5440 N N . ASN C 1 75 ? 70.779 13.334 129.120 1.00 53.78 75 ASN C N 1
ATOM 5441 C CA . ASN C 1 75 ? 71.214 11.943 129.408 1.00 52.31 75 ASN C CA 1
ATOM 5442 C C . ASN C 1 75 ? 70.230 10.943 128.837 1.00 50.81 75 ASN C C 1
ATOM 5443 O O . ASN C 1 75 ? 70.104 9.831 129.342 1.00 49.95 75 ASN C O 1
ATOM 5448 N N . GLY C 1 76 ? 69.586 11.319 127.732 1.00 50.42 76 GLY C N 1
ATOM 5449 C CA . GLY C 1 76 ? 68.668 10.432 127.055 1.00 48.36 76 GLY C CA 1
ATOM 5450 C C . GLY C 1 76 ? 69.448 9.473 126.182 1.00 47.82 76 GLY C C 1
ATOM 5451 O O . GLY C 1 76 ? 70.627 9.668 125.892 1.00 44.55 76 GLY C O 1
ATOM 5452 N N . LEU C 1 77 ? 68.736 8.449 125.736 1.00 48.70 77 LEU C N 1
ATOM 5453 C CA . LEU C 1 77 ? 69.256 7.465 124.856 1.00 48.39 77 LEU C CA 1
ATOM 5454 C C . LEU C 1 77 ? 68.223 7.147 123.813 1.00 47.10 77 LEU C C 1
ATOM 5455 O O . LEU C 1 77 ? 67.037 6.931 124.132 1.00 48.86 77 LEU C O 1
ATOM 5460 N N . VAL C 1 78 ? 68.681 7.059 122.557 1.00 46.54 78 VAL C N 1
ATOM 5461 C CA . VAL C 1 78 ? 67.799 6.613 121.439 1.00 44.04 78 VAL C CA 1
ATOM 5462 C C . VAL C 1 78 ? 68.351 5.358 120.788 1.00 41.46 78 VAL C C 1
ATOM 5463 O O . VAL C 1 78 ? 69.452 5.370 120.315 1.00 42.67 78 VAL C O 1
ATOM 5467 N N . MET C 1 79 ? 67.615 4.260 120.850 1.00 41.48 79 MET C N 1
ATOM 5468 C CA . MET C 1 79 ? 67.997 3.008 120.160 1.00 43.41 79 MET C CA 1
ATOM 5469 C C . MET C 1 79 ? 67.504 3.078 118.704 1.00 43.66 79 MET C C 1
ATOM 5470 O O . MET C 1 79 ? 66.330 3.278 118.448 1.00 43.07 79 MET C O 1
ATOM 5475 N N . HIS C 1 80 ? 68.411 2.942 117.761 1.00 42.67 80 HIS C N 1
ATOM 5476 C CA . HIS C 1 80 ? 68.075 3.015 116.326 1.00 44.05 80 HIS C CA 1
ATOM 5477 C C . HIS C 1 80 ? 68.134 1.641 115.640 1.00 41.70 80 HIS C C 1
ATOM 5478 O O . HIS C 1 80 ? 69.176 0.991 115.687 1.00 43.29 80 HIS C O 1
ATOM 5485 N N . PHE C 1 81 ? 67.008 1.181 115.099 1.00 39.59 81 PHE C N 1
ATOM 5486 C CA . PHE C 1 81 ? 66.941 -0.074 114.352 1.00 38.51 81 PHE C CA 1
ATOM 5487 C C . PHE C 1 81 ? 66.728 0.262 112.885 1.00 38.51 81 PHE C C 1
ATOM 5488 O O . PHE C 1 81 ? 65.756 0.982 112.507 1.00 39.33 81 PHE C O 1
ATOM 5496 N N . HIS C 1 82 ? 67.666 -0.175 112.058 1.00 37.72 82 HIS C N 1
ATOM 5497 C CA . HIS C 1 82 ? 67.630 0.195 110.620 1.00 38.84 82 HIS C CA 1
ATOM 5498 C C . HIS C 1 82 ? 66.506 -0.529 109.892 1.00 38.96 82 HIS C C 1
ATOM 5499 O O . HIS C 1 82 ? 65.973 -1.521 110.395 1.00 40.79 82 HIS C O 1
ATOM 5506 N N . GLY C 1 83 ? 66.136 -0.029 108.729 1.00 40.07 83 GLY C N 1
ATOM 5507 C CA . GLY C 1 83 ? 65.152 -0.675 107.867 1.00 41.53 83 GLY C CA 1
ATOM 5508 C C . GLY C 1 83 ? 65.812 -1.543 106.816 1.00 42.51 83 GLY C C 1
ATOM 5509 O O . GLY C 1 83 ? 66.996 -1.869 106.938 1.00 40.64 83 GLY C O 1
ATOM 5510 N N . GLY C 1 84 ? 65.053 -1.907 105.777 1.00 44.73 84 GLY C N 1
ATOM 5511 C CA . GLY C 1 84 ? 65.555 -2.844 104.751 1.00 42.60 84 GLY C CA 1
ATOM 5512 C C . GLY C 1 84 ? 64.729 -4.137 104.683 1.00 42.45 84 GLY C C 1
ATOM 5513 O O . GLY C 1 84 ? 65.265 -5.175 104.321 1.00 45.83 84 GLY C O 1
ATOM 5514 N N . ALA C 1 85 ? 63.455 -4.087 105.026 1.00 41.18 85 ALA C N 1
ATOM 5515 C CA . ALA C 1 85 ? 62.564 -5.209 104.797 1.00 44.93 85 ALA C CA 1
ATOM 5516 C C . ALA C 1 85 ? 62.956 -6.527 105.492 1.00 46.61 85 ALA C C 1
ATOM 5517 O O . ALA C 1 85 ? 62.688 -7.606 104.966 1.00 47.14 85 ALA C O 1
ATOM 5519 N N . TRP C 1 86 ? 63.571 -6.417 106.673 1.00 46.92 86 TRP C N 1
ATOM 5520 C CA . TRP C 1 86 ? 64.079 -7.565 107.438 1.00 45.48 86 TRP C 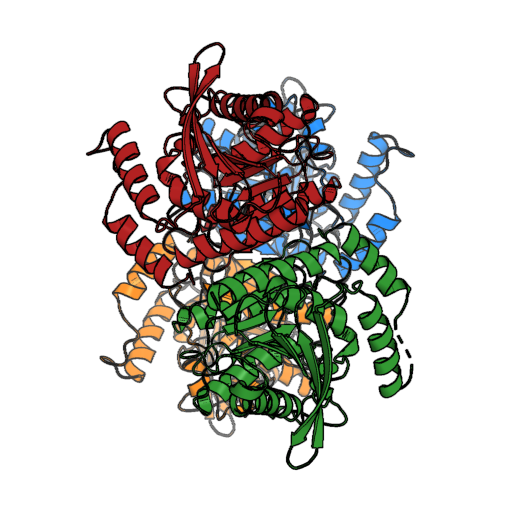CA 1
ATOM 5521 C C . TRP C 1 86 ? 65.140 -8.407 106.748 1.00 45.66 86 TRP C C 1
ATOM 5522 O O . TRP C 1 86 ? 65.588 -9.421 107.311 1.00 44.79 86 TRP C O 1
ATOM 5533 N N . ILE C 1 87 ? 65.544 -8.019 105.532 1.00 47.12 87 ILE C N 1
ATOM 5534 C CA . ILE C 1 87 ? 66.444 -8.848 104.709 1.00 46.36 87 ILE C CA 1
ATOM 5535 C C . ILE C 1 87 ? 67.715 -8.152 104.277 1.00 48.22 87 ILE C C 1
ATOM 5536 O O . ILE C 1 87 ? 68.681 -8.815 103.847 1.00 49.62 87 ILE C O 1
ATOM 5541 N N . LEU C 1 88 ? 67.753 -6.822 104.387 1.00 46.65 88 LEU C N 1
ATOM 5542 C CA . LEU C 1 88 ? 69.000 -6.114 104.114 1.00 50.13 88 LEU C CA 1
ATOM 5543 C C . LEU C 1 88 ? 69.106 -4.861 104.974 1.00 49.52 88 LEU C C 1
ATOM 5544 O O . LEU C 1 88 ? 68.268 -4.639 105.812 1.00 50.40 88 LEU C O 1
ATOM 5549 N N . GLY C 1 89 ? 70.152 -4.064 104.756 1.00 49.21 89 GLY C N 1
ATOM 5550 C CA . GLY C 1 89 ? 70.388 -2.886 105.552 1.00 47.25 89 GLY C CA 1
ATOM 5551 C C . GLY C 1 89 ? 71.337 -3.189 106.705 1.00 46.09 89 GLY C C 1
ATOM 5552 O O . GLY C 1 89 ? 71.599 -4.325 107.021 1.00 45.17 89 GLY C O 1
ATOM 5553 N N . SER C 1 90 ? 71.890 -2.145 107.297 1.00 45.90 90 SER C N 1
ATOM 5554 C CA . SER C 1 90 ? 72.856 -2.282 108.364 1.00 47.51 90 SER C CA 1
ATOM 5555 C C . SER C 1 90 ? 73.038 -0.937 109.085 1.00 48.41 90 SER C C 1
ATOM 5556 O O . SER C 1 90 ? 72.345 0.043 108.777 1.00 47.21 90 SER C O 1
ATOM 5559 N N . ILE C 1 91 ? 73.928 -0.941 110.079 1.00 49.16 91 ILE C N 1
ATOM 5560 C CA . ILE C 1 91 ? 74.377 0.270 110.733 1.00 51.60 91 ILE C CA 1
ATOM 5561 C C . ILE C 1 91 ? 74.895 1.266 109.690 1.00 51.31 91 ILE C C 1
ATOM 5562 O O . ILE C 1 91 ? 74.689 2.474 109.807 1.00 49.61 91 ILE C O 1
ATOM 5567 N N . GLU C 1 92 ? 75.627 0.748 108.709 1.00 55.60 92 GLU C N 1
ATOM 5568 C CA . GLU C 1 92 ? 76.253 1.602 107.683 1.00 56.94 92 GLU C CA 1
ATOM 5569 C C . GLU C 1 92 ? 75.253 2.274 106.751 1.00 52.27 92 GLU C C 1
ATOM 5570 O O . GLU C 1 92 ? 75.421 3.420 106.380 1.00 51.39 92 GLU C O 1
ATOM 5576 N N . THR C 1 93 ? 74.184 1.564 106.435 1.00 51.05 93 THR C N 1
ATOM 5577 C CA . THR C 1 93 ? 73.186 2.076 105.507 1.00 52.05 93 THR C CA 1
ATOM 5578 C C . THR C 1 93 ? 72.401 3.247 106.091 1.00 53.83 93 THR C C 1
ATOM 5579 O O . THR C 1 93 ? 71.958 4.116 105.319 1.00 56.63 93 THR C O 1
ATOM 5583 N N . GLU C 1 94 ? 72.217 3.251 107.424 1.00 51.16 94 GLU C N 1
ATOM 5584 C CA . GLU C 1 94 ? 71.498 4.315 108.113 1.00 53.44 94 GLU C CA 1
ATOM 5585 C C . GLU C 1 94 ? 72.393 5.128 109.053 1.00 51.72 94 GLU C C 1
ATOM 5586 O O . GLU C 1 94 ? 71.910 5.825 109.945 1.00 50.48 94 GLU C O 1
ATOM 5592 N N . ASP C 1 95 ? 73.691 5.044 108.827 1.00 47.97 95 ASP C N 1
ATOM 5593 C CA . ASP C 1 95 ? 74.663 5.814 109.584 1.00 49.35 95 ASP C CA 1
ATOM 5594 C C . ASP C 1 95 ? 74.413 7.324 109.551 1.00 49.83 95 ASP C C 1
ATOM 5595 O O . ASP C 1 95 ? 74.512 7.994 110.565 1.00 50.69 95 ASP C O 1
ATOM 5600 N N . ALA C 1 96 ? 74.121 7.863 108.364 1.00 52.34 96 ALA C N 1
ATOM 5601 C CA . ALA C 1 96 ? 73.855 9.308 108.181 1.00 52.84 96 ALA C CA 1
ATOM 5602 C C . ALA C 1 96 ? 72.615 9.771 108.949 1.00 50.95 96 ALA C C 1
ATOM 5603 O O . ALA C 1 96 ? 72.593 10.880 109.471 1.00 51.38 96 ALA C O 1
ATOM 5605 N N . ILE C 1 97 ? 71.600 8.921 109.019 1.00 50.51 97 ILE C N 1
ATOM 5606 C CA . ILE C 1 97 ? 70.413 9.216 109.825 1.00 49.79 97 ILE C CA 1
ATOM 5607 C C . ILE C 1 97 ? 70.751 9.249 111.341 1.00 49.72 97 ILE C C 1
ATOM 5608 O O . ILE C 1 97 ? 70.285 10.138 112.044 1.00 53.00 97 ILE C O 1
ATOM 5613 N N . SER C 1 98 ? 71.546 8.276 111.822 1.00 48.00 98 SER C N 1
ATOM 5614 C CA . SER C 1 98 ? 71.955 8.187 113.222 1.00 45.28 98 SER C CA 1
ATOM 5615 C C . SER C 1 98 ? 72.699 9.424 113.649 1.00 47.89 98 SER C C 1
ATOM 5616 O O . SER C 1 98 ? 72.491 9.918 114.778 1.00 47.78 98 SER C O 1
ATOM 5619 N N . ARG C 1 99 ? 73.565 9.923 112.760 1.00 49.26 99 ARG C N 1
ATOM 5620 C CA . ARG C 1 99 ? 74.341 11.129 113.037 1.00 50.52 99 ARG C CA 1
ATOM 5621 C C . ARG C 1 99 ? 73.467 12.375 113.170 1.00 52.04 99 ARG C C 1
ATOM 5622 O O . ARG C 1 99 ? 73.646 13.149 114.109 1.00 60.77 99 ARG C O 1
ATOM 5630 N N . ILE C 1 100 ? 72.561 12.596 112.226 1.00 50.98 100 ILE C N 1
ATOM 5631 C CA . ILE C 1 100 ? 71.659 13.739 112.277 1.00 50.55 100 ILE C CA 1
ATOM 5632 C C . ILE C 1 100 ? 70.756 13.626 113.515 1.00 49.09 100 ILE C C 1
ATOM 5633 O O . ILE C 1 100 ? 70.438 14.623 114.136 1.00 49.43 100 ILE C O 1
ATOM 5638 N N . LEU C 1 101 ? 70.330 12.406 113.838 1.00 48.14 101 LEU C N 1
ATOM 5639 C CA . LEU C 1 101 ? 69.396 12.166 114.925 1.00 49.58 101 LEU C CA 1
ATOM 5640 C C . LEU C 1 101 ? 70.077 12.493 116.274 1.00 52.76 101 LEU C C 1
ATOM 5641 O O . LEU C 1 101 ? 69.501 13.156 117.127 1.00 53.31 101 LEU C O 1
ATOM 5646 N N . SER C 1 102 ? 71.308 12.015 116.425 1.00 54.87 102 SER C N 1
ATOM 5647 C CA . SER C 1 102 ? 72.109 12.255 117.603 1.00 56.85 102 SER C CA 1
ATOM 5648 C C . SER C 1 102 ? 72.359 13.747 117.843 1.00 58.96 102 SER C C 1
ATOM 5649 O O . SER C 1 102 ? 72.182 14.236 118.975 1.00 60.35 102 SER C O 1
ATOM 5652 N N . ASN C 1 103 ? 72.773 14.455 116.788 1.00 57.99 103 ASN C N 1
ATOM 5653 C CA . ASN C 1 103 ? 72.973 15.912 116.878 1.00 58.42 103 ASN C CA 1
ATOM 5654 C C . ASN C 1 103 ? 71.692 16.683 117.207 1.00 57.26 103 ASN C C 1
ATOM 5655 O O . ASN C 1 103 ? 71.731 17.658 117.938 1.00 61.36 103 ASN C O 1
ATOM 5660 N N . SER C 1 104 ? 70.572 16.247 116.657 1.00 56.53 104 SER C N 1
ATOM 5661 C CA . SER C 1 104 ? 69.302 16.917 116.873 1.00 59.31 104 SER C CA 1
ATOM 5662 C C . SER C 1 104 ? 68.748 16.650 118.268 1.00 57.89 104 SER C C 1
ATOM 5663 O O . SER C 1 104 ? 68.255 17.561 118.911 1.00 57.95 104 SER C O 1
ATOM 5666 N N . CYS C 1 105 ? 68.831 15.397 118.696 1.00 57.57 105 CYS C N 1
ATOM 5667 C CA . CYS C 1 105 ? 68.450 14.978 120.044 1.00 60.81 105 CYS C CA 1
ATOM 5668 C C . CYS C 1 105 ? 69.402 15.553 121.095 1.00 61.40 105 CYS C C 1
ATOM 5669 O O . CYS C 1 105 ? 69.016 15.727 122.256 1.00 57.04 105 CYS C O 1
ATOM 5672 N N . GLU C 1 106 ? 70.643 15.817 120.676 1.00 60.26 106 GLU C N 1
ATOM 5673 C CA . GLU C 1 106 ? 71.721 16.180 121.576 1.00 60.70 106 GLU C CA 1
ATOM 5674 C C . GLU C 1 106 ? 71.897 15.125 122.678 1.00 61.26 106 GLU C C 1
ATOM 5675 O O . GLU C 1 106 ? 72.083 15.435 123.866 1.00 62.17 106 GLU C O 1
ATOM 5681 N N . CYS C 1 107 ? 71.873 13.868 122.250 1.00 58.84 107 CYS C N 1
ATOM 5682 C CA . CYS C 1 107 ? 72.037 12.744 123.150 1.00 59.52 107 CYS C CA 1
ATOM 5683 C C . CYS C 1 107 ? 72.628 11.545 122.422 1.00 55.52 107 CYS C C 1
ATOM 5684 O O . CYS C 1 107 ? 72.779 11.550 121.205 1.00 57.32 107 CYS C O 1
ATOM 5687 N N . THR C 1 108 ? 72.977 10.515 123.182 1.00 52.81 108 THR C N 1
ATOM 5688 C CA . THR C 1 108 ? 73.634 9.354 122.617 1.00 51.12 108 THR C CA 1
ATOM 5689 C C . THR C 1 108 ? 72.646 8.486 121.828 1.00 46.41 108 THR C C 1
ATOM 5690 O O . THR C 1 108 ? 71.489 8.314 122.238 1.00 41.64 108 THR C O 1
ATOM 5694 N N . VAL C 1 109 ? 73.119 7.971 120.691 1.00 42.79 109 VAL C N 1
ATOM 5695 C CA . VAL C 1 109 ? 72.326 7.114 119.844 1.00 41.88 109 VAL C CA 1
ATOM 5696 C C . VAL C 1 109 ? 73.069 5.815 119.647 1.00 41.50 109 VAL C C 1
ATOM 5697 O O . VAL C 1 109 ? 74.283 5.816 119.409 1.00 43.73 109 VAL C O 1
ATOM 5701 N N . ILE C 1 110 ? 72.349 4.708 119.770 1.00 41.74 110 ILE C N 1
ATOM 5702 C CA . ILE C 1 110 ? 72.944 3.381 119.564 1.00 44.13 110 ILE C CA 1
ATOM 5703 C C . ILE C 1 110 ? 72.259 2.648 118.440 1.00 43.59 110 ILE C C 1
ATOM 5704 O O . ILE C 1 110 ? 71.064 2.380 118.517 1.00 44.35 110 ILE C O 1
ATOM 5709 N N . SER C 1 111 ? 73.015 2.362 117.393 1.00 44.89 111 SER C N 1
ATOM 5710 C CA . SER C 1 111 ? 72.463 1.693 116.215 1.00 46.64 111 SER C CA 1
ATOM 5711 C C . SER C 1 111 ? 72.743 0.190 116.318 1.00 45.04 111 SER C C 1
ATOM 5712 O O . SER C 1 111 ? 73.835 -0.199 116.716 1.00 44.52 111 SER C O 1
ATOM 5715 N N . VAL C 1 112 ? 71.770 -0.645 115.976 1.00 44.97 112 VAL C N 1
ATOM 5716 C CA . VAL C 1 112 ? 71.872 -2.109 116.120 1.00 44.56 112 VAL C CA 1
ATOM 5717 C C . VAL C 1 112 ? 71.898 -2.859 114.766 1.00 44.26 112 VAL C C 1
ATOM 5718 O O . VAL C 1 112 ? 71.071 -2.615 113.901 1.00 43.90 112 VAL C O 1
ATOM 5722 N N . ASP C 1 113 ? 72.858 -3.762 114.612 1.00 44.96 113 ASP C N 1
ATOM 5723 C CA . ASP C 1 113 ? 72.948 -4.696 113.475 1.00 45.43 113 ASP C CA 1
ATOM 5724 C C . ASP C 1 113 ? 72.267 -6.024 113.790 1.00 43.66 113 ASP C C 1
ATOM 5725 O O . ASP C 1 113 ? 72.920 -7.012 114.005 1.00 44.90 113 ASP C O 1
ATOM 5730 N N . TYR C 1 114 ? 70.957 -6.024 113.844 1.00 43.55 114 TYR C N 1
ATOM 5731 C CA . TYR C 1 114 ? 70.196 -7.238 114.129 1.00 45.38 114 TYR C CA 1
ATOM 5732 C C . TYR C 1 114 ? 70.328 -8.233 112.988 1.00 46.82 114 TYR C C 1
ATOM 5733 O O . TYR C 1 114 ? 70.582 -7.856 111.837 1.00 49.85 114 TYR C O 1
ATOM 5742 N N . ARG C 1 115 ? 70.118 -9.504 113.312 1.00 47.56 115 ARG C N 1
ATOM 5743 C CA . ARG C 1 115 ? 70.206 -10.569 112.322 1.00 46.39 115 ARG C CA 1
ATOM 5744 C C . ARG C 1 115 ? 69.040 -10.519 111.358 1.00 45.77 115 ARG C C 1
ATOM 5745 O O . ARG C 1 115 ? 67.912 -10.253 111.732 1.00 49.60 115 ARG C O 1
ATOM 5753 N N . LEU C 1 116 ? 69.360 -10.804 110.100 1.00 45.87 116 LEU C N 1
ATOM 5754 C CA . LEU C 1 116 ? 68.451 -10.688 109.000 1.00 44.28 116 LEU C CA 1
ATOM 5755 C C . LEU C 1 116 ? 67.989 -12.021 108.447 1.00 42.38 116 LEU C C 1
ATOM 5756 O O . LEU C 1 116 ? 68.680 -13.027 108.516 1.00 40.83 116 LEU C O 1
ATOM 5761 N N . ALA C 1 117 ? 66.790 -11.999 107.893 1.00 42.10 117 ALA C N 1
ATOM 5762 C CA . ALA C 1 117 ? 66.314 -13.079 107.032 1.00 43.25 117 ALA C CA 1
ATOM 5763 C C . ALA C 1 117 ? 66.991 -13.020 105.651 1.00 44.37 117 ALA C C 1
ATOM 5764 O O . ALA C 1 117 ? 67.482 -11.972 105.232 1.00 43.77 117 ALA C O 1
ATOM 5766 N N . PRO C 1 118 ? 66.986 -14.139 104.909 1.00 47.11 118 PRO C N 1
ATOM 5767 C CA . PRO C 1 118 ? 66.372 -15.432 105.223 1.00 46.48 118 PRO C CA 1
ATOM 5768 C C . PRO C 1 118 ? 67.229 -16.326 106.076 1.00 47.64 118 PRO C C 1
ATOM 5769 O O . PRO C 1 118 ? 66.803 -17.408 106.444 1.00 50.56 118 PRO C O 1
ATOM 5773 N N . GLU C 1 119 ? 68.432 -15.892 106.411 1.00 49.76 119 GLU C N 1
ATOM 5774 C CA . GLU C 1 119 ? 69.302 -16.680 107.257 1.00 51.77 119 GLU C CA 1
ATOM 5775 C C . GLU C 1 119 ? 68.667 -16.891 108.633 1.00 50.07 119 GLU C C 1
ATOM 5776 O O . GLU C 1 119 ? 68.658 -17.987 109.143 1.00 52.31 119 GLU C O 1
ATOM 5782 N N . TYR C 1 120 ? 68.156 -15.819 109.220 1.00 48.07 120 TYR C N 1
ATOM 5783 C CA . TYR C 1 120 ? 67.483 -15.900 110.489 1.00 48.90 120 TYR C CA 1
ATOM 5784 C C . TYR C 1 120 ? 66.089 -15.381 110.331 1.00 49.31 120 TYR C C 1
ATOM 5785 O O . TYR C 1 120 ? 65.879 -14.210 110.011 1.00 56.29 120 TYR C O 1
ATOM 5794 N N . LYS C 1 121 ? 65.119 -16.250 110.542 1.00 49.82 121 LYS C N 1
ATOM 5795 C CA . LYS C 1 121 ? 63.739 -15.876 110.342 1.00 48.62 121 LYS C CA 1
ATOM 5796 C C . LYS C 1 121 ? 63.169 -15.207 111.576 1.00 47.11 121 LYS C C 1
ATOM 5797 O O . LYS C 1 121 ? 63.808 -15.170 112.628 1.00 46.19 121 LYS C O 1
ATOM 5803 N N . PHE C 1 122 ? 61.974 -14.641 111.411 1.00 46.30 122 PHE C N 1
ATOM 5804 C CA . PHE C 1 122 ? 61.178 -14.198 112.511 1.00 46.57 122 PHE C CA 1
ATOM 5805 C C . PHE C 1 122 ? 61.123 -15.332 113.576 1.00 46.32 122 PHE C C 1
ATOM 5806 O O . PHE C 1 122 ? 60.940 -16.504 113.215 1.00 45.74 122 PHE C O 1
ATOM 5814 N N . PRO C 1 123 ? 61.246 -14.994 114.867 1.00 46.67 123 PRO C N 1
ATOM 5815 C CA . PRO C 1 123 ? 61.306 -13.669 115.482 1.00 49.06 123 PRO C CA 1
ATOM 5816 C C . PRO C 1 123 ? 62.694 -13.145 115.869 1.00 46.71 123 PRO C C 1
ATOM 5817 O O . PRO C 1 123 ? 62.822 -12.326 116.786 1.00 47.41 123 PRO C O 1
ATOM 5821 N N . THR C 1 124 ? 63.724 -13.585 115.167 1.00 45.70 124 THR C N 1
ATOM 5822 C CA . THR C 1 124 ? 65.094 -13.311 115.580 1.00 43.39 124 THR C CA 1
ATOM 5823 C C . THR C 1 124 ? 65.352 -11.825 115.671 1.00 45.84 124 THR C C 1
ATOM 5824 O O . THR C 1 124 ? 65.830 -11.357 116.678 1.00 49.31 124 THR C O 1
ATOM 5828 N N . ALA C 1 125 ? 65.056 -11.078 114.609 1.00 46.07 125 ALA C N 1
ATOM 5829 C CA . ALA C 1 125 ? 65.338 -9.655 114.566 1.00 44.66 125 ALA C CA 1
ATOM 5830 C C . ALA C 1 125 ? 64.728 -8.913 115.733 1.00 46.02 125 ALA C C 1
ATOM 5831 O O . ALA C 1 125 ? 65.326 -7.970 116.254 1.00 46.88 125 ALA C O 1
ATOM 5833 N N . VAL C 1 126 ? 63.511 -9.305 116.109 1.00 48.82 126 VAL C N 1
ATOM 5834 C CA . VAL C 1 126 ? 62.772 -8.651 117.172 1.00 50.98 126 VAL C CA 1
ATOM 5835 C C . VAL C 1 126 ? 63.476 -8.856 118.515 1.00 51.43 126 VAL C C 1
ATOM 5836 O O . VAL C 1 126 ? 63.620 -7.928 119.285 1.00 52.60 126 VAL C O 1
ATOM 5840 N N . TYR C 1 127 ? 63.919 -10.075 118.765 1.00 49.82 127 TYR C N 1
ATOM 5841 C CA . TYR C 1 127 ? 64.650 -10.395 119.960 1.00 51.22 127 TYR C CA 1
ATOM 5842 C C . TYR C 1 127 ? 66.068 -9.843 120.017 1.00 54.09 127 TYR C C 1
ATOM 5843 O O . TYR C 1 127 ? 66.537 -9.482 121.102 1.00 67.39 127 TYR C O 1
ATOM 5852 N N . ASP C 1 128 ? 66.736 -9.730 118.877 1.00 53.06 128 ASP C N 1
ATOM 5853 C CA . ASP C 1 128 ? 68.036 -9.057 118.824 1.00 51.12 128 ASP C CA 1
ATOM 5854 C C . ASP C 1 128 ? 67.899 -7.581 119.242 1.00 49.35 128 ASP C C 1
ATOM 5855 O O . ASP C 1 128 ? 68.723 -7.063 119.973 1.00 49.00 128 ASP C O 1
ATOM 5860 N N . CYS C 1 129 ? 66.871 -6.899 118.743 1.00 48.10 129 CYS C N 1
ATOM 5861 C CA . CYS C 1 129 ? 66.653 -5.492 119.058 1.00 47.25 129 CYS C CA 1
ATOM 5862 C C . CYS C 1 129 ? 66.224 -5.346 120.520 1.00 49.22 129 CYS C C 1
ATOM 5863 O O . CYS C 1 129 ? 66.634 -4.407 121.171 1.00 51.92 129 CYS C O 1
ATOM 5866 N N . PHE C 1 130 ? 65.408 -6.267 121.040 1.00 46.89 130 PHE C N 1
ATOM 5867 C CA . PHE C 1 130 ? 64.902 -6.160 122.391 1.00 45.62 130 PHE C CA 1
ATOM 5868 C C . PHE C 1 130 ? 66.057 -6.385 123.361 1.00 47.81 130 PHE C C 1
ATOM 5869 O O . PHE C 1 130 ? 66.214 -5.664 124.342 1.00 46.86 130 PHE C O 1
ATOM 5877 N N . ASN C 1 131 ? 66.881 -7.392 123.106 1.00 46.90 131 ASN C N 1
ATOM 5878 C CA . ASN C 1 131 ? 68.048 -7.645 123.947 1.00 45.00 131 ASN C CA 1
ATOM 5879 C C . ASN C 1 131 ? 69.070 -6.512 123.935 1.00 44.92 131 ASN C C 1
ATOM 5880 O O . ASN C 1 131 ? 69.771 -6.288 124.895 1.00 46.85 131 ASN C O 1
ATOM 5885 N N . ALA C 1 132 ? 69.151 -5.787 122.839 1.00 46.86 132 ALA C N 1
ATOM 5886 C CA . ALA C 1 132 ? 69.979 -4.585 122.755 1.00 47.26 132 ALA C CA 1
ATOM 5887 C C . ALA C 1 132 ? 69.453 -3.479 123.692 1.00 45.16 132 ALA C C 1
ATOM 5888 O O . ALA C 1 132 ? 70.217 -2.748 124.288 1.00 44.47 132 ALA C O 1
ATOM 5890 N N . ILE C 1 133 ? 68.140 -3.359 123.786 1.00 46.53 133 ILE C N 1
ATOM 5891 C CA . ILE C 1 133 ? 67.501 -2.395 124.702 1.00 47.79 133 ILE C CA 1
ATOM 5892 C C . ILE C 1 133 ? 67.775 -2.766 126.160 1.00 45.81 133 ILE C C 1
ATOM 5893 O O . ILE C 1 133 ? 68.125 -1.898 126.958 1.00 44.99 133 ILE C O 1
ATOM 5898 N N . VAL C 1 134 ? 67.620 -4.053 126.469 1.00 44.12 134 VAL C N 1
ATOM 5899 C CA . VAL C 1 134 ? 67.909 -4.585 127.793 1.00 45.09 134 VAL C CA 1
ATOM 5900 C C . VAL C 1 134 ? 69.353 -4.339 128.195 1.00 45.75 134 VAL C C 1
ATOM 5901 O O . VAL C 1 134 ? 69.625 -3.899 129.328 1.00 47.30 134 VAL C O 1
ATOM 5905 N N . TRP C 1 135 ? 70.262 -4.558 127.249 1.00 44.08 135 TRP C N 1
ATOM 5906 C CA . TRP C 1 135 ? 71.679 -4.278 127.474 1.00 43.06 135 TRP C CA 1
ATOM 5907 C C . TRP C 1 135 ? 71.940 -2.823 127.825 1.00 43.47 135 TRP C C 1
ATOM 5908 O O . TRP C 1 135 ? 72.657 -2.538 128.763 1.00 45.61 135 TRP C O 1
ATOM 5919 N N . ALA C 1 136 ? 71.354 -1.916 127.064 1.00 44.05 136 ALA C N 1
ATOM 5920 C CA . ALA C 1 136 ? 71.570 -0.482 127.247 1.00 46.34 136 ALA C CA 1
ATOM 5921 C C . ALA C 1 136 ? 71.024 -0.028 128.614 1.00 50.07 136 ALA C C 1
ATOM 5922 O O . ALA C 1 136 ? 71.632 0.809 129.301 1.00 52.37 136 ALA C O 1
ATOM 5924 N N . ARG C 1 137 ? 69.877 -0.572 128.992 1.00 50.88 137 ARG C N 1
ATOM 5925 C CA . ARG C 1 137 ? 69.259 -0.243 130.246 1.00 53.48 137 ARG C CA 1
ATOM 5926 C C . ARG C 1 137 ? 70.106 -0.780 131.424 1.00 54.17 137 ARG C C 1
ATOM 5927 O O . ARG C 1 137 ? 70.382 -0.038 132.381 1.00 54.17 137 ARG C O 1
ATOM 5935 N N . ASP C 1 138 ? 70.569 -2.032 131.312 1.00 50.31 138 ASP C N 1
ATOM 5936 C CA . ASP C 1 138 ? 71.430 -2.627 132.324 1.00 51.22 138 ASP C CA 1
ATOM 5937 C C . ASP C 1 138 ? 72.771 -1.894 132.470 1.00 53.75 138 ASP C C 1
ATOM 5938 O O . ASP C 1 138 ? 73.295 -1.804 133.583 1.00 62.56 138 ASP C O 1
ATOM 5943 N N . ASN C 1 139 ? 73.329 -1.393 131.363 1.00 51.28 139 ASN C N 1
ATOM 5944 C CA . ASN C 1 139 ? 74.619 -0.704 131.362 1.00 50.13 139 ASN C CA 1
ATOM 5945 C C . ASN C 1 139 ? 74.475 0.836 131.264 1.00 49.80 139 ASN C C 1
ATOM 5946 O O . ASN C 1 139 ? 75.337 1.542 130.750 1.00 49.02 139 ASN C O 1
ATOM 5951 N N . ALA C 1 140 ? 73.366 1.348 131.768 1.00 50.84 140 ALA C N 1
ATOM 5952 C CA . ALA C 1 140 ? 73.047 2.771 131.711 1.00 51.27 140 ALA C CA 1
ATOM 5953 C C . ALA C 1 140 ? 74.120 3.662 132.317 1.00 55.21 140 ALA C C 1
ATOM 5954 O O . ALA C 1 140 ? 74.444 4.706 131.764 1.00 55.54 140 ALA C O 1
ATOM 5956 N N . GLY C 1 141 ? 74.623 3.268 133.494 1.00 58.86 141 GLY C N 1
ATOM 5957 C CA . GLY C 1 141 ? 75.628 4.038 134.196 1.00 57.74 141 GLY C CA 1
ATOM 5958 C C . GLY C 1 141 ? 76.939 4.149 133.440 1.00 58.71 141 GLY C C 1
ATOM 5959 O O . GLY C 1 141 ? 77.527 5.203 133.382 1.00 59.06 141 GLY C O 1
ATOM 5960 N N . GLU C 1 142 ? 77.413 3.052 132.865 1.00 61.32 142 GLU C N 1
ATOM 5961 C CA . GLU C 1 142 ? 78.631 3.060 132.032 1.00 63.43 142 GLU C CA 1
ATOM 5962 C C . GLU C 1 142 ? 78.410 3.945 130.782 1.00 61.01 142 GLU C C 1
ATOM 5963 O O . GLU C 1 142 ? 79.331 4.610 130.320 1.00 59.56 142 GLU C O 1
ATOM 5969 N N . LEU C 1 143 ? 77.195 3.956 130.239 1.00 56.39 143 LEU C N 1
ATOM 5970 C CA . LEU C 1 143 ? 76.889 4.787 129.083 1.00 55.91 143 LEU C CA 1
ATOM 5971 C C . LEU C 1 143 ? 76.589 6.254 129.429 1.00 56.21 143 LEU C C 1
ATOM 5972 O O . LEU C 1 143 ? 76.511 7.120 128.543 1.00 53.44 143 LEU C O 1
ATOM 5977 N N . GLY C 1 144 ? 76.405 6.523 130.718 1.00 56.69 144 GLY C N 1
ATOM 5978 C CA . GLY C 1 144 ? 76.025 7.860 131.182 1.00 56.20 144 GLY C CA 1
ATOM 5979 C C . GLY C 1 144 ? 74.632 8.302 130.735 1.00 54.21 144 GLY C C 1
ATOM 5980 O O . GLY C 1 144 ? 74.410 9.462 130.421 1.00 55.93 144 GLY C O 1
ATOM 5981 N N . ILE C 1 145 ? 73.686 7.378 130.730 1.00 52.76 145 ILE C N 1
ATOM 5982 C CA . ILE C 1 145 ? 72.314 7.693 130.369 1.00 52.62 145 ILE C CA 1
ATOM 5983 C C . ILE C 1 145 ? 71.370 7.330 131.505 1.00 51.76 145 ILE C C 1
ATOM 5984 O O . ILE C 1 145 ? 71.688 6.502 132.334 1.00 50.97 145 ILE C O 1
ATOM 5989 N N . ASP C 1 146 ? 70.218 7.970 131.514 1.00 52.63 146 ASP C N 1
ATOM 5990 C CA . ASP C 1 146 ? 69.185 7.729 132.485 1.00 57.16 146 ASP C CA 1
ATOM 5991 C C . ASP C 1 146 ? 68.338 6.535 132.017 1.00 57.85 146 ASP C C 1
ATOM 5992 O O . ASP C 1 146 ? 67.897 6.484 130.898 1.00 57.16 146 ASP C O 1
ATOM 5997 N N . LYS C 1 147 ? 68.137 5.559 132.890 1.00 62.79 147 LYS C N 1
ATOM 5998 C CA . LYS C 1 147 ? 67.312 4.374 132.604 1.00 63.45 147 LYS C CA 1
ATOM 5999 C C . LYS C 1 147 ? 65.890 4.721 132.213 1.00 62.43 147 LYS C C 1
ATOM 6000 O O . LYS C 1 147 ? 65.251 3.969 131.504 1.00 65.78 147 LYS C O 1
ATOM 6006 N N . ASP C 1 148 ? 65.378 5.829 132.733 1.00 63.20 148 ASP C N 1
ATOM 6007 C CA . ASP C 1 148 ? 63.995 6.243 132.476 1.00 64.40 148 ASP C CA 1
ATOM 6008 C C . ASP C 1 148 ? 63.873 7.165 131.212 1.00 61.44 148 ASP C C 1
ATOM 6009 O O . ASP C 1 148 ? 62.810 7.751 130.944 1.00 57.04 148 ASP C O 1
ATOM 6014 N N . LYS C 1 149 ? 64.976 7.331 130.479 1.00 57.06 149 LYS C N 1
ATOM 6015 C CA . LYS C 1 149 ? 64.988 8.173 129.293 1.00 57.43 149 LYS C CA 1
ATOM 6016 C C . LYS C 1 149 ? 65.491 7.427 128.037 1.00 56.19 149 LYS C C 1
ATOM 6017 O O . LYS C 1 149 ? 66.301 7.941 127.298 1.00 50.57 149 LYS C O 1
ATOM 6023 N N . ILE C 1 150 ? 65.019 6.201 127.847 1.00 55.82 150 ILE C N 1
ATOM 6024 C CA . ILE C 1 150 ? 65.372 5.391 126.717 1.00 51.28 150 ILE C CA 1
ATOM 6025 C C . ILE C 1 150 ? 64.245 5.390 125.688 1.00 49.22 150 ILE C C 1
ATOM 6026 O O . ILE C 1 150 ? 63.101 4.943 125.966 1.00 49.67 150 ILE C O 1
ATOM 6031 N N . ALA C 1 151 ? 64.579 5.846 124.472 1.00 46.79 151 ALA C N 1
ATOM 6032 C CA . ALA C 1 151 ? 63.618 5.823 123.366 1.00 43.78 151 ALA C CA 1
ATOM 6033 C C . ALA C 1 151 ? 64.056 4.891 122.255 1.00 42.59 151 ALA C C 1
ATOM 6034 O O . ALA C 1 151 ? 65.228 4.625 122.083 1.00 42.40 151 ALA C O 1
ATOM 6036 N N . THR C 1 152 ? 63.090 4.384 121.499 1.00 42.90 152 THR C N 1
ATOM 6037 C CA . THR C 1 152 ? 63.393 3.592 120.308 1.00 42.39 152 THR C CA 1
ATOM 6038 C C . THR C 1 152 ? 63.009 4.311 118.993 1.00 41.12 152 THR C C 1
ATOM 6039 O O . THR C 1 152 ? 62.060 5.099 118.955 1.00 39.83 152 THR C O 1
ATOM 6043 N N . PHE C 1 153 ? 63.741 4.013 117.931 1.00 40.00 153 PHE C N 1
ATOM 6044 C CA . PHE C 1 153 ? 63.538 4.685 116.629 1.00 41.54 153 PHE C CA 1
ATOM 6045 C C . PHE C 1 153 ? 63.822 3.745 115.495 1.00 39.37 153 PHE C C 1
ATOM 6046 O O . PHE C 1 153 ? 64.732 2.955 115.550 1.00 40.17 153 PHE C O 1
ATOM 6054 N N . GLY C 1 154 ? 63.042 3.826 114.449 1.00 39.50 154 GLY C N 1
ATOM 6055 C CA . GLY C 1 154 ? 63.216 2.916 113.323 1.00 40.25 154 GLY C CA 1
ATOM 6056 C C . GLY C 1 154 ? 62.391 3.298 112.141 1.00 39.31 154 GLY C C 1
ATOM 6057 O O . GLY C 1 154 ? 61.299 3.842 112.286 1.00 38.87 154 GLY C O 1
ATOM 6058 N N . ILE C 1 155 ? 62.940 3.025 110.963 1.00 42.52 155 ILE C N 1
ATOM 6059 C CA . ILE C 1 155 ? 62.283 3.338 109.673 1.00 44.22 155 ILE C CA 1
ATOM 6060 C C . ILE C 1 155 ? 61.902 2.060 108.936 1.00 45.14 155 ILE C C 1
ATOM 6061 O O . ILE C 1 155 ? 62.717 1.141 108.777 1.00 45.00 155 ILE C O 1
ATOM 6066 N N . SER C 1 156 ? 60.646 1.976 108.540 1.00 48.98 156 SER C N 1
ATOM 6067 C CA . SER C 1 156 ? 60.155 0.868 107.652 1.00 54.40 156 SER C CA 1
ATOM 6068 C C . SER C 1 156 ? 60.116 -0.528 108.381 1.00 49.53 156 SER C C 1
ATOM 6069 O O . SER C 1 156 ? 59.246 -0.749 109.213 1.00 55.65 156 SER C O 1
ATOM 6072 N N . ALA C 1 157 ? 61.013 -1.448 108.087 1.00 42.66 157 ALA C N 1
ATOM 6073 C CA . ALA C 1 157 ? 61.109 -2.648 108.884 1.00 42.67 157 ALA C CA 1
ATOM 6074 C C . ALA C 1 157 ? 61.614 -2.282 110.300 1.00 48.43 157 ALA C C 1
ATOM 6075 O O . ALA C 1 157 ? 61.313 -2.975 111.275 1.00 43.28 157 ALA C O 1
ATOM 6077 N N . GLY C 1 158 ? 62.413 -1.202 110.387 1.00 51.12 158 GLY C N 1
ATOM 6078 C CA . GLY C 1 158 ? 62.873 -0.643 111.658 1.00 47.20 158 GLY C CA 1
ATOM 6079 C C . GLY C 1 158 ? 61.660 -0.154 112.450 1.00 48.43 158 GLY C C 1
ATOM 6080 O O . GLY C 1 158 ? 61.600 -0.292 113.675 1.00 47.59 158 GLY C O 1
ATOM 6081 N N . GLY C 1 159 ? 60.694 0.432 111.760 1.00 48.48 159 GLY C N 1
ATOM 6082 C CA . GLY C 1 159 ? 59.471 0.876 112.395 1.00 46.84 159 GLY C CA 1
ATOM 6083 C C . GLY C 1 159 ? 58.649 -0.286 112.936 1.00 48.13 159 GLY C C 1
ATOM 6084 O O . GLY C 1 159 ? 58.029 -0.177 114.004 1.00 46.66 159 GLY C O 1
ATOM 6085 N N . ASN C 1 160 ? 58.637 -1.395 112.189 1.00 45.88 160 ASN C N 1
ATOM 6086 C CA . ASN C 1 160 ? 58.014 -2.636 112.659 1.00 43.12 160 ASN C CA 1
ATOM 6087 C C . ASN C 1 160 ? 58.610 -3.099 113.974 1.00 43.45 160 ASN C C 1
ATOM 6088 O O . ASN C 1 160 ? 57.907 -3.565 114.860 1.00 44.62 160 ASN C O 1
ATOM 6093 N N . LEU C 1 161 ? 59.934 -3.025 114.047 1.00 44.16 161 LEU C N 1
ATOM 6094 C CA . LEU C 1 161 ? 60.707 -3.532 115.166 1.00 44.05 161 LEU C CA 1
ATOM 6095 C C . LEU C 1 161 ? 60.511 -2.625 116.398 1.00 46.21 161 LEU C C 1
ATOM 6096 O O . LEU C 1 161 ? 60.537 -3.101 117.532 1.00 45.82 161 LEU C O 1
ATOM 6101 N N . VAL C 1 162 ? 60.318 -1.326 116.171 1.00 44.69 162 VAL C N 1
ATOM 6102 C CA . VAL C 1 162 ? 60.002 -0.415 117.226 1.00 42.44 162 VAL C CA 1
ATOM 6103 C C . VAL C 1 162 ? 58.666 -0.826 117.864 1.00 42.73 162 VAL C C 1
ATOM 6104 O O . VAL C 1 162 ? 58.555 -0.895 119.064 1.00 44.54 162 VAL C O 1
ATOM 6108 N N . ALA C 1 163 ? 57.655 -1.059 117.041 1.00 43.05 163 ALA C N 1
ATOM 6109 C CA . ALA C 1 163 ? 56.369 -1.449 117.526 1.00 43.83 163 ALA C CA 1
ATOM 6110 C C . ALA C 1 163 ? 56.432 -2.801 118.277 1.00 46.62 163 ALA C C 1
ATOM 6111 O O . ALA C 1 163 ? 55.837 -2.953 119.352 1.00 45.84 163 ALA C O 1
ATOM 6113 N N . ALA C 1 164 ? 57.171 -3.753 117.709 1.00 46.15 164 ALA C N 1
ATOM 6114 C CA . ALA C 1 164 ? 57.257 -5.117 118.247 1.00 46.88 164 ALA C CA 1
ATOM 6115 C C . ALA C 1 164 ? 57.992 -5.132 119.577 1.00 48.71 164 ALA C C 1
ATOM 6116 O O . ALA C 1 164 ? 57.588 -5.800 120.520 1.00 51.62 164 ALA C O 1
ATOM 6118 N N . THR C 1 165 ? 59.105 -4.418 119.641 1.00 48.38 165 THR C N 1
ATOM 6119 C CA . THR C 1 165 ? 59.875 -4.329 120.868 1.00 47.67 165 THR C CA 1
ATOM 6120 C C . THR C 1 165 ? 59.128 -3.610 121.985 1.00 46.28 165 THR C C 1
ATOM 6121 O O . THR C 1 165 ? 59.381 -3.867 123.131 1.00 49.71 165 THR C O 1
ATOM 6125 N N . SER C 1 166 ? 58.227 -2.700 121.656 1.00 45.83 166 SER C N 1
ATOM 6126 C CA . SER C 1 166 ? 57.395 -2.039 122.651 1.00 46.80 166 SER C CA 1
ATOM 6127 C C . SER C 1 166 ? 56.445 -2.991 123.329 1.00 48.71 166 SER C C 1
ATOM 6128 O O . SER C 1 166 ? 56.171 -2.852 124.519 1.00 50.32 166 SER C O 1
ATOM 6131 N N . LEU C 1 167 ? 55.924 -3.941 122.561 1.00 50.57 167 LEU C N 1
ATOM 6132 C CA . LEU C 1 167 ? 55.078 -4.998 123.112 1.00 51.66 167 LEU C CA 1
ATOM 6133 C C . LEU C 1 167 ? 55.868 -5.902 124.049 1.00 51.42 167 LEU C C 1
ATOM 6134 O O . LEU C 1 167 ? 55.355 -6.302 125.064 1.00 56.43 167 LEU C O 1
ATOM 6139 N N . LEU C 1 168 ? 57.101 -6.236 123.689 1.00 50.08 168 LEU C N 1
ATOM 6140 C CA . LEU C 1 168 ? 57.954 -7.028 124.553 1.00 50.07 168 LEU C CA 1
ATOM 6141 C C . LEU C 1 168 ? 58.374 -6.238 125.770 1.00 50.71 168 LEU C C 1
ATOM 6142 O O . LEU C 1 168 ? 58.483 -6.811 126.862 1.00 54.50 168 LEU C O 1
ATOM 6147 N N . ALA C 1 169 ? 58.616 -4.947 125.589 1.00 49.30 169 ALA C N 1
ATOM 6148 C CA . ALA C 1 169 ? 58.964 -4.057 126.693 1.00 50.23 169 ALA C CA 1
ATOM 6149 C C . ALA C 1 169 ? 57.834 -4.032 127.755 1.00 52.67 169 ALA C C 1
ATOM 6150 O O . ALA C 1 169 ? 58.098 -4.120 128.950 1.00 51.08 169 ALA C O 1
ATOM 6152 N N . ARG C 1 170 ? 56.591 -3.968 127.274 1.00 54.03 170 ARG C N 1
ATOM 6153 C CA . ARG C 1 170 ? 55.436 -4.000 128.125 1.00 57.97 170 ARG C CA 1
ATOM 6154 C C . ARG C 1 170 ? 55.277 -5.354 128.831 1.00 62.22 170 ARG C C 1
ATOM 6155 O O . ARG C 1 170 ? 55.054 -5.388 130.056 1.00 65.36 170 ARG C O 1
ATOM 6163 N N . ASP C 1 171 ? 55.361 -6.447 128.065 1.00 60.12 171 ASP C N 1
ATOM 6164 C CA . ASP C 1 171 ? 55.322 -7.796 128.623 1.00 61.53 171 ASP C CA 1
ATOM 6165 C C . ASP C 1 171 ? 56.320 -7.970 129.766 1.00 62.26 171 ASP C C 1
ATOM 6166 O O . ASP C 1 171 ? 56.010 -8.591 130.763 1.00 69.77 171 ASP C O 1
ATOM 6171 N N . ASN C 1 172 ? 57.527 -7.447 129.592 1.00 60.85 172 ASN C N 1
ATOM 6172 C CA . ASN C 1 172 ? 58.613 -7.619 130.567 1.00 61.14 172 ASN C CA 1
ATOM 6173 C C . ASN C 1 172 ? 58.802 -6.424 131.511 1.00 59.86 172 ASN C C 1
ATOM 6174 O O . ASN C 1 172 ? 59.802 -6.331 132.178 1.00 57.81 172 ASN C O 1
ATOM 6179 N N . LYS C 1 173 ? 57.838 -5.508 131.537 1.00 60.79 173 LYS C N 1
ATOM 6180 C CA . LYS C 1 173 ? 57.841 -4.380 132.456 1.00 61.51 173 LYS C CA 1
ATOM 6181 C C . LYS C 1 173 ? 59.075 -3.508 132.366 1.00 59.30 173 LYS C C 1
ATOM 6182 O O . LYS C 1 173 ? 59.542 -2.971 133.376 1.00 57.48 173 LYS C O 1
ATOM 6188 N N . LEU C 1 174 ? 59.590 -3.357 131.152 1.00 56.86 174 LEU C N 1
ATOM 6189 C CA . LEU C 1 174 ? 60.714 -2.483 130.883 1.00 57.05 174 LEU C CA 1
ATOM 6190 C C . LEU C 1 174 ? 60.190 -1.152 130.401 1.00 57.25 174 LEU C C 1
ATOM 6191 O O . LEU C 1 174 ? 59.500 -1.082 129.382 1.00 61.96 174 LEU C O 1
ATOM 6196 N N . LYS C 1 175 ? 60.548 -0.092 131.114 1.00 59.94 175 LYS C N 1
ATOM 6197 C CA . LYS C 1 175 ? 60.086 1.247 130.795 1.00 59.19 175 LYS C CA 1
ATOM 6198 C C . LYS C 1 175 ? 60.849 1.851 129.634 1.00 55.45 175 LYS C C 1
ATOM 6199 O O . LYS C 1 175 ? 62.053 1.869 129.622 1.00 57.25 175 LYS C O 1
ATOM 6205 N N . LEU C 1 176 ? 60.116 2.337 128.657 1.00 54.73 176 LEU C N 1
ATOM 6206 C CA . LEU C 1 176 ? 60.663 3.124 127.540 1.00 53.82 176 LEU C CA 1
ATOM 6207 C C . LEU C 1 176 ? 59.937 4.441 127.602 1.00 51.01 176 LEU C C 1
ATOM 6208 O O . LEU C 1 176 ? 58.732 4.470 127.843 1.00 56.46 176 LEU C O 1
ATOM 6213 N N . THR C 1 177 ? 60.648 5.536 127.445 1.00 47.62 177 THR C N 1
ATOM 6214 C CA . THR C 1 177 ? 60.014 6.829 127.513 1.00 48.08 177 THR C CA 1
ATOM 6215 C C . THR C 1 177 ? 59.277 7.160 126.242 1.00 48.79 177 THR C C 1
ATOM 6216 O O . THR C 1 177 ? 58.303 7.851 126.298 1.00 53.33 177 THR C O 1
ATOM 6220 N N . ALA C 1 178 ? 59.723 6.644 125.086 1.00 50.78 178 ALA C N 1
ATOM 6221 C CA . ALA C 1 178 ? 59.095 6.960 123.810 1.00 47.88 178 ALA C CA 1
ATOM 6222 C C . ALA C 1 178 ? 59.394 5.951 122.719 1.00 45.90 178 ALA C C 1
ATOM 6223 O O . ALA C 1 178 ? 60.377 5.253 122.777 1.00 51.00 178 ALA C O 1
ATOM 6225 N N . GLN C 1 179 ? 58.535 5.903 121.718 1.00 44.23 179 GLN C N 1
ATOM 6226 C CA . GLN C 1 179 ? 58.746 5.045 120.545 1.00 44.99 179 GLN C CA 1
ATOM 6227 C C . GLN C 1 179 ? 58.478 5.865 119.254 1.00 41.88 179 GLN C C 1
ATOM 6228 O O . GLN C 1 179 ? 57.531 6.649 119.198 1.00 41.48 179 GLN C O 1
ATOM 6234 N N . VAL C 1 180 ? 59.338 5.710 118.252 1.00 40.37 180 VAL C N 1
ATOM 6235 C CA . VAL C 1 180 ? 59.241 6.521 117.045 1.00 40.25 180 VAL C CA 1
ATOM 6236 C C . VAL C 1 180 ? 59.322 5.628 115.817 1.00 40.16 180 VAL C C 1
ATOM 6237 O O . VAL C 1 180 ? 60.381 5.487 115.222 1.00 40.18 180 VAL C O 1
ATOM 6241 N N . PRO C 1 181 ? 58.211 4.986 115.472 1.00 40.51 181 PRO C N 1
ATOM 6242 C CA . PRO C 1 181 ? 58.164 4.227 114.235 1.00 40.63 181 PRO C CA 1
ATOM 6243 C C . PRO C 1 181 ? 57.917 5.201 113.046 1.00 40.39 181 PRO C C 1
ATOM 6244 O O . PRO C 1 181 ? 56.903 5.930 112.988 1.00 36.41 181 PRO C O 1
ATOM 6248 N N . VAL C 1 182 ? 58.877 5.232 112.145 1.00 39.26 182 VAL C N 1
ATOM 6249 C CA . VAL C 1 182 ? 58.739 6.013 110.926 1.00 43.27 182 VAL C CA 1
ATOM 6250 C C . VAL C 1 182 ? 58.368 5.116 109.755 1.00 39.60 182 VAL C C 1
ATOM 6251 O O . VAL C 1 182 ? 58.985 4.125 109.534 1.00 43.72 182 VAL C O 1
ATOM 6255 N N . VAL C 1 183 ? 57.325 5.465 109.046 1.00 38.84 183 VAL C N 1
ATOM 6256 C CA . VAL C 1 183 ? 56.792 4.676 107.939 1.00 41.23 183 VAL C CA 1
ATOM 6257 C C . VAL C 1 183 ? 56.772 3.185 108.196 1.00 42.51 183 VAL C C 1
ATOM 6258 O O . VAL C 1 183 ? 57.182 2.413 107.344 1.00 43.42 183 VAL C O 1
ATOM 6262 N N . PRO C 1 184 ? 56.258 2.774 109.378 1.00 43.24 184 PRO C N 1
ATOM 6263 C CA . PRO C 1 184 ? 56.338 1.388 109.758 1.00 41.37 184 PRO C CA 1
ATOM 6264 C C . PRO C 1 184 ? 55.466 0.401 108.958 1.00 41.13 184 PRO C C 1
ATOM 6265 O O . PRO C 1 184 ? 54.428 0.765 108.437 1.00 39.92 184 PRO C O 1
ATOM 6269 N N . PHE C 1 185 ? 55.930 -0.852 108.905 1.00 41.63 185 PHE C N 1
ATOM 6270 C CA . PHE C 1 185 ? 55.071 -1.985 108.679 1.00 44.41 185 PHE C CA 1
ATOM 6271 C C . PHE C 1 185 ? 54.476 -2.507 110.025 1.00 46.40 185 PHE C C 1
ATOM 6272 O O . PHE C 1 185 ? 55.238 -2.883 110.909 1.00 47.88 185 PHE C O 1
ATOM 6280 N N . VAL C 1 186 ? 53.147 -2.553 110.146 1.00 44.71 186 VAL C N 1
ATOM 6281 C CA . VAL C 1 186 ? 52.449 -3.080 111.324 1.00 44.00 186 VAL C CA 1
ATOM 6282 C C . VAL C 1 186 ? 51.366 -4.134 111.077 1.00 43.82 186 VAL C C 1
ATOM 6283 O O . VAL C 1 186 ? 50.861 -4.741 112.005 1.00 45.49 186 VAL C O 1
ATOM 6287 N N . TYR C 1 187 ? 51.046 -4.413 109.831 1.00 44.18 187 TYR C N 1
ATOM 6288 C CA . TYR C 1 187 ? 49.983 -5.356 109.494 1.00 45.52 187 TYR C CA 1
ATOM 6289 C C . TYR C 1 187 ? 50.094 -5.852 108.057 1.00 45.19 187 TYR C C 1
ATOM 6290 O O . TYR C 1 187 ? 50.663 -5.169 107.200 1.00 47.81 187 TYR C O 1
ATOM 6299 N N . LEU C 1 188 ? 49.528 -7.017 107.784 1.00 46.45 188 LEU C N 1
ATOM 6300 C CA . LEU C 1 188 ? 49.326 -7.448 106.383 1.00 47.33 188 LEU C CA 1
ATOM 6301 C C . LEU C 1 188 ? 48.061 -6.782 105.850 1.00 46.27 188 LEU C C 1
ATOM 6302 O O . LEU C 1 188 ? 46.975 -7.345 105.825 1.00 47.64 188 LEU C O 1
ATOM 6307 N N . ASP C 1 189 ? 48.190 -5.537 105.449 1.00 46.58 189 ASP C N 1
ATOM 6308 C CA . ASP C 1 189 ? 47.078 -4.717 104.946 1.00 47.83 189 ASP C CA 1
ATOM 6309 C C . ASP C 1 189 ? 46.846 -4.971 103.444 1.00 50.18 189 ASP C C 1
ATOM 6310 O O . ASP C 1 189 ? 47.711 -4.710 102.625 1.00 50.90 189 ASP C O 1
ATOM 6315 N N . LEU C 1 190 ? 45.685 -5.520 103.106 1.00 48.51 190 LEU C N 1
ATOM 6316 C CA . LEU C 1 190 ? 45.296 -5.760 101.724 1.00 47.70 190 LEU C CA 1
ATOM 6317 C C . LEU C 1 190 ? 44.168 -4.843 101.304 1.00 49.49 190 LEU C C 1
ATOM 6318 O O . LEU C 1 190 ? 43.900 -4.703 100.115 1.00 54.60 190 LEU C O 1
ATOM 6323 N N . ALA C 1 191 ? 43.540 -4.158 102.263 1.00 48.48 191 ALA C N 1
ATOM 6324 C CA . ALA C 1 191 ? 42.298 -3.475 102.017 1.00 44.81 191 ALA C CA 1
ATOM 6325 C C . ALA C 1 191 ? 42.421 -1.965 101.921 1.00 42.44 191 ALA C C 1
ATOM 6326 O O . ALA C 1 191 ? 41.483 -1.335 101.479 1.00 47.30 191 ALA C O 1
ATOM 6328 N N . SER C 1 192 ? 43.524 -1.351 102.314 1.00 40.70 192 SER C N 1
ATOM 6329 C CA . SER C 1 192 ? 43.528 0.120 102.394 1.00 41.26 192 SER C CA 1
ATOM 6330 C C . SER C 1 192 ? 43.681 0.792 101.033 1.00 43.83 192 SER C C 1
ATOM 6331 O O . SER C 1 192 ? 44.110 0.158 100.079 1.00 42.22 192 SER C O 1
ATOM 6334 N N . LYS C 1 193 ? 43.337 2.082 100.974 1.00 44.57 193 LYS C N 1
ATOM 6335 C CA . LYS C 1 193 ? 43.485 2.846 99.772 1.00 46.44 193 LYS C CA 1
ATOM 6336 C C . LYS C 1 193 ? 44.957 3.019 99.398 1.00 48.31 193 LYS C C 1
ATOM 6337 O O . LYS C 1 193 ? 45.340 2.876 98.232 1.00 48.97 193 LYS C O 1
ATOM 6343 N N . SER C 1 194 ? 45.761 3.379 100.396 1.00 47.52 194 SER C N 1
ATOM 6344 C CA . SER C 1 194 ? 47.157 3.618 100.175 1.00 43.91 194 SER C CA 1
ATOM 6345 C C . SER C 1 194 ? 47.843 2.366 99.591 1.00 43.83 194 SER C C 1
ATOM 6346 O O . SER C 1 194 ? 48.652 2.475 98.666 1.00 42.51 194 SER C O 1
ATOM 6349 N N . MET C 1 195 ? 47.520 1.189 100.131 1.00 42.86 195 MET C N 1
ATOM 6350 C CA . MET C 1 195 ? 48.152 -0.040 99.721 1.00 43.25 195 MET C CA 1
ATOM 6351 C C . MET C 1 195 ? 47.828 -0.341 98.242 1.00 44.00 195 MET C C 1
ATOM 6352 O O . MET C 1 195 ? 48.700 -0.620 97.443 1.00 44.61 195 MET C O 1
ATOM 6357 N N . ASN C 1 196 ? 46.562 -0.270 97.897 1.00 44.55 196 ASN C N 1
ATOM 6358 C CA . ASN C 1 196 ? 46.122 -0.621 96.583 1.00 46.29 196 ASN C CA 1
ATOM 6359 C C . ASN C 1 196 ? 46.489 0.422 95.512 1.00 46.85 196 ASN C C 1
ATOM 6360 O O . ASN C 1 196 ? 46.650 0.066 94.369 1.00 47.51 196 ASN C O 1
ATOM 6365 N N . ARG C 1 197 ? 46.605 1.690 95.892 1.00 44.16 197 ARG C N 1
ATOM 6366 C CA . ARG C 1 197 ? 46.908 2.744 94.976 1.00 42.83 197 ARG C CA 1
ATOM 6367 C C . ARG C 1 197 ? 48.392 2.950 94.718 1.00 45.48 197 ARG C C 1
ATOM 6368 O O . ARG C 1 197 ? 48.789 3.333 93.604 1.00 47.31 197 ARG C O 1
ATOM 6376 N N . TYR C 1 198 ? 49.214 2.696 95.720 1.00 43.65 198 TYR C N 1
ATOM 6377 C CA . TYR C 1 198 ? 50.621 3.055 95.609 1.00 41.78 198 TYR C CA 1
ATOM 6378 C C . TYR C 1 198 ? 51.569 1.884 95.787 1.00 43.17 198 TYR C C 1
ATOM 6379 O O . TYR C 1 198 ? 52.745 2.109 96.084 1.00 46.94 198 TYR C O 1
ATOM 6388 N N . ARG C 1 199 ? 51.103 0.645 95.591 1.00 42.57 199 ARG C N 1
ATOM 6389 C CA . ARG C 1 199 ? 51.979 -0.493 95.721 1.00 42.92 199 ARG C CA 1
ATOM 6390 C C . ARG C 1 199 ? 52.809 -0.794 94.462 1.00 45.86 199 ARG C C 1
ATOM 6391 O O . ARG C 1 199 ? 53.707 -1.626 94.529 1.00 45.70 199 ARG C O 1
ATOM 6399 N N . LYS C 1 200 ? 52.561 -0.114 93.354 1.00 50.45 200 LYS C N 1
ATOM 6400 C CA . LYS C 1 200 ? 53.498 -0.199 92.161 1.00 53.39 200 LYS C CA 1
ATOM 6401 C C . LYS C 1 200 ? 53.826 1.181 91.589 1.00 51.41 200 LYS C C 1
ATOM 6402 O O . LYS C 1 200 ? 52.937 1.983 91.397 1.00 56.88 200 LYS C O 1
ATOM 6408 N N . GLY C 1 201 ? 55.087 1.453 91.327 1.00 49.86 201 GLY C N 1
ATOM 6409 C CA . GLY C 1 201 ? 55.491 2.721 90.724 1.00 52.91 201 GLY C CA 1
ATOM 6410 C C . GLY C 1 201 ? 55.969 3.833 91.653 1.00 54.55 201 GLY C C 1
ATOM 6411 O O . GLY C 1 201 ? 56.326 4.919 91.221 1.00 58.53 201 GLY C O 1
ATOM 6412 N N . TYR C 1 202 ? 55.989 3.572 92.944 1.00 58.77 202 TYR C N 1
ATOM 6413 C CA . TYR C 1 202 ? 56.411 4.567 93.948 1.00 55.29 202 TYR C CA 1
ATOM 6414 C C . TYR C 1 202 ? 57.502 3.982 94.847 1.00 56.69 202 TYR C C 1
ATOM 6415 O O . TYR C 1 202 ? 57.406 3.992 96.089 1.00 57.24 202 TYR C O 1
ATOM 6424 N N . PHE C 1 203 ? 58.528 3.455 94.193 1.00 57.69 203 PHE C N 1
ATOM 6425 C CA . PHE C 1 203 ? 59.672 2.826 94.848 1.00 62.11 203 PHE C CA 1
ATOM 6426 C C . PHE C 1 203 ? 59.342 1.528 95.600 1.00 64.86 203 PHE C C 1
ATOM 6427 O O . PHE C 1 203 ? 59.783 0.463 95.165 1.00 69.21 203 PHE C O 1
ATOM 6435 N N . LEU C 1 204 ? 58.598 1.621 96.709 1.00 62.41 204 LEU C N 1
ATOM 6436 C CA . LEU C 1 204 ? 58.225 0.429 97.482 1.00 62.07 204 LEU C CA 1
ATOM 6437 C C . LEU C 1 204 ? 57.184 -0.422 96.753 1.00 63.35 204 LEU C C 1
ATOM 6438 O O . LEU C 1 204 ? 56.008 -0.321 97.035 1.00 67.54 204 LEU C O 1
ATOM 6443 N N . ASP C 1 205 ? 57.639 -1.260 95.826 1.00 62.25 205 ASP C N 1
ATOM 6444 C CA . ASP C 1 205 ? 56.773 -2.135 95.026 1.00 62.50 205 ASP C CA 1
ATOM 6445 C C . ASP C 1 205 ? 56.391 -3.395 95.797 1.00 57.81 205 ASP C C 1
ATOM 6446 O O . ASP C 1 205 ? 57.267 -4.180 96.175 1.00 64.66 205 ASP C O 1
ATOM 6451 N N . ILE C 1 206 ? 55.093 -3.614 95.992 1.00 49.96 206 ILE C N 1
ATOM 6452 C CA . ILE C 1 206 ? 54.619 -4.719 96.818 1.00 46.70 206 ILE C CA 1
ATOM 6453 C C . ILE C 1 206 ? 53.654 -5.591 96.035 1.00 45.55 206 ILE C C 1
ATOM 6454 O O . ILE C 1 206 ? 52.704 -5.068 95.482 1.00 47.33 206 ILE C O 1
ATOM 6459 N N . ASN C 1 207 ? 53.858 -6.903 96.037 1.00 46.50 207 ASN C N 1
ATOM 6460 C CA . ASN C 1 207 ? 52.862 -7.861 95.550 1.00 50.08 207 ASN C CA 1
ATOM 6461 C C . ASN C 1 207 ? 51.845 -8.328 96.563 1.00 51.45 207 ASN C C 1
ATOM 6462 O O . ASN C 1 207 ? 52.174 -8.435 97.754 1.00 59.49 207 ASN C O 1
ATOM 6467 N N . LEU C 1 208 ? 50.628 -8.605 96.102 1.00 52.38 208 LEU C N 1
ATOM 6468 C CA . LEU C 1 208 ? 49.545 -9.084 96.958 1.00 52.34 208 LEU C CA 1
ATOM 6469 C C . LEU C 1 208 ? 49.174 -10.511 96.610 1.00 53.58 208 LEU C C 1
ATOM 6470 O O . LEU C 1 208 ? 49.271 -10.888 95.465 1.00 52.53 208 LEU C O 1
ATOM 6475 N N . PRO C 1 209 ? 48.731 -11.306 97.602 1.00 54.90 209 PRO C N 1
ATOM 6476 C CA . PRO C 1 209 ? 48.466 -10.975 98.998 1.00 53.90 209 PRO C CA 1
ATOM 6477 C C . PRO C 1 209 ? 49.701 -10.928 99.895 1.00 54.66 209 PRO C C 1
ATOM 6478 O O . PRO C 1 209 ? 49.738 -10.118 100.805 1.00 58.82 209 PRO C O 1
ATOM 6482 N N . VAL C 1 210 ? 50.688 -11.780 99.670 1.00 65.95 210 VAL C N 1
ATOM 6483 C CA . VAL C 1 210 ? 51.889 -11.823 100.526 1.00 63.25 210 VAL C CA 1
ATOM 6484 C C . VAL C 1 210 ? 53.151 -11.505 99.666 1.00 71.26 210 VAL C C 1
ATOM 6485 O O . VAL C 1 210 ? 53.496 -12.223 98.694 1.00 66.88 210 VAL C O 1
ATOM 6489 N N . ASP C 1 211 ? 53.847 -10.434 100.050 1.00 76.06 211 ASP C N 1
ATOM 6490 C CA . ASP C 1 211 ? 55.025 -9.940 99.330 1.00 77.82 211 ASP C CA 1
ATOM 6491 C C . ASP C 1 211 ? 56.263 -10.794 99.586 1.00 76.72 211 ASP C C 1
ATOM 6492 O O . ASP C 1 211 ? 56.335 -11.556 100.535 1.00 76.33 211 ASP C O 1
ATOM 6497 N N . TYR C 1 212 ? 57.249 -10.634 98.724 1.00 80.78 212 TYR C N 1
ATOM 6498 C CA . TYR C 1 212 ? 58.514 -11.352 98.790 1.00 79.75 212 TYR C CA 1
ATOM 6499 C C . TYR C 1 212 ? 59.254 -11.171 100.120 1.00 72.95 212 TYR C C 1
ATOM 6500 O O . TYR C 1 212 ? 59.813 -12.113 100.642 1.00 74.48 212 TYR C O 1
ATOM 6509 N N . GLY C 1 213 ? 59.275 -9.951 100.648 1.00 67.44 213 GLY C N 1
ATOM 6510 C CA . GLY C 1 213 ? 60.037 -9.637 101.854 1.00 62.46 213 GLY C CA 1
ATOM 6511 C C . GLY C 1 213 ? 59.417 -10.325 103.057 1.00 59.43 213 GLY C C 1
ATOM 6512 O O . GLY C 1 213 ? 60.139 -10.823 103.934 1.00 55.12 213 GLY C O 1
ATOM 6513 N N . VAL C 1 214 ? 58.080 -10.380 103.083 1.00 57.15 214 VAL C N 1
ATOM 6514 C CA . VAL C 1 214 ? 57.370 -11.077 104.147 1.00 54.68 214 VAL C CA 1
ATOM 6515 C C . VAL C 1 214 ? 57.642 -12.571 104.127 1.00 54.38 214 VAL C C 1
ATOM 6516 O O . VAL C 1 214 ? 57.920 -13.167 105.157 1.00 52.83 214 VAL C O 1
ATOM 6520 N N . LYS C 1 215 ? 57.565 -13.159 102.937 1.00 57.70 215 LYS C N 1
ATOM 6521 C CA . LYS C 1 215 ? 57.785 -14.601 102.750 1.00 57.52 215 LYS C CA 1
ATOM 6522 C C . LYS C 1 215 ? 59.152 -15.034 103.243 1.00 55.55 215 LYS C C 1
ATOM 6523 O O . LYS C 1 215 ? 59.300 -16.126 103.746 1.00 56.35 215 LYS C O 1
ATOM 6529 N N . MET C 1 216 ? 60.143 -14.182 103.082 1.00 55.91 216 MET C N 1
ATOM 6530 C CA . MET C 1 216 ? 61.501 -14.495 103.493 1.00 57.33 216 MET C CA 1
ATOM 6531 C C . MET C 1 216 ? 61.686 -14.364 104.994 1.00 56.53 216 MET C C 1
ATOM 6532 O O . MET C 1 216 ? 62.435 -15.121 105.600 1.00 55.38 216 MET C O 1
ATOM 6537 N N . TYR C 1 217 ? 60.974 -13.419 105.590 1.00 57.54 217 TYR C N 1
ATOM 6538 C CA . TYR C 1 217 ? 61.103 -13.145 107.028 1.00 57.78 217 TYR C CA 1
ATOM 6539 C C . TYR C 1 217 ? 60.348 -14.153 107.878 1.00 53.55 217 TYR C C 1
ATOM 6540 O O . TYR C 1 217 ? 60.893 -14.643 108.851 1.00 52.93 217 TYR C O 1
ATOM 6549 N N . ILE C 1 218 ? 59.111 -14.459 107.496 1.00 52.91 218 ILE C N 1
ATOM 6550 C CA . ILE C 1 218 ? 58.276 -15.349 108.301 1.00 53.64 218 ILE C CA 1
ATOM 6551 C C . ILE C 1 218 ? 58.554 -16.827 108.071 1.00 54.65 218 ILE C C 1
ATOM 6552 O O . ILE C 1 218 ? 59.053 -17.209 107.021 1.00 56.50 218 ILE C O 1
ATOM 6557 N N . ARG C 1 219 ? 58.265 -17.645 109.085 1.00 53.67 219 ARG C N 1
ATOM 6558 C CA . ARG C 1 219 ? 58.497 -19.099 109.026 1.00 54.33 219 ARG C CA 1
ATOM 6559 C C . ARG C 1 219 ? 57.395 -19.822 108.293 1.00 56.14 219 ARG C C 1
ATOM 6560 O O . ARG C 1 219 ? 57.673 -20.665 107.460 1.00 61.26 219 ARG C O 1
ATOM 6568 N N . ASP C 1 220 ? 56.155 -19.508 108.619 1.00 54.93 220 ASP C N 1
ATOM 6569 C CA . ASP C 1 220 ? 54.984 -20.004 107.915 1.00 55.99 220 ASP C CA 1
ATOM 6570 C C . ASP C 1 220 ? 53.817 -19.008 108.062 1.00 54.76 220 ASP C C 1
ATOM 6571 O O . ASP C 1 220 ? 53.963 -17.945 108.716 1.00 53.92 220 ASP C O 1
ATOM 6576 N N . GLU C 1 221 ? 52.664 -19.347 107.488 1.00 57.31 221 GLU C N 1
ATOM 6577 C CA . GLU C 1 221 ? 51.524 -18.422 107.466 1.00 62.56 221 GLU C CA 1
ATOM 6578 C C . GLU C 1 221 ? 50.986 -18.053 108.859 1.00 59.35 221 GLU C C 1
ATOM 6579 O O . GLU C 1 221 ? 50.338 -17.016 108.987 1.00 55.98 221 GLU C O 1
ATOM 6585 N N . LYS C 1 222 ? 51.230 -18.885 109.877 1.00 57.88 222 LYS C N 1
ATOM 6586 C CA . LYS C 1 222 ? 50.636 -18.619 111.205 1.00 58.17 222 LYS C CA 1
ATOM 6587 C C . LYS C 1 222 ? 51.295 -17.466 111.909 1.00 55.34 222 LYS C C 1
ATOM 6588 O O . LYS C 1 222 ? 50.676 -16.867 112.770 1.00 56.79 222 LYS C O 1
ATOM 6594 N N . ASP C 1 223 ? 52.496 -17.088 111.468 1.00 55.13 223 ASP C N 1
ATOM 6595 C CA . ASP C 1 223 ? 53.138 -15.853 111.913 1.00 54.53 223 ASP C CA 1
ATOM 6596 C C . ASP C 1 223 ? 52.436 -14.561 111.456 1.00 53.92 223 ASP C C 1
ATOM 6597 O O . ASP C 1 223 ? 52.652 -13.503 112.038 1.00 58.27 223 ASP C O 1
ATOM 6602 N N . LEU C 1 224 ? 51.608 -14.628 110.422 1.00 52.89 224 LEU C N 1
ATOM 6603 C CA . LEU C 1 224 ? 50.934 -13.439 109.914 1.00 53.24 224 LEU C CA 1
ATOM 6604 C C . LEU C 1 224 ? 50.054 -12.772 110.958 1.00 54.59 224 LEU C C 1
ATOM 6605 O O . LEU C 1 224 ? 49.897 -11.560 110.911 1.00 55.64 224 LEU C O 1
ATOM 6610 N N . TYR C 1 225 ? 49.474 -13.542 111.877 1.00 56.33 225 TYR C N 1
ATOM 6611 C CA . TYR C 1 225 ? 48.643 -12.958 112.961 1.00 59.45 225 TYR C CA 1
ATOM 6612 C C . TYR C 1 225 ? 49.386 -12.896 114.300 1.00 56.46 225 TYR C C 1
ATOM 6613 O O . TYR C 1 225 ? 48.801 -12.674 115.348 1.00 55.60 225 TYR C O 1
ATOM 6622 N N . ASN C 1 226 ? 50.686 -13.123 114.266 1.00 52.98 226 ASN C N 1
ATOM 6623 C CA . ASN C 1 226 ? 51.490 -12.986 115.454 1.00 51.83 226 ASN C CA 1
ATOM 6624 C C . ASN C 1 226 ? 51.715 -11.474 115.736 1.00 50.50 226 ASN C C 1
ATOM 6625 O O . ASN C 1 226 ? 52.093 -10.724 114.840 1.00 50.14 226 ASN C O 1
ATOM 6630 N N . PRO C 1 227 ? 51.440 -11.028 116.983 1.00 50.17 227 PRO C N 1
ATOM 6631 C CA . PRO C 1 227 ? 51.524 -9.582 117.258 1.00 47.27 227 PRO C CA 1
ATOM 6632 C C . PRO C 1 227 ? 52.933 -9.018 117.170 1.00 47.01 227 PRO C C 1
ATOM 6633 O O . PRO C 1 227 ? 53.109 -7.845 116.894 1.00 44.77 227 PRO C O 1
ATOM 6637 N N . LEU C 1 228 ? 53.941 -9.852 117.380 1.00 48.85 228 LEU C N 1
ATOM 6638 C CA . LEU C 1 228 ? 55.326 -9.403 117.223 1.00 49.73 228 LEU C CA 1
ATOM 6639 C C . LEU C 1 228 ? 55.709 -9.181 115.740 1.00 48.18 228 LEU C C 1
ATOM 6640 O O . LEU C 1 228 ? 56.655 -8.469 115.457 1.00 47.93 228 LEU C O 1
ATOM 6645 N N . PHE C 1 229 ? 54.978 -9.787 114.817 1.00 45.97 229 PHE C N 1
ATOM 6646 C CA . PHE C 1 229 ? 55.143 -9.493 113.408 1.00 46.18 229 PHE C CA 1
ATOM 6647 C C . PHE C 1 229 ? 54.163 -8.403 112.978 1.00 46.80 229 PHE C C 1
ATOM 6648 O O . PHE C 1 229 ? 54.547 -7.470 112.286 1.00 46.62 229 PHE C O 1
ATOM 6656 N N . SER C 1 230 ? 52.897 -8.548 113.370 1.00 48.47 230 SER C N 1
ATOM 6657 C CA . SER C 1 230 ? 51.846 -7.579 113.068 1.00 50.67 230 SER C CA 1
ATOM 6658 C C . SER C 1 230 ? 51.278 -6.984 114.334 1.00 48.91 230 SER C C 1
ATOM 6659 O O . SER C 1 230 ? 50.239 -7.420 114.798 1.00 50.77 230 SER C O 1
ATOM 6662 N N . PRO C 1 231 ? 51.923 -5.957 114.871 1.00 47.29 231 PRO C N 1
ATOM 6663 C CA . PRO C 1 231 ? 51.457 -5.359 116.097 1.00 51.33 231 PRO C CA 1
ATOM 6664 C C . PRO C 1 231 ? 50.060 -4.759 116.034 1.00 52.92 231 PRO C C 1
ATOM 6665 O O . PRO C 1 231 ? 49.439 -4.565 117.101 1.00 60.52 231 PRO C O 1
ATOM 6669 N N . LEU C 1 232 ? 49.573 -4.450 114.836 1.00 49.74 232 LEU C N 1
ATOM 6670 C CA . LEU C 1 232 ? 48.218 -3.902 114.685 1.00 48.78 232 LEU C CA 1
ATOM 6671 C C . LEU C 1 232 ? 47.144 -4.899 115.125 1.00 47.54 232 LEU C C 1
ATOM 6672 O O . LEU C 1 232 ? 46.075 -4.518 115.552 1.00 47.25 232 LEU C O 1
ATOM 6677 N N . ILE C 1 233 ? 47.451 -6.190 115.035 1.00 48.95 233 ILE C N 1
ATOM 6678 C CA . ILE C 1 233 ? 46.511 -7.255 115.422 1.00 48.85 233 ILE C CA 1
ATOM 6679 C C . ILE C 1 233 ? 46.563 -7.575 116.942 1.00 48.87 233 ILE C C 1
ATOM 6680 O O . ILE C 1 233 ? 45.851 -8.442 117.415 1.00 50.65 233 ILE C O 1
ATOM 6685 N N . ALA C 1 234 ? 47.386 -6.848 117.696 1.00 47.05 234 ALA C N 1
ATOM 6686 C CA . ALA C 1 234 ? 47.415 -6.974 119.145 1.00 48.54 234 ALA C CA 1
ATOM 6687 C C . ALA C 1 234 ? 46.085 -6.641 119.778 1.00 51.43 234 ALA C C 1
ATOM 6688 O O . ALA C 1 234 ? 45.446 -5.669 119.405 1.00 52.69 234 ALA C O 1
ATOM 6690 N N . GLU C 1 235 ? 45.659 -7.485 120.712 1.00 53.79 235 GLU C N 1
ATOM 6691 C CA . GLU C 1 235 ? 44.391 -7.258 121.435 1.00 57.68 235 GLU C CA 1
ATOM 6692 C C . GLU C 1 235 ? 44.420 -5.989 122.284 1.00 55.21 235 GLU C C 1
ATOM 6693 O O . GLU C 1 235 ? 43.488 -5.236 122.311 1.00 54.08 235 GLU C O 1
ATOM 6699 N N . ASP C 1 236 ? 45.536 -5.742 122.932 1.00 55.09 236 ASP C N 1
ATOM 6700 C CA . ASP C 1 236 ? 45.701 -4.598 123.817 1.00 54.64 236 ASP C CA 1
ATOM 6701 C C . ASP C 1 236 ? 46.916 -3.752 123.361 1.00 52.80 236 ASP C C 1
ATOM 6702 O O . ASP C 1 236 ? 48.042 -4.253 123.289 1.00 51.75 236 ASP C O 1
ATOM 6707 N N . LEU C 1 237 ? 46.681 -2.486 123.052 1.00 48.45 237 LEU C N 1
ATOM 6708 C CA . LEU C 1 237 ? 47.752 -1.576 122.710 1.00 50.81 237 LEU C CA 1
ATOM 6709 C C . LEU C 1 237 ? 47.882 -0.427 123.727 1.00 53.23 237 LEU C C 1
ATOM 6710 O O . LEU C 1 237 ? 48.447 0.616 123.415 1.00 53.76 237 LEU C O 1
ATOM 6715 N N . SER C 1 238 ? 47.375 -0.621 124.948 1.00 54.74 238 SER C N 1
ATOM 6716 C CA . SER C 1 238 ? 47.528 0.376 126.011 1.00 54.23 238 SER C CA 1
ATOM 6717 C C . SER C 1 238 ? 48.831 0.136 126.779 1.00 54.45 238 SER C C 1
ATOM 6718 O O . SER C 1 238 ? 49.478 -0.886 126.601 1.00 55.67 238 SER C O 1
ATOM 6721 N N . ASN C 1 239 ? 49.200 1.089 127.635 1.00 55.75 239 ASN C N 1
ATOM 6722 C CA . ASN C 1 239 ? 50.421 1.002 128.456 1.00 54.55 239 ASN C CA 1
ATOM 6723 C C . ASN C 1 239 ? 51.687 0.800 127.600 1.00 53.22 239 ASN C C 1
ATOM 6724 O O . ASN C 1 239 ? 52.649 0.131 127.992 1.00 55.20 239 ASN C O 1
ATOM 6729 N N . LEU C 1 240 ? 51.685 1.387 126.425 1.00 49.96 240 LEU C N 1
ATOM 6730 C CA . LEU C 1 240 ? 52.868 1.390 125.586 1.00 46.84 240 LEU C CA 1
ATOM 6731 C C . LEU C 1 240 ? 53.430 2.797 125.701 1.00 46.51 240 LEU C C 1
ATOM 6732 O O . LEU C 1 240 ? 52.701 3.737 126.059 1.00 45.76 240 LEU C O 1
ATOM 6737 N N . PRO C 1 241 ? 54.708 2.966 125.350 1.00 46.50 241 PRO C N 1
ATOM 6738 C CA . PRO C 1 241 ? 55.320 4.273 125.418 1.00 45.71 241 PRO C CA 1
ATOM 6739 C C . PRO C 1 241 ? 54.705 5.316 124.486 1.00 46.09 241 PRO C C 1
ATOM 6740 O O . PRO C 1 241 ? 54.188 4.987 123.411 1.00 49.56 241 PRO C O 1
ATOM 6744 N N . GLN C 1 242 ? 54.775 6.564 124.920 1.00 43.76 242 GLN C N 1
ATOM 6745 C CA . GLN C 1 242 ? 54.425 7.703 124.126 1.00 42.61 242 GLN C CA 1
ATOM 6746 C C . GLN C 1 242 ? 54.996 7.591 122.675 1.00 40.86 242 GLN C C 1
ATOM 6747 O O . GLN C 1 242 ? 56.173 7.291 122.486 1.00 39.52 242 GLN C O 1
ATOM 6753 N N . ALA C 1 243 ? 54.172 7.854 121.674 1.00 39.41 243 ALA C N 1
ATOM 6754 C CA . ALA C 1 243 ? 54.537 7.500 120.283 1.00 41.33 243 ALA C CA 1
ATOM 6755 C C . ALA C 1 243 ? 54.580 8.679 119.340 1.00 41.75 243 ALA C C 1
ATOM 6756 O O . ALA C 1 243 ? 53.722 9.550 119.384 1.00 42.34 243 ALA C O 1
ATOM 6758 N N . ILE C 1 244 ? 55.593 8.706 118.499 1.00 42.13 244 ILE C N 1
ATOM 6759 C CA . ILE C 1 244 ? 55.626 9.643 117.368 1.00 44.29 244 ILE C CA 1
ATOM 6760 C C . ILE C 1 244 ? 55.605 8.852 116.073 1.00 44.06 244 ILE C C 1
ATOM 6761 O O . ILE C 1 244 ? 56.622 8.277 115.693 1.00 50.77 244 ILE C O 1
ATOM 6766 N N . VAL C 1 245 ? 54.438 8.731 115.475 1.00 44.35 245 VAL C N 1
ATOM 6767 C CA . VAL C 1 245 ? 54.293 7.963 114.226 1.00 44.14 245 VAL C CA 1
ATOM 6768 C C . VAL C 1 245 ? 54.307 8.868 113.022 1.00 41.88 245 VAL C C 1
ATOM 6769 O O . VAL C 1 245 ? 53.559 9.835 112.948 1.00 40.10 245 VAL C O 1
ATOM 6773 N N . VAL C 1 246 ? 55.176 8.548 112.070 1.00 43.20 246 VAL C N 1
ATOM 6774 C CA . VAL C 1 246 ? 55.341 9.373 110.864 1.00 41.60 246 VAL C CA 1
ATOM 6775 C C . VAL C 1 246 ? 55.048 8.526 109.653 1.00 41.81 246 VAL C C 1
ATOM 6776 O O . VAL C 1 246 ? 55.506 7.390 109.558 1.00 41.45 246 VAL C O 1
ATOM 6780 N N . THR C 1 247 ? 54.209 9.060 108.768 1.00 42.53 247 THR C N 1
ATOM 6781 C CA . THR C 1 247 ? 53.871 8.388 107.521 1.00 40.17 247 THR C CA 1
ATOM 6782 C C . THR C 1 247 ? 54.125 9.287 106.314 1.00 38.97 247 THR C C 1
ATOM 6783 O O . THR C 1 247 ? 54.415 10.475 106.451 1.00 38.26 247 THR C O 1
ATOM 6787 N N . ALA C 1 248 ? 53.988 8.713 105.134 1.00 38.73 248 ALA C N 1
ATOM 6788 C CA . ALA C 1 248 ? 54.171 9.439 103.868 1.00 38.86 248 ALA C CA 1
ATOM 6789 C C . ALA C 1 248 ? 52.973 9.262 103.002 1.00 37.97 248 ALA C C 1
ATOM 6790 O O . ALA C 1 248 ? 52.424 8.187 102.929 1.00 39.91 248 ALA C O 1
ATOM 6792 N N . GLU C 1 249 ? 52.550 10.326 102.341 1.00 38.61 249 GLU C N 1
ATOM 6793 C CA . GLU C 1 249 ? 51.280 10.316 101.603 1.00 37.24 249 GLU C CA 1
ATOM 6794 C C . GLU C 1 249 ? 51.186 9.256 100.497 1.00 36.90 249 GLU C C 1
ATOM 6795 O O . GLU C 1 249 ? 50.133 8.581 100.337 1.00 34.93 249 GLU C O 1
ATOM 6801 N N . TYR C 1 250 ? 52.270 9.083 99.750 1.00 37.71 250 TYR C N 1
ATOM 6802 C CA . TYR C 1 250 ? 52.229 8.188 98.582 1.00 39.78 250 TYR C CA 1
ATOM 6803 C C . TYR C 1 250 ? 53.054 6.945 98.846 1.00 41.70 250 TYR C C 1
ATOM 6804 O O . TYR C 1 250 ? 53.873 6.530 98.037 1.00 45.38 250 TYR C O 1
ATOM 6813 N N . ASP C 1 251 ? 52.789 6.370 100.010 1.00 41.64 251 ASP C N 1
ATOM 6814 C CA . ASP C 1 251 ? 53.441 5.188 100.529 1.00 43.09 251 ASP C CA 1
ATOM 6815 C C . ASP C 1 251 ? 52.361 4.137 100.686 1.00 40.94 251 ASP C C 1
ATOM 6816 O O . ASP C 1 251 ? 51.279 4.427 101.264 1.00 40.56 251 ASP C O 1
ATOM 6821 N N . PRO C 1 252 ? 52.590 2.934 100.171 1.00 39.47 252 PRO C N 1
ATOM 6822 C CA . PRO C 1 252 ? 51.561 1.899 100.383 1.00 41.94 252 PRO C CA 1
ATOM 6823 C C . PRO C 1 252 ? 51.323 1.567 101.866 1.00 42.36 252 PRO C C 1
ATOM 6824 O O . PRO C 1 252 ? 50.238 1.162 102.210 1.00 49.83 252 PRO C O 1
ATOM 6828 N N . LEU C 1 253 ? 52.315 1.766 102.729 1.00 44.77 253 LEU C N 1
ATOM 6829 C CA . LEU C 1 253 ? 52.169 1.487 104.176 1.00 45.49 253 LEU C CA 1
ATOM 6830 C C . LEU C 1 253 ? 51.503 2.622 104.948 1.00 46.32 253 LEU C C 1
ATOM 6831 O O . LEU C 1 253 ? 51.372 2.531 106.184 1.00 47.38 253 LEU C O 1
ATOM 6836 N N . ARG C 1 254 ? 51.125 3.701 104.249 1.00 44.33 254 ARG C N 1
ATOM 6837 C CA . ARG C 1 254 ? 50.576 4.884 104.918 1.00 41.77 254 ARG C CA 1
ATOM 6838 C C . ARG C 1 254 ? 49.387 4.633 105.848 1.00 41.01 254 ARG C C 1
ATOM 6839 O O . ARG C 1 254 ? 49.369 5.069 106.995 1.00 41.57 254 ARG C O 1
ATOM 6847 N N . ASP C 1 255 ? 48.388 3.933 105.350 1.00 43.00 255 ASP C N 1
ATOM 6848 C CA . ASP C 1 255 ? 47.140 3.731 106.118 1.00 40.85 255 ASP C CA 1
ATOM 6849 C C . ASP C 1 255 ? 47.293 2.850 107.359 1.00 44.36 255 ASP C C 1
ATOM 6850 O O . ASP C 1 255 ? 46.712 3.169 108.394 1.00 47.00 255 ASP C O 1
ATOM 6855 N N . GLN C 1 256 ? 48.101 1.800 107.268 1.00 46.36 256 GLN C N 1
ATOM 6856 C CA . GLN C 1 256 ? 48.349 0.939 108.415 1.00 45.81 256 GLN C CA 1
ATOM 6857 C C . GLN C 1 256 ? 49.091 1.664 109.533 1.00 46.21 256 GLN C C 1
ATOM 6858 O O . GLN C 1 256 ? 48.793 1.465 110.740 1.00 46.04 256 GLN C O 1
ATOM 6864 N N . GLY C 1 257 ? 50.036 2.495 109.154 1.00 43.97 257 GLY C N 1
ATOM 6865 C CA . GLY C 1 257 ? 50.760 3.296 110.119 1.00 44.67 257 GLY C CA 1
ATOM 6866 C C . GLY C 1 257 ? 49.860 4.287 110.819 1.00 45.52 257 GLY C C 1
ATOM 6867 O O . GLY C 1 257 ? 49.924 4.423 112.061 1.00 44.52 257 GLY C O 1
ATOM 6868 N N . GLU C 1 258 ? 49.033 4.991 110.044 1.00 43.75 258 GLU C N 1
ATOM 6869 C CA . GLU C 1 258 ? 48.074 5.901 110.650 1.00 43.89 258 GLU C CA 1
ATOM 6870 C C . GLU C 1 258 ? 47.070 5.153 111.580 1.00 44.37 258 GLU C C 1
ATOM 6871 O O . GLU C 1 258 ? 46.658 5.688 112.609 1.00 45.84 258 GLU C O 1
ATOM 6877 N N . ALA C 1 259 ? 46.670 3.944 111.169 1.00 42.19 259 ALA C N 1
ATOM 6878 C CA . ALA C 1 259 ? 45.791 3.103 111.921 1.00 41.10 259 ALA C CA 1
ATOM 6879 C C . ALA C 1 259 ? 46.381 2.725 113.292 1.00 44.65 259 ALA C C 1
ATOM 6880 O O . ALA C 1 259 ? 45.675 2.650 114.285 1.00 43.90 259 ALA C O 1
ATOM 6882 N N . TYR C 1 260 ? 47.672 2.427 113.299 1.00 47.78 260 TYR C N 1
ATOM 6883 C CA . TYR C 1 260 ? 48.408 2.082 114.498 1.00 48.27 260 TYR C CA 1
ATOM 6884 C C . TYR C 1 260 ? 48.386 3.250 115.462 1.00 46.84 260 TYR C C 1
ATOM 6885 O O . TYR C 1 260 ? 48.173 3.084 116.645 1.00 45.09 260 TYR C O 1
ATOM 6894 N N . ALA C 1 261 ? 48.605 4.440 114.922 1.00 46.48 261 ALA C N 1
ATOM 6895 C CA . ALA C 1 261 ? 48.611 5.650 115.702 1.00 45.26 261 ALA C CA 1
ATOM 6896 C C . ALA C 1 261 ? 47.221 5.920 116.290 1.00 48.47 261 ALA C C 1
ATOM 6897 O O . ALA C 1 261 ? 47.099 6.336 117.454 1.00 47.81 261 ALA C O 1
ATOM 6899 N N . TYR C 1 262 ? 46.172 5.704 115.487 1.00 50.33 262 TYR C N 1
ATOM 6900 C CA . TYR C 1 262 ? 44.789 5.871 115.966 1.00 51.73 262 TYR C CA 1
ATOM 6901 C C . TYR C 1 262 ? 44.518 4.883 117.110 1.00 50.30 262 TYR C C 1
ATOM 6902 O O . TYR C 1 262 ? 43.901 5.250 118.104 1.00 52.56 262 TYR C O 1
ATOM 6911 N N . ARG C 1 263 ? 44.962 3.638 116.953 1.00 45.84 263 ARG C N 1
ATOM 6912 C CA . ARG C 1 263 ? 44.745 2.608 117.960 1.00 47.91 263 ARG C CA 1
ATOM 6913 C C . ARG C 1 263 ? 45.413 2.900 119.310 1.00 45.59 263 ARG C C 1
ATOM 6914 O O . ARG C 1 263 ? 44.876 2.577 120.333 1.00 45.24 263 ARG C O 1
ATOM 6922 N N . LEU C 1 264 ? 46.578 3.509 119.256 1.00 45.65 264 LEU C N 1
ATOM 6923 C CA . LEU C 1 264 ? 47.297 3.974 120.422 1.00 46.63 264 LEU C CA 1
ATOM 6924 C C . LEU C 1 264 ? 46.556 5.096 121.131 1.00 47.52 264 LEU C C 1
ATOM 6925 O O . LEU C 1 264 ? 46.370 5.017 122.346 1.00 48.94 264 LEU C O 1
ATOM 6930 N N . MET C 1 265 ? 46.127 6.109 120.378 1.00 47.53 265 MET C N 1
ATOM 6931 C CA . MET C 1 265 ? 45.382 7.200 120.936 1.00 51.03 265 MET C CA 1
ATOM 6932 C C . MET C 1 265 ? 44.115 6.715 121.668 1.00 51.56 265 MET C C 1
ATOM 6933 O O . MET C 1 265 ? 43.836 7.156 122.803 1.00 47.98 265 MET C O 1
ATOM 6938 N N . GLU C 1 266 ? 43.385 5.807 121.014 1.00 50.82 266 GLU C N 1
ATOM 6939 C CA . GLU C 1 266 ? 42.178 5.229 121.600 1.00 51.90 266 GLU C CA 1
ATOM 6940 C C . GLU C 1 266 ? 42.490 4.387 122.808 1.00 50.64 266 GLU C C 1
ATOM 6941 O O . GLU C 1 266 ? 41.653 4.204 123.612 1.00 51.58 266 GLU C O 1
ATOM 6947 N N . SER C 1 267 ? 43.693 3.848 122.904 1.00 48.69 267 SER C N 1
ATOM 6948 C CA . SER C 1 267 ? 44.083 3.011 124.003 1.00 50.04 267 SER C CA 1
ATOM 6949 C C . SER C 1 267 ? 44.653 3.868 125.157 1.00 50.52 267 SER C C 1
ATOM 6950 O O . SER C 1 267 ? 45.257 3.333 126.069 1.00 51.82 267 SER C O 1
ATOM 6953 N N . GLY C 1 268 ? 44.495 5.188 125.106 1.00 48.24 268 GLY C N 1
ATOM 6954 C CA . GLY C 1 268 ? 45.112 6.050 126.138 1.00 46.45 268 GLY C CA 1
ATOM 6955 C C . GLY C 1 268 ? 46.601 6.426 126.032 1.00 46.39 268 GLY C C 1
ATOM 6956 O O . GLY C 1 268 ? 47.108 7.126 126.858 1.00 46.05 268 GLY C O 1
ATOM 6957 N N . VAL C 1 269 ? 47.304 6.014 124.992 1.00 48.11 269 VAL C N 1
ATOM 6958 C CA . VAL C 1 269 ? 48.726 6.394 124.834 1.00 48.67 269 VAL C CA 1
ATOM 6959 C C . VAL C 1 269 ? 48.898 7.755 124.145 1.00 49.16 269 VAL C C 1
ATOM 6960 O O . VAL C 1 269 ? 48.313 7.988 123.110 1.00 44.81 269 VAL C O 1
ATOM 6964 N N . PRO C 1 270 ? 49.658 8.681 124.766 1.00 52.36 270 PRO C N 1
ATOM 6965 C CA . PRO C 1 270 ? 49.856 10.009 124.128 1.00 50.89 270 PRO C CA 1
ATOM 6966 C C . PRO C 1 270 ? 50.619 9.853 122.838 1.00 50.70 270 PRO C C 1
ATOM 6967 O O . PRO C 1 270 ? 51.702 9.273 122.804 1.00 49.68 270 PRO C O 1
ATOM 6971 N N . THR C 1 271 ? 50.055 10.386 121.772 1.00 52.91 271 THR C N 1
ATOM 6972 C CA . THR C 1 271 ? 50.515 10.085 120.424 1.00 49.50 271 THR C CA 1
ATOM 6973 C C . THR C 1 271 ? 50.515 11.320 119.594 1.00 46.74 271 THR C C 1
ATOM 6974 O O . THR C 1 271 ? 49.583 12.105 119.592 1.00 45.19 271 THR C O 1
ATOM 6978 N N . LEU C 1 272 ? 51.625 11.484 118.895 1.00 45.96 272 LEU C N 1
ATOM 6979 C CA . LEU C 1 272 ? 51.701 12.434 117.799 1.00 45.74 272 LEU C CA 1
ATOM 6980 C C . LEU C 1 272 ? 51.748 11.648 116.509 1.00 41.52 272 LEU C C 1
ATOM 6981 O O . LEU C 1 272 ? 52.492 10.703 116.390 1.00 42.71 272 LEU C O 1
ATOM 6986 N N . SER C 1 273 ? 50.921 11.978 115.565 1.00 40.63 273 SER C N 1
ATOM 6987 C CA . SER C 1 273 ? 50.949 11.262 114.265 1.00 41.97 273 SER C CA 1
ATOM 6988 C C . SER C 1 273 ? 50.896 12.257 113.139 1.00 39.42 273 SER C C 1
ATOM 6989 O O . SER C 1 273 ? 49.946 13.037 113.030 1.00 37.36 273 SER C O 1
ATOM 6992 N N . PHE C 1 274 ? 51.937 12.316 112.353 1.00 40.21 274 PHE C N 1
ATOM 6993 C CA . PHE C 1 274 ? 51.819 13.181 111.166 1.00 44.89 274 PHE C CA 1
ATOM 6994 C C . PHE C 1 274 ? 52.165 12.502 109.855 1.00 42.60 274 PHE C C 1
ATOM 6995 O O . PHE C 1 274 ? 52.908 11.552 109.808 1.00 42.18 274 PHE C O 1
ATOM 7003 N N . ARG C 1 275 ? 51.539 12.971 108.801 1.00 44.56 275 ARG C N 1
ATOM 7004 C CA . ARG C 1 275 ? 51.728 12.446 107.454 1.00 42.01 275 ARG C CA 1
ATOM 7005 C C . ARG C 1 275 ? 52.536 13.463 106.667 1.00 42.28 275 ARG C C 1
ATOM 7006 O O . ARG C 1 275 ? 52.130 14.629 106.574 1.00 38.32 275 ARG C O 1
ATOM 7014 N N . VAL C 1 276 ? 53.675 13.026 106.111 1.00 43.24 276 VAL C N 1
ATOM 7015 C CA . VAL C 1 276 ? 54.471 13.913 105.241 1.00 46.48 276 VAL C CA 1
ATOM 7016 C C . VAL C 1 276 ? 53.917 13.880 103.826 1.00 45.07 276 VAL C C 1
ATOM 7017 O O . VAL C 1 276 ? 53.953 12.820 103.146 1.00 46.20 276 VAL C O 1
ATOM 7021 N N . ASN C 1 277 ? 53.390 15.020 103.384 1.00 43.46 277 ASN C N 1
ATOM 7022 C CA . ASN C 1 277 ? 52.773 15.079 102.030 1.00 45.08 277 ASN C CA 1
ATOM 7023 C C . ASN C 1 277 ? 53.767 15.186 100.863 1.00 42.09 277 ASN C C 1
ATOM 7024 O O . ASN C 1 277 ? 54.904 15.623 101.046 1.00 37.08 277 ASN C O 1
ATOM 7029 N N . GLY C 1 278 ? 53.321 14.710 99.689 1.00 41.86 278 GLY C N 1
ATOM 7030 C CA . GLY C 1 278 ? 54.110 14.797 98.446 1.00 41.53 278 GLY C CA 1
ATOM 7031 C C . GLY C 1 278 ? 55.373 13.940 98.398 1.00 41.94 278 GLY C C 1
ATOM 7032 O O . GLY C 1 278 ? 56.293 14.220 97.666 1.00 43.59 278 GLY C O 1
ATOM 7033 N N . ASN C 1 279 ? 55.409 12.880 99.194 1.00 41.96 279 ASN C N 1
ATOM 7034 C CA . ASN C 1 279 ? 56.591 12.053 99.365 1.00 40.20 279 ASN C CA 1
ATOM 7035 C C . ASN C 1 279 ? 56.206 10.598 99.401 1.00 40.38 279 ASN C C 1
ATOM 7036 O O . ASN C 1 279 ? 55.056 10.218 99.708 1.00 38.52 279 ASN C O 1
ATOM 7041 N N . VAL C 1 280 ? 57.186 9.768 99.053 1.00 41.54 280 VAL C N 1
ATOM 7042 C CA . VAL C 1 280 ? 56.977 8.333 98.935 1.00 41.72 280 VAL C CA 1
ATOM 7043 C C . VAL C 1 280 ? 57.600 7.709 100.138 1.00 41.26 280 VAL C C 1
ATOM 7044 O O . VAL C 1 280 ? 58.099 8.422 100.998 1.00 42.87 280 VAL C O 1
ATOM 7048 N N . HIS C 1 281 ? 57.583 6.378 100.190 1.00 43.09 281 HIS C N 1
ATOM 7049 C CA . HIS C 1 281 ? 58.102 5.620 101.324 1.00 44.11 281 HIS C CA 1
ATOM 7050 C C . HIS C 1 281 ? 59.522 5.988 101.734 1.00 48.66 281 HIS C C 1
ATOM 7051 O O . HIS C 1 281 ? 60.422 6.036 100.870 1.00 56.21 281 HIS C O 1
ATOM 7058 N N . ALA C 1 282 ? 59.711 6.277 103.040 1.00 48.01 282 ALA C N 1
ATOM 7059 C CA . ALA C 1 282 ? 61.027 6.640 103.605 1.00 46.29 282 ALA C CA 1
ATOM 7060 C C . ALA C 1 282 ? 61.623 7.915 103.041 1.00 45.37 282 ALA C C 1
ATOM 7061 O O . ALA C 1 282 ? 62.784 8.173 103.221 1.00 43.08 282 ALA C O 1
ATOM 7063 N N . PHE C 1 283 ? 60.794 8.726 102.385 1.00 48.68 283 PHE C N 1
ATOM 7064 C CA . PHE C 1 283 ? 61.223 10.022 101.818 1.00 49.03 283 PHE C CA 1
ATOM 7065 C C . PHE C 1 283 ? 62.377 9.894 100.780 1.00 47.21 283 PHE C C 1
ATOM 7066 O O . PHE C 1 283 ? 63.179 10.801 100.623 1.00 42.77 283 PHE C O 1
ATOM 7074 N N . LEU C 1 284 ? 62.436 8.771 100.078 1.00 49.98 284 LEU C N 1
ATOM 7075 C CA . LEU C 1 284 ? 63.408 8.608 98.978 1.00 57.45 284 LEU C CA 1
ATOM 7076 C C . LEU C 1 284 ? 63.204 9.620 97.855 1.00 54.06 284 LEU C C 1
ATOM 7077 O O . LEU C 1 284 ? 62.068 9.938 97.481 1.00 52.09 284 LEU C O 1
ATOM 7082 N N . GLY C 1 285 ? 64.322 10.090 97.315 1.00 56.55 285 GLY C N 1
ATOM 7083 C CA . GLY C 1 285 ? 64.321 11.110 96.237 1.00 59.76 285 GLY C CA 1
ATOM 7084 C C . GLY C 1 285 ? 64.277 12.526 96.778 1.00 60.65 285 GLY C C 1
ATOM 7085 O O . GLY C 1 285 ? 64.235 13.493 95.989 1.00 58.10 285 GLY C O 1
ATOM 7086 N N . SER C 1 286 ? 64.275 12.647 98.120 1.00 58.19 286 SER C N 1
ATOM 7087 C CA . SER C 1 286 ? 64.248 13.944 98.798 1.00 56.76 286 SER C CA 1
ATOM 7088 C C . SER C 1 286 ? 65.096 13.922 100.068 1.00 56.83 286 SER C C 1
ATOM 7089 O O . SER C 1 286 ? 64.579 13.785 101.173 1.00 55.94 286 SER C O 1
ATOM 7092 N N . PRO C 1 287 ? 66.425 14.024 99.895 1.00 58.66 287 PRO C N 1
ATOM 7093 C CA . PRO C 1 287 ? 67.293 14.069 101.054 1.00 57.96 287 PRO C CA 1
ATOM 7094 C C . PRO C 1 287 ? 66.994 15.261 101.998 1.00 57.82 287 PRO C C 1
ATOM 7095 O O . PRO C 1 287 ? 67.222 15.170 103.210 1.00 58.55 287 PRO C O 1
ATOM 7099 N N . ARG C 1 288 ? 66.497 16.363 101.438 1.00 56.93 288 ARG C N 1
ATOM 7100 C CA . ARG C 1 288 ? 66.121 17.523 102.237 1.00 58.92 288 ARG C CA 1
ATOM 7101 C C . ARG C 1 288 ? 65.008 17.152 103.225 1.00 57.83 288 ARG C C 1
ATOM 7102 O O . ARG C 1 288 ? 65.102 17.469 104.404 1.00 56.74 288 ARG C O 1
ATOM 7110 N N . THR C 1 289 ? 63.960 16.505 102.716 1.00 55.13 289 THR C N 1
ATOM 7111 C CA . THR C 1 289 ? 62.836 16.101 103.538 1.00 55.27 289 THR C CA 1
ATOM 7112 C C . THR C 1 289 ? 63.248 15.082 104.604 1.00 53.84 289 THR C C 1
ATOM 7113 O O . THR C 1 289 ? 62.794 15.155 105.757 1.00 47.35 289 THR C O 1
ATOM 7117 N N . SER C 1 290 ? 64.101 14.136 104.192 1.00 53.26 290 SER C N 1
ATOM 7118 C CA . SER C 1 290 ? 64.588 13.093 105.079 1.00 49.88 290 SER C CA 1
ATOM 7119 C C . SER C 1 290 ? 65.327 13.706 106.266 1.00 50.25 290 SER C C 1
ATOM 7120 O O . SER C 1 290 ? 65.168 13.242 107.407 1.00 46.13 290 SER C O 1
ATOM 7123 N N . ARG C 1 291 ? 66.116 14.746 105.991 1.00 51.36 291 ARG C N 1
ATOM 7124 C CA . ARG C 1 291 ? 66.867 15.456 107.026 1.00 51.14 291 ARG C CA 1
ATOM 7125 C C . ARG C 1 291 ? 65.916 16.205 107.966 1.00 50.46 291 ARG C C 1
ATOM 7126 O O . ARG C 1 291 ? 66.039 16.090 109.175 1.00 52.46 291 ARG C O 1
ATOM 7134 N N . GLN C 1 292 ? 64.979 16.954 107.395 1.00 46.97 292 GLN C N 1
ATOM 7135 C CA . GLN C 1 292 ? 64.033 17.724 108.142 1.00 45.51 292 GLN C CA 1
ATOM 7136 C C . GLN C 1 292 ? 63.152 16.880 109.086 1.00 45.79 292 GLN C C 1
ATOM 7137 O O . GLN C 1 292 ? 62.889 17.270 110.223 1.00 43.01 292 GLN C O 1
ATOM 7143 N N . VAL C 1 293 ? 62.684 15.739 108.604 1.00 46.27 293 VAL C N 1
ATOM 7144 C CA . VAL C 1 293 ? 61.900 14.838 109.444 1.00 47.10 293 VAL C CA 1
ATOM 7145 C C . VAL C 1 293 ? 62.742 14.347 110.646 1.00 49.30 293 VAL C C 1
ATOM 7146 O O . VAL C 1 293 ? 62.227 14.290 111.770 1.00 50.70 293 VAL C O 1
ATOM 7150 N N . THR C 1 294 ? 64.011 14.022 110.399 1.00 49.03 294 THR C N 1
ATOM 7151 C CA . THR C 1 294 ? 64.894 13.519 111.428 1.00 48.78 294 THR C CA 1
ATOM 7152 C C . THR C 1 294 ? 65.191 14.621 112.439 1.00 51.14 294 THR C C 1
ATOM 7153 O O . THR C 1 294 ? 65.285 14.362 113.659 1.00 49.82 294 THR C O 1
ATOM 7157 N N . VAL C 1 295 ? 65.317 15.854 111.941 1.00 51.26 295 VAL C N 1
ATOM 7158 C CA . VAL C 1 295 ? 65.537 17.008 112.813 1.00 51.78 295 VAL C CA 1
ATOM 7159 C C . VAL C 1 295 ? 64.311 17.271 113.719 1.00 51.69 295 VAL C C 1
ATOM 7160 O O . VAL C 1 295 ? 64.469 17.572 114.905 1.00 49.65 295 VAL C O 1
ATOM 7164 N N . MET C 1 296 ? 63.122 17.157 113.143 1.00 49.93 296 MET C N 1
ATOM 7165 C CA . MET C 1 296 ? 61.884 17.382 113.850 1.00 49.69 296 MET C CA 1
ATOM 7166 C C . MET C 1 296 ? 61.705 16.356 114.936 1.00 49.12 296 MET C C 1
ATOM 7167 O O . MET C 1 296 ? 61.349 16.703 116.062 1.00 46.84 296 MET C O 1
ATOM 7172 N N . ILE C 1 297 ? 61.955 15.095 114.591 1.00 47.89 297 ILE C N 1
ATOM 7173 C CA . ILE C 1 297 ? 61.855 14.021 115.556 1.00 47.20 297 ILE C CA 1
ATOM 7174 C C . ILE C 1 297 ? 62.821 14.245 116.724 1.00 50.55 297 ILE C C 1
ATOM 7175 O O . ILE C 1 297 ? 62.455 14.051 117.859 1.00 53.04 297 ILE C O 1
ATOM 7180 N N . GLY C 1 298 ? 64.041 14.654 116.421 1.00 51.79 298 GLY C N 1
ATOM 7181 C CA . GLY C 1 298 ? 65.053 14.905 117.406 1.00 52.62 298 GLY C CA 1
ATOM 7182 C C . GLY C 1 298 ? 64.648 16.026 118.358 1.00 55.16 298 GLY C C 1
ATOM 7183 O O . GLY C 1 298 ? 64.892 15.946 119.573 1.00 57.54 298 GLY C O 1
ATOM 7184 N N . ALA C 1 299 ? 64.031 17.066 117.819 1.00 51.66 299 ALA C N 1
ATOM 7185 C CA . ALA C 1 299 ? 63.609 18.177 118.642 1.00 51.14 299 ALA C CA 1
ATOM 7186 C C . ALA C 1 299 ? 62.501 17.748 119.622 1.00 50.85 299 ALA C C 1
ATOM 7187 O O . ALA C 1 299 ? 62.406 18.247 120.735 1.00 53.76 299 ALA C O 1
ATOM 7189 N N . LEU C 1 300 ? 61.664 16.822 119.204 1.00 49.66 300 LEU C N 1
ATOM 7190 C CA . LEU C 1 300 ? 60.584 16.318 120.033 1.00 51.11 300 LEU C CA 1
ATOM 7191 C C . LEU C 1 300 ? 61.107 15.393 121.121 1.00 50.18 300 LEU C C 1
ATOM 7192 O O . LEU C 1 300 ? 60.684 15.478 122.264 1.00 51.58 300 LEU C O 1
ATOM 7197 N N . LEU C 1 301 ? 62.031 14.517 120.760 1.00 50.61 301 LEU C N 1
ATOM 7198 C CA . LEU C 1 301 ? 62.672 13.661 121.735 1.00 52.54 301 LEU C CA 1
ATOM 7199 C C . LEU C 1 301 ? 63.454 14.456 122.779 1.00 52.66 301 LEU C C 1
ATOM 7200 O O . LEU C 1 301 ? 63.441 14.137 123.960 1.00 55.97 301 LEU C O 1
ATOM 7205 N N . LYS C 1 302 ? 64.163 15.465 122.306 1.00 53.56 302 LYS C N 1
ATOM 7206 C CA . LYS C 1 302 ? 64.948 16.352 123.155 1.00 54.29 302 LYS C CA 1
ATOM 7207 C C . LYS C 1 302 ? 64.039 16.962 124.205 1.00 53.79 302 LYS C C 1
ATOM 7208 O O . LYS C 1 302 ? 64.389 17.046 125.368 1.00 53.52 302 LYS C O 1
ATOM 7214 N N . ASP C 1 303 ? 62.851 17.341 123.779 1.00 52.89 303 ASP C N 1
ATOM 7215 C CA . ASP C 1 303 ? 61.876 17.947 124.644 1.00 53.99 303 ASP C CA 1
ATOM 7216 C C . ASP C 1 303 ? 61.350 16.965 125.678 1.00 58.03 303 ASP C C 1
ATOM 7217 O O . ASP C 1 303 ? 61.116 17.340 126.842 1.00 60.52 303 ASP C O 1
ATOM 7222 N N . ILE C 1 304 ? 61.152 15.713 125.271 1.00 56.52 304 ILE C N 1
ATOM 7223 C CA . ILE C 1 304 ? 60.755 14.671 126.234 1.00 55.83 304 ILE C CA 1
ATOM 7224 C C . ILE C 1 304 ? 61.897 14.344 127.219 1.00 55.82 304 ILE C C 1
ATOM 7225 O O . ILE C 1 304 ? 61.663 14.103 128.364 1.00 59.48 304 ILE C O 1
ATOM 7230 N N . PHE C 1 305 ? 63.139 14.359 126.756 1.00 56.70 305 PHE C N 1
ATOM 7231 C CA . PHE C 1 305 ? 64.306 14.174 127.632 1.00 57.08 305 PHE C CA 1
ATOM 7232 C C . PHE C 1 305 ? 64.718 15.402 128.485 1.00 59.10 305 PHE C C 1
ATOM 7233 O O . PHE C 1 305 ? 65.691 15.333 129.199 1.00 56.24 305 PHE C O 1
ATOM 7241 N N . LYS C 1 306 ? 64.052 16.531 128.354 1.00 66.73 306 LYS C N 1
ATOM 7242 C CA . LYS C 1 306 ? 64.644 17.822 128.797 1.00 74.35 306 LYS C CA 1
ATOM 7243 C C . LYS C 1 306 ? 65.199 17.896 130.250 1.00 81.98 306 LYS C C 1
ATOM 7244 O O . LYS C 1 306 ? 64.655 17.321 131.200 1.00 81.20 306 LYS C O 1
ATOM 7250 N N . MET D 1 1 ? 35.027 9.884 113.132 1.00 105.67 1 MET D N 1
ATOM 7251 C CA . MET D 1 1 ? 35.536 10.769 114.218 1.00 97.37 1 MET D CA 1
ATOM 7252 C C . MET D 1 1 ? 36.424 10.030 115.264 1.00 88.88 1 MET D C 1
ATOM 7253 O O . MET D 1 1 ? 36.144 10.083 116.444 1.00 83.43 1 MET D O 1
ATOM 7258 N N . PRO D 1 2 ? 37.514 9.342 114.824 1.00 87.63 2 PRO D N 1
ATOM 7259 C CA . PRO D 1 2 ? 38.564 8.845 115.744 1.00 82.49 2 PRO D CA 1
ATOM 7260 C C . PRO D 1 2 ? 39.596 9.935 116.090 1.00 75.19 2 PRO D C 1
ATOM 7261 O O . PRO D 1 2 ? 40.695 9.984 115.548 1.00 72.03 2 PRO D O 1
ATOM 7265 N N . LEU D 1 3 ? 39.193 10.816 116.991 1.00 70.93 3 LEU D N 1
ATOM 7266 C CA . LEU D 1 3 ? 40.030 11.892 117.452 1.00 65.40 3 LEU D CA 1
ATOM 7267 C C . LEU D 1 3 ? 40.862 11.470 118.642 1.00 61.85 3 LEU D C 1
ATOM 7268 O O . LEU D 1 3 ? 40.661 10.420 119.241 1.00 57.39 3 LEU D O 1
ATOM 7273 N N . ASP D 1 4 ? 41.827 12.319 118.965 1.00 62.71 4 ASP D N 1
ATOM 7274 C CA . ASP D 1 4 ? 42.552 12.222 120.215 1.00 63.54 4 ASP D CA 1
ATOM 7275 C C . ASP D 1 4 ? 41.531 12.379 121.386 1.00 63.05 4 ASP D C 1
ATOM 7276 O O . ASP D 1 4 ? 40.680 13.277 121.361 1.00 59.21 4 ASP D O 1
ATOM 7281 N N . PRO D 1 5 ? 41.595 11.499 122.394 1.00 63.23 5 PRO D N 1
ATOM 7282 C CA . PRO D 1 5 ? 40.595 11.524 123.470 1.00 64.45 5 PRO D CA 1
ATOM 7283 C C . PRO D 1 5 ? 40.485 12.875 124.208 1.00 63.24 5 PRO D C 1
ATOM 7284 O O . PRO D 1 5 ? 39.374 13.303 124.539 1.00 60.21 5 PRO D O 1
ATOM 7288 N N . GLU D 1 6 ? 41.618 13.545 124.421 1.00 63.84 6 GLU D N 1
ATOM 7289 C CA . GLU D 1 6 ? 41.590 14.894 125.001 1.00 65.47 6 GLU D CA 1
ATOM 7290 C C . GLU D 1 6 ? 40.854 15.908 124.101 1.00 61.73 6 GLU D C 1
ATOM 7291 O O . GLU D 1 6 ? 40.167 16.794 124.606 1.00 63.54 6 GLU D O 1
ATOM 7297 N N . VAL D 1 7 ? 41.008 15.764 122.782 1.00 58.44 7 VAL D N 1
ATOM 7298 C CA . VAL D 1 7 ? 40.330 16.627 121.822 1.00 56.21 7 VAL D CA 1
ATOM 7299 C C . VAL D 1 7 ? 38.833 16.375 121.804 1.00 54.59 7 VAL D C 1
ATOM 7300 O O . VAL D 1 7 ? 38.018 17.324 121.739 1.00 53.23 7 VAL D O 1
ATOM 7304 N N . ARG D 1 8 ? 38.479 15.097 121.824 1.00 57.17 8 ARG D N 1
ATOM 7305 C CA . ARG D 1 8 ? 37.060 14.685 121.830 1.00 62.57 8 ARG D CA 1
ATOM 7306 C C . ARG D 1 8 ? 36.336 15.261 123.057 1.00 63.48 8 ARG D C 1
ATOM 7307 O O . ARG D 1 8 ? 35.247 15.826 122.941 1.00 63.20 8 ARG D O 1
ATOM 7315 N N . ASN D 1 9 ? 36.975 15.137 124.212 1.00 64.93 9 ASN D N 1
ATOM 7316 C CA . ASN D 1 9 ? 36.440 15.698 125.431 1.00 70.75 9 ASN D CA 1
ATOM 7317 C C . ASN D 1 9 ? 36.281 17.207 125.353 1.00 66.42 9 ASN D C 1
ATOM 7318 O O . ASN D 1 9 ? 35.271 17.753 125.846 1.00 68.57 9 ASN D O 1
ATOM 7323 N N . PHE D 1 10 ? 37.277 17.883 124.779 1.00 60.83 10 PHE D N 1
ATOM 7324 C CA . PHE D 1 10 ? 37.211 19.342 124.610 1.00 60.63 10 PHE D CA 1
ATOM 7325 C C . PHE D 1 10 ? 36.001 19.761 123.785 1.00 61.79 10 PHE D C 1
ATOM 7326 O O . PHE D 1 10 ? 35.323 20.733 124.142 1.00 66.92 10 PHE D O 1
ATOM 7334 N N . LEU D 1 11 ? 35.702 19.010 122.714 1.00 60.32 11 LEU D N 1
ATOM 7335 C CA . LEU D 1 11 ? 34.559 19.341 121.864 1.00 58.93 11 LEU D CA 1
ATOM 7336 C C . LEU D 1 11 ? 33.242 19.179 122.609 1.00 62.73 11 LEU D C 1
ATOM 7337 O O . LEU D 1 11 ? 32.354 20.013 122.491 1.00 62.92 11 LEU D O 1
ATOM 7342 N N . GLN D 1 12 ? 33.102 18.108 123.383 1.00 67.99 12 GLN D N 1
ATOM 7343 C CA . GLN D 1 12 ? 31.894 17.924 124.235 1.00 71.34 12 GLN D CA 1
ATOM 7344 C C . GLN D 1 12 ? 31.655 19.126 125.162 1.00 69.22 12 GLN D C 1
ATOM 7345 O O . GLN D 1 12 ? 30.547 19.628 125.259 1.00 65.21 12 GLN D O 1
ATOM 7351 N N . VAL D 1 13 ? 32.722 19.591 125.809 1.00 68.04 13 VAL D N 1
ATOM 7352 C CA . VAL D 1 13 ? 32.627 20.700 126.746 1.00 70.97 13 VAL D CA 1
ATOM 7353 C C . VAL D 1 13 ? 32.412 22.025 126.013 1.00 69.65 13 VAL D C 1
ATOM 7354 O O . VAL D 1 13 ? 31.611 22.875 126.443 1.00 70.09 13 VAL D O 1
ATOM 7358 N N . TYR D 1 14 ? 33.112 22.192 124.898 1.00 70.55 14 TYR D N 1
ATOM 7359 C CA . TYR D 1 14 ? 32.964 23.413 124.048 1.00 69.50 14 TYR D CA 1
ATOM 7360 C C . TYR D 1 14 ? 31.531 23.669 123.570 1.00 70.91 14 TYR D C 1
ATOM 7361 O O . TYR D 1 14 ? 31.029 24.783 123.702 1.00 76.49 14 TYR D O 1
ATOM 7370 N N . TYR D 1 15 ? 30.875 22.643 123.031 1.00 69.78 15 TYR D N 1
ATOM 7371 C CA . TYR D 1 15 ? 29.513 22.796 122.518 1.00 71.50 15 TYR D CA 1
ATOM 7372 C C . TYR D 1 15 ? 28.463 22.939 123.626 1.00 75.37 15 TYR D C 1
ATOM 7373 O O . TYR D 1 15 ? 27.477 23.640 123.459 1.00 80.93 15 TYR D O 1
ATOM 7382 N N . LYS D 1 16 ? 28.673 22.273 124.746 1.00 77.01 16 LYS D N 1
ATOM 7383 C CA . LYS D 1 16 ? 27.778 22.383 125.895 1.00 80.79 16 LYS D CA 1
ATOM 7384 C C . LYS D 1 16 ? 27.832 23.797 126.476 1.00 78.97 16 LYS D C 1
ATOM 7385 O O . LYS D 1 16 ? 26.853 24.269 127.032 1.00 77.93 16 LYS D O 1
ATOM 7391 N N . ALA D 1 17 ? 28.999 24.435 126.381 1.00 76.06 17 ALA D N 1
ATOM 7392 C CA . ALA D 1 17 ? 29.212 25.789 126.906 1.00 74.45 17 ALA D CA 1
ATOM 7393 C C . ALA D 1 17 ? 28.366 26.835 126.188 1.00 75.38 17 ALA D C 1
ATOM 7394 O O . ALA D 1 17 ? 27.887 27.776 126.809 1.00 75.88 17 ALA D O 1
ATOM 7396 N N . ASN D 1 18 ? 28.198 26.667 124.881 1.00 98.40 18 ASN D N 1
ATOM 7397 C CA . ASN D 1 18 ? 27.387 27.573 124.048 1.00 96.75 18 ASN D CA 1
ATOM 7398 C C . ASN D 1 18 ? 27.897 29.017 124.107 1.00 92.51 18 ASN D C 1
ATOM 7399 O O . ASN D 1 18 ? 27.246 29.910 124.659 1.00 91.08 18 ASN D O 1
ATOM 7404 N N . ILE D 1 19 ? 29.070 29.221 123.521 1.00 91.08 19 ILE D N 1
ATOM 7405 C CA . ILE D 1 19 ? 29.734 30.519 123.532 1.00 90.53 19 ILE D CA 1
ATOM 7406 C C . ILE D 1 19 ? 29.199 31.420 122.424 1.00 90.47 19 ILE D C 1
ATOM 7407 O O . ILE D 1 19 ? 28.801 32.556 122.692 1.00 90.23 19 ILE D O 1
ATOM 7412 N N . ILE D 1 20 ? 29.194 30.912 121.196 1.00 92.67 20 ILE D N 1
ATOM 7413 C CA . ILE D 1 20 ? 28.741 31.689 120.041 1.00 92.47 20 ILE D CA 1
ATOM 7414 C C . ILE D 1 20 ? 27.212 31.606 119.989 1.00 96.76 20 ILE D C 1
ATOM 7415 O O . ILE D 1 20 ? 26.647 30.702 119.385 1.00 101.20 20 ILE D O 1
ATOM 7420 N N . ASP D 1 21 ? 26.561 32.556 120.651 1.00 98.11 21 ASP D N 1
ATOM 7421 C CA . ASP D 1 21 ? 25.110 32.616 120.727 1.00 100.15 21 ASP D CA 1
ATOM 7422 C C . ASP D 1 21 ? 24.729 34.091 120.630 1.00 101.71 21 ASP D C 1
ATOM 7423 O O . ASP D 1 21 ? 24.884 34.849 121.594 1.00 101.10 21 ASP D O 1
ATOM 7428 N N . PHE D 1 22 ? 24.232 34.494 119.462 1.00 102.97 22 PHE D N 1
ATOM 7429 C CA . PHE D 1 22 ? 23.934 35.907 119.197 1.00 103.23 22 PHE D CA 1
ATOM 7430 C C . PHE D 1 22 ? 22.616 36.362 119.826 1.00 105.42 22 PHE D C 1
ATOM 7431 O O . PHE D 1 22 ? 22.369 37.570 119.917 1.00 104.74 22 PHE D O 1
ATOM 7439 N N . THR D 1 23 ? 21.776 35.413 120.251 1.00 105.40 23 THR D N 1
ATOM 7440 C CA . THR D 1 23 ? 20.518 35.749 120.916 1.00 108.03 23 THR D CA 1
ATOM 7441 C C . THR D 1 23 ? 20.763 36.426 122.269 1.00 106.42 23 THR D C 1
ATOM 7442 O O . THR D 1 23 ? 20.037 37.348 122.635 1.00 106.41 23 THR D O 1
ATOM 7446 N N . LYS D 1 24 ? 21.781 35.972 123.002 1.00 104.90 24 LYS D N 1
ATOM 7447 C CA . LYS D 1 24 ? 22.045 36.478 124.359 1.00 105.80 24 LYS D CA 1
ATOM 7448 C C . LYS D 1 24 ? 23.386 37.202 124.513 1.00 104.75 24 LYS D C 1
ATOM 7449 O O . LYS D 1 24 ? 23.698 37.682 125.603 1.00 105.47 24 LYS D O 1
ATOM 7455 N N . TYR D 1 25 ? 24.174 37.290 123.438 1.00 103.12 25 TYR D N 1
ATOM 7456 C CA . TYR D 1 25 ? 25.405 38.088 123.464 1.00 97.71 25 TYR D CA 1
ATOM 7457 C C . TYR D 1 25 ? 25.583 38.963 122.224 1.00 96.34 25 TYR D C 1
ATOM 7458 O O . TYR D 1 25 ? 25.225 38.569 121.111 1.00 100.27 25 TYR D O 1
ATOM 7467 N N . GLN D 1 26 ? 26.147 40.152 122.436 1.00 95.84 26 GLN D N 1
ATOM 7468 C CA . GLN D 1 26 ? 26.530 41.059 121.355 1.00 96.52 26 GLN D CA 1
ATOM 7469 C C . GLN D 1 26 ? 27.877 40.588 120.800 1.00 92.70 26 GLN D C 1
ATOM 7470 O O . GLN D 1 26 ? 28.570 39.771 121.443 1.00 93.42 26 GLN D O 1
ATOM 7476 N N . PHE D 1 27 ? 28.264 41.090 119.627 1.00 88.07 27 PHE D N 1
ATOM 7477 C CA . PHE D 1 27 ? 29.472 40.591 118.966 1.00 84.08 27 PHE D CA 1
ATOM 7478 C C . PHE D 1 27 ? 30.750 40.841 119.773 1.00 81.36 27 PHE D C 1
ATOM 7479 O O . PHE D 1 27 ? 31.618 39.960 119.884 1.00 79.65 27 PHE D O 1
ATOM 7487 N N . GLN D 1 28 ? 30.853 42.041 120.335 1.00 83.14 28 GLN D N 1
ATOM 7488 C CA . GLN D 1 28 ? 32.007 42.432 121.168 1.00 81.83 28 GLN D CA 1
ATOM 7489 C C . GLN D 1 28 ? 32.206 41.471 122.353 1.00 81.78 28 GLN D C 1
ATOM 7490 O O . GLN D 1 28 ? 33.330 41.142 122.694 1.00 82.09 28 GLN D O 1
ATOM 7496 N N . GLU D 1 29 ? 31.112 41.023 122.959 1.00 83.89 29 GLU D N 1
ATOM 7497 C CA . GLU D 1 29 ? 31.157 40.093 124.092 1.00 86.38 29 GLU D CA 1
ATOM 7498 C C . GLU D 1 29 ? 31.655 38.707 123.647 1.00 83.63 29 GLU D C 1
ATOM 7499 O O . GLU D 1 29 ? 32.440 38.062 124.367 1.00 82.96 29 GLU D O 1
ATOM 7505 N N . ILE D 1 30 ? 31.192 38.260 122.474 1.00 79.98 30 ILE D N 1
ATOM 7506 C CA . ILE D 1 30 ? 31.609 36.975 121.921 1.00 77.32 30 ILE D CA 1
ATOM 7507 C C . ILE D 1 30 ? 33.107 36.991 121.571 1.00 75.11 30 ILE D C 1
ATOM 7508 O O . ILE D 1 30 ? 33.824 36.023 121.838 1.00 72.27 30 ILE D O 1
ATOM 7513 N N . ARG D 1 31 ? 33.570 38.088 120.979 1.00 73.23 31 ARG D N 1
ATOM 7514 C CA . ARG D 1 31 ? 35.000 38.270 120.707 1.00 71.64 31 ARG D CA 1
ATOM 7515 C C . ARG D 1 31 ? 35.840 38.075 121.979 1.00 71.17 31 ARG D C 1
ATOM 7516 O O . ARG D 1 31 ? 36.785 37.322 121.999 1.00 71.60 31 ARG D O 1
ATOM 7524 N N . GLN D 1 32 ? 35.468 38.748 123.049 1.00 74.77 32 GLN D N 1
ATOM 7525 C CA . GLN D 1 32 ? 36.186 38.610 124.339 1.00 76.14 32 GLN D CA 1
ATOM 7526 C C . GLN D 1 32 ? 36.071 37.229 124.985 1.00 74.19 32 GLN D C 1
ATOM 7527 O O . GLN D 1 32 ? 37.065 36.693 125.478 1.00 73.35 32 GLN D O 1
ATOM 7533 N N . LYS D 1 33 ? 34.885 36.650 124.944 1.00 74.78 33 LYS D N 1
ATOM 7534 C CA . LYS D 1 33 ? 34.673 35.271 125.426 1.00 78.94 33 LYS D CA 1
ATOM 7535 C C . LYS D 1 33 ? 35.593 34.239 124.726 1.00 77.77 33 LYS D C 1
ATOM 7536 O O . LYS D 1 33 ? 36.176 33.367 125.380 1.00 82.76 33 LYS D O 1
ATOM 7542 N N . VAL D 1 34 ? 35.706 34.342 123.404 1.00 73.59 34 VAL D N 1
ATOM 7543 C CA . VAL D 1 34 ? 36.581 33.465 122.623 1.00 71.36 34 VAL D CA 1
ATOM 7544 C C . VAL D 1 34 ? 38.046 33.779 122.896 1.00 69.29 34 VAL D C 1
ATOM 7545 O O . VAL D 1 34 ? 38.870 32.854 123.010 1.00 72.55 34 VAL D O 1
ATOM 7549 N N . ASN D 1 35 ? 38.389 35.064 123.008 1.00 66.11 35 ASN D N 1
ATOM 7550 C CA . ASN D 1 35 ? 39.778 35.444 123.267 1.00 64.93 35 ASN D CA 1
ATOM 7551 C C . ASN D 1 35 ? 40.311 34.863 124.568 1.00 68.76 35 ASN D C 1
ATOM 7552 O O . ASN D 1 35 ? 41.465 34.410 124.605 1.00 68.20 35 ASN D O 1
ATOM 7557 N N . GLU D 1 36 ? 39.472 34.849 125.618 1.00 72.02 36 GLU D N 1
ATOM 7558 C CA . GLU D 1 36 ? 39.857 34.240 126.894 1.00 75.51 36 GLU D CA 1
ATOM 7559 C C . GLU D 1 36 ? 40.063 32.748 126.781 1.00 76.42 36 GLU D C 1
ATOM 7560 O O . GLU D 1 36 ? 40.992 32.217 127.385 1.00 77.72 36 GLU D O 1
ATOM 7566 N N . LEU D 1 37 ? 39.208 32.074 126.010 1.00 76.13 37 LEU D N 1
ATOM 7567 C CA . LEU D 1 37 ? 39.393 30.632 125.751 1.00 78.77 37 LEU D CA 1
ATOM 7568 C C . LEU D 1 37 ? 40.739 30.343 125.045 1.00 76.51 37 LEU D C 1
ATOM 7569 O O . LEU D 1 37 ? 41.434 29.388 125.416 1.00 79.72 37 LEU D O 1
ATOM 7574 N N . LEU D 1 38 ? 41.087 31.160 124.041 1.00 70.77 38 LEU D N 1
ATOM 7575 C CA . LEU D 1 38 ? 42.302 30.921 123.249 1.00 68.11 38 LEU D CA 1
ATOM 7576 C C . LEU D 1 38 ? 43.588 31.212 124.033 1.00 67.22 38 LEU D C 1
ATOM 7577 O O . LEU D 1 38 ? 44.588 30.491 123.896 1.00 66.11 38 LEU D O 1
ATOM 7582 N N . ALA D 1 39 ? 43.541 32.270 124.847 1.00 66.43 39 ALA D N 1
ATOM 7583 C CA . ALA D 1 39 ? 44.687 32.701 125.630 1.00 66.53 39 ALA D CA 1
ATOM 7584 C C . ALA D 1 39 ? 45.066 31.694 126.722 1.00 71.36 39 ALA D C 1
ATOM 7585 O O . ALA D 1 39 ? 46.245 31.582 127.056 1.00 71.25 39 ALA D O 1
ATOM 7587 N N . LYS D 1 40 ? 44.081 30.968 127.259 1.00 75.84 40 LYS D N 1
ATOM 7588 C CA . LYS D 1 40 ? 44.320 29.992 128.323 1.00 81.06 40 LYS D CA 1
ATOM 7589 C C . LYS D 1 40 ? 44.639 28.576 127.800 1.00 82.65 40 LYS D C 1
ATOM 7590 O O . LYS D 1 40 ? 44.918 27.671 128.601 1.00 85.44 40 LYS D O 1
ATOM 7596 N N . ALA D 1 41 ? 44.621 28.402 126.479 1.00 80.01 41 ALA D N 1
ATOM 7597 C CA . ALA D 1 41 ? 44.695 27.074 125.861 1.00 80.99 41 ALA D CA 1
ATOM 7598 C C . ALA D 1 41 ? 46.038 26.365 126.065 1.00 81.67 41 ALA D C 1
ATOM 7599 O O . ALA D 1 41 ? 46.061 25.195 126.403 1.00 82.48 41 ALA D O 1
ATOM 7601 N N . VAL D 1 42 ? 47.141 27.074 125.838 1.00 64.72 42 VAL D N 1
ATOM 7602 C CA . VAL D 1 42 ? 48.499 26.535 126.032 1.00 64.76 42 VAL D CA 1
ATOM 7603 C C . VAL D 1 42 ? 49.184 27.272 127.206 1.00 65.34 42 VAL D C 1
ATOM 7604 O O . VAL D 1 42 ? 49.032 28.497 127.347 1.00 67.52 42 VAL D O 1
ATOM 7608 N N . PRO D 1 43 ? 49.921 26.541 128.067 1.00 65.12 43 PRO D N 1
ATOM 7609 C CA . PRO D 1 43 ? 50.629 27.194 129.175 1.00 63.45 43 PRO D CA 1
ATOM 7610 C C . PRO D 1 43 ? 51.850 27.992 128.695 1.00 63.50 43 PRO D C 1
ATOM 7611 O O . PRO D 1 43 ? 52.496 27.612 127.687 1.00 67.12 43 PRO D O 1
ATOM 7615 N N . LYS D 1 44 ? 52.190 29.058 129.418 1.00 61.44 44 LYS D N 1
ATOM 7616 C CA . LYS D 1 44 ? 53.288 29.944 129.008 1.00 59.68 44 LYS D CA 1
ATOM 7617 C C . LYS D 1 44 ? 54.652 29.467 129.467 1.00 61.92 44 LYS D C 1
ATOM 7618 O O . LYS D 1 44 ? 54.881 29.333 130.644 1.00 63.58 44 LYS D O 1
ATOM 7624 N N . ASP D 1 45 ? 55.565 29.219 128.523 1.00 63.63 45 ASP D N 1
ATOM 7625 C CA . ASP D 1 45 ? 56.959 28.917 128.882 1.00 63.05 45 ASP D CA 1
ATOM 7626 C C . ASP D 1 45 ? 57.733 30.227 129.109 1.00 62.89 45 ASP D C 1
ATOM 7627 O O . ASP D 1 45 ? 57.433 31.249 128.477 1.00 60.90 45 ASP D O 1
ATOM 7632 N N . PRO D 1 46 ? 58.729 30.203 130.015 1.00 63.24 46 PRO D N 1
ATOM 7633 C CA . PRO D 1 46 ? 59.544 31.392 130.209 1.00 62.29 46 PRO D CA 1
ATOM 7634 C C . PRO D 1 46 ? 60.463 31.674 129.006 1.00 60.71 46 PRO D C 1
ATOM 7635 O O . PRO D 1 46 ? 60.924 30.736 128.356 1.00 61.95 46 PRO D O 1
ATOM 7639 N N . VAL D 1 47 ? 60.711 32.964 128.735 1.00 57.33 47 VAL D N 1
ATOM 7640 C CA . VAL D 1 47 ? 61.609 33.395 127.669 1.00 52.37 47 VAL D CA 1
ATOM 7641 C C . VAL D 1 47 ? 62.645 34.347 128.229 1.00 53.93 47 VAL D C 1
ATOM 7642 O O . VAL D 1 47 ? 62.613 34.664 129.414 1.00 53.99 47 VAL D O 1
ATOM 7646 N N . GLY D 1 48 ? 63.545 34.830 127.375 1.00 53.68 48 GLY D N 1
ATOM 7647 C CA . GLY D 1 48 ? 64.578 35.759 127.785 1.00 54.75 48 GLY D CA 1
ATOM 7648 C C . GLY D 1 48 ? 64.015 37.127 128.145 1.00 55.00 48 GLY D C 1
ATOM 7649 O O . GLY D 1 48 ? 64.275 37.661 129.219 1.00 56.57 48 GLY D O 1
ATOM 7650 N N . GLU D 1 49 ? 63.265 37.712 127.228 1.00 56.60 49 GLU D N 1
ATOM 7651 C CA . GLU D 1 49 ? 62.703 39.055 127.430 1.00 60.75 49 GLU D CA 1
ATOM 7652 C C . GLU D 1 49 ? 61.479 39.298 126.532 1.00 56.96 49 GLU D C 1
ATOM 7653 O O . GLU D 1 49 ? 61.256 38.602 125.616 1.00 54.55 49 GLU D O 1
ATOM 7659 N N . THR D 1 50 ? 60.662 40.264 126.887 1.00 59.52 50 THR D N 1
ATOM 7660 C CA . THR D 1 50 ? 59.400 40.575 126.248 1.00 58.57 50 THR D CA 1
ATOM 7661 C C . THR D 1 50 ? 59.285 42.095 126.280 1.00 59.87 50 THR D C 1
ATOM 7662 O O . THR D 1 50 ? 59.366 42.740 127.354 1.00 61.89 50 THR D O 1
ATOM 7666 N N . ARG D 1 51 ? 59.094 42.666 125.094 1.00 58.22 51 ARG D N 1
ATOM 7667 C CA . ARG D 1 51 ? 58.985 44.112 124.927 1.00 55.72 51 ARG D CA 1
ATOM 7668 C C . ARG D 1 51 ? 57.782 44.497 124.090 1.00 53.72 51 ARG D C 1
ATOM 7669 O O . ARG D 1 51 ? 57.711 44.082 122.957 1.00 60.66 51 ARG D O 1
ATOM 7677 N N . ASP D 1 52 ? 56.859 45.275 124.640 1.00 53.31 52 ASP D N 1
ATOM 7678 C CA . ASP D 1 52 ? 55.741 45.845 123.908 1.00 53.03 52 ASP D CA 1
ATOM 7679 C C . ASP D 1 52 ? 56.100 47.210 123.397 1.00 52.87 52 ASP D C 1
ATOM 7680 O O . ASP D 1 52 ? 56.726 47.992 124.122 1.00 52.99 52 ASP D O 1
ATOM 7685 N N . MET D 1 53 ? 55.687 47.490 122.154 1.00 51.27 53 MET D N 1
ATOM 7686 C CA . MET D 1 53 ? 55.810 48.813 121.580 1.00 52.74 53 MET D CA 1
ATOM 7687 C C . MET D 1 53 ? 54.822 48.982 120.436 1.00 51.29 53 MET D C 1
ATOM 7688 O O . MET D 1 53 ? 54.049 48.098 120.171 1.00 49.03 53 MET D O 1
ATOM 7693 N N . LYS D 1 54 ? 54.862 50.129 119.777 1.00 54.35 54 LYS D N 1
ATOM 7694 C CA . LYS D 1 54 ? 53.999 50.408 118.631 1.00 54.49 54 LYS D CA 1
ATOM 7695 C C . LYS D 1 54 ? 54.806 50.901 117.437 1.00 52.90 54 LYS D C 1
ATOM 7696 O O . LYS D 1 54 ? 55.658 51.737 117.571 1.00 49.91 54 LYS D O 1
ATOM 7702 N N . ILE D 1 55 ? 54.505 50.350 116.277 1.00 55.06 55 ILE D N 1
ATOM 7703 C CA . ILE D 1 55 ? 55.031 50.850 115.020 1.00 57.16 55 ILE D CA 1
ATOM 7704 C C . ILE D 1 55 ? 54.156 51.996 114.558 1.00 57.54 55 ILE D C 1
ATOM 7705 O O . ILE D 1 55 ? 52.932 51.891 114.563 1.00 58.00 55 ILE D O 1
ATOM 7710 N N . LYS D 1 56 ? 54.785 53.080 114.138 1.00 62.20 56 LYS D N 1
ATOM 7711 C CA . LYS D 1 56 ? 54.062 54.231 113.569 1.00 68.05 56 LYS D CA 1
ATOM 7712 C C . LYS D 1 56 ? 53.784 54.051 112.078 1.00 70.36 56 LYS D C 1
ATOM 7713 O O . LYS D 1 56 ? 54.691 54.140 111.262 1.00 72.31 56 LYS D O 1
ATOM 7719 N N . LEU D 1 57 ? 52.532 53.797 111.734 1.00 72.00 57 LEU D N 1
ATOM 7720 C CA . LEU D 1 57 ? 52.113 53.783 110.345 1.00 76.51 57 LEU D CA 1
ATOM 7721 C C . LEU D 1 57 ? 51.449 55.124 109.994 1.00 82.46 57 LEU D C 1
ATOM 7722 O O . LEU D 1 57 ? 51.188 55.979 110.859 1.00 84.14 57 LEU D O 1
ATOM 7727 N N . GLU D 1 58 ? 51.176 55.271 108.704 1.00 86.70 58 GLU D N 1
ATOM 7728 C CA . GLU D 1 58 ? 50.609 56.479 108.101 1.00 87.95 58 GLU D CA 1
ATOM 7729 C C . GLU D 1 58 ? 49.250 56.860 108.733 1.00 88.04 58 GLU D C 1
ATOM 7730 O O . GLU D 1 58 ? 48.975 58.032 108.947 1.00 93.14 58 GLU D O 1
ATOM 7736 N N . ASP D 1 59 ? 48.430 55.871 109.065 1.00 85.65 59 ASP D N 1
ATOM 7737 C CA . ASP D 1 59 ? 47.073 56.117 109.582 1.00 86.93 59 ASP D CA 1
ATOM 7738 C C . ASP D 1 59 ? 46.813 55.457 110.944 1.00 85.45 59 ASP D C 1
ATOM 7739 O O . ASP D 1 59 ? 45.681 55.476 111.437 1.00 85.38 59 ASP D O 1
ATOM 7744 N N . TYR D 1 60 ? 47.841 54.865 111.550 1.00 80.87 60 TYR D N 1
ATOM 7745 C CA . TYR D 1 60 ? 47.631 54.015 112.728 1.00 74.40 60 TYR D CA 1
ATOM 7746 C C . TYR D 1 60 ? 48.936 53.737 113.460 1.00 72.07 60 TYR D C 1
ATOM 7747 O O . TYR D 1 60 ? 50.032 53.862 112.899 1.00 66.16 60 TYR D O 1
ATOM 7756 N N . GLU D 1 61 ? 48.801 53.363 114.732 1.00 72.92 61 GLU D N 1
ATOM 7757 C CA . GLU D 1 61 ? 49.943 52.928 115.546 1.00 71.34 61 GLU D CA 1
ATOM 7758 C C . GLU D 1 61 ? 49.766 51.456 115.885 1.00 64.73 61 GLU D C 1
ATOM 7759 O O . GLU D 1 61 ? 48.939 51.080 116.701 1.00 70.11 61 GLU D O 1
ATOM 7765 N N . LEU D 1 62 ? 50.593 50.638 115.268 1.00 60.23 62 LEU D N 1
ATOM 7766 C CA . LEU D 1 62 ? 50.386 49.190 115.219 1.00 55.63 62 LEU D CA 1
ATOM 7767 C C . LEU D 1 62 ? 51.129 48.520 116.356 1.00 50.88 62 LEU D C 1
ATOM 7768 O O . LEU D 1 62 ? 52.369 48.509 116.359 1.00 50.84 62 LEU D O 1
ATOM 7773 N N . PRO D 1 63 ? 50.405 47.946 117.317 1.00 49.76 63 PRO D N 1
ATOM 7774 C CA . PRO D 1 63 ? 51.104 47.326 118.496 1.00 48.63 63 PRO D CA 1
ATOM 7775 C C . PRO D 1 63 ? 51.834 46.037 118.139 1.00 45.87 63 PRO D C 1
ATOM 7776 O O . PRO D 1 63 ? 51.302 45.236 117.399 1.00 44.29 63 PRO D O 1
ATOM 7780 N N . ILE D 1 64 ? 53.041 45.868 118.645 1.00 46.22 64 ILE D N 1
ATOM 7781 C CA . ILE D 1 64 ? 53.779 44.630 118.512 1.00 49.39 64 ILE D CA 1
ATOM 7782 C C . ILE D 1 64 ? 54.354 44.189 119.839 1.00 50.27 64 ILE D C 1
ATOM 7783 O O . ILE D 1 64 ? 54.498 44.996 120.749 1.00 54.91 64 ILE D O 1
ATOM 7788 N N . ARG D 1 65 ? 54.663 42.903 119.951 1.00 50.19 65 ARG D N 1
ATOM 7789 C CA . ARG D 1 65 ? 55.445 42.397 121.071 1.00 50.81 65 ARG D CA 1
ATOM 7790 C C . ARG D 1 65 ? 56.688 41.690 120.539 1.00 51.46 65 ARG D C 1
ATOM 7791 O O . ARG D 1 65 ? 56.585 40.814 119.715 1.00 51.08 65 ARG D O 1
ATOM 7799 N N . ILE D 1 66 ? 57.863 42.103 120.993 1.00 52.59 66 ILE D N 1
ATOM 7800 C CA . ILE D 1 66 ? 59.110 41.457 120.614 1.00 51.15 66 ILE D CA 1
ATOM 7801 C C . ILE D 1 66 ? 59.551 40.446 121.710 1.00 53.73 66 ILE D C 1
ATOM 7802 O O . ILE D 1 66 ? 59.720 40.826 122.874 1.00 53.19 66 ILE D O 1
ATOM 7807 N N . TYR D 1 67 ? 59.738 39.188 121.323 1.00 51.47 67 TYR D N 1
ATOM 7808 C CA . TYR D 1 67 ? 60.199 38.158 122.204 1.00 51.86 67 TYR D CA 1
ATOM 7809 C C . TYR D 1 67 ? 61.659 37.813 121.969 1.00 53.77 67 TYR D C 1
ATOM 7810 O O . TYR D 1 67 ? 62.056 37.538 120.878 1.00 57.51 67 TYR D O 1
ATOM 7819 N N . SER D 1 68 ? 62.455 37.804 123.027 1.00 55.97 68 SER D N 1
ATOM 7820 C CA . SER D 1 68 ? 63.819 37.294 123.006 1.00 55.55 68 SER D CA 1
ATOM 7821 C C . SER D 1 68 ? 63.824 35.916 123.662 1.00 54.76 68 SER D C 1
ATOM 7822 O O . SER D 1 68 ? 63.229 35.733 124.719 1.00 55.75 68 SER D O 1
ATOM 7825 N N . PRO D 1 69 ? 64.492 34.942 123.043 1.00 54.35 69 PRO D N 1
ATOM 7826 C CA . PRO D 1 69 ? 64.516 33.598 123.566 1.00 55.32 69 PRO D CA 1
ATOM 7827 C C . PRO D 1 69 ? 65.360 33.474 124.847 1.00 57.57 69 PRO D C 1
ATOM 7828 O O . PRO D 1 69 ? 66.175 34.349 125.161 1.00 57.94 69 PRO D O 1
ATOM 7832 N N . ILE D 1 70 ? 65.160 32.371 125.560 1.00 56.25 70 ILE D N 1
ATOM 7833 C CA . ILE D 1 70 ? 65.970 32.075 126.714 1.00 58.88 70 ILE D CA 1
ATOM 7834 C C . ILE D 1 70 ? 67.433 31.910 126.323 1.00 58.52 70 ILE D C 1
ATOM 7835 O O . ILE D 1 70 ? 68.313 32.330 127.052 1.00 60.77 70 ILE D O 1
ATOM 7840 N N . LYS D 1 71 ? 67.691 31.317 125.168 1.00 60.73 71 LYS D N 1
ATOM 7841 C CA . LYS D 1 71 ? 69.052 31.240 124.613 1.00 62.44 71 LYS D CA 1
ATOM 7842 C C . LYS D 1 71 ? 69.039 31.612 123.135 1.00 60.38 71 LYS D C 1
ATOM 7843 O O . LYS D 1 71 ? 68.347 30.976 122.342 1.00 59.87 71 LYS D O 1
ATOM 7849 N N . ARG D 1 72 ? 69.790 32.655 122.789 1.00 60.37 72 ARG D N 1
ATOM 7850 C CA . ARG D 1 72 ? 69.749 33.245 121.453 1.00 60.98 72 ARG D CA 1
ATOM 7851 C C . ARG D 1 72 ? 70.974 32.832 120.655 1.00 61.51 72 ARG D C 1
ATOM 7852 O O . ARG D 1 72 ? 72.044 33.266 120.926 1.00 62.52 72 ARG D O 1
ATOM 7860 N N . THR D 1 73 ? 70.785 31.961 119.682 1.00 58.52 73 THR D N 1
ATOM 7861 C CA . THR D 1 73 ? 71.876 31.253 119.059 1.00 62.11 73 THR D CA 1
ATOM 7862 C C . THR D 1 73 ? 72.052 31.626 117.566 1.00 61.78 73 THR D C 1
ATOM 7863 O O . THR D 1 73 ? 72.962 31.143 116.898 1.00 61.76 73 THR D O 1
ATOM 7867 N N . ASN D 1 74 ? 71.169 32.470 117.060 1.00 60.25 74 ASN D N 1
ATOM 7868 C CA . ASN D 1 74 ? 71.259 32.974 115.707 1.00 59.01 74 ASN D CA 1
ATOM 7869 C C . ASN D 1 74 ? 70.556 34.338 115.577 1.00 57.86 74 ASN D C 1
ATOM 7870 O O . ASN D 1 74 ? 69.839 34.831 116.490 1.00 59.47 74 ASN D O 1
ATOM 7875 N N . ASN D 1 75 ? 70.756 34.954 114.434 1.00 58.94 75 ASN D N 1
ATOM 7876 C CA . ASN D 1 75 ? 70.220 36.285 114.190 1.00 61.45 75 ASN D CA 1
ATOM 7877 C C . ASN D 1 75 ? 69.039 36.249 113.209 1.00 58.57 75 ASN D C 1
ATOM 7878 O O . ASN D 1 75 ? 68.819 37.213 112.486 1.00 60.65 75 ASN D O 1
ATOM 7883 N N . GLY D 1 76 ? 68.284 35.149 113.214 1.00 55.64 76 GLY D N 1
ATOM 7884 C CA . GLY D 1 76 ? 67.023 35.034 112.527 1.00 52.96 76 GLY D CA 1
ATOM 7885 C C . GLY D 1 76 ? 65.907 35.844 113.178 1.00 52.08 76 GLY D C 1
ATOM 7886 O O . GLY D 1 76 ? 66.010 36.278 114.305 1.00 52.39 76 GLY D O 1
ATOM 7887 N N . LEU D 1 77 ? 64.812 36.006 112.452 1.00 52.74 77 LEU D N 1
ATOM 7888 C CA . LEU D 1 77 ? 63.646 36.732 112.906 1.00 50.84 77 LEU D CA 1
ATOM 7889 C C . LEU D 1 77 ? 62.425 36.032 112.374 1.00 50.92 77 LEU D C 1
ATOM 7890 O O . LEU D 1 77 ? 62.363 35.684 111.201 1.00 52.48 77 LEU D O 1
ATOM 7895 N N . VAL D 1 78 ? 61.425 35.849 113.225 1.00 54.79 78 VAL D N 1
ATOM 7896 C CA . VAL D 1 78 ? 60.152 35.257 112.826 1.00 53.46 78 VAL D CA 1
ATOM 7897 C C . VAL D 1 78 ? 59.023 36.223 113.134 1.00 53.65 78 VAL D C 1
ATOM 7898 O O . VAL D 1 78 ? 58.806 36.547 114.307 1.00 53.73 78 VAL D O 1
ATOM 7902 N N . MET D 1 79 ? 58.328 36.702 112.091 1.00 50.97 79 MET D N 1
ATOM 7903 C CA . MET D 1 79 ? 57.133 37.536 112.239 1.00 49.26 79 MET D CA 1
ATOM 7904 C C . MET D 1 79 ? 55.911 36.650 112.499 1.00 50.10 79 MET D C 1
ATOM 7905 O O . MET D 1 79 ? 55.642 35.720 111.749 1.00 50.69 79 MET D O 1
ATOM 7910 N N . HIS D 1 80 ? 55.163 36.932 113.569 1.00 47.81 80 HIS D N 1
ATOM 7911 C CA . HIS D 1 80 ? 54.071 36.071 113.956 1.00 45.79 80 HIS D CA 1
ATOM 7912 C C . HIS D 1 80 ? 52.753 36.811 113.829 1.00 45.62 80 HIS D C 1
ATOM 7913 O O . HIS D 1 80 ? 52.573 37.845 114.420 1.00 43.82 80 HIS D O 1
ATOM 7920 N N . PHE D 1 81 ? 51.848 36.280 112.996 1.00 46.02 81 PHE D N 1
ATOM 7921 C CA . PHE D 1 81 ? 50.519 36.843 112.815 1.00 44.78 81 PHE D CA 1
ATOM 7922 C C . PHE D 1 81 ? 49.518 35.881 113.440 1.00 44.67 81 PHE D C 1
ATOM 7923 O O . PHE D 1 81 ? 49.471 34.704 113.094 1.00 47.62 81 PHE D O 1
ATOM 7931 N N . HIS D 1 82 ? 48.738 36.365 114.403 1.00 41.94 82 HIS D N 1
ATOM 7932 C CA . HIS D 1 82 ? 47.819 35.489 115.137 1.00 38.85 82 HIS D CA 1
ATOM 7933 C C . HIS D 1 82 ? 46.621 35.145 114.286 1.00 40.18 82 HIS D C 1
ATOM 7934 O O . HIS D 1 82 ? 46.345 35.849 113.318 1.00 39.39 82 HIS D O 1
ATOM 7941 N N . GLY D 1 83 ? 45.911 34.081 114.667 1.00 42.58 83 GLY D N 1
ATOM 7942 C CA . GLY D 1 83 ? 44.667 33.676 114.022 1.00 44.78 83 GLY D CA 1
ATOM 7943 C C . GLY D 1 83 ? 43.436 34.283 114.688 1.00 50.38 83 GLY D C 1
ATOM 7944 O O . GLY D 1 83 ? 43.562 35.161 115.549 1.00 51.38 83 GLY D O 1
ATOM 7945 N N . GLY D 1 84 ? 42.251 33.804 114.287 1.00 52.97 84 GLY D N 1
ATOM 7946 C CA . GLY D 1 84 ? 40.986 34.290 114.814 1.00 50.63 84 GLY D CA 1
ATOM 7947 C C . GLY D 1 84 ? 39.992 34.766 113.767 1.00 51.46 84 GLY D C 1
ATOM 7948 O O . GLY D 1 84 ? 39.220 35.704 114.033 1.00 52.58 84 GLY D O 1
ATOM 7949 N N . ALA D 1 85 ? 40.005 34.135 112.578 1.00 49.42 85 ALA D N 1
ATOM 7950 C CA . ALA D 1 85 ? 39.049 34.423 111.516 1.00 45.69 85 ALA D CA 1
ATOM 7951 C C . ALA D 1 85 ? 38.933 35.893 111.121 1.00 45.39 85 ALA D C 1
ATOM 7952 O O . ALA D 1 85 ? 37.859 36.352 110.785 1.00 49.27 85 ALA D O 1
ATOM 7954 N N . TRP D 1 86 ? 40.027 36.629 111.195 1.00 44.62 86 TRP D N 1
ATOM 7955 C CA . TRP D 1 86 ? 40.050 38.062 110.857 1.00 46.21 86 TRP D CA 1
ATOM 7956 C C . TRP D 1 86 ? 39.243 38.983 111.752 1.00 47.18 86 TRP D C 1
ATOM 7957 O O . TRP D 1 86 ? 39.252 40.203 111.534 1.00 48.00 86 TRP D O 1
ATOM 7968 N N . ILE D 1 87 ? 38.527 38.417 112.720 1.00 48.61 87 ILE D N 1
ATOM 7969 C CA . ILE D 1 87 ? 37.585 39.196 113.536 1.00 52.11 87 ILE D CA 1
ATOM 7970 C C . ILE D 1 87 ? 37.868 39.170 115.063 1.00 56.26 87 ILE D C 1
ATOM 7971 O O . ILE D 1 87 ? 37.220 39.898 115.831 1.00 56.87 87 ILE D O 1
ATOM 7976 N N . LEU D 1 88 ? 38.779 38.292 115.504 1.00 55.82 88 LEU D N 1
ATOM 7977 C CA . LEU D 1 88 ? 39.153 38.216 116.917 1.00 55.11 88 LEU D CA 1
ATOM 7978 C C . LEU D 1 88 ? 40.590 37.678 117.060 1.00 52.21 88 LEU D C 1
ATOM 7979 O O . LEU D 1 88 ? 41.295 37.488 116.094 1.00 50.24 88 LEU D O 1
ATOM 7984 N N . GLY D 1 89 ? 41.032 37.469 118.291 1.00 50.64 89 GLY D N 1
ATOM 7985 C CA . GLY D 1 89 ? 42.399 37.058 118.583 1.00 44.93 89 GLY D CA 1
ATOM 7986 C C . GLY D 1 89 ? 43.304 38.286 118.761 1.00 44.89 89 GLY D C 1
ATOM 7987 O O . GLY D 1 89 ? 42.945 39.445 118.425 1.00 46.79 89 GLY D O 1
ATOM 7988 N N . SER D 1 90 ? 44.503 38.044 119.257 1.00 43.55 90 SER D N 1
ATOM 7989 C CA . SER D 1 90 ? 45.460 39.112 119.484 1.00 43.86 90 SER D CA 1
ATOM 7990 C C . SER D 1 90 ? 46.843 38.518 119.755 1.00 44.83 90 SER D C 1
ATOM 7991 O O . SER D 1 90 ? 47.040 37.279 119.717 1.00 41.46 90 SER D O 1
ATOM 7994 N N . ILE D 1 91 ? 47.792 39.408 120.056 1.00 47.48 91 ILE D N 1
ATOM 7995 C CA . ILE D 1 91 ? 49.088 39.012 120.603 1.00 49.55 91 ILE D CA 1
ATOM 7996 C C . ILE D 1 91 ? 48.936 38.156 121.879 1.00 55.75 91 ILE D C 1
ATOM 7997 O O . ILE D 1 91 ? 49.702 37.182 122.059 1.00 58.33 91 ILE D O 1
ATOM 8002 N N . GLU D 1 92 ? 47.952 38.507 122.724 1.00 56.31 92 GLU D N 1
ATOM 8003 C CA . GLU D 1 92 ? 47.717 37.769 123.968 1.00 58.10 92 GLU D CA 1
ATOM 8004 C C . GLU D 1 92 ? 47.221 36.344 123.771 1.00 56.07 92 GLU D C 1
ATOM 8005 O O . GLU D 1 92 ? 47.605 35.438 124.493 1.00 52.54 92 GLU D O 1
ATOM 8011 N N . THR D 1 93 ? 46.366 36.158 122.770 1.00 55.47 93 THR D N 1
ATOM 8012 C CA . THR D 1 93 ? 45.744 34.869 122.547 1.00 54.47 93 THR D CA 1
ATOM 8013 C C . THR D 1 93 ? 46.742 33.832 122.084 1.00 53.62 93 THR D C 1
ATOM 8014 O O . THR D 1 93 ? 46.573 32.650 122.366 1.00 53.66 93 THR D O 1
ATOM 8018 N N . GLU D 1 94 ? 47.783 34.281 121.377 1.00 54.75 94 GLU D N 1
ATOM 8019 C CA . GLU D 1 94 ? 48.837 33.368 120.884 1.00 53.19 94 GLU D CA 1
ATOM 8020 C C . GLU D 1 94 ? 50.196 33.655 121.489 1.00 49.34 94 GLU D C 1
ATOM 8021 O O . GLU D 1 94 ? 51.235 33.302 120.904 1.00 47.75 94 GLU D O 1
ATOM 8027 N N . ASP D 1 95 ? 50.195 34.285 122.664 1.00 46.41 95 ASP D N 1
ATOM 8028 C CA . ASP D 1 95 ? 51.426 34.608 123.389 1.00 43.50 95 ASP D CA 1
ATOM 8029 C C . ASP D 1 95 ? 52.199 33.356 123.729 1.00 42.99 95 ASP D C 1
ATOM 8030 O O . ASP D 1 95 ? 53.439 33.312 123.606 1.00 44.82 95 ASP D O 1
ATOM 8035 N N . ALA D 1 96 ? 51.489 32.323 124.161 1.00 43.61 96 ALA D N 1
ATOM 8036 C CA . ALA D 1 96 ? 52.133 31.066 124.536 1.00 44.46 96 ALA D CA 1
ATOM 8037 C C . ALA D 1 96 ? 52.800 30.387 123.337 1.00 42.49 96 ALA D C 1
ATOM 8038 O O . ALA D 1 96 ? 53.857 29.762 123.491 1.00 42.90 96 ALA D O 1
ATOM 8040 N N . ILE D 1 97 ? 52.206 30.506 122.168 1.00 42.21 97 ILE D N 1
ATOM 8041 C CA . ILE D 1 97 ? 52.840 29.974 120.951 1.00 43.59 97 ILE D CA 1
ATOM 8042 C C . ILE D 1 97 ? 54.117 30.749 120.616 1.00 43.32 97 ILE D C 1
ATOM 8043 O O . ILE D 1 97 ? 55.131 30.130 120.274 1.00 43.55 97 ILE D O 1
ATOM 8048 N N . SER D 1 98 ? 54.064 32.086 120.711 1.00 42.55 98 SER D N 1
ATOM 8049 C CA . SER D 1 98 ? 55.237 32.907 120.448 1.00 42.88 98 SER D CA 1
ATOM 8050 C C . SER D 1 98 ? 56.434 32.547 121.336 1.00 44.38 98 SER D C 1
ATOM 8051 O O . SER D 1 98 ? 57.571 32.547 120.873 1.00 46.00 98 SER D O 1
ATOM 8054 N N . ARG D 1 99 ? 56.171 32.292 122.627 1.00 45.29 99 ARG D N 1
ATOM 8055 C CA . ARG D 1 99 ? 57.209 31.930 123.576 1.00 43.91 99 ARG D CA 1
ATOM 8056 C C . ARG D 1 99 ? 57.873 30.596 123.228 1.00 43.48 99 ARG D C 1
ATOM 8057 O O . ARG D 1 99 ? 59.112 30.488 123.231 1.00 45.26 99 ARG D O 1
ATOM 8065 N N . ILE D 1 100 ? 57.066 29.582 122.957 1.00 41.85 100 ILE D N 1
ATOM 8066 C CA . ILE D 1 100 ? 57.592 28.292 122.588 1.00 42.13 100 ILE D CA 1
ATOM 8067 C C . ILE D 1 100 ? 58.365 28.388 121.259 1.00 44.32 100 ILE D C 1
ATOM 8068 O O . ILE D 1 100 ? 59.427 27.755 121.100 1.00 44.77 100 ILE D O 1
ATOM 8073 N N . LEU D 1 101 ? 57.843 29.183 120.318 1.00 43.70 101 LEU D N 1
ATOM 8074 C CA . LEU D 1 101 ? 58.460 29.315 119.033 1.00 43.79 101 LEU D CA 1
ATOM 8075 C C . LEU D 1 101 ? 59.826 29.970 119.147 1.00 45.69 101 LEU D C 1
ATOM 8076 O O . LEU D 1 101 ? 60.808 29.541 118.516 1.00 48.44 101 LEU D O 1
ATOM 8081 N N . SER D 1 102 ? 59.894 31.032 119.940 1.00 47.22 102 SER D N 1
ATOM 8082 C CA . SER D 1 102 ? 61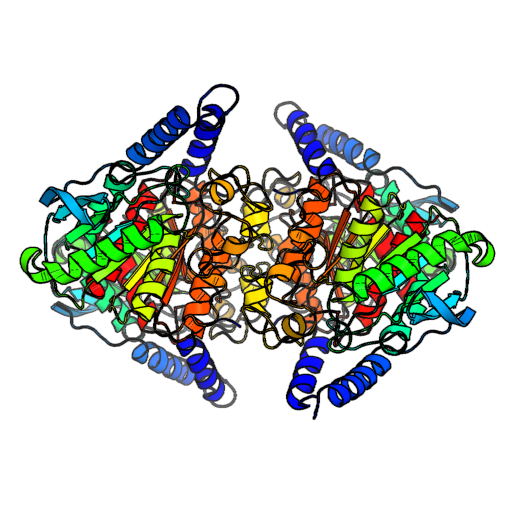.134 31.764 120.134 1.00 47.08 102 SER D CA 1
ATOM 8083 C C . SER D 1 102 ? 62.225 30.879 120.766 1.00 49.16 102 SER D C 1
ATOM 8084 O O . SER D 1 102 ? 63.376 30.885 120.322 1.00 51.11 102 SER D O 1
ATOM 8087 N N . ASN D 1 103 ? 61.861 30.111 121.797 1.00 49.73 103 ASN D N 1
ATOM 8088 C CA . ASN D 1 103 ? 62.819 29.215 122.451 1.00 50.71 103 ASN D CA 1
ATOM 8089 C C . ASN D 1 103 ? 63.291 28.089 121.546 1.00 48.86 103 ASN D C 1
ATOM 8090 O O . ASN D 1 103 ? 64.451 27.741 121.568 1.00 48.85 103 ASN D O 1
ATOM 8095 N N . SER D 1 104 ? 62.383 27.532 120.760 1.00 48.63 104 SER D N 1
ATOM 8096 C CA . SER D 1 104 ? 62.718 26.483 119.790 1.00 50.39 104 SER D CA 1
ATOM 8097 C C . SER D 1 104 ? 63.576 27.009 118.651 1.00 51.72 104 SER D C 1
ATOM 8098 O O . SER D 1 104 ? 64.554 26.372 118.305 1.00 52.45 104 SER D O 1
ATOM 8101 N N . CYS D 1 105 ? 63.191 28.147 118.065 1.00 50.99 105 CYS D N 1
ATOM 8102 C CA . CYS D 1 105 ? 63.991 28.806 117.024 1.00 53.60 105 CYS D CA 1
ATOM 8103 C C . CYS D 1 105 ? 65.339 29.306 117.545 1.00 55.16 105 CYS D C 1
ATOM 8104 O O . CYS D 1 105 ? 66.293 29.436 116.761 1.00 56.20 105 CYS D O 1
ATOM 8107 N N . GLU D 1 106 ? 65.392 29.621 118.850 1.00 52.74 106 GLU D N 1
ATOM 8108 C CA . GLU D 1 106 ? 66.524 30.272 119.470 1.00 49.60 106 GLU D CA 1
ATOM 8109 C C . GLU D 1 106 ? 66.799 31.591 118.768 1.00 49.23 106 GLU D C 1
ATOM 8110 O O . GLU D 1 106 ? 67.944 31.959 118.517 1.00 51.28 106 GLU D O 1
ATOM 8116 N N . CYS D 1 107 ? 65.741 32.334 118.470 1.00 48.15 107 CYS D N 1
ATOM 8117 C CA . CYS D 1 107 ? 65.863 33.627 117.799 1.00 48.88 107 CYS D CA 1
ATOM 8118 C C . CYS D 1 107 ? 64.704 34.534 118.161 1.00 47.32 107 CYS D C 1
ATOM 8119 O O . CYS D 1 107 ? 63.736 34.093 118.800 1.00 45.20 107 CYS D O 1
ATOM 8122 N N . THR D 1 108 ? 64.794 35.786 117.708 1.00 47.10 108 THR D N 1
ATOM 8123 C CA . THR D 1 108 ? 63.792 36.793 118.013 1.00 47.08 108 THR D CA 1
ATOM 8124 C C . THR D 1 108 ? 62.463 36.524 117.311 1.00 46.81 108 THR D C 1
ATOM 8125 O O . THR D 1 108 ? 62.427 36.151 116.160 1.00 48.98 108 THR D O 1
ATOM 8129 N N . VAL D 1 109 ? 61.362 36.742 118.020 1.00 45.93 109 VAL D N 1
ATOM 8130 C CA . VAL D 1 109 ? 60.015 36.613 117.459 1.00 44.98 109 VAL D CA 1
ATOM 8131 C C . VAL D 1 109 ? 59.254 37.923 117.685 1.00 46.37 109 VAL D C 1
ATOM 8132 O O . VAL D 1 109 ? 59.326 38.475 118.751 1.00 48.07 109 VAL D O 1
ATOM 8136 N N . ILE D 1 110 ? 58.593 38.433 116.641 1.00 49.64 110 ILE D N 1
ATOM 8137 C CA . ILE D 1 110 ? 57.766 39.631 116.738 1.00 51.07 110 ILE D CA 1
ATOM 8138 C C . ILE D 1 110 ? 56.318 39.331 116.362 1.00 50.91 110 ILE D C 1
ATOM 8139 O O . ILE D 1 110 ? 56.034 38.935 115.239 1.00 56.89 110 ILE D O 1
ATOM 8144 N N . SER D 1 111 ? 55.414 39.488 117.310 1.00 48.20 111 SER D N 1
ATOM 8145 C CA . SER D 1 111 ? 54.001 39.214 117.115 1.00 48.86 111 SER D CA 1
ATOM 8146 C C . SER D 1 111 ? 53.294 40.541 116.790 1.00 49.80 111 SER D C 1
ATOM 8147 O O . SER D 1 111 ? 53.601 41.566 117.395 1.00 52.88 111 SER D O 1
ATOM 8150 N N . VAL D 1 112 ? 52.321 40.522 115.886 1.00 50.19 112 VAL D N 1
ATOM 8151 C CA . VAL D 1 112 ? 51.670 41.742 115.410 1.00 51.04 112 VAL D CA 1
ATOM 8152 C C . VAL D 1 112 ? 50.169 41.756 115.752 1.00 54.42 112 VAL D C 1
ATOM 8153 O O . VAL D 1 112 ? 49.463 40.765 115.543 1.00 53.37 112 VAL D O 1
ATOM 8157 N N . ASP D 1 113 ? 49.691 42.875 116.307 1.00 60.41 113 ASP D N 1
ATOM 8158 C CA . ASP D 1 113 ? 48.253 43.134 116.519 1.00 62.64 113 ASP D CA 1
ATOM 8159 C C . ASP D 1 113 ? 47.656 43.910 115.334 1.00 60.93 113 ASP D C 1
ATOM 8160 O O . ASP D 1 113 ? 47.367 45.098 115.450 1.00 64.43 113 ASP D O 1
ATOM 8165 N N . TYR D 1 114 ? 47.481 43.239 114.203 1.00 54.22 114 TYR D N 1
ATOM 8166 C CA . TYR D 1 114 ? 46.864 43.840 113.038 1.00 49.72 114 TYR D CA 1
ATOM 8167 C C . TYR D 1 114 ? 45.407 44.179 113.285 1.00 52.45 114 TYR D C 1
ATOM 8168 O O . TYR D 1 114 ? 44.737 43.563 114.126 1.00 53.66 114 TYR D O 1
ATOM 8177 N N . ARG D 1 115 ? 44.900 45.155 112.542 1.00 54.48 115 ARG D N 1
ATOM 8178 C CA . ARG D 1 115 ? 43.514 45.589 112.688 1.00 54.15 115 ARG D CA 1
ATOM 8179 C C . ARG D 1 115 ? 42.541 44.546 112.134 1.00 55.96 115 ARG D C 1
ATOM 8180 O O . ARG D 1 115 ? 42.818 43.869 111.097 1.00 54.62 115 ARG D O 1
ATOM 8188 N N . LEU D 1 116 ? 41.394 44.451 112.807 1.00 56.46 116 LEU D N 1
ATOM 8189 C CA . LEU D 1 116 ? 40.443 43.373 112.598 1.00 55.29 116 LEU D CA 1
ATOM 8190 C C . LEU D 1 116 ? 39.149 43.839 111.986 1.00 54.20 116 LEU D C 1
ATOM 8191 O O . LEU D 1 116 ? 38.759 45.001 112.136 1.00 55.61 116 LEU D O 1
ATOM 8196 N N . ALA D 1 117 ? 38.458 42.906 111.339 1.00 54.28 117 ALA D N 1
ATOM 8197 C CA . ALA D 1 117 ? 37.080 43.130 110.903 1.00 55.81 117 ALA D CA 1
ATOM 8198 C C . ALA D 1 117 ? 36.131 42.913 112.091 1.00 55.94 117 ALA D C 1
ATOM 8199 O O . ALA D 1 117 ? 36.477 42.220 113.043 1.00 56.44 117 ALA D O 1
ATOM 8201 N N . PRO D 1 118 ? 34.916 43.455 112.016 1.00 57.01 118 PRO D N 1
ATOM 8202 C CA . PRO D 1 118 ? 34.312 44.235 110.939 1.00 58.05 118 PRO D CA 1
ATOM 8203 C C . PRO D 1 118 ? 34.665 45.712 110.953 1.00 61.74 118 PRO D C 1
ATOM 8204 O O . PRO D 1 118 ? 34.273 46.429 110.049 1.00 65.37 118 PRO D O 1
ATOM 8208 N N . GLU D 1 119 ? 35.424 46.172 111.940 1.00 65.18 119 GLU D N 1
ATOM 8209 C CA . GLU D 1 119 ? 35.831 47.572 112.016 1.00 67.27 119 GLU D CA 1
ATOM 8210 C C . GLU D 1 119 ? 36.667 47.967 110.819 1.00 66.59 119 GLU D C 1
ATOM 8211 O O . GLU D 1 119 ? 36.435 48.995 110.224 1.00 67.11 119 GLU D O 1
ATOM 8217 N N . TYR D 1 120 ? 37.639 47.134 110.477 1.00 66.68 120 TYR D N 1
ATOM 8218 C CA . TYR D 1 120 ? 38.487 47.341 109.324 1.00 62.63 120 TYR D CA 1
ATOM 8219 C C . TYR D 1 120 ? 38.371 46.123 108.424 1.00 62.53 120 TYR D C 1
ATOM 8220 O O . TYR D 1 120 ? 38.749 45.007 108.792 1.00 65.44 120 TYR D O 1
ATOM 8229 N N . LYS D 1 121 ? 37.886 46.337 107.206 1.00 62.68 121 LYS D N 1
ATOM 8230 C CA . LYS D 1 121 ? 37.696 45.248 106.252 1.00 58.51 121 LYS D CA 1
ATOM 8231 C C . LYS D 1 121 ? 38.965 44.942 105.465 1.00 55.87 121 LYS D C 1
ATOM 8232 O O . LYS D 1 121 ? 39.948 45.693 105.513 1.00 52.06 121 LYS D O 1
ATOM 8238 N N . PHE D 1 122 ? 38.941 43.805 104.775 1.00 53.93 122 PHE D N 1
ATOM 8239 C CA . PHE D 1 122 ? 39.974 43.453 103.817 1.00 53.06 122 PHE D CA 1
ATOM 8240 C C . PHE D 1 122 ? 40.193 44.636 102.872 1.00 53.10 122 PHE D C 1
ATOM 8241 O O . PHE D 1 122 ? 39.224 45.284 102.475 1.00 54.30 122 PHE D O 1
ATOM 8249 N N . PRO D 1 123 ? 41.462 44.927 102.498 1.00 52.06 123 PRO D N 1
ATOM 8250 C CA . PRO D 1 123 ? 42.717 44.259 102.805 1.00 50.25 123 PRO D CA 1
ATOM 8251 C C . PRO D 1 123 ? 43.574 44.890 103.941 1.00 49.17 123 PRO D C 1
ATOM 8252 O O . PRO D 1 123 ? 44.805 44.710 103.951 1.00 49.15 123 PRO D O 1
ATOM 8256 N N . THR D 1 124 ? 42.945 45.560 104.904 1.00 50.96 124 THR D N 1
ATOM 8257 C CA . THR D 1 124 ? 43.696 46.204 106.023 1.00 50.78 124 THR D CA 1
ATOM 8258 C C . THR D 1 124 ? 44.640 45.233 106.746 1.00 48.93 124 THR D C 1
ATOM 8259 O O . THR D 1 124 ? 45.843 45.483 106.824 1.00 49.07 124 THR D O 1
ATOM 8263 N N . ALA D 1 125 ? 44.108 44.121 107.245 1.00 47.08 125 ALA D N 1
ATOM 8264 C CA . ALA D 1 125 ? 44.944 43.154 107.983 1.00 46.92 125 ALA D CA 1
ATOM 8265 C C . ALA D 1 125 ? 46.183 42.751 107.205 1.00 48.20 125 ALA D C 1
ATOM 8266 O O . ALA D 1 125 ? 47.264 42.634 107.781 1.00 50.12 125 ALA D O 1
ATOM 8268 N N . VAL D 1 126 ? 46.029 42.545 105.891 1.00 50.87 126 VAL D N 1
ATOM 8269 C CA . VAL D 1 126 ? 47.135 42.103 105.049 1.00 49.84 126 VAL D CA 1
ATOM 8270 C C . VAL D 1 126 ? 48.217 43.170 104.953 1.00 48.59 126 VAL D C 1
ATOM 8271 O O . VAL D 1 126 ? 49.414 42.870 105.041 1.00 47.23 126 VAL D O 1
ATOM 8275 N N . TYR D 1 127 ? 47.804 44.413 104.790 1.00 48.50 127 TYR D N 1
ATOM 8276 C CA . TYR D 1 127 ? 48.771 45.514 104.750 1.00 51.84 127 TYR D CA 1
ATOM 8277 C C . TYR D 1 127 ? 49.388 45.864 106.106 1.00 50.87 127 TYR D C 1
ATOM 8278 O O . TYR D 1 127 ? 50.554 46.242 106.165 1.00 52.80 127 TYR D O 1
ATOM 8287 N N . ASP D 1 128 ? 48.635 45.746 107.185 1.00 51.78 128 ASP D N 1
ATOM 8288 C CA . ASP D 1 128 ? 49.223 45.917 108.545 1.00 54.77 128 ASP D CA 1
ATOM 8289 C C . ASP D 1 128 ? 50.339 44.892 108.801 1.00 54.39 128 ASP D C 1
ATOM 8290 O O . ASP D 1 128 ? 51.401 45.260 109.332 1.00 52.49 128 ASP D O 1
ATOM 8295 N N . CYS D 1 129 ? 50.101 43.634 108.394 1.00 52.35 129 CYS D N 1
ATOM 8296 C CA . CYS D 1 129 ? 51.094 42.596 108.549 1.00 53.68 129 CYS D CA 1
ATOM 8297 C C . CYS D 1 129 ? 52.316 42.818 107.647 1.00 54.00 129 CYS D C 1
ATOM 8298 O O . CYS D 1 129 ? 53.474 42.636 108.084 1.00 53.01 129 CYS D O 1
ATOM 8301 N N . PHE D 1 130 ? 52.075 43.256 106.411 1.00 51.78 130 PHE D N 1
ATOM 8302 C CA . PHE D 1 130 ? 53.172 43.473 105.476 1.00 50.69 130 PHE D CA 1
ATOM 8303 C C . PHE D 1 130 ? 54.028 44.666 105.926 1.00 51.44 130 PHE D C 1
ATOM 8304 O O . PHE D 1 130 ? 55.263 44.616 105.897 1.00 53.09 130 PHE D O 1
ATOM 8312 N N . ASN D 1 131 ? 53.393 45.757 106.316 1.00 51.82 131 ASN D N 1
ATOM 8313 C CA . ASN D 1 131 ? 54.151 46.921 106.836 1.00 53.76 131 ASN D CA 1
ATOM 8314 C C . ASN D 1 131 ? 54.960 46.631 108.117 1.00 53.36 131 ASN D C 1
ATOM 8315 O O . ASN D 1 131 ? 56.021 47.218 108.338 1.00 56.74 131 ASN D O 1
ATOM 8320 N N . ALA D 1 132 ? 54.469 45.730 108.961 1.00 51.48 132 ALA D N 1
ATOM 8321 C CA . ALA D 1 132 ? 55.249 45.268 110.115 1.00 51.50 132 ALA D CA 1
ATOM 8322 C C . ALA D 1 132 ? 56.529 44.531 109.679 1.00 52.39 132 ALA D C 1
ATOM 8323 O O . ALA D 1 132 ? 57.578 44.665 110.343 1.00 52.58 132 ALA D O 1
ATOM 8325 N N . ILE D 1 133 ? 56.450 43.742 108.592 1.00 50.24 133 ILE D N 1
ATOM 8326 C CA . ILE D 1 133 ? 57.629 43.048 108.090 1.00 50.69 133 ILE D CA 1
ATOM 8327 C C . ILE D 1 133 ? 58.629 44.088 107.570 1.00 53.58 133 ILE D C 1
ATOM 8328 O O . ILE D 1 133 ? 59.838 43.945 107.768 1.00 58.05 133 ILE D O 1
ATOM 8333 N N . VAL D 1 134 ? 58.135 45.114 106.886 1.00 53.28 134 VAL D N 1
ATOM 8334 C CA . VAL D 1 134 ? 59.002 46.147 106.316 1.00 55.88 134 VAL D CA 1
ATOM 8335 C C . VAL D 1 134 ? 59.691 46.921 107.440 1.00 57.01 134 VAL D C 1
ATOM 8336 O O . VAL D 1 134 ? 60.891 47.201 107.368 1.00 57.93 134 VAL D O 1
ATOM 8340 N N . TRP D 1 135 ? 58.933 47.254 108.479 1.00 56.01 135 TRP D N 1
ATOM 8341 C CA . TRP D 1 135 ? 59.518 47.889 109.678 1.00 55.60 135 TRP D CA 1
ATOM 8342 C C . TRP D 1 135 ? 60.633 47.053 110.292 1.00 56.70 135 TRP D C 1
ATOM 8343 O O . TRP D 1 135 ? 61.699 47.578 110.619 1.00 62.69 135 TRP D O 1
ATOM 8354 N N . ALA D 1 136 ? 60.397 45.754 110.432 1.00 55.58 136 ALA D N 1
ATOM 8355 C CA . ALA D 1 136 ? 61.419 44.838 110.980 1.00 55.36 136 ALA D CA 1
ATOM 8356 C C . ALA D 1 136 ? 62.702 44.802 110.149 1.00 55.10 136 ALA D C 1
ATOM 8357 O O . ALA D 1 136 ? 63.837 44.785 110.712 1.00 57.79 136 ALA D O 1
ATOM 8359 N N . ARG D 1 137 ? 62.534 44.785 108.828 1.00 54.25 137 ARG D N 1
ATOM 8360 C CA . ARG D 1 137 ? 63.675 44.776 107.929 1.00 54.93 137 ARG D CA 1
ATOM 8361 C C . ARG D 1 137 ? 64.434 46.096 108.012 1.00 54.10 137 ARG D C 1
ATOM 8362 O O . ARG D 1 137 ? 65.662 46.095 108.065 1.00 54.68 137 ARG D O 1
ATOM 8370 N N . ASP D 1 138 ? 63.700 47.206 107.995 1.00 53.78 138 ASP D N 1
ATOM 8371 C CA . ASP D 1 138 ? 64.318 48.536 108.123 1.00 56.18 138 ASP D CA 1
ATOM 8372 C C . ASP D 1 138 ? 65.064 48.709 109.423 1.00 55.58 138 ASP D C 1
ATOM 8373 O O . ASP D 1 138 ? 66.092 49.360 109.444 1.00 55.31 138 ASP D O 1
ATOM 8378 N N . ASN D 1 139 ? 64.550 48.114 110.503 1.00 56.65 139 ASN D N 1
ATOM 8379 C CA . ASN D 1 139 ? 65.191 48.205 111.828 1.00 57.74 139 ASN D CA 1
ATOM 8380 C C . ASN D 1 139 ? 65.973 46.973 112.222 1.00 58.41 139 ASN D C 1
ATOM 8381 O O . ASN D 1 139 ? 66.138 46.703 113.391 1.00 59.29 139 ASN D O 1
ATOM 8386 N N . ALA D 1 140 ? 66.475 46.246 111.229 1.00 60.21 140 ALA D N 1
ATOM 8387 C CA . ALA D 1 140 ? 67.236 45.014 111.428 1.00 58.78 140 ALA D CA 1
ATOM 8388 C C . ALA D 1 140 ? 68.445 45.201 112.320 1.00 59.24 140 ALA D C 1
ATOM 8389 O O . ALA D 1 140 ? 68.720 44.362 113.174 1.00 57.34 140 ALA D O 1
ATOM 8391 N N . GLY D 1 141 ? 69.181 46.283 112.084 1.00 60.92 141 GLY D N 1
ATOM 8392 C CA . GLY D 1 141 ? 70.396 46.588 112.846 1.00 63.25 141 GLY D CA 1
ATOM 8393 C C . GLY D 1 141 ? 70.105 46.848 114.309 1.00 65.99 141 GLY D C 1
ATOM 8394 O O . GLY D 1 141 ? 70.807 46.360 115.194 1.00 64.31 141 GLY D O 1
ATOM 8395 N N . GLU D 1 142 ? 69.039 47.599 114.562 1.00 69.28 142 GLU D N 1
ATOM 8396 C CA . GLU D 1 142 ? 68.593 47.899 115.930 1.00 68.47 142 GLU D CA 1
ATOM 8397 C C . GLU D 1 142 ? 68.129 46.633 116.639 1.00 63.57 142 GLU D C 1
ATOM 8398 O O . GLU D 1 142 ? 68.341 46.478 117.830 1.00 65.09 142 GLU D O 1
ATOM 8404 N N . LEU D 1 143 ? 67.472 45.742 115.909 1.00 60.35 143 LEU D N 1
ATOM 8405 C CA . LEU D 1 143 ? 66.962 44.504 116.481 1.00 57.24 143 LEU D CA 1
ATOM 8406 C C . LEU D 1 143 ? 68.018 43.433 116.565 1.00 56.07 143 LEU D C 1
ATOM 8407 O O . LEU D 1 143 ? 67.758 42.392 117.102 1.00 55.32 143 LEU D O 1
ATOM 8412 N N . GLY D 1 144 ? 69.185 43.656 115.967 1.00 58.47 144 GLY D N 1
ATOM 8413 C CA . GLY D 1 144 ? 70.225 42.644 115.912 1.00 58.55 144 GLY D CA 1
ATOM 8414 C C . GLY D 1 144 ? 69.881 41.412 115.077 1.00 58.15 144 GLY D C 1
ATOM 8415 O O . GLY D 1 144 ? 70.259 40.303 115.427 1.00 56.76 144 GLY D O 1
ATOM 8416 N N . ILE D 1 145 ? 69.191 41.608 113.959 1.00 58.91 145 ILE D N 1
ATOM 8417 C CA . ILE D 1 145 ? 68.826 40.481 113.074 1.00 60.27 145 ILE D CA 1
ATOM 8418 C C . ILE D 1 145 ? 69.364 40.673 111.666 1.00 58.24 145 ILE D C 1
ATOM 8419 O O . ILE D 1 145 ? 69.633 41.783 111.257 1.00 56.67 145 ILE D O 1
ATOM 8424 N N . ASP D 1 146 ? 69.528 39.567 110.957 1.00 59.88 146 ASP D N 1
ATOM 8425 C CA . ASP D 1 146 ? 70.025 39.553 109.566 1.00 61.22 146 ASP D CA 1
ATOM 8426 C C . ASP D 1 146 ? 68.850 39.786 108.662 1.00 58.23 146 ASP D C 1
ATOM 8427 O O . ASP D 1 146 ? 67.816 39.172 108.819 1.00 57.16 146 ASP D O 1
ATOM 8432 N N . LYS D 1 147 ? 68.990 40.727 107.730 1.00 61.99 147 LYS D N 1
ATOM 8433 C CA . LYS D 1 147 ? 67.929 41.016 106.748 1.00 64.15 147 LYS D CA 1
ATOM 8434 C C . LYS D 1 147 ? 67.603 39.815 105.866 1.00 62.48 147 LYS D C 1
ATOM 8435 O O . LYS D 1 147 ? 66.472 39.697 105.391 1.00 64.16 147 LYS D O 1
ATOM 8441 N N . ASP D 1 148 ? 68.577 38.925 105.681 1.00 63.89 148 ASP D N 1
ATOM 8442 C CA . ASP D 1 148 ? 68.383 37.701 104.912 1.00 67.53 148 ASP D CA 1
ATOM 8443 C C . ASP D 1 148 ? 67.810 36.540 105.679 1.00 64.36 148 ASP D C 1
ATOM 8444 O O . ASP D 1 148 ? 67.656 35.471 105.117 1.00 68.18 148 ASP D O 1
ATOM 8449 N N . LYS D 1 149 ? 67.509 36.751 106.960 1.00 60.97 149 LYS D N 1
ATOM 8450 C CA . LYS D 1 149 ? 66.954 35.699 107.796 1.00 57.90 149 LYS D CA 1
ATOM 8451 C C . LYS D 1 149 ? 65.625 36.047 108.457 1.00 55.86 149 LYS D C 1
ATOM 8452 O O . LYS D 1 149 ? 65.410 35.718 109.596 1.00 54.24 149 LYS D O 1
ATOM 8458 N N . ILE D 1 150 ? 64.708 36.650 107.713 1.00 54.48 150 ILE D N 1
ATOM 8459 C CA . ILE D 1 150 ? 63.353 36.956 108.201 1.00 49.70 150 ILE D CA 1
ATOM 8460 C C . ILE D 1 150 ? 62.311 35.935 107.688 1.00 49.67 150 ILE D C 1
ATOM 8461 O O . ILE D 1 150 ? 62.129 35.749 106.465 1.00 49.92 150 ILE D O 1
ATOM 8466 N N . ALA D 1 151 ? 61.594 35.305 108.629 1.00 46.22 151 ALA D N 1
ATOM 8467 C CA . ALA D 1 151 ? 60.548 34.336 108.302 1.00 43.95 151 ALA D CA 1
ATOM 8468 C C . ALA D 1 151 ? 59.211 34.778 108.815 1.00 44.32 151 ALA D C 1
ATOM 8469 O O . ALA D 1 151 ? 59.136 35.633 109.675 1.00 48.01 151 ALA D O 1
ATOM 8471 N N . THR D 1 152 ? 58.124 34.220 108.289 1.00 45.85 152 THR D N 1
ATOM 8472 C CA . THR D 1 152 ? 56.787 34.589 108.731 1.00 45.10 152 THR D CA 1
ATOM 8473 C C . THR D 1 152 ? 56.072 33.327 109.175 1.00 45.33 152 THR D C 1
ATOM 8474 O O . THR D 1 152 ? 56.302 32.230 108.611 1.00 42.53 152 THR D O 1
ATOM 8478 N N . PHE D 1 153 ? 55.155 33.502 110.141 1.00 43.22 153 PHE D N 1
ATOM 8479 C CA . PHE D 1 153 ? 54.459 32.390 110.754 1.00 43.07 153 PHE D CA 1
ATOM 8480 C C . PHE D 1 153 ? 53.063 32.838 111.145 1.00 41.76 153 PHE D C 1
ATOM 8481 O O . PHE D 1 153 ? 52.861 33.971 111.568 1.00 43.58 153 PHE D O 1
ATOM 8489 N N . GLY D 1 154 ? 52.088 31.954 110.997 1.00 41.12 154 GLY D N 1
ATOM 8490 C CA . GLY D 1 154 ? 50.709 32.303 111.309 1.00 41.57 154 GLY D CA 1
ATOM 8491 C C . GLY D 1 154 ? 49.767 31.108 111.343 1.00 43.30 154 GLY D C 1
ATOM 8492 O O . GLY D 1 154 ? 50.007 30.127 110.638 1.00 45.53 154 GLY D O 1
ATOM 8493 N N . ILE D 1 155 ? 48.708 31.195 112.154 1.00 44.04 155 ILE D N 1
ATOM 8494 C CA . ILE D 1 155 ? 47.768 30.098 112.341 1.00 45.85 155 ILE D CA 1
ATOM 8495 C C . ILE D 1 155 ? 46.373 30.523 111.840 1.00 49.67 155 ILE D C 1
ATOM 8496 O O . ILE D 1 155 ? 45.895 31.589 112.183 1.00 53.41 155 ILE D O 1
ATOM 8501 N N . SER D 1 156 ? 45.751 29.699 111.020 1.00 53.57 156 SER D N 1
ATOM 8502 C CA . SER D 1 156 ? 44.358 29.915 110.536 1.00 59.56 156 SER D CA 1
ATOM 8503 C C . SER D 1 156 ? 44.196 31.184 109.649 1.00 58.09 156 SER D C 1
ATOM 8504 O O . SER D 1 156 ? 44.635 31.211 108.512 1.00 64.90 156 SER D O 1
ATOM 8507 N N . ALA D 1 157 ? 43.551 32.221 110.147 1.00 56.73 157 ALA D N 1
ATOM 8508 C CA . ALA D 1 157 ? 43.575 33.523 109.486 1.00 52.87 157 ALA D CA 1
ATOM 8509 C C . ALA D 1 157 ? 45.007 34.067 109.475 1.00 50.93 157 ALA D C 1
ATOM 8510 O O . ALA D 1 157 ? 45.368 34.793 108.567 1.00 48.24 157 ALA D O 1
ATOM 8512 N N . GLY D 1 158 ? 45.797 33.767 110.514 1.00 47.31 158 GLY D N 1
ATOM 8513 C CA . GLY D 1 158 ? 47.231 34.081 110.512 1.00 45.41 158 GLY D CA 1
ATOM 8514 C C . GLY D 1 158 ? 47.944 33.384 109.312 1.00 44.21 158 GLY D C 1
ATOM 8515 O O . GLY D 1 158 ? 48.851 33.931 108.725 1.00 44.76 158 GLY D O 1
ATOM 8516 N N . GLY D 1 159 ? 47.562 32.154 109.021 1.00 42.30 159 GLY D N 1
ATOM 8517 C CA . GLY D 1 159 ? 48.122 31.400 107.931 1.00 43.50 159 GLY D CA 1
ATOM 8518 C C . GLY D 1 159 ? 47.733 32.006 106.560 1.00 44.78 159 GLY D C 1
ATOM 8519 O O . GLY D 1 159 ? 48.540 32.050 105.625 1.00 39.88 159 GLY D O 1
ATOM 8520 N N . ASN D 1 160 ? 46.498 32.493 106.473 1.00 44.77 160 ASN D N 1
ATOM 8521 C CA . ASN D 1 160 ? 46.068 33.323 105.350 1.00 47.83 160 ASN D CA 1
ATOM 8522 C C . ASN D 1 160 ? 46.953 34.537 105.102 1.00 49.20 160 ASN D C 1
ATOM 8523 O O . ASN D 1 160 ? 47.319 34.832 103.971 1.00 52.83 160 ASN D O 1
ATOM 8528 N N . LEU D 1 161 ? 47.295 35.227 106.189 1.00 49.20 161 LEU D N 1
ATOM 8529 C CA . LEU D 1 161 ? 48.075 36.455 106.123 1.00 44.06 161 LEU D CA 1
ATOM 8530 C C . LEU D 1 161 ? 49.515 36.168 105.747 1.00 42.21 161 LEU D C 1
ATOM 8531 O O . LEU D 1 161 ? 50.155 36.991 105.125 1.00 41.14 161 LEU D O 1
ATOM 8536 N N . VAL D 1 162 ? 50.033 35.018 106.167 1.00 42.49 162 VAL D N 1
ATOM 8537 C CA . VAL D 1 162 ? 51.370 34.593 105.814 1.00 43.79 162 VAL D CA 1
ATOM 8538 C C . VAL D 1 162 ? 51.430 34.390 104.263 1.00 47.03 162 VAL D C 1
ATOM 8539 O O . VAL D 1 162 ? 52.370 34.823 103.615 1.00 46.42 162 VAL D O 1
ATOM 8543 N N . ALA D 1 163 ? 50.432 33.718 103.702 1.00 48.65 163 ALA D N 1
ATOM 8544 C CA . ALA D 1 163 ? 50.405 33.464 102.285 1.00 50.52 163 ALA D CA 1
ATOM 8545 C C . ALA D 1 163 ? 50.252 34.783 101.518 1.00 50.55 163 ALA D C 1
ATOM 8546 O O . ALA D 1 163 ? 50.927 35.007 100.524 1.00 53.54 163 ALA D O 1
ATOM 8548 N N . ALA D 1 164 ? 49.387 35.652 102.010 1.00 49.41 164 ALA D N 1
ATOM 8549 C CA . ALA D 1 164 ? 49.094 36.915 101.346 1.00 50.50 164 ALA D CA 1
ATOM 8550 C C . ALA D 1 164 ? 50.295 37.840 101.398 1.00 50.87 164 ALA D C 1
ATOM 8551 O O . ALA D 1 164 ? 50.608 38.522 100.405 1.00 50.68 164 ALA D O 1
ATOM 8553 N N . THR D 1 165 ? 50.967 37.889 102.546 1.00 49.54 165 THR D N 1
ATOM 8554 C CA . THR D 1 165 ? 52.091 38.800 102.711 1.00 51.05 165 THR D CA 1
ATOM 8555 C C . THR D 1 165 ? 53.286 38.345 101.885 1.00 51.40 165 THR D C 1
ATOM 8556 O O . THR D 1 165 ? 54.121 39.166 101.501 1.00 53.11 165 THR D O 1
ATOM 8560 N N . SER D 1 166 ? 53.385 37.043 101.636 1.00 50.49 166 SER D N 1
ATOM 8561 C CA . SER D 1 166 ? 54.474 36.546 100.811 1.00 51.65 166 SER D CA 1
ATOM 8562 C C . SER D 1 166 ? 54.290 36.978 99.339 1.00 53.03 166 SER D C 1
ATOM 8563 O O . SER D 1 166 ? 55.280 37.172 98.642 1.00 56.27 166 SER D O 1
ATOM 8566 N N . LEU D 1 167 ? 53.040 37.134 98.886 1.00 50.83 167 LEU D N 1
ATOM 8567 C CA . LEU D 1 167 ? 52.748 37.631 97.554 1.00 52.63 167 LEU D CA 1
ATOM 8568 C C . LEU D 1 167 ? 53.159 39.099 97.439 1.00 55.59 167 LEU D C 1
ATOM 8569 O O . LEU D 1 167 ? 53.729 39.495 96.422 1.00 62.34 167 LEU D O 1
ATOM 8574 N N . LEU D 1 168 ? 52.875 39.895 98.466 1.00 54.40 168 LEU D N 1
ATOM 8575 C CA . LEU D 1 168 ? 53.261 41.306 98.485 1.00 53.30 168 LEU D CA 1
ATOM 8576 C C . LEU D 1 168 ? 54.769 41.413 98.613 1.00 53.37 168 LEU D C 1
ATOM 8577 O O . LEU D 1 168 ? 55.382 42.310 98.036 1.00 49.76 168 LEU D O 1
ATOM 8582 N N . ALA D 1 169 ? 55.364 40.516 99.405 1.00 53.68 169 ALA D N 1
ATOM 8583 C CA . ALA D 1 169 ? 56.813 40.502 99.582 1.00 53.51 169 ALA D CA 1
ATOM 8584 C C . ALA D 1 169 ? 57.517 40.294 98.213 1.00 55.49 169 ALA D C 1
ATOM 8585 O O . ALA D 1 169 ? 58.526 40.966 97.920 1.00 55.01 169 ALA D O 1
ATOM 8587 N N . ARG D 1 170 ? 56.983 39.353 97.429 1.00 53.66 170 ARG D N 1
ATOM 8588 C CA . ARG D 1 170 ? 57.497 39.068 96.107 1.00 56.23 170 ARG D CA 1
ATOM 8589 C C . ARG D 1 170 ? 57.322 40.269 95.162 1.00 56.98 170 ARG D C 1
ATOM 8590 O O . ARG D 1 170 ? 58.261 40.665 94.493 1.00 55.22 170 ARG D O 1
ATOM 8598 N N . ASP D 1 171 ? 56.105 40.821 95.123 1.00 58.54 171 ASP D N 1
ATOM 8599 C CA . ASP D 1 171 ? 55.791 42.019 94.338 1.00 59.38 171 ASP D CA 1
ATOM 8600 C C . ASP D 1 171 ? 56.780 43.145 94.606 1.00 61.36 171 ASP D C 1
ATOM 8601 O O . ASP D 1 171 ? 57.248 43.805 93.668 1.00 65.05 171 ASP D O 1
ATOM 8606 N N . ASN D 1 172 ? 57.091 43.371 95.882 1.00 62.52 172 ASN D N 1
ATOM 8607 C CA . ASN D 1 172 ? 57.933 44.505 96.308 1.00 62.96 172 ASN D CA 1
ATOM 8608 C C . ASN D 1 172 ? 59.392 44.156 96.520 1.00 61.58 172 ASN D C 1
ATOM 8609 O O . ASN D 1 172 ? 60.130 44.948 97.044 1.00 61.28 172 ASN D O 1
ATOM 8614 N N . LYS D 1 173 ? 59.812 42.979 96.070 1.00 64.99 173 LYS D N 1
ATOM 8615 C CA . LYS D 1 173 ? 61.209 42.522 96.196 1.00 67.27 173 LYS D CA 1
ATOM 8616 C C . LYS D 1 173 ? 61.692 42.606 97.660 1.00 65.94 173 LYS D C 1
ATOM 8617 O O . LYS D 1 173 ? 62.789 43.082 97.933 1.00 66.80 173 LYS D O 1
ATOM 8623 N N . LEU D 1 174 ? 60.849 42.163 98.598 1.00 63.00 174 LEU D N 1
ATOM 8624 C CA . LEU D 1 174 ? 61.229 42.072 100.025 1.00 59.29 174 LEU D CA 1
ATOM 8625 C C . LEU D 1 174 ? 61.565 40.630 100.341 1.00 55.69 174 LEU D C 1
ATOM 8626 O O . LEU D 1 174 ? 60.710 39.773 100.307 1.00 54.93 174 LEU D O 1
ATOM 8631 N N . LYS D 1 175 ? 62.827 40.368 100.608 1.00 55.81 175 LYS D N 1
ATOM 8632 C CA . LYS D 1 175 ? 63.338 39.015 100.714 1.00 57.44 175 LYS D CA 1
ATOM 8633 C C . LYS D 1 175 ? 62.911 38.366 102.041 1.00 56.55 175 LYS D C 1
ATOM 8634 O O . LYS D 1 175 ? 63.112 38.942 103.119 1.00 60.57 175 LYS D O 1
ATOM 8640 N N . LEU D 1 176 ? 62.277 37.214 101.949 1.00 53.40 176 LEU D N 1
ATOM 8641 C CA . LEU D 1 176 ? 61.924 36.415 103.117 1.00 52.02 176 LEU D CA 1
ATOM 8642 C C . LEU D 1 176 ? 62.582 35.064 102.933 1.00 51.94 176 LEU D C 1
ATOM 8643 O O . LEU D 1 176 ? 62.579 34.504 101.853 1.00 48.79 176 LEU D O 1
ATOM 8648 N N . THR D 1 177 ? 63.131 34.538 104.012 1.00 54.01 177 THR D N 1
ATOM 8649 C CA . THR D 1 177 ? 63.809 33.265 103.936 1.00 55.04 177 THR D CA 1
ATOM 8650 C C . THR D 1 177 ? 62.846 32.120 104.074 1.00 53.95 177 THR D C 1
ATOM 8651 O O . THR D 1 177 ? 63.091 31.070 103.499 1.00 62.45 177 THR D O 1
ATOM 8655 N N . ALA D 1 178 ? 61.726 32.304 104.778 1.00 50.59 178 ALA D N 1
ATOM 8656 C CA . ALA D 1 178 ? 60.725 31.228 104.901 1.00 46.59 178 ALA D CA 1
ATOM 8657 C C . ALA D 1 178 ? 59.338 31.710 105.222 1.00 45.99 178 ALA D C 1
ATOM 8658 O O . ALA D 1 178 ? 59.155 32.842 105.638 1.00 45.90 178 ALA D O 1
ATOM 8660 N N . GLN D 1 179 ? 58.358 30.828 104.991 1.00 46.54 179 GLN D N 1
ATOM 8661 C CA . GLN D 1 179 ? 56.969 31.062 105.379 1.00 46.74 179 GLN D CA 1
ATOM 8662 C C . GLN D 1 179 ? 56.377 29.807 106.031 1.00 44.90 179 GLN D C 1
ATOM 8663 O O . GLN D 1 179 ? 56.598 28.704 105.583 1.00 41.26 179 GLN D O 1
ATOM 8669 N N . VAL D 1 180 ? 55.630 30.013 107.113 1.00 46.81 180 VAL D N 1
ATOM 8670 C CA . VAL D 1 180 ? 55.047 28.921 107.882 1.00 46.04 180 VAL D CA 1
ATOM 8671 C C . VAL D 1 180 ? 53.563 29.151 108.142 1.00 46.61 180 VAL D C 1
ATOM 8672 O O . VAL D 1 180 ? 53.167 29.571 109.225 1.00 48.75 180 VAL D O 1
ATOM 8676 N N . PRO D 1 181 ? 52.725 28.880 107.131 1.00 48.05 181 PRO D N 1
ATOM 8677 C CA . PRO D 1 181 ? 51.284 28.916 107.348 1.00 46.46 181 PRO D CA 1
ATOM 8678 C C . PRO D 1 181 ? 50.823 27.638 108.006 1.00 46.22 181 PRO D C 1
ATOM 8679 O O . PRO D 1 181 ? 51.008 26.552 107.467 1.00 45.62 181 PRO D O 1
ATOM 8683 N N . VAL D 1 182 ? 50.248 27.777 109.202 1.00 47.23 182 VAL D N 1
ATOM 8684 C CA . VAL D 1 182 ? 49.681 26.649 109.933 1.00 45.98 182 VAL D CA 1
ATOM 8685 C C . VAL D 1 182 ? 48.167 26.658 109.759 1.00 45.32 182 VAL D C 1
ATOM 8686 O O . VAL D 1 182 ? 47.523 27.671 109.998 1.00 50.57 182 VAL D O 1
ATOM 8690 N N . VAL D 1 183 ? 47.599 25.521 109.364 1.00 41.98 183 VAL D N 1
ATOM 8691 C CA . VAL D 1 183 ? 46.156 25.389 109.117 1.00 41.74 183 VAL D CA 1
ATOM 8692 C C . VAL D 1 183 ? 45.529 26.606 108.425 1.00 41.74 183 VAL D C 1
ATOM 8693 O O . VAL D 1 183 ? 44.466 27.059 108.797 1.00 38.45 183 VAL D O 1
ATOM 8697 N N . PRO D 1 184 ? 46.156 27.090 107.343 1.00 43.97 184 PRO D N 1
ATOM 8698 C CA . PRO D 1 184 ? 45.697 28.283 106.675 1.00 42.89 184 PRO D CA 1
ATOM 8699 C C . PRO D 1 184 ? 44.371 28.223 105.903 1.00 41.10 184 PRO D C 1
ATOM 8700 O O . PRO D 1 184 ? 43.940 27.187 105.472 1.00 42.14 184 PRO D O 1
ATOM 8704 N N . PHE D 1 185 ? 43.707 29.363 105.839 1.00 43.06 185 PHE D N 1
ATOM 8705 C CA . PHE D 1 185 ? 42.677 29.660 104.886 1.00 45.57 185 PHE D CA 1
ATOM 8706 C C . PHE D 1 185 ? 43.344 30.292 103.638 1.00 46.35 185 PHE D C 1
ATOM 8707 O O . PHE D 1 185 ? 43.998 31.320 103.747 1.00 45.54 185 PHE D O 1
ATOM 8715 N N . VAL D 1 186 ? 43.167 29.665 102.470 1.00 46.03 186 VAL D N 1
ATOM 8716 C CA . VAL D 1 186 ? 43.767 30.151 101.213 1.00 46.58 186 VAL D CA 1
ATOM 8717 C C . VAL D 1 186 ? 42.783 30.234 100.054 1.00 46.75 186 VAL D C 1
ATOM 8718 O O . VAL D 1 186 ? 43.157 30.662 98.967 1.00 51.61 186 VAL D O 1
ATOM 8722 N N . TYR D 1 187 ? 41.546 29.792 100.253 1.00 45.09 187 TYR D N 1
ATOM 8723 C CA . TYR D 1 187 ? 40.577 29.703 99.191 1.00 45.41 187 TYR D CA 1
ATOM 8724 C C . TYR D 1 187 ? 39.170 29.519 99.697 1.00 44.43 187 TYR D C 1
ATOM 8725 O O . TYR D 1 187 ? 38.958 28.989 100.747 1.00 50.02 187 TYR D O 1
ATOM 8734 N N . LEU D 1 188 ? 38.202 29.984 98.940 1.00 46.87 188 LEU D N 1
ATOM 8735 C CA . LEU D 1 188 ? 36.793 29.650 99.152 1.00 48.65 188 LEU D CA 1
ATOM 8736 C C . LEU D 1 188 ? 36.516 28.259 98.590 1.00 47.75 188 LEU D C 1
ATOM 8737 O O . LEU D 1 188 ? 35.982 28.090 97.507 1.00 50.61 188 LEU D O 1
ATOM 8742 N N . ASP D 1 189 ? 36.906 27.264 99.361 1.00 47.25 189 ASP D N 1
ATOM 8743 C CA . ASP D 1 189 ? 36.757 25.872 99.005 1.00 45.53 189 ASP D CA 1
ATOM 8744 C C . ASP D 1 189 ? 35.366 25.358 99.365 1.00 47.95 189 ASP D C 1
ATOM 8745 O O . ASP D 1 189 ? 35.007 25.301 100.537 1.00 51.55 189 ASP D O 1
ATOM 8750 N N . LEU D 1 190 ? 34.576 24.978 98.357 1.00 47.09 190 LEU D N 1
ATOM 8751 C CA . LEU D 1 190 ? 33.254 24.409 98.574 1.00 45.80 190 LEU D CA 1
ATOM 8752 C C . LEU D 1 190 ? 33.167 22.915 98.212 1.00 45.29 190 LEU D C 1
ATOM 8753 O O . LEU D 1 190 ? 32.136 22.242 98.465 1.00 46.79 190 LEU D O 1
ATOM 8758 N N . ALA D 1 191 ? 34.216 22.382 97.595 1.00 44.14 191 ALA D N 1
ATOM 8759 C CA . ALA D 1 191 ? 34.087 21.119 96.881 1.00 43.62 191 ALA D CA 1
ATOM 8760 C C . ALA D 1 191 ? 34.889 20.009 97.534 1.00 40.47 191 ALA D C 1
ATOM 8761 O O . ALA D 1 191 ? 34.639 18.859 97.294 1.00 40.28 191 ALA D O 1
ATOM 8763 N N . SER D 1 192 ? 35.858 20.329 98.354 1.00 40.75 192 SER D N 1
ATOM 8764 C CA . SER D 1 192 ? 36.706 19.302 98.974 1.00 41.94 192 SER D CA 1
ATOM 8765 C C . SER D 1 192 ? 35.996 18.424 99.976 1.00 41.27 192 SER D C 1
ATOM 8766 O O . SER D 1 192 ? 34.950 18.808 100.517 1.00 40.67 192 SER D O 1
ATOM 8769 N N . LYS D 1 193 ? 36.576 17.261 100.239 1.00 40.87 193 LYS D N 1
ATOM 8770 C CA . LYS D 1 193 ? 36.017 16.340 101.193 1.00 44.46 193 LYS D CA 1
ATOM 8771 C C . LYS D 1 193 ? 36.106 16.856 102.624 1.00 47.09 193 LYS D C 1
ATOM 8772 O O . LYS D 1 193 ? 35.157 16.693 103.407 1.00 50.60 193 LYS D O 1
ATOM 8778 N N . SER D 1 194 ? 37.234 17.468 102.966 1.00 45.64 194 SER D N 1
ATOM 8779 C CA . SER D 1 194 ? 37.474 17.930 104.322 1.00 44.93 194 SER D CA 1
ATOM 8780 C C . SER D 1 194 ? 36.456 18.993 104.668 1.00 47.25 194 SER D C 1
ATOM 8781 O O . SER D 1 194 ? 35.893 18.992 105.791 1.00 48.24 194 SER D O 1
ATOM 8784 N N . MET D 1 195 ? 36.182 19.883 103.714 1.00 45.93 195 MET D N 1
ATOM 8785 C CA . MET D 1 195 ? 35.221 20.975 103.961 1.00 49.55 195 MET D CA 1
ATOM 8786 C C . MET D 1 195 ? 33.806 20.449 104.190 1.00 50.84 195 MET D C 1
ATOM 8787 O O . MET D 1 195 ? 33.153 20.812 105.146 1.00 59.27 195 MET D O 1
ATOM 8792 N N . ASN D 1 196 ? 33.349 19.553 103.340 1.00 50.97 196 ASN D N 1
ATOM 8793 C CA . ASN D 1 196 ? 31.996 19.045 103.440 1.00 50.37 196 ASN D CA 1
ATOM 8794 C C . ASN D 1 196 ? 31.797 18.068 104.599 1.00 51.54 196 ASN D C 1
ATOM 8795 O O . ASN D 1 196 ? 30.724 17.989 105.117 1.00 58.27 196 ASN D O 1
ATOM 8800 N N . ARG D 1 197 ? 32.827 17.340 105.011 1.00 50.02 197 ARG D N 1
ATOM 8801 C CA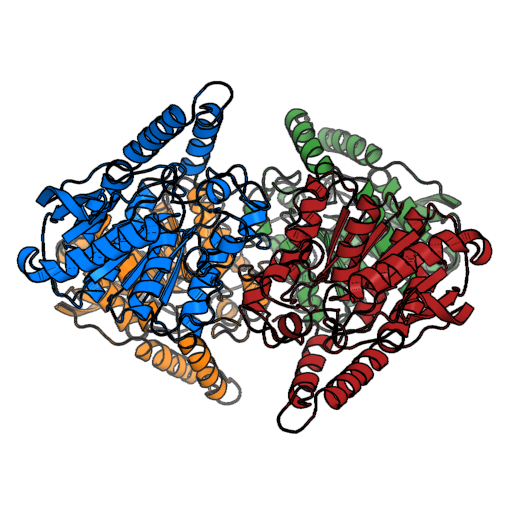 . ARG D 1 197 ? 32.717 16.382 106.101 1.00 46.76 197 ARG D CA 1
ATOM 8802 C C . ARG D 1 197 ? 32.861 16.970 107.479 1.00 45.31 197 ARG D C 1
ATOM 8803 O O . ARG D 1 197 ? 32.208 16.517 108.378 1.00 46.12 197 ARG D O 1
ATOM 8811 N N . TYR D 1 198 ? 33.712 17.971 107.632 1.00 43.95 198 TYR D N 1
ATOM 8812 C CA . TYR D 1 198 ? 34.124 18.473 108.946 1.00 42.62 198 TYR D CA 1
ATOM 8813 C C . TYR D 1 198 ? 33.830 19.950 109.165 1.00 43.15 198 TYR D C 1
ATOM 8814 O O . TYR D 1 198 ? 34.461 20.566 109.996 1.00 43.85 198 TYR D O 1
ATOM 8823 N N . ARG D 1 199 ? 32.893 20.532 108.422 1.00 44.81 199 ARG D N 1
ATOM 8824 C CA . ARG D 1 199 ? 32.579 21.918 108.603 1.00 47.07 199 ARG D CA 1
ATOM 8825 C C . ARG D 1 199 ? 31.599 22.145 109.758 1.00 52.85 199 ARG D C 1
ATOM 8826 O O . ARG D 1 199 ? 31.351 23.305 110.115 1.00 52.13 199 ARG D O 1
ATOM 8834 N N . LYS D 1 200 ? 31.045 21.082 110.341 1.00 53.50 200 LYS D N 1
ATOM 8835 C CA . LYS D 1 200 ? 30.204 21.226 111.530 1.00 54.63 200 LYS D CA 1
ATOM 8836 C C . LYS D 1 200 ? 30.508 20.150 112.582 1.00 54.86 200 LYS D C 1
ATOM 8837 O O . LYS D 1 200 ? 30.602 18.965 112.254 1.00 53.44 200 LYS D O 1
ATOM 8843 N N . GLY D 1 201 ? 30.661 20.563 113.851 1.00 54.96 201 GLY D N 1
ATOM 8844 C CA . GLY D 1 201 ? 30.905 19.645 114.958 1.00 54.94 201 GLY D CA 1
ATOM 8845 C C . GLY D 1 201 ? 32.350 19.465 115.368 1.00 54.53 201 GLY D C 1
ATOM 8846 O O . GLY D 1 201 ? 32.658 18.689 116.267 1.00 59.34 201 GLY D O 1
ATOM 8847 N N . TYR D 1 202 ? 33.241 20.192 114.725 1.00 54.82 202 TYR D N 1
ATOM 8848 C CA . TYR D 1 202 ? 34.684 20.081 114.943 1.00 52.52 202 TYR D CA 1
ATOM 8849 C C . TYR D 1 202 ? 35.286 21.459 115.240 1.00 54.19 202 TYR D C 1
ATOM 8850 O O . TYR D 1 202 ? 36.285 21.850 114.633 1.00 53.74 202 TYR D O 1
ATOM 8859 N N . PHE D 1 203 ? 34.665 22.171 116.177 1.00 56.93 203 PHE D N 1
ATOM 8860 C CA . PHE D 1 203 ? 35.052 23.527 116.572 1.00 60.25 203 PHE D CA 1
ATOM 8861 C C . PHE D 1 203 ? 34.839 24.607 115.496 1.00 62.15 203 PHE D C 1
ATOM 8862 O O . PHE D 1 203 ? 33.994 25.516 115.670 1.00 63.14 203 PHE D O 1
ATOM 8870 N N . LEU D 1 204 ? 35.611 24.524 114.412 1.00 60.47 204 LEU D N 1
ATOM 8871 C CA . LEU D 1 204 ? 35.505 25.475 113.318 1.00 60.53 204 LEU D CA 1
ATOM 8872 C C . LEU D 1 204 ? 34.253 25.201 112.468 1.00 63.80 204 LEU D C 1
ATOM 8873 O O . LEU D 1 204 ? 34.329 24.471 111.474 1.00 67.25 204 LEU D O 1
ATOM 8878 N N . ASP D 1 205 ? 33.127 25.799 112.856 1.00 63.88 205 ASP D N 1
ATOM 8879 C CA . ASP D 1 205 ? 31.847 25.598 112.191 1.00 64.45 205 ASP D CA 1
ATOM 8880 C C . ASP D 1 205 ? 31.653 26.612 111.073 1.00 66.05 205 ASP D C 1
ATOM 8881 O O . ASP D 1 205 ? 31.594 27.823 111.315 1.00 68.99 205 ASP D O 1
ATOM 8886 N N . ILE D 1 206 ? 31.504 26.112 109.846 1.00 64.26 206 ILE D N 1
ATOM 8887 C CA . ILE D 1 206 ? 31.477 26.947 108.650 1.00 58.80 206 ILE D CA 1
ATOM 8888 C C . ILE D 1 206 ? 30.183 26.688 107.884 1.00 61.25 206 ILE D C 1
ATOM 8889 O O . ILE D 1 206 ? 29.861 25.513 107.567 1.00 63.59 206 ILE D O 1
ATOM 8894 N N . ASN D 1 207 ? 29.455 27.756 107.549 1.00 63.13 207 ASN D N 1
ATOM 8895 C CA . ASN D 1 207 ? 28.343 27.663 106.580 1.00 64.78 207 ASN D CA 1
ATOM 8896 C C . ASN D 1 207 ? 28.759 27.879 105.128 1.00 63.22 207 ASN D C 1
ATOM 8897 O O . ASN D 1 207 ? 29.705 28.613 104.844 1.00 64.95 207 ASN D O 1
ATOM 8902 N N . LEU D 1 208 ? 28.031 27.235 104.216 1.00 61.86 208 LEU D N 1
ATOM 8903 C CA . LEU D 1 208 ? 28.303 27.344 102.773 1.00 57.84 208 LEU D CA 1
ATOM 8904 C C . LEU D 1 208 ? 27.115 28.005 102.084 1.00 59.54 208 LEU D C 1
ATOM 8905 O O . LEU D 1 208 ? 25.967 27.845 102.526 1.00 61.16 208 LEU D O 1
ATOM 8910 N N . PRO D 1 209 ? 27.367 28.740 100.980 1.00 59.02 209 PRO D N 1
ATOM 8911 C CA . PRO D 1 209 ? 28.630 28.936 100.298 1.00 58.36 209 PRO D CA 1
ATOM 8912 C C . PRO D 1 209 ? 29.538 29.975 100.905 1.00 58.53 209 PRO D C 1
ATOM 8913 O O . PRO D 1 209 ? 30.763 29.795 100.833 1.00 61.77 209 PRO D O 1
ATOM 8917 N N . VAL D 1 210 ? 28.991 31.056 101.453 1.00 60.37 210 VAL D N 1
ATOM 8918 C CA . VAL D 1 210 ? 29.842 32.099 102.092 1.00 61.16 210 VAL D CA 1
ATOM 8919 C C . VAL D 1 210 ? 29.611 32.198 103.611 1.00 62.44 210 VAL D C 1
ATOM 8920 O O . VAL D 1 210 ? 28.522 32.561 104.048 1.00 65.69 210 VAL D O 1
ATOM 8924 N N . ASP D 1 211 ? 30.636 31.883 104.397 1.00 62.33 211 ASP D N 1
ATOM 8925 C CA . ASP D 1 211 ? 30.523 31.882 105.851 1.00 69.32 211 ASP D CA 1
ATOM 8926 C C . ASP D 1 211 ? 30.425 33.286 106.439 1.00 73.45 211 ASP D C 1
ATOM 8927 O O . 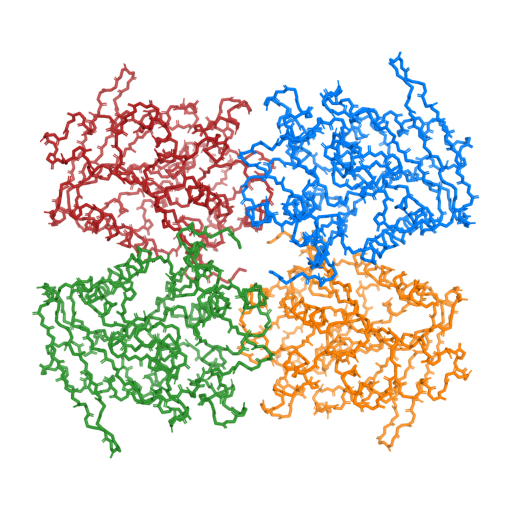ASP D 1 211 ? 30.834 34.261 105.827 1.00 74.25 211 ASP D O 1
ATOM 8932 N N . TYR D 1 212 ? 29.867 33.364 107.640 1.00 79.68 212 TYR D N 1
ATOM 8933 C CA . TYR D 1 212 ? 29.800 34.598 108.444 1.00 81.37 212 TYR D CA 1
ATOM 8934 C C . TYR D 1 212 ? 31.122 35.370 108.600 1.00 74.81 212 TYR D C 1
ATOM 8935 O O . TYR D 1 212 ? 31.156 36.588 108.544 1.00 73.25 212 TYR D O 1
ATOM 8944 N N . GLY D 1 213 ? 32.207 34.656 108.825 1.00 67.57 213 GLY D N 1
ATOM 8945 C CA . GLY D 1 213 ? 33.488 35.311 109.088 1.00 67.67 213 GLY D CA 1
ATOM 8946 C C . GLY D 1 213 ? 34.051 35.946 107.837 1.00 66.95 213 GLY D C 1
ATOM 8947 O O . GLY D 1 213 ? 34.655 37.030 107.897 1.00 67.03 213 GLY D O 1
ATOM 8948 N N . VAL D 1 214 ? 33.849 35.281 106.695 1.00 64.20 214 VAL D N 1
ATOM 8949 C CA . VAL D 1 214 ? 34.259 35.823 105.404 1.00 59.19 214 VAL D CA 1
ATOM 8950 C C . VAL D 1 214 ? 33.469 37.084 105.097 1.00 58.84 214 VAL D C 1
ATOM 8951 O O . VAL D 1 214 ? 34.052 38.090 104.671 1.00 60.63 214 VAL D O 1
ATOM 8955 N N . LYS D 1 215 ? 32.154 37.034 105.310 1.00 57.60 215 LYS D N 1
ATOM 8956 C CA . LYS D 1 215 ? 31.282 38.185 105.030 1.00 59.52 215 LYS D CA 1
ATOM 8957 C C . LYS D 1 215 ? 31.676 39.431 105.804 1.00 58.38 215 LYS D C 1
ATOM 8958 O O . LYS D 1 215 ? 31.508 40.530 105.319 1.00 58.71 215 LYS D O 1
ATOM 8964 N N . MET D 1 216 ? 32.187 39.249 107.015 1.00 59.81 216 MET D N 1
ATOM 8965 C CA . MET D 1 216 ? 32.603 40.357 107.866 1.00 62.36 216 MET D CA 1
ATOM 8966 C C . MET D 1 216 ? 33.904 40.964 107.404 1.00 61.30 216 MET D C 1
ATOM 8967 O O . MET D 1 216 ? 34.108 42.184 107.502 1.00 65.34 216 MET D O 1
ATOM 8972 N N . TYR D 1 217 ? 34.784 40.115 106.905 1.00 57.78 217 TYR D N 1
ATOM 8973 C CA . TYR D 1 217 ? 36.105 40.546 106.493 1.00 55.88 217 TYR D CA 1
ATOM 8974 C C . TYR D 1 217 ? 36.086 41.204 105.119 1.00 58.60 217 TYR D C 1
ATOM 8975 O O . TYR D 1 217 ? 36.688 42.262 104.948 1.00 61.41 217 TYR D O 1
ATOM 8984 N N . ILE D 1 218 ? 35.409 40.594 104.138 1.00 60.54 218 ILE D N 1
ATOM 8985 C CA . ILE D 1 218 ? 35.465 41.102 102.752 1.00 60.31 218 ILE D CA 1
ATOM 8986 C C . ILE D 1 218 ? 34.499 42.257 102.561 1.00 61.31 218 ILE D C 1
ATOM 8987 O O . ILE D 1 218 ? 33.500 42.362 103.275 1.00 64.14 218 ILE D O 1
ATOM 8992 N N . ARG D 1 219 ? 34.797 43.112 101.588 1.00 61.40 219 ARG D N 1
ATOM 8993 C CA . ARG D 1 219 ? 33.947 44.273 101.272 1.00 64.20 219 ARG D CA 1
ATOM 8994 C C . ARG D 1 219 ? 32.756 43.872 100.425 1.00 66.65 219 ARG D C 1
ATOM 8995 O O . ARG D 1 219 ? 31.633 44.267 100.700 1.00 68.69 219 ARG D O 1
ATOM 9003 N N . ASP D 1 220 ? 33.023 43.105 99.375 1.00 68.16 220 ASP D N 1
ATOM 9004 C CA . ASP D 1 220 ? 31.970 42.530 98.538 1.00 70.28 220 ASP D CA 1
ATOM 9005 C C . ASP D 1 220 ? 32.455 41.250 97.843 1.00 67.03 220 ASP D C 1
ATOM 9006 O O . ASP D 1 220 ? 33.579 40.819 98.053 1.00 62.32 220 ASP D O 1
ATOM 9011 N N . GLU D 1 221 ? 31.594 40.651 97.036 1.00 70.12 221 GLU D N 1
ATOM 9012 C CA . GLU D 1 221 ? 31.877 39.377 96.392 1.00 75.79 221 GLU D CA 1
ATOM 9013 C C . GLU D 1 221 ? 33.064 39.392 95.431 1.00 74.90 221 GLU D C 1
ATOM 9014 O O . GLU D 1 221 ? 33.634 38.327 95.169 1.00 80.24 221 GLU D O 1
ATOM 9020 N N . LYS D 1 222 ? 33.459 40.568 94.936 1.00 71.27 222 LYS D N 1
ATOM 9021 C CA . LYS D 1 222 ? 34.621 40.693 94.036 1.00 70.26 222 LYS D CA 1
ATOM 9022 C C . LYS D 1 222 ? 35.941 40.298 94.699 1.00 66.52 222 LYS D C 1
ATOM 9023 O O . LYS D 1 222 ? 36.885 39.887 94.034 1.00 65.77 222 LYS D O 1
ATOM 9029 N N . ASP D 1 223 ? 36.000 40.473 96.013 1.00 65.57 223 ASP D N 1
ATOM 9030 C CA . ASP D 1 223 ? 37.154 40.098 96.838 1.00 61.31 223 ASP D CA 1
ATOM 9031 C C . ASP D 1 223 ? 37.368 38.599 96.949 1.00 58.35 223 ASP D C 1
ATOM 9032 O O . ASP D 1 223 ? 38.473 38.168 97.211 1.00 55.81 223 ASP D O 1
ATOM 9037 N N . LEU D 1 224 ? 36.334 37.799 96.718 1.00 59.32 224 LEU D N 1
ATOM 9038 C CA . LEU D 1 224 ? 36.462 36.328 96.761 1.00 57.50 224 LEU D CA 1
ATOM 9039 C C . LEU D 1 224 ? 37.514 35.778 95.816 1.00 58.52 224 LEU D C 1
ATOM 9040 O O . LEU D 1 224 ? 38.178 34.794 96.183 1.00 61.94 224 LEU D O 1
ATOM 9045 N N . TYR D 1 225 ? 37.700 36.394 94.637 1.00 58.49 225 TYR D N 1
ATOM 9046 C CA . TYR D 1 225 ? 38.749 35.938 93.720 1.00 60.31 225 TYR D CA 1
ATOM 9047 C C . TYR D 1 225 ? 40.030 36.785 93.794 1.00 60.10 225 TYR D C 1
ATOM 9048 O O . TYR D 1 225 ? 40.945 36.622 92.966 1.00 61.76 225 TYR D O 1
ATOM 9057 N N . ASN D 1 226 ? 40.107 37.664 94.795 1.00 57.20 226 ASN D N 1
ATOM 9058 C CA . ASN D 1 226 ? 41.310 38.467 95.022 1.00 53.24 226 ASN D CA 1
ATOM 9059 C C . ASN D 1 226 ? 42.426 37.579 95.605 1.00 53.32 226 ASN D C 1
ATOM 9060 O O . ASN D 1 226 ? 42.196 36.844 96.538 1.00 52.02 226 ASN D O 1
ATOM 9065 N N . PRO D 1 227 ? 43.626 37.603 94.993 1.00 54.93 227 PRO D N 1
ATOM 9066 C CA . PRO D 1 227 ? 44.688 36.718 95.475 1.00 53.15 227 PRO D CA 1
ATOM 9067 C C . PRO D 1 227 ? 45.142 37.023 96.884 1.00 53.93 227 PRO D C 1
ATOM 9068 O O . PRO D 1 227 ? 45.613 36.134 97.585 1.00 53.34 227 PRO D O 1
ATOM 9072 N N . LEU D 1 228 ? 45.032 38.290 97.297 1.00 55.10 228 LEU D N 1
ATOM 9073 C CA . LEU D 1 228 ? 45.406 38.646 98.665 1.00 56.65 228 LEU D CA 1
ATOM 9074 C C . LEU D 1 228 ? 44.419 38.101 99.720 1.00 54.08 228 LEU D C 1
ATOM 9075 O O . LEU D 1 228 ? 44.777 37.970 100.900 1.00 52.92 228 LEU D O 1
ATOM 9080 N N . PHE D 1 229 ? 43.204 37.786 99.284 1.00 53.21 229 PHE D N 1
ATOM 9081 C CA . PHE D 1 229 ? 42.250 37.088 100.118 1.00 53.80 229 PHE D CA 1
ATOM 9082 C C . PHE D 1 229 ? 42.356 35.576 99.934 1.00 55.18 229 PHE D C 1
ATOM 9083 O O . PHE D 1 229 ? 42.407 34.834 100.931 1.00 57.72 229 PHE D O 1
ATOM 9091 N N . SER D 1 230 ? 42.403 35.128 98.673 1.00 55.55 230 SER D N 1
ATOM 9092 C CA . SER D 1 230 ? 42.505 33.701 98.309 1.00 52.74 230 SER D CA 1
ATOM 9093 C C . SER D 1 230 ? 43.767 33.432 97.519 1.00 51.09 230 SER D C 1
ATOM 9094 O O . SER D 1 230 ? 43.754 33.410 96.288 1.00 54.24 230 SER D O 1
ATOM 9097 N N . PRO D 1 231 ? 44.883 33.259 98.209 1.00 48.45 231 PRO D N 1
ATOM 9098 C CA . PRO D 1 231 ? 46.139 33.090 97.516 1.00 50.03 231 PRO D CA 1
ATOM 9099 C C . PRO D 1 231 ? 46.233 31.868 96.597 1.00 50.65 231 PRO D C 1
ATOM 9100 O O . PRO D 1 231 ? 47.094 31.852 95.685 1.00 52.44 231 PRO D O 1
ATOM 9104 N N . LEU D 1 232 ? 45.367 30.876 96.826 1.00 48.76 232 LEU D N 1
ATOM 9105 C CA . LEU D 1 232 ? 45.356 29.658 96.019 1.00 48.20 232 LEU D CA 1
ATOM 9106 C C . LEU D 1 232 ? 44.939 29.984 94.572 1.00 47.89 232 LEU D C 1
ATOM 9107 O O . LEU D 1 232 ? 45.321 29.290 93.638 1.00 48.55 232 LEU D O 1
ATOM 9112 N N . ILE D 1 233 ? 44.173 31.052 94.413 1.00 48.32 233 ILE D N 1
ATOM 9113 C CA . ILE D 1 233 ? 43.660 31.483 93.107 1.00 51.08 233 ILE D CA 1
ATOM 9114 C C . ILE D 1 233 ? 44.734 32.268 92.316 1.00 51.48 233 ILE D C 1
ATOM 9115 O O . ILE D 1 233 ? 44.534 32.610 91.168 1.00 53.83 233 ILE D O 1
ATOM 9120 N N . ALA D 1 234 ? 45.882 32.519 92.933 1.00 50.69 234 ALA D N 1
ATOM 9121 C CA . ALA D 1 234 ? 46.944 33.279 92.267 1.00 52.68 234 ALA D CA 1
ATOM 9122 C C . ALA D 1 234 ? 47.437 32.553 91.036 1.00 53.31 234 ALA D C 1
ATOM 9123 O O . ALA D 1 234 ? 47.638 31.354 91.069 1.00 52.00 234 ALA D O 1
ATOM 9125 N N . GLU D 1 235 ? 47.657 33.310 89.966 1.00 56.76 235 GLU D N 1
ATOM 9126 C CA . GLU D 1 235 ? 48.134 32.732 88.712 1.00 60.27 235 GLU D CA 1
ATOM 9127 C C . GLU D 1 235 ? 49.559 32.239 88.825 1.00 58.11 235 GLU D C 1
ATOM 9128 O O . GLU D 1 235 ? 49.889 31.194 88.298 1.00 56.06 235 GLU D O 1
ATOM 9134 N N . ASP D 1 236 ? 50.389 32.975 89.553 1.00 57.25 236 ASP D N 1
ATOM 9135 C CA . ASP D 1 236 ? 51.776 32.584 89.771 1.00 55.15 236 ASP D CA 1
ATOM 9136 C C . ASP D 1 236 ? 52.083 32.373 91.286 1.00 50.27 236 ASP D C 1
ATOM 9137 O O . ASP D 1 236 ? 51.966 33.301 92.075 1.00 47.86 236 ASP D O 1
ATOM 9142 N N . LEU D 1 237 ? 52.527 31.175 91.659 1.00 48.27 237 LEU D N 1
ATOM 9143 C CA . LEU D 1 237 ? 53.020 30.923 93.040 1.00 47.83 237 LEU D CA 1
ATOM 9144 C C . LEU D 1 237 ? 54.513 30.539 93.085 1.00 50.02 237 LEU D C 1
ATOM 9145 O O . LEU D 1 237 ? 54.955 29.920 94.083 1.00 52.54 237 LEU D O 1
ATOM 9150 N N . SER D 1 238 ? 55.280 30.916 92.050 1.00 48.81 238 SER D N 1
ATOM 9151 C CA . SER D 1 238 ? 56.715 30.716 92.071 1.00 49.96 238 SER D CA 1
ATOM 9152 C C . SER D 1 238 ? 57.460 31.877 92.756 1.00 50.55 238 SER D C 1
ATOM 9153 O O . SER D 1 238 ? 56.903 32.933 92.968 1.00 51.11 238 SER D O 1
ATOM 9156 N N . ASN D 1 239 ? 58.737 31.656 93.059 1.00 52.66 239 ASN D N 1
ATOM 9157 C CA . ASN D 1 239 ? 59.643 32.657 93.618 1.00 53.90 239 ASN D CA 1
ATOM 9158 C C . ASN D 1 239 ? 59.112 33.150 94.949 1.00 53.20 239 ASN D C 1
ATOM 9159 O O . ASN D 1 239 ? 59.219 34.332 95.292 1.00 57.37 239 ASN D O 1
ATOM 9164 N N . LEU D 1 240 ? 58.481 32.256 95.678 1.00 51.27 240 LEU D N 1
ATOM 9165 C CA . LEU D 1 240 ? 57.979 32.575 96.995 1.00 49.86 240 LEU D CA 1
ATOM 9166 C C . LEU D 1 240 ? 58.894 31.875 97.980 1.00 48.38 240 LEU D C 1
ATOM 9167 O O . LEU D 1 240 ? 59.570 30.934 97.629 1.00 46.93 240 LEU D O 1
ATOM 9172 N N . PRO D 1 241 ? 58.907 32.340 99.233 1.00 51.12 241 PRO D N 1
ATOM 9173 C CA . PRO D 1 241 ? 59.850 31.752 100.218 1.00 50.97 241 PRO D CA 1
ATOM 9174 C C . PRO D 1 241 ? 59.578 30.275 100.525 1.00 50.18 241 PRO D C 1
ATOM 9175 O O . PRO D 1 241 ? 58.451 29.777 100.408 1.00 52.54 241 PRO D O 1
ATOM 9179 N N . GLN D 1 242 ? 60.653 29.588 100.836 1.00 48.37 242 GLN D N 1
ATOM 9180 C CA . GLN D 1 242 ? 60.590 28.205 101.272 1.00 49.44 242 GLN D CA 1
ATOM 9181 C C . GLN D 1 242 ? 59.481 28.023 102.349 1.00 48.71 242 GLN D C 1
ATOM 9182 O O . GLN D 1 242 ? 59.371 28.812 103.271 1.00 46.87 242 GLN D O 1
ATOM 9188 N N . ALA D 1 243 ? 58.658 26.997 102.198 1.00 48.89 243 ALA D N 1
ATOM 9189 C CA . ALA D 1 243 ? 57.403 26.890 102.945 1.00 49.51 243 ALA D CA 1
ATOM 9190 C C . ALA D 1 243 ? 57.319 25.683 103.828 1.00 49.97 243 ALA D C 1
ATOM 9191 O O . ALA D 1 243 ? 57.750 24.613 103.444 1.00 50.46 243 ALA D O 1
ATOM 9193 N N . ILE D 1 244 ? 56.790 25.877 105.031 1.00 48.10 244 ILE D N 1
ATOM 9194 C CA . ILE D 1 244 ? 56.417 24.769 105.893 1.00 47.27 244 ILE D CA 1
ATOM 9195 C C . ILE D 1 244 ? 54.919 24.887 106.145 1.00 48.99 244 ILE D C 1
ATOM 9196 O O . ILE D 1 244 ? 54.486 25.714 106.951 1.00 49.07 244 ILE D O 1
ATOM 9201 N N . VAL D 1 245 ? 54.132 24.093 105.417 1.00 47.16 245 VAL D N 1
ATOM 9202 C CA . VAL D 1 245 ? 52.686 24.131 105.532 1.00 42.64 245 VAL D CA 1
ATOM 9203 C C . VAL D 1 245 ? 52.191 22.973 106.382 1.00 41.59 245 VAL D C 1
ATOM 9204 O O . VAL D 1 245 ? 52.500 21.798 106.148 1.00 37.22 245 VAL D O 1
ATOM 9208 N N . VAL D 1 246 ? 51.406 23.321 107.405 1.00 42.09 246 VAL D N 1
ATOM 9209 C CA . VAL D 1 246 ? 50.908 22.338 108.358 1.00 39.42 246 VAL D CA 1
ATOM 9210 C C . VAL D 1 246 ? 49.389 22.315 108.287 1.00 38.56 246 VAL D C 1
ATOM 9211 O O . VAL D 1 246 ? 48.751 23.354 108.328 1.00 38.87 246 VAL D O 1
ATOM 9215 N N . THR D 1 247 ? 48.804 21.120 108.192 1.00 37.91 247 THR D N 1
ATOM 9216 C CA . THR D 1 247 ? 47.352 20.976 108.240 1.00 37.35 247 THR D CA 1
ATOM 9217 C C . THR D 1 247 ? 46.939 19.998 109.375 1.00 37.78 247 THR D C 1
ATOM 9218 O O . THR D 1 247 ? 47.779 19.348 109.997 1.00 37.63 247 THR D O 1
ATOM 9222 N N . ALA D 1 248 ? 45.653 19.865 109.605 1.00 37.90 248 ALA D N 1
ATOM 9223 C CA . ALA D 1 248 ? 45.120 18.913 110.559 1.00 41.62 248 ALA D CA 1
ATOM 9224 C C . ALA D 1 248 ? 44.078 18.030 109.881 1.00 43.04 248 ALA D C 1
ATOM 9225 O O . ALA D 1 248 ? 43.297 18.505 109.067 1.00 43.28 248 ALA D O 1
ATOM 9227 N N . GLU D 1 249 ? 44.007 16.771 110.288 1.00 44.86 249 GLU D N 1
ATOM 9228 C CA . GLU D 1 249 ? 43.184 15.772 109.604 1.00 47.65 249 GLU D CA 1
ATOM 9229 C C . GLU D 1 249 ? 41.671 16.065 109.628 1.00 48.86 249 GLU D C 1
ATOM 9230 O O . GLU D 1 249 ? 40.998 15.883 108.622 1.00 52.41 249 GLU D O 1
ATOM 9236 N N . TYR D 1 250 ? 41.140 16.513 110.752 1.00 50.12 250 TYR D N 1
ATOM 9237 C CA . TYR D 1 250 ? 39.707 16.737 110.900 1.00 51.65 250 TYR D CA 1
ATOM 9238 C C . TYR D 1 250 ? 39.396 18.246 110.939 1.00 50.80 250 TYR D C 1
ATOM 9239 O O . TYR D 1 250 ? 38.653 18.758 111.807 1.00 55.00 250 TYR D O 1
ATOM 9248 N N . ASP D 1 251 ? 39.958 18.938 109.964 1.00 45.86 251 ASP D N 1
ATOM 9249 C CA . ASP D 1 251 ? 39.859 20.383 109.831 1.00 44.98 251 ASP D CA 1
ATOM 9250 C C . ASP D 1 251 ? 39.209 20.612 108.491 1.00 44.34 251 ASP D C 1
ATOM 9251 O O . ASP D 1 251 ? 39.619 19.993 107.516 1.00 45.24 251 ASP D O 1
ATOM 9256 N N . PRO D 1 252 ? 38.183 21.477 108.416 1.00 43.41 252 PRO D N 1
ATOM 9257 C CA . PRO D 1 252 ? 37.559 21.690 107.116 1.00 42.93 252 PRO D CA 1
ATOM 9258 C C . PRO D 1 252 ? 38.525 22.352 106.119 1.00 41.88 252 PRO D C 1
ATOM 9259 O O . PRO D 1 252 ? 38.347 22.176 104.952 1.00 44.58 252 PRO D O 1
ATOM 9263 N N . LEU D 1 253 ? 39.516 23.103 106.608 1.00 40.90 253 LEU D N 1
ATOM 9264 C CA . LEU D 1 253 ? 40.469 23.785 105.800 1.00 40.98 253 LEU D CA 1
ATOM 9265 C C . LEU D 1 253 ? 41.645 22.894 105.393 1.00 43.19 253 LEU D C 1
ATOM 9266 O O . LEU D 1 253 ? 42.546 23.352 104.662 1.00 44.13 253 LEU D O 1
ATOM 9271 N N . ARG D 1 254 ? 41.671 21.646 105.860 1.00 42.26 254 ARG D N 1
ATOM 9272 C CA . ARG D 1 254 ? 42.757 20.736 105.534 1.00 41.82 254 ARG D CA 1
ATOM 9273 C C . ARG D 1 254 ? 43.085 20.649 104.029 1.00 41.93 254 ARG D C 1
ATOM 9274 O O . ARG D 1 254 ? 44.227 20.792 103.638 1.00 43.04 254 ARG D O 1
ATOM 9282 N N . ASP D 1 255 ? 42.106 20.361 103.191 1.00 44.59 255 ASP D N 1
ATOM 9283 C CA . ASP D 1 255 ? 42.392 20.146 101.754 1.00 43.93 255 ASP D CA 1
ATOM 9284 C C . ASP D 1 255 ? 42.954 21.351 100.983 1.00 43.87 255 ASP D C 1
ATOM 9285 O O . ASP D 1 255 ? 43.908 21.213 100.234 1.00 49.41 255 ASP D O 1
ATOM 9290 N N . GLN D 1 256 ? 42.414 22.531 101.205 1.00 42.82 256 GLN D N 1
ATOM 9291 C CA . GLN D 1 256 ? 42.948 23.758 100.597 1.00 41.30 256 GLN D CA 1
ATOM 9292 C C . GLN D 1 256 ? 44.383 24.064 101.020 1.00 41.26 256 GLN D C 1
ATOM 9293 O O . GLN D 1 256 ? 45.184 24.537 100.198 1.00 43.89 256 GLN D O 1
ATOM 9299 N N . GLY D 1 257 ? 44.722 23.808 102.280 1.00 39.34 257 GLY D N 1
ATOM 9300 C CA . GLY D 1 257 ? 46.090 23.993 102.750 1.00 38.19 257 GLY D CA 1
ATOM 9301 C C . GLY D 1 257 ? 47.068 23.052 102.076 1.00 38.30 257 GLY D C 1
ATOM 9302 O O . GLY D 1 257 ? 48.163 23.432 101.688 1.00 40.33 257 GLY D O 1
ATOM 9303 N N . GLU D 1 258 ? 46.694 21.795 101.952 1.00 39.72 258 GLU D N 1
ATOM 9304 C CA . GLU D 1 258 ? 47.517 20.812 101.255 1.00 41.20 258 GLU D CA 1
ATOM 9305 C C . GLU D 1 258 ? 47.611 21.115 99.746 1.00 41.08 258 GLU D C 1
ATOM 9306 O O . GLU D 1 258 ? 48.638 20.911 99.136 1.00 40.57 258 GLU D O 1
ATOM 9312 N N . ALA D 1 259 ? 46.546 21.676 99.199 1.00 42.18 259 ALA D N 1
ATOM 9313 C CA . ALA D 1 259 ? 46.532 22.135 97.820 1.00 46.09 259 ALA D CA 1
ATOM 9314 C C . ALA D 1 259 ? 47.498 23.315 97.581 1.00 48.85 259 ALA D C 1
ATOM 9315 O O . ALA D 1 259 ? 48.190 23.385 96.560 1.00 46.97 259 ALA D O 1
ATOM 9317 N N . TYR D 1 260 ? 47.545 24.240 98.536 1.00 48.73 260 TYR D N 1
ATOM 9318 C CA . TYR D 1 260 ? 48.483 25.345 98.478 1.00 48.80 260 TYR D CA 1
ATOM 9319 C C . TYR D 1 260 ? 49.926 24.839 98.440 1.00 50.44 260 TYR D C 1
ATOM 9320 O O . TYR D 1 260 ? 50.752 25.305 97.623 1.00 48.84 260 TYR D O 1
ATOM 9329 N N . ALA D 1 261 ? 50.217 23.891 99.343 1.00 49.27 261 ALA D N 1
ATOM 9330 C CA . ALA D 1 261 ? 51.536 23.318 99.447 1.00 45.97 261 ALA D CA 1
ATOM 9331 C C . ALA D 1 261 ? 51.914 22.612 98.136 1.00 47.47 261 ALA D C 1
ATOM 9332 O O . ALA D 1 261 ? 53.054 22.714 97.701 1.00 45.07 261 ALA D O 1
ATOM 9334 N N . TYR D 1 262 ? 50.987 21.888 97.527 1.00 47.57 262 TYR D N 1
ATOM 9335 C CA . TYR D 1 262 ? 51.315 21.189 96.294 1.00 54.41 262 TYR D CA 1
ATOM 9336 C C . TYR D 1 262 ? 51.629 22.163 95.140 1.00 55.19 262 TYR D C 1
ATOM 9337 O O . TYR D 1 262 ? 52.580 21.948 94.367 1.00 52.61 262 TYR D O 1
ATOM 9346 N N . ARG D 1 263 ? 50.850 23.237 95.075 1.00 54.65 263 ARG D N 1
ATOM 9347 C CA . ARG D 1 263 ? 51.049 24.290 94.078 1.00 52.17 263 ARG D CA 1
ATOM 9348 C C . ARG D 1 263 ? 52.379 24.961 94.219 1.00 50.37 263 ARG D C 1
ATOM 9349 O O . ARG D 1 263 ? 52.986 25.329 93.213 1.00 54.95 263 ARG D O 1
ATOM 9357 N N . LEU D 1 264 ? 52.856 25.122 95.442 1.00 47.46 264 LEU D N 1
ATOM 9358 C CA . LEU D 1 264 ? 54.186 25.653 95.669 1.00 47.43 264 LEU D CA 1
ATOM 9359 C C . LEU D 1 264 ? 55.245 24.696 95.148 1.00 48.88 264 LEU D C 1
ATOM 9360 O O . LEU D 1 264 ? 56.185 25.140 94.482 1.00 50.76 264 LEU D O 1
ATOM 9365 N N . MET D 1 265 ? 55.115 23.403 95.450 1.00 49.37 265 MET D N 1
ATOM 9366 C CA . MET D 1 265 ? 56.050 22.417 94.947 1.00 51.95 265 MET D CA 1
ATOM 9367 C C . MET D 1 265 ? 56.133 22.431 93.418 1.00 56.16 265 MET D C 1
ATOM 9368 O O . MET D 1 265 ? 57.230 22.375 92.850 1.00 56.25 265 MET D O 1
ATOM 9373 N N . GLU D 1 266 ? 54.980 22.488 92.756 1.00 56.61 266 GLU D N 1
ATOM 9374 C CA . GLU D 1 266 ? 54.962 22.507 91.306 1.00 57.81 266 GLU D CA 1
ATOM 9375 C C . GLU D 1 266 ? 55.584 23.772 90.754 1.00 56.63 266 GLU D C 1
ATOM 9376 O O . GLU D 1 266 ? 56.101 23.745 89.643 1.00 59.03 266 GLU D O 1
ATOM 9382 N N . SER D 1 267 ? 55.502 24.869 91.510 1.00 53.51 267 SER D N 1
ATOM 9383 C CA . SER D 1 267 ? 56.055 26.148 91.086 1.00 52.16 267 SER D CA 1
ATOM 9384 C C . SER D 1 267 ? 57.545 26.276 91.368 1.00 50.40 267 SER D C 1
ATOM 9385 O O . SER D 1 267 ? 58.103 27.347 91.156 1.00 52.71 267 SER D O 1
ATOM 9388 N N . GLY D 1 268 ? 58.182 25.225 91.874 1.00 48.74 268 GLY D N 1
ATOM 9389 C CA . GLY D 1 268 ? 59.626 25.265 92.171 1.00 49.24 268 GLY D CA 1
ATOM 9390 C C . GLY D 1 268 ? 60.026 25.601 93.610 1.00 48.61 268 GLY D C 1
ATOM 9391 O O . GLY D 1 268 ? 61.201 25.594 93.902 1.00 49.17 268 GLY D O 1
ATOM 9392 N N . VAL D 1 269 ? 59.070 25.903 94.495 1.00 46.36 269 VAL D N 1
ATOM 9393 C CA . VAL D 1 269 ? 59.403 26.349 95.849 1.00 44.67 269 VAL D CA 1
ATOM 9394 C C . VAL D 1 269 ? 59.658 25.160 96.775 1.00 43.45 269 VAL D C 1
ATOM 9395 O O . VAL D 1 269 ? 58.821 24.301 96.888 1.00 40.45 269 VAL D O 1
ATOM 9399 N N . PRO D 1 270 ? 60.840 25.092 97.419 1.00 45.84 270 PRO D N 1
ATOM 9400 C CA . PRO D 1 270 ? 61.106 24.011 98.398 1.00 46.65 270 PRO D CA 1
ATOM 9401 C C . PRO D 1 270 ? 60.127 24.058 99.589 1.00 43.35 270 PRO D C 1
ATOM 9402 O O . PRO D 1 270 ? 59.977 25.065 100.207 1.00 39.79 270 PRO D O 1
ATOM 9406 N N . THR D 1 271 ? 59.448 22.954 99.812 1.00 44.64 271 THR D N 1
ATOM 9407 C CA . THR D 1 271 ? 58.264 22.869 100.629 1.00 46.86 271 THR D CA 1
ATOM 9408 C C . THR D 1 271 ? 58.265 21.578 101.445 1.00 46.18 271 THR D C 1
ATOM 9409 O O . THR D 1 271 ? 58.494 20.496 100.980 1.00 42.21 271 THR D O 1
ATOM 9413 N N . LEU D 1 272 ? 57.998 21.754 102.728 1.00 50.15 272 LEU D N 1
ATOM 9414 C CA . LEU D 1 272 ? 57.618 20.680 103.617 1.00 46.68 272 LEU D CA 1
ATOM 9415 C C . LEU D 1 272 ? 56.136 20.859 103.888 1.00 45.36 272 LEU D C 1
ATOM 9416 O O . LEU D 1 272 ? 55.645 21.942 104.128 1.00 45.80 272 LEU D O 1
ATOM 9421 N N . SER D 1 273 ? 55.395 19.778 103.801 1.00 45.50 273 SER D N 1
ATOM 9422 C CA . SER D 1 273 ? 53.986 19.798 104.060 1.00 40.71 273 SER D CA 1
ATOM 9423 C C . SER D 1 273 ? 53.664 18.582 104.854 1.00 38.97 273 SER D C 1
ATOM 9424 O O . SER D 1 273 ? 53.914 17.465 104.428 1.00 36.04 273 SER D O 1
ATOM 9427 N N . PHE D 1 274 ? 53.109 18.797 106.053 1.00 41.18 274 PHE D N 1
ATOM 9428 C CA . PHE D 1 274 ? 52.601 17.654 106.805 1.00 40.83 274 PHE D CA 1
ATOM 9429 C C . PHE D 1 274 ? 51.231 17.881 107.339 1.00 41.29 274 PHE D C 1
ATOM 9430 O O . PHE D 1 274 ? 50.827 18.986 107.609 1.00 46.68 274 PHE D O 1
ATOM 9438 N N . ARG D 1 275 ? 50.480 16.804 107.479 1.00 41.96 275 ARG D N 1
ATOM 9439 C CA . ARG D 1 275 ? 49.176 16.802 108.106 1.00 40.12 275 ARG D CA 1
ATOM 9440 C C . ARG D 1 275 ? 49.260 16.163 109.513 1.00 39.02 275 ARG D C 1
ATOM 9441 O O . ARG D 1 275 ? 49.754 15.034 109.643 1.00 38.39 275 ARG D O 1
ATOM 9449 N N . VAL D 1 276 ? 48.800 16.881 110.535 1.00 37.79 276 VAL D N 1
ATOM 9450 C CA . VAL D 1 276 ? 48.737 16.339 111.913 1.00 39.12 276 VAL D CA 1
ATOM 9451 C C . VAL D 1 276 ? 47.485 15.511 112.088 1.00 40.29 276 VAL D C 1
ATOM 9452 O O . VAL D 1 276 ? 46.374 16.037 112.024 1.00 42.62 276 VAL D O 1
ATOM 9456 N N . ASN D 1 277 ? 47.642 14.218 112.319 1.00 42.26 277 ASN D N 1
ATOM 9457 C CA . ASN D 1 277 ? 46.475 13.329 112.437 1.00 45.33 277 ASN D CA 1
ATOM 9458 C C . ASN D 1 277 ? 45.797 13.338 113.808 1.00 48.92 277 ASN D C 1
ATOM 9459 O O . ASN D 1 277 ? 46.395 13.711 114.841 1.00 49.28 277 ASN D O 1
ATOM 9464 N N . GLY D 1 278 ? 44.530 12.939 113.812 1.00 53.08 278 GLY D N 1
ATOM 9465 C CA . GLY D 1 278 ? 43.726 12.856 115.066 1.00 54.99 278 GLY D CA 1
ATOM 9466 C C . GLY D 1 278 ? 43.429 14.195 115.719 1.00 53.48 278 GLY D C 1
ATOM 9467 O O . GLY D 1 278 ? 43.055 14.236 116.877 1.00 54.60 278 GLY D O 1
ATOM 9468 N N . ASN D 1 279 ? 43.570 15.279 114.941 1.00 51.24 279 ASN D N 1
ATOM 9469 C CA . ASN D 1 279 ? 43.384 16.619 115.430 1.00 49.23 279 ASN D CA 1
ATOM 9470 C C . ASN D 1 279 ? 42.457 17.474 114.594 1.00 46.81 279 ASN D C 1
ATOM 9471 O O . ASN D 1 279 ? 42.299 17.252 113.426 1.00 48.43 279 ASN D O 1
ATOM 9476 N N . VAL D 1 280 ? 41.811 18.436 115.244 1.00 45.24 280 VAL D N 1
ATOM 9477 C CA . VAL D 1 280 ? 40.919 19.387 114.629 1.00 41.24 280 VAL D CA 1
ATOM 9478 C C . VAL D 1 280 ? 41.692 20.677 114.353 1.00 40.69 280 VAL D C 1
ATOM 9479 O O . VAL D 1 280 ? 42.892 20.754 114.607 1.00 37.56 280 VAL D O 1
ATOM 9483 N N . HIS D 1 281 ? 40.987 21.683 113.852 1.00 42.65 281 HIS D N 1
ATOM 9484 C CA . HIS D 1 281 ? 41.586 22.917 113.458 1.00 44.48 281 HIS D CA 1
ATOM 9485 C C . HIS D 1 281 ? 42.371 23.587 114.575 1.00 46.88 281 HIS D C 1
ATOM 9486 O O . HIS D 1 281 ? 41.862 23.741 115.715 1.00 52.46 281 HIS D O 1
ATOM 9493 N N . ALA D 1 282 ? 43.615 23.979 114.268 1.00 46.57 282 ALA D N 1
ATOM 9494 C CA . ALA D 1 282 ? 44.504 24.693 115.251 1.00 46.22 282 ALA D CA 1
ATOM 9495 C C . ALA D 1 282 ? 44.889 23.848 116.474 1.00 46.98 282 ALA D C 1
ATOM 9496 O O . ALA D 1 282 ? 45.434 24.368 117.433 1.00 45.01 282 ALA D O 1
ATOM 9498 N N . PHE D 1 283 ? 44.674 22.538 116.394 1.00 49.02 283 PHE D N 1
ATOM 9499 C CA . PHE D 1 283 ? 45.059 21.593 117.463 1.00 51.20 283 PHE D CA 1
ATOM 9500 C C . PHE D 1 283 ? 44.377 21.886 118.780 1.00 49.95 283 PHE D C 1
ATOM 9501 O O . PHE D 1 283 ? 44.915 21.607 119.812 1.00 48.94 283 PHE D O 1
ATOM 9509 N N . LEU D 1 284 ? 43.180 22.444 118.711 1.00 49.44 284 LEU D N 1
ATOM 9510 C CA . LEU D 1 284 ? 42.415 22.784 119.901 1.00 51.90 284 LEU D CA 1
ATOM 9511 C C . LEU D 1 284 ? 41.984 21.541 120.659 1.00 51.45 284 LEU D C 1
ATOM 9512 O O . LEU D 1 284 ? 41.661 20.519 120.067 1.00 52.61 284 LEU D O 1
ATOM 9517 N N . GLY D 1 285 ? 41.992 21.644 121.987 1.00 53.34 285 GLY D N 1
ATOM 9518 C CA . GLY D 1 285 ? 41.720 20.516 122.881 1.00 53.58 285 GLY D CA 1
ATOM 9519 C C . GLY D 1 285 ? 42.946 19.651 123.137 1.00 53.52 285 GLY D C 1
ATOM 9520 O O . GLY D 1 285 ? 42.850 18.636 123.813 1.00 55.23 285 GLY D O 1
ATOM 9521 N N . SER D 1 286 ? 44.100 20.034 122.580 1.00 53.92 286 SER D N 1
ATOM 9522 C CA . SER D 1 286 ? 45.334 19.276 122.736 1.00 53.12 286 SER D CA 1
ATOM 9523 C C . SER D 1 286 ? 46.507 20.216 122.850 1.00 52.50 286 SER D C 1
ATOM 9524 O O . SER D 1 286 ? 47.211 20.436 121.874 1.00 61.37 286 SER D O 1
ATOM 9527 N N . PRO D 1 287 ? 46.732 20.772 124.041 1.00 53.13 287 PRO D N 1
ATOM 9528 C CA . PRO D 1 287 ? 47.890 21.628 124.224 1.00 51.29 287 PRO D CA 1
ATOM 9529 C C . PRO D 1 287 ? 49.221 20.928 123.974 1.00 48.48 287 PRO D C 1
ATOM 9530 O O . PRO D 1 287 ? 50.167 21.585 123.528 1.00 49.27 287 PRO D O 1
ATOM 9534 N N . ARG D 1 288 ? 49.301 19.629 124.281 1.00 48.69 288 ARG D N 1
ATOM 9535 C CA . ARG D 1 288 ? 50.507 18.824 123.991 1.00 47.42 288 ARG D CA 1
ATOM 9536 C C . ARG D 1 288 ? 50.864 18.876 122.503 1.00 45.97 288 ARG D C 1
ATOM 9537 O O . ARG D 1 288 ? 51.986 19.130 122.167 1.00 44.42 288 ARG D O 1
ATOM 9545 N N . THR D 1 289 ? 49.888 18.607 121.629 1.00 46.83 289 THR D N 1
ATOM 9546 C CA . THR D 1 289 ? 50.084 18.612 120.197 1.00 45.93 289 THR D CA 1
ATOM 9547 C C . THR D 1 289 ? 50.445 20.004 119.683 1.00 45.59 289 THR D C 1
ATOM 9548 O O . THR D 1 289 ? 51.359 20.168 118.877 1.00 44.38 289 THR D O 1
ATOM 9552 N N . SER D 1 290 ? 49.743 21.002 120.181 1.00 46.97 290 SER D N 1
ATOM 9553 C CA . SER D 1 290 ? 50.029 22.379 119.839 1.00 47.40 290 SER D CA 1
ATOM 9554 C C . SER D 1 290 ? 51.491 22.771 120.145 1.00 47.84 290 SER D C 1
ATOM 9555 O O . SER D 1 290 ? 52.169 23.475 119.359 1.00 49.72 290 SER D O 1
ATOM 9558 N N . ARG D 1 291 ? 51.984 22.280 121.273 1.00 48.49 291 ARG D N 1
ATOM 9559 C CA . ARG D 1 291 ? 53.370 22.555 121.693 1.00 46.45 291 ARG D CA 1
ATOM 9560 C C . ARG D 1 291 ? 54.374 21.836 120.779 1.00 43.75 291 ARG D C 1
ATOM 9561 O O . ARG D 1 291 ? 55.363 22.389 120.350 1.00 43.31 291 ARG D O 1
ATOM 9569 N N . GLN D 1 292 ? 54.100 20.570 120.524 1.00 43.89 292 GLN D N 1
ATOM 9570 C CA . GLN D 1 292 ? 54.967 19.729 119.747 1.00 43.90 292 GLN D CA 1
ATOM 9571 C C . GLN D 1 292 ? 55.132 20.218 118.318 1.00 43.68 292 GLN D C 1
ATOM 9572 O O . GLN D 1 292 ? 56.227 20.181 117.765 1.00 40.46 292 GLN D O 1
ATOM 9578 N N . VAL D 1 293 ? 54.033 20.688 117.738 1.00 45.95 293 VAL D N 1
ATOM 9579 C CA . VAL D 1 293 ? 54.052 21.230 116.377 1.00 44.42 293 VAL D CA 1
ATOM 9580 C C . VAL D 1 293 ? 54.927 22.477 116.347 1.00 47.74 293 VAL D C 1
ATOM 9581 O O . VAL D 1 293 ? 55.702 22.675 115.394 1.00 46.45 293 VAL D O 1
ATOM 9585 N N . THR D 1 294 ? 54.835 23.292 117.406 1.00 45.72 294 THR D N 1
ATOM 9586 C CA . THR D 1 294 ? 55.569 24.555 117.430 1.00 44.51 294 THR D CA 1
ATOM 9587 C C . THR D 1 294 ? 57.055 24.301 117.588 1.00 43.40 294 THR D C 1
ATOM 9588 O O . THR D 1 294 ? 57.888 25.018 117.051 1.00 42.82 294 THR D O 1
ATOM 9592 N N . VAL D 1 295 ? 57.381 23.264 118.335 1.00 45.25 295 VAL D N 1
ATOM 9593 C CA . VAL D 1 295 ? 58.768 22.883 118.594 1.00 45.01 295 VAL D CA 1
ATOM 9594 C C . VAL D 1 295 ? 59.375 22.330 117.348 1.00 44.85 295 VAL D C 1
ATOM 9595 O O . VAL D 1 295 ? 60.509 22.648 117.038 1.00 48.95 295 VAL D O 1
ATOM 9599 N N . MET D 1 296 ? 58.644 21.483 116.638 1.00 44.72 296 MET D N 1
ATOM 9600 C CA . MET D 1 296 ? 59.094 20.990 115.329 1.00 45.04 296 MET D CA 1
ATOM 9601 C C . MET D 1 296 ? 59.381 22.145 114.363 1.00 44.54 296 MET D C 1
ATOM 9602 O O . MET D 1 296 ? 60.413 22.168 113.722 1.00 46.85 296 MET D O 1
ATOM 9607 N N . ILE D 1 297 ? 58.449 23.080 114.266 1.00 42.07 297 ILE D N 1
ATOM 9608 C CA . ILE D 1 297 ? 58.571 24.205 113.371 1.00 43.21 297 ILE D CA 1
ATOM 9609 C C . ILE D 1 297 ? 59.802 25.032 113.693 1.00 46.33 297 ILE D C 1
ATOM 9610 O O . ILE D 1 297 ? 60.548 25.432 112.774 1.00 52.37 297 ILE D O 1
ATOM 9615 N N . GLY D 1 298 ? 60.034 25.270 114.982 1.00 46.41 298 GLY D N 1
ATOM 9616 C CA . GLY D 1 298 ? 61.174 26.062 115.429 1.00 46.10 298 GLY D CA 1
ATOM 9617 C C . GLY D 1 298 ? 62.481 25.371 115.128 1.00 46.53 298 GLY D C 1
ATOM 9618 O O . GLY D 1 298 ? 63.448 26.023 114.758 1.00 51.55 298 GLY D O 1
ATOM 9619 N N . ALA D 1 299 ? 62.524 24.051 115.263 1.00 44.89 299 ALA D N 1
ATOM 9620 C CA . ALA D 1 299 ? 63.733 23.310 114.926 1.00 45.80 299 ALA D CA 1
ATOM 9621 C C . ALA D 1 299 ? 64.056 23.398 113.412 1.00 47.54 299 ALA D C 1
ATOM 9622 O O . ALA D 1 299 ? 65.229 23.430 113.023 1.00 52.17 299 ALA D O 1
ATOM 9624 N N . LEU D 1 300 ? 63.031 23.447 112.562 1.00 45.53 300 LEU D N 1
ATOM 9625 C CA . LEU D 1 300 ? 63.261 23.541 111.111 1.00 46.03 300 LEU D CA 1
ATOM 9626 C C . LEU D 1 300 ? 63.727 24.950 110.715 1.00 45.28 300 LEU D C 1
ATOM 9627 O O . LEU D 1 300 ? 64.622 25.110 109.903 1.00 44.26 300 LEU D O 1
ATOM 9632 N N . LEU D 1 301 ? 63.098 25.972 111.297 1.00 44.92 301 LEU D N 1
ATOM 9633 C CA . LEU D 1 301 ? 63.540 27.361 111.089 1.00 45.85 301 LEU D CA 1
ATOM 9634 C C . LEU D 1 301 ? 64.961 27.598 111.578 1.00 47.28 301 LEU D C 1
ATOM 9635 O O . LEU D 1 301 ? 65.756 28.263 110.931 1.00 44.71 301 LEU D O 1
ATOM 9640 N N . LYS D 1 302 ? 65.258 27.055 112.757 1.00 48.95 302 LYS D N 1
ATOM 9641 C CA . LYS D 1 302 ? 66.597 27.139 113.336 1.00 51.99 302 LYS D CA 1
ATOM 9642 C C . LYS D 1 302 ? 67.628 26.557 112.352 1.00 53.60 302 LYS D C 1
ATOM 9643 O O . LYS D 1 302 ? 68.685 27.096 112.154 1.00 55.50 302 LYS D O 1
ATOM 9649 N N . ASP D 1 303 ? 67.275 25.450 111.731 1.00 56.01 303 ASP D N 1
ATOM 9650 C CA . ASP D 1 303 ? 68.118 24.807 110.750 1.00 57.44 303 ASP D CA 1
ATOM 9651 C C . ASP D 1 303 ? 68.278 25.638 109.475 1.00 57.27 303 ASP D C 1
ATOM 9652 O O . ASP D 1 303 ? 69.329 25.653 108.872 1.00 60.99 303 ASP D O 1
ATOM 9657 N N . ILE D 1 304 ? 67.244 26.351 109.070 1.00 54.57 304 ILE D N 1
ATOM 9658 C CA . ILE D 1 304 ? 67.349 27.338 107.986 1.00 54.87 304 ILE D CA 1
ATOM 9659 C C . ILE D 1 304 ? 68.171 28.576 108.389 1.00 58.71 304 ILE D C 1
ATOM 9660 O O . ILE D 1 304 ? 68.882 29.134 107.592 1.00 66.83 304 ILE D O 1
ATOM 9665 N N . PHE D 1 305 ? 68.060 29.021 109.635 1.00 62.32 305 PHE D N 1
ATOM 9666 C CA . PHE D 1 305 ? 68.854 30.163 110.145 1.00 63.77 305 PHE D CA 1
ATOM 9667 C C . PHE D 1 305 ? 70.306 29.789 110.505 1.00 65.81 305 PHE D C 1
ATOM 9668 O O . PHE D 1 305 ? 71.062 30.654 110.941 1.00 66.16 305 PHE D O 1
ATOM 9676 N N . LYS D 1 306 ? 70.678 28.518 110.338 1.00 66.21 306 LYS D N 1
ATOM 9677 C CA . LYS D 1 306 ? 71.983 28.001 110.748 1.00 71.33 306 LYS D CA 1
ATOM 9678 C C . LYS D 1 306 ? 73.159 28.838 110.184 1.00 75.38 306 LYS D C 1
ATOM 9679 O O . LYS D 1 306 ? 73.101 29.341 109.053 1.00 73.24 306 LYS D O 1
#

Secondary structure (DSSP, 8-state):
----HHHHHHHHHHHHHT---TTTS-HHHHHHHHHHHHHTSSPPPP-SEEEEEEEE-SS-EEEEEEEE-SS-----EEEEE--STTTS--TTTTHHHHHHHHHHHTSEEEEE----TTTS-TTHHHHHHHHHHHHHHHTHHHHT--TT-EEEEEETHHHHHHHHHHHHHHHTT---SEEEEES---S---S-HHHHHSSSSSS----SSS-HHHHHH-SSGGGGG-TTT-GGG-S---S--EEEEEEEEE-TTHHHHHHHHHHHHHTT--EEEEEEEEEEGGGTT-HHHHHHHHHHHHHHHHHHH-/----HHHHHHHHHHHHH----TTTS-HHHHHHHHHHHHHTSSPPPP-SEEEEEEEE-SS-EEEEEEEE-SS-----EEEEE--STTTS--TTTTHHHHHHHHHHHTSEEEEE----TTTS-TTHHHHHHHHHHHHHHHTHHHHT--GGGEEEEEETHHHHHHHHHHHHHHHTT---SEEEEES---S---S-HHHHHHSSSSSS---SSS-HHHHHH-SSGGGGG-TTT-GGG-S---S--EEEEEEEEE-TTHHHHHHHHHHHHHTT--EEEEEEEEEEGGGTT-HHHHHHHHHHHHHHHHHH-/----HHHHHHHHHHHHHT---HHHHHHHHHHHHHTSSPPPP-SEEEEEEEE-SS-EEEEEEEE-SS-----EEEEE--STTTS--TTTTHHHHHHHHHHHTSEEEEE----TTTS-TTHHHHHHHHHHHHHHHTHHHHT--TT-EEEEEETHHHHHHHHHHHHHHHTT---SEEEEES---S---S-HHHHHHSSSSS----SSS-HHHHHH-SSGGGGG-TTT-GGG-S---S--EEEEEEETT-TTHHHHHHHHHHHHHTT--EEEEEETT--GGGTT-HHHHHHHHHHHHHHHHHHT-/----HHHHHHHHHHHHH----TTT--HHHHHHHHHHHHHTSSPPPP-SEEEEEEEE-SS-EEEEEEEE-SS--S--EEEEE--STTTS--TTTTHHHHHHHHHHHTSEEEEE----TTTS-TTHHHHHHHHHHHHHHHTHHHHT--GGGEEEEEETHHHHHHHHHHHHHHHTT---SEEEEES---S---S-HHHHHHSSSSSS---SSS-HHHHHH-SSGGGGG-TTT-GGG-S---S--EEEEEEEEE-TTHHHHHHHHHHHHHTT--EEEEEEEEEEGGGTT-HHHHHHHHHHHHHHHHHH--

GO terms:
  GO:0004063 aryldialkylphosphatase activity (F, IDA)
  GO:0004064 arylesterase activity (F, IDA)

Radius of gyration: 31.41 Å; Cα contacts (8 Å, |Δi|>4): 2882; chains: 4; bounding box: 82×92×71 Å

CATH classification: 3.40.50.1820

Foldseek 3Di:
DQFDPLLLVLLVVVVVVCLDDVVPDPPVSSQVVVLVVLLVQADADDADDKDWAWDDDPVDTKIKIKTQGNAADFQAEEEEEEDDLQAHYACSSCVRLQHLLCHLLSYMYMYTGFHGWPVAAPPRRLVSSLVVLVVCLVCSVVRSHDQQRYEYEYFEVSLLSQLLSQVVCVVVVRHYQEYERELYDAAQDDDDPLQVPQCPSQPNHADPDHGPSNVGHHPDPVCRLPCSRHVLNDPADAPTHAYEYEEEDNENSRVVSVSSQVRHVVNPHHYHYDYHYSAYGCRGSHNPVNSVVSSVVSNVSSVSRD/DQFDPLLVVVLVVVVVVPLDDVVVDPPVSSQVSVLVVLLVQADADDADDKDWDWDDDPVDTKIKMKTQGNAADAQAEEEEEEDDLQAHYACNSCVRLQHLLCHLLSYMYMYTGFHGWPVAAPPRSLVSSLVVLVVCLVCSVVRRHDQQRYEYEYFECSLLSQLLSLVVCVVVVRHYQEYERELYDAAQDDDDPLQVPQCPSQPNNADPNHGPSRVGRHPDPVCRLPCSRHVLNDPADAPGHEYEYEEEDNESSRVVSVSSQVRHVVNVHHYHYDYHYSAYGCRGSCNVVNSVVSSVVSNVSSVSD/DQFDVLLVVVLVVVVVVPQPDQVRSQVSVLVVLLVQADADDADDKDWAFDDDPVDTKIKIKTQGNAADFQAEEEEEEDDLLAHYACNSCVRLQHLLCNLLSYMYMYTGFDGWPVDAPPRRLVSSLVVLVVCLVCSVVRRHDQQRYEYEYFECSLLS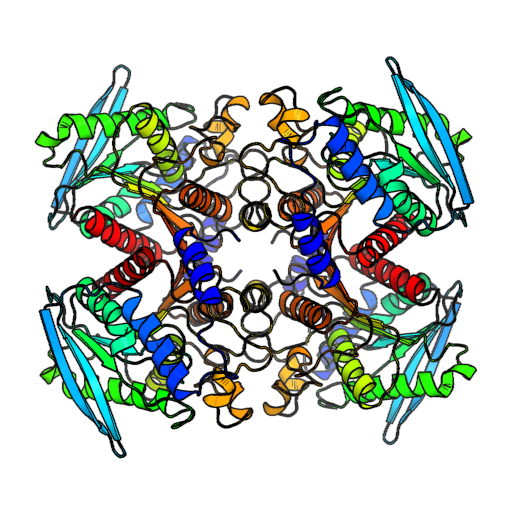QLLSLVVCVVVVRHYQEYERELYDAAQDPDDPLQVPQLPSNPNNADPNHGPSRVGHHDDPVCRLPCSRHVLNDPAPAPTHAYEYEEEDNENSRVVSVSSQVRHVVNVHHYHYDYHYSAYGCRPSCNPVNSVVSSVVSNVSSVSRD/DQFDPLLVVLLVVVVVVPLPDVVPDDPVSSQVVVLVVLLPQADADDADDKDWDWDDDPVDTKIKIKTQGNAADFQAEEEEEEDDLQAHYACNSCVRLQHLLCNLLSYMYMYTGFDGWPVAAPPRSLVSSLVVLVVCLVCSVVRRHDQQRYEYEYFEVSLLSQLLSLVVCVVVVRHYQEYERELYDQAQDDDDPLQVPQCPSQPNNADPNHGPSNVGHHPDPVCRLPCSRHVLNDPAPAPTHAYEFEAEDNENSRVVSVSSQVRHVVNPHHYHYDYHYSAYGCRGSHNPVNSVVSSVVSNVSSVSSD

Solvent-accessible surface area: 41762 Å² total; per-residue (Å²): 48,10,11,9,56,64,0,109,87,41,15,97,101,20,93,173,61,84,22,88,32,110,136,154,68,128,40,101,73,7,32,99,83,10,32,96,43,38,30,168,39,16,86,103,38,99,22,47,93,54,92,89,74,125,7,187,33,196,112,74,103,0,28,2,32,3,0,30,8,88,147,115,89,26,65,0,0,0,0,0,0,1,4,15,39,9,14,18,4,25,9,92,10,21,6,7,14,0,42,5,0,0,39,22,0,28,0,5,0,0,0,0,37,5,22,29,0,52,93,90,76,3,35,30,2,0,92,3,0,20,57,0,0,40,47,0,80,98,46,3,72,157,18,41,14,36,124,71,40,0,0,0,2,0,24,14,2,0,0,0,0,0,0,0,0,0,7,10,2,65,102,83,189,11,122,10,20,0,0,0,0,2,2,0,21,0,10,14,4,1,1,0,30,0,7,14,31,3,24,85,27,9,27,37,63,14,90,25,3,24,31,97,6,2,108,26,1,13,132,63,84,102,8,18,50,42,56,29,0,0,0,0,18,5,158,70,3,28,129,12,18,47,1,2,0,0,1,0,11,2,1,0,9,16,0,0,0,11,4,0,1,30,16,0,9,80,39,61,6,62,3,3,2,0,5,0,10,4,2,0,7,24,10,15,17,0,56,60,1,12,61,12,4,6,17,0,0,0,16,2,0,64,48,40,2,115,52,10,4,10,52,86,0,98,92,41,14,113,104,18,92,180,59,77,23,92,29,108,116,143,73,149,44,104,63,6,22,80,47,11,31,103,19,40,32,149,38,16,92,109,33,101,22,46,111,56,112,87,62,128,5,176,27,183,96,75,106,0,32,2,36,9,0,33,7,111,139,112,72,25,72,0,0,0,0,1,0,5,4,12,39,9,14,16,4,25,10,95,10,22,8,5,15,0,43,4,0,0,38,22,0,24,0,6,0,0,4,0,38,5,25,29,1,49,109,92,74,3,32,27,2,0,92,1,0,19,54,0,0,40,39,0,82,96,37,0,67,118,18,38,12,44,107,87,57,0,0,0,2,0,24,16,3,0,0,0,0,0,0,0,0,0,10,11,2,68,104,86,191,15,124,11,22,0,0,0,0,2,2,0,22,0,10,14,3,0,1,0,18,0,7,10,26,2,32,107,36,21,25,39,55,19,83,28,12,31,28,89,4,8,120,32,1,11,138,70,86,99,8,21,45,43,55,28,0,0,0,0,16,6,140,72,2,28,125,11,18,45,1,0,0,0,2,0,12,2,1,0,8,16,1,0,0,12,4,0,1,37,15,0,7,72,34,61,7,65,2,2,1,0,10,0,8,4,3,0,6,22,10,12,12,0,43,68,2,9,74,13,2,6,12,0,1,0,12,2,0,74,84,50,30,87,10,6,7,57,79,0,73,87,60,13,90,87,50,90,168,58,130,78,177,123,31,75,83,66,29,97,70,31,24,130,69,53,35,161,48,21,94,104,36,97,23,45,98,55,137,89,67,110,5,165,35,170,86,73,81,0,32,3,35,14,0,23,6,110,126,105,68,20,64,0,0,0,0,0,0,1,4,18,42,10,15,18,4,24,8,90,14,22,6,6,15,0,42,4,0,0,41,22,0,23,0,12,0,0,0,0,36,6,26,26,0,46,87,93,73,2,35,28,2,0,88,2,0,20,55,0,0,38,47,0,82,83,48,4,69,168,34,40,12,39,90,81,47,0,0,0,2,0,26,18,3,0,0,0,0,0,0,0,0,0,8,11,2,61,97,85,188,15,124,12,22,0,0,0,0,3,2,0,22,0,10,15,3,2,1,0,33,0,8,14,24,3,20,110,37,19,46,41,57,16,81,27,6,28,30,131,8,8,125,18,1,12,131,74,97,96,3,13,46,41,55,29,0,0,0,0,18,5,146,72,1,27,125,11,17,39,1,1,0,0,1,0,7,7,1,0,10,14,1,0,0,0,0,0,0,5,19,0,4,80,33,62,6,63,1,3,1,0,6,0,9,4,3,0,7,24,10,34,12,0,57,73,2,14,63,16,3,6,17,0,1,0,12,1,0,64,34,48,2,184,82,13,7,7,61,93,0,134,86,46,5,110,89,19,88,174,56,70,22,81,26,116,130,130,76,147,46,94,69,6,25,101,89,18,31,94,48,39,30,156,40,17,98,107,36,104,21,44,91,57,107,94,78,112,5,163,12,157,103,67,94,0,32,2,38,3,0,21,7,119,122,107,75,22,65,0,0,0,0,0,0,1,4,13,41,10,16,17,4,24,9,82,10,20,6,6,11,0,45,4,0,0,35,22,0,21,0,6,0,0,0,0,38,5,21,30,0,52,100,94,74,3,34,28,1,0,96,2,0,20,40,0,0,39,48,0,75,93,40,3,69,153,23,41,12,41,116,91,48,0,0,0,2,0,22,13,4,0,0,0,0,0,0,0,0,1,7,12,2,50,88,87,177,8,136,8,26,0,0,0,0,2,2,0,21,0,11,16,3,0,1,0,29,0,6,15,23,4,13,108,32,7,31,40,59,18,79,30,12,33,30,106,8,8,119,22,2,11,131,67,84,73,8,17,45,41,52,29,0,0,0,0,17,5,115,72,2,36,124,10,17,47,1,2,0,0,1,0,0,1,0,0,10,15,1,0,0,11,3,0,2,24,16,0,7,68,37,61,7,58,4,4,2,0,10,1,1,0,2,0,10,23,10,15,12,1,44,63,1,12,58,10,3,5,13,0,1,0,11,2,0,64,62,43,3,209

Organism: Saccharolobus solfataricus (NCBI:txid2287)

InterPro domains:
  IPR013094 Alpha/beta hydrolase fold-3 [PF07859] (78-284)
  IPR029058 Alpha/Beta hydrolase fold [G3DSA:3.40.50.1820] (1-306)
  IPR029058 Alpha/Beta hydrolase fold [SSF53474] (22-289)
  IPR050300 GDXG lipolytic enzyme [PTHR48081] (47-302)

B-factor: mean 57.91, std 13.3, range [31.94, 116.72]

Nearest PDB structures (foldseek):
  5l2p-assembly1_B  TM=1.003E+00  e=1.261E-67  Saccharolobus solfataricus
  5l2p-assembly1_C  TM=1.000E+00  e=1.541E-64  Saccharolobus solfataricus
  5jd4-assembly3_C  TM=9.098E-01  e=1.336E-31  uncultured bacterium
  6rky-assembly2_D  TM=9.357E-01  e=9.181E-31  metagenome
  6k34-assembly4_D  TM=8.359E-01  e=6.351E-26  Mycobacterium adipatum